Protein 5URB (pdb70)

Foldseek 3Di:
DFAEEEEEAAAELQDFAWPFSVLLLLLRLLLQVLCVLVPHHYAYEYEHLQWWDSLVVSQVVVPHHSVVSSVVSQVRHVVLCVLLVSDHLFYYYLQDPLLLVVLQLLVVLLVVLPFKDKDKDKFWADPVVRFTDDFQQKWAADLPPRDGGATQAAGPPPTDGDGNVSGDQMAGNVPRHGTDIDIDMFMWGNLLVCLVVLVCQLPPPAAEPPVCVVVVVVVVVVPDGTHGFWGAPPIGAHAHPPHPRIHGDSLSSSVSVSLSRVQVSCVPPPVVDHSCCQKAQPHPHAYEYEYEPVCVCSQSGVQCVSSVSSRIHHHPYYQYAYTEAELPHRADLVQLRRFGSVLCSVQDRSLLVLLVSLLPKASDHDYHYHYPVCSQVVCCVQPVVFLLVLLVVLLVCCVPPPVQWAAQDQPCVVLLVVLLVCVVVLSVCSNNSGSSVNSVSLSVLSVVLVVQCVVLVLVVLVVDPPSSNVSRNSSLNSLLSSLSSLLSCCSSPVQLNVVVCQFQVPPDRRSVVNVDRGHRGGGDRDDRSDDRDDVVSVVSSSVVSD/DFAEEEEEAAAALQDFAWPFSVLLLLLRLLLQVLCVLVPHHYAYEYEHLQWWDNLVVSQVVVVHDSVVSSVVSQVRHVVLCVLLVSDHLFYYYLQDPLLLVVLQLLVVLLVVLPFKDKDKDKFWADPVVRFTDDFQQKWAADLPPRDGGATQAARPPPTDGDGNVSGDQMAGNVPRHGTDIDIDIFMWGALLVCLVVLVPQLPPPAAEPPVCVVVVVVVVVVPDGTHGFWGAPPIGAHAHPPHPRIHGDSLSSRVSCSLSRVQVSCVPPPVVDHSCCQKAQPHPHAYEYEYEPVCVCSQSRVQCVSSVSSRIHHHPYYQYAYTEAELPHRADLVQLRRFGSVLCSVQDRSLLVLLVSLLPWASDHDYYYHYPVCSQVVCCVQPVVFLLVLLVVLLVCCVPPPQQWAAQDQPCVVLLVVLLVLVVVLSVCSNNSGSSVNSVSLSVLSVVLVVQCVVLVLVVLVVDPPSSNVNRNSSLNSLLSSLSSLLSCCSSPVQLNVVVCQFQVNPDRRSVVNVPRGHRGGGDRDDRSDDRDDSVSVVSSSVVSD

Sequence (1092 aa):
MRKILVTNALPYANGPIHMGHLLGYIQADIWVRAMRAMMGHDVTYVCADDAHGTAIMLRAEANGISPEEQIANVQKEHIRDFDGFGVHHFDHYDSTHSDANKARSTDIYIIKNREAGNIAVRRPVTQLFDPEKGMFLSSDRFIKGTCPKCKSEDQYGDSCEVCGTTYNATELLNPRSTLSGATTPVEKSSDHYFFKLPNFAEYLQKWTRDEGRLLPLSIANKLDEWFEAGLADWDISRDAPYFGFEEIPDAPNKYFYVWVDAPIGYMSSSFENYIKTKRPDLNFDDFWKKDSQNEVYHFIGKDIVYFHALFWPAMLEGANYRTPTGLFVNNGFLTVNGQKMSKSRGTFIKAETYLQHLNPEYLRYYFASKLSDKVEDSDLNLDDFVQKVNSSDLVGKVVNIASRCAKFIINSSFNNTLSSTCAESDLVQSSFIDAGDSIAAAYEAREFSTAIRREIMALADRANQQYIDEEKKPWALAKQEGQEQQVLDVCSVGINLFRQLAVYLAPVLPTLLAQQQVQDFLKLESFDFESRKQILVSHEIAQFQPLMQRVDPKAVAAMVDASKMRKILVTNALPYANGPIHMGHLLGYIQADIWVRAMRAMGHDVTYVCADDAHGTAIMLRAEANGISPEEQIANVQKEHIRDFDDGFGVHHFDHYDSTHSDANKARRSTDIYIIKNREAGNIAVRRPVTQLFDPEKGMFLSDRFIKGTCPKCKSEDQYGDSCEVCGTTYNATELLNPRSTLSGATTPVEKSSDHYFFKLPNFAEYLQQKWTRDEGRLPLSIANKLDEWFEAGLADWDISRDAPYFGFEIPDAPNKYFYVWVDAPIGYMSSSFENYIKTKRPDLNFDDFWKKDSQNEVYHFIGKDIVYFHALFWPAMLEGANYRTPTGLFVNNGFLTVNGQKMSKSRGTFIKAETYLQHLNPEYLRYYFASKLSDKVEDSDLNLDDFVQKVNSDLVGKVVNIASRCAKFIINSSFNNNTLSSSTCAESDLVQSSFIDAGDSIAAAYEAREFSTAIREIMALADRANQQYIDEEKKPWALAKQEGQEQQVLDVCSVGINLFRQLAVYLAPVLPTLLAQQVQDFLKLESFDFESRKQILVSHEIAQFQPLMQRVDPKAVAAMVDASK

CATH classification: 3.40.50.620 (+2 more: 2.20.28.20, 1.10.730.10)

Nearest PDB structures (foldseek):
  5urb-assembly2_B  TM=1.002E+00  e=0.000E+00  Acinetobacter baumannii
  6spr-assembly1_A  TM=9.586E-01  e=1.371E-75  Escherichia coli
  8brx-assembly1_A  TM=9.569E-01  e=9.004E-76  Escherichia coli
  8brv-assembly1_A  TM=9.572E-01  e=1.371E-75  Escherichia coli
  6wqt-assembly1_A  TM=9.627E-01  e=5.096E-70  Xanthomonas citri pv. citri str. 306

Structure (mmCIF, N/CA/C/O backbone):
data_5URB
#
_entry.id   5URB
#
_cell.length_a   69.910
_cell.length_b   108.410
_cell.length_c   78.570
_cell.angle_alpha   90.000
_cell.angle_beta   90.690
_cell.angle_gamma   90.000
#
_symmetry.space_group_name_H-M   'P 1 21 1'
#
loop_
_entity.id
_entity.type
_entity.pdbx_description
1 polymer 'Methionine--tRNA ligase'
2 non-polymer 'SODIUM ION'
3 non-polymer 'ZINC ION'
4 non-polymer METHIONINE
5 non-polymer 1,2-ETHANEDIOL
6 non-polymer 'NITRATE ION'
7 water water
#
loop_
_atom_site.group_PDB
_atom_site.id
_atom_site.type_symbol
_atom_site.label_atom_id
_atom_site.label_alt_id
_atom_site.label_comp_id
_atom_site.label_asym_id
_atom_site.label_entity_id
_atom_site.label_seq_id
_atom_site.pdbx_PDB_ins_code
_atom_site.Cartn_x
_atom_site.Cartn_y
_atom_site.Cartn_z
_atom_site.occupancy
_atom_site.B_iso_or_equiv
_atom_site.auth_seq_id
_atom_site.auth_comp_id
_atom_site.auth_asym_id
_atom_site.auth_atom_id
_atom_site.pdbx_PDB_model_num
ATOM 1 N N . MET A 1 22 ? -21.586 31.679 -20.530 1.00 58.45 1 MET A N 1
ATOM 2 C CA . MET A 1 22 ? -22.561 30.591 -20.484 1.00 56.93 1 MET A CA 1
ATOM 3 C C . MET A 1 22 ? -22.001 29.288 -21.073 1.00 49.59 1 MET A C 1
ATOM 4 O O . MET A 1 22 ? -22.294 28.203 -20.569 1.00 47.35 1 MET A O 1
ATOM 6 N N . ARG A 1 23 ? -21.201 29.390 -22.136 1.00 35.97 2 ARG A N 1
ATOM 7 C CA . ARG A 1 23 ? -20.600 28.198 -22.719 1.00 31.08 2 ARG A CA 1
ATOM 8 C C . ARG A 1 23 ? -19.458 27.701 -21.842 1.00 30.45 2 ARG A C 1
ATOM 9 O O . ARG A 1 23 ? -18.561 28.466 -21.477 1.00 38.04 2 ARG A O 1
ATOM 17 N N . LYS A 1 24 ? -19.502 26.421 -21.500 1.00 20.98 3 LYS A N 1
ATOM 18 C CA . LYS A 1 24 ? -18.392 25.765 -20.828 1.00 16.32 3 LYS A CA 1
ATOM 19 C C . LYS A 1 24 ? -17.361 25.315 -21.865 1.00 19.86 3 LYS A C 1
ATOM 20 O O . LYS A 1 24 ? -17.673 25.144 -23.047 1.00 20.17 3 LYS A O 1
ATOM 26 N N . ILE A 1 25 ? -16.121 25.130 -21.416 1.00 15.23 4 ILE A N 1
ATOM 27 C CA . ILE A 1 25 ? -15.003 24.836 -22.310 1.00 12.90 4 ILE A CA 1
ATOM 28 C C 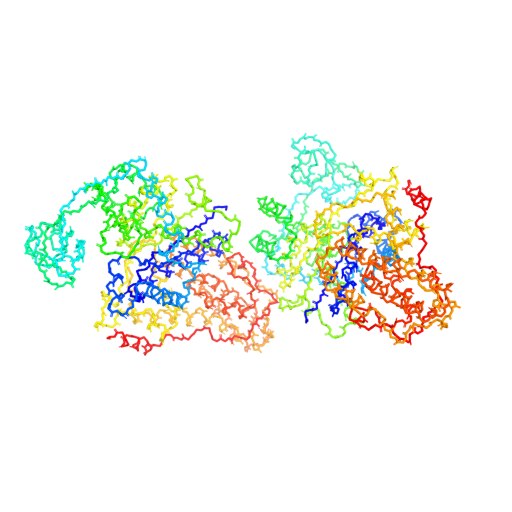. ILE A 1 25 ? -14.308 23.567 -21.848 1.00 16.13 4 ILE A C 1
ATOM 29 O O . ILE A 1 25 ? -14.072 23.378 -20.648 1.00 17.81 4 ILE A O 1
ATOM 34 N N . LEU A 1 26 ? -13.959 22.706 -22.807 1.00 11.22 5 LEU A N 1
ATOM 35 C CA . LEU A 1 26 ? -13.115 21.548 -22.573 1.00 15.09 5 LEU A CA 1
ATOM 36 C C . LEU A 1 26 ? -11.823 21.743 -23.347 1.00 18.30 5 LEU A C 1
ATOM 37 O O . LEU A 1 26 ? -11.862 22.014 -24.552 1.00 18.32 5 LEU A O 1
ATOM 42 N N . VAL A 1 27 ? -10.679 21.619 -22.664 1.00 14.04 6 VAL A N 1
ATOM 43 C CA . VAL A 1 27 ? -9.369 21.861 -23.274 1.00 11.77 6 VAL A CA 1
ATOM 44 C C . VAL A 1 27 ? -8.506 20.631 -23.059 1.00 15.20 6 VAL A C 1
ATOM 45 O O . VAL A 1 27 ? -8.522 20.042 -21.974 1.00 16.34 6 VAL A O 1
ATOM 49 N N . THR A 1 28 ? -7.733 20.264 -24.078 1.00 14.23 7 THR A N 1
ATOM 50 C CA . THR A 1 28 ? -6.779 19.169 -23.990 1.00 14.35 7 THR A CA 1
ATOM 51 C C . THR A 1 28 ? -5.410 19.638 -24.466 1.00 13.25 7 THR A C 1
ATOM 52 O O . THR A 1 28 ? -5.291 20.605 -25.220 1.00 16.03 7 THR A O 1
ATOM 56 N N . ASN A 1 29 ? -4.375 18.917 -24.027 1.00 13.16 8 ASN A N 1
ATOM 57 C CA . ASN A 1 29 ? -3.073 18.876 -24.675 1.00 17.92 8 ASN A CA 1
ATOM 58 C C . ASN A 1 29 ? -2.911 17.542 -25.388 1.00 16.18 8 ASN A C 1
ATOM 59 O O . ASN A 1 29 ? -3.566 16.554 -25.052 1.00 14.87 8 ASN A O 1
ATOM 64 N N . ALA A 1 30 ? -2.022 17.526 -26.378 1.00 13.75 9 ALA A N 1
ATOM 65 C CA . ALA A 1 30 ? -1.650 16.282 -27.029 1.00 16.69 9 ALA A CA 1
ATOM 66 C C . ALA A 1 30 ? -1.203 15.252 -25.995 1.00 17.33 9 ALA A C 1
ATOM 67 O O . ALA A 1 30 ? -0.585 15.581 -24.976 1.00 17.21 9 ALA A O 1
ATOM 69 N N . LEU A 1 31 ? -1.488 13.991 -26.283 1.00 15.89 10 LEU A N 1
ATOM 70 C CA . LEU A 1 31 ? -1.187 12.912 -25.350 1.00 16.06 10 LEU A CA 1
ATOM 71 C C . LEU A 1 31 ? 0.229 12.409 -25.600 1.00 16.52 10 LEU A C 1
ATOM 72 O O . LEU A 1 31 ? 0.515 11.939 -26.708 1.00 20.04 10 LEU A O 1
ATOM 77 N N . PRO A 1 32 ? 1.145 12.496 -24.640 1.00 16.26 11 PRO A N 1
ATOM 78 C CA . PRO A 1 32 ? 2.507 12.015 -24.908 1.00 22.16 11 PRO A CA 1
ATOM 79 C C . PRO A 1 32 ? 2.558 10.494 -24.935 1.00 18.47 11 PRO A C 1
ATOM 80 O O . PRO A 1 32 ? 1.853 9.823 -24.179 1.00 24.01 11 PRO A O 1
ATOM 84 N N . TYR A 1 33 ? 3.400 9.956 -25.817 1.00 20.20 12 TYR A N 1
ATOM 85 C CA . TYR A 1 33 ? 3.636 8.515 -25.844 1.00 19.85 12 TYR A CA 1
ATOM 86 C C . TYR A 1 33 ? 4.278 8.052 -24.545 1.00 19.81 12 TYR A C 1
ATOM 87 O O . TYR A 1 33 ? 5.125 8.742 -23.967 1.00 22.29 12 TYR A O 1
ATOM 96 N N . ALA A 1 34 ? 3.906 6.851 -24.106 1.00 24.00 13 ALA A N 1
ATOM 97 C CA . ALA A 1 34 ? 4.480 6.270 -22.890 1.00 24.43 13 ALA A CA 1
ATOM 98 C C . ALA A 1 34 ? 5.783 5.539 -23.154 1.00 26.97 13 ALA A C 1
ATOM 99 O O . ALA A 1 34 ? 6.025 4.479 -22.570 1.00 27.97 13 ALA A O 1
ATOM 101 N N . ASN A 1 35 ? 6.652 6.082 -24.007 1.00 28.33 14 ASN A N 1
ATOM 102 C CA . ASN A 1 35 ? 7.877 5.404 -24.402 1.00 30.25 14 ASN A CA 1
ATOM 103 C C . ASN A 1 35 ? 9.138 6.165 -24.026 1.00 31.38 14 ASN A C 1
ATOM 104 O O . ASN A 1 35 ? 10.238 5.725 -24.379 1.00 33.06 14 ASN A O 1
ATOM 109 N N . GLY A 1 36 ? 9.015 7.291 -23.341 1.00 26.99 15 GLY A N 1
ATOM 110 C CA . GLY A 1 36 ? 10.167 8.061 -22.943 1.00 28.06 15 GLY A CA 1
ATOM 111 C C . GLY A 1 36 ? 9.744 9.280 -22.155 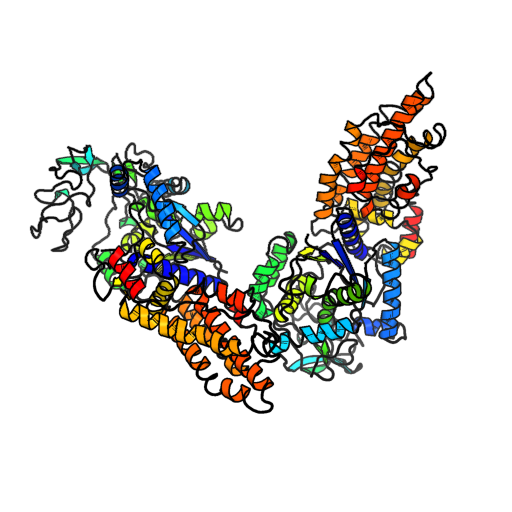1.00 26.75 15 GLY A C 1
ATOM 112 O O . GLY A 1 36 ? 8.554 9.567 -22.007 1.00 24.94 15 GLY A O 1
ATOM 113 N N . PRO A 1 37 ? 10.713 10.037 -21.658 1.00 30.16 16 PRO A N 1
ATOM 114 C CA . PRO A 1 37 ? 10.398 11.169 -20.782 1.00 27.29 16 PRO A CA 1
ATOM 115 C C . PRO A 1 37 ? 9.945 12.403 -21.552 1.00 33.08 16 PRO A C 1
ATOM 116 O O . PRO A 1 37 ? 10.174 12.548 -22.753 1.00 28.94 16 PRO A O 1
ATOM 120 N N . ILE A 1 38 ? 9.291 13.305 -20.817 1.00 27.85 17 ILE A N 1
ATOM 121 C CA . ILE A 1 38 ? 8.964 14.621 -21.349 1.00 27.51 17 ILE A CA 1
ATOM 122 C C . ILE A 1 38 ? 10.245 15.429 -21.501 1.00 29.16 17 ILE A C 1
ATOM 123 O O . ILE A 1 38 ? 11.067 15.490 -20.580 1.00 30.70 17 ILE A O 1
ATOM 128 N N . HIS A 1 39 ? 10.410 16.073 -22.652 1.00 24.82 18 HIS A N 1
ATOM 129 C CA . HIS A 1 39 ? 11.553 16.934 -22.899 1.00 29.53 18 HIS A CA 1
ATOM 130 C C . HIS A 1 39 ? 11.129 18.397 -22.931 1.00 31.20 18 HIS A C 1
ATOM 131 O O . HIS A 1 39 ? 9.949 18.729 -23.081 1.00 28.09 18 HIS A O 1
ATOM 138 N N . MET A 1 40 ? 12.123 19.272 -22.770 1.00 39.94 19 MET A N 1
ATOM 139 C CA . MET A 1 40 ? 11.845 20.698 -22.662 1.00 42.19 19 MET A CA 1
ATOM 140 C C . MET A 1 40 ? 11.158 21.238 -23.911 1.00 48.43 19 MET A C 1
ATOM 141 O O . MET A 1 40 ? 10.331 22.150 -23.816 1.00 47.91 19 MET A O 1
ATOM 146 N N . GLY A 1 41 ? 11.452 20.670 -25.081 1.00 51.36 20 GLY A N 1
ATOM 147 C CA . GLY A 1 41 ? 10.831 21.159 -26.302 1.00 47.91 20 GLY A CA 1
ATOM 148 C C . GLY A 1 41 ? 9.336 20.912 -26.349 1.00 51.61 20 GLY A C 1
ATOM 149 O O . GLY A 1 41 ? 8.573 21.746 -26.843 1.00 54.99 20 GLY A O 1
ATOM 150 N N . HIS A 1 42 ? 8.893 19.772 -25.825 1.00 40.95 21 HIS A N 1
ATOM 151 C CA . HIS A 1 42 ? 7.469 19.492 -25.779 1.00 34.89 21 HIS A CA 1
ATOM 152 C C . HIS A 1 42 ? 6.744 20.326 -24.724 1.00 30.13 21 HIS A C 1
ATOM 153 O O . HIS A 1 42 ? 5.524 20.515 -24.825 1.00 28.18 21 HIS A O 1
ATOM 155 N N . LEU A 1 43 ? 7.461 20.851 -23.725 1.00 31.49 22 LEU A N 1
ATOM 156 C CA . LEU A 1 43 ? 6.800 21.653 -22.700 1.00 25.41 22 LEU A CA 1
ATOM 157 C C . LEU A 1 43 ? 6.153 22.901 -23.262 1.00 26.40 22 LEU A C 1
ATOM 158 O O . LEU A 1 43 ? 5.266 23.462 -22.615 1.00 28.56 22 LEU A O 1
ATOM 163 N N . LEU A 1 44 ? 6.597 23.368 -24.430 1.00 33.08 23 LEU A N 1
ATOM 164 C CA . LEU A 1 44 ? 6.095 24.628 -24.964 1.00 28.39 23 LEU A CA 1
ATOM 165 C C . LEU A 1 44 ? 4.578 24.609 -25.066 1.00 28.40 23 LEU A C 1
ATOM 166 O O . LEU A 1 44 ? 3.895 25.504 -24.557 1.00 21.56 23 LEU A O 1
ATOM 171 N N . GLY A 1 45 ? 4.029 23.565 -25.686 1.00 20.19 24 GLY A N 1
ATOM 172 C CA . GLY A 1 45 ? 2.589 23.484 -25.839 1.00 19.89 24 GLY A CA 1
ATOM 173 C C . GLY A 1 45 ? 1.848 23.216 -24.542 1.00 17.43 24 GLY A C 1
ATOM 174 O O . GLY A 1 45 ? 0.722 23.693 -24.364 1.00 20.10 24 GLY A O 1
ATOM 175 N N . TYR A 1 46 ? 2.453 22.448 -23.627 1.00 17.97 25 TYR A N 1
ATOM 176 C CA . TYR A 1 46 ? 1.790 22.179 -22.350 1.00 21.59 25 TYR A CA 1
ATOM 177 C C . TYR A 1 46 ? 1.701 23.439 -21.506 1.00 17.94 25 TYR A C 1
ATOM 178 O O . TYR A 1 46 ? 0.659 23.713 -20.898 1.00 17.13 25 TYR A O 1
ATOM 187 N N . ILE A 1 47 ? 2.785 24.212 -21.457 1.00 17.74 26 ILE A N 1
ATOM 188 C CA . ILE A 1 47 ? 2.765 25.469 -20.718 1.00 14.78 26 ILE A CA 1
ATOM 189 C C . ILE A 1 47 ? 1.825 26.461 -21.390 1.00 17.48 26 ILE A C 1
ATOM 190 O O . ILE A 1 47 ? 1.053 27.152 -20.719 1.00 17.45 26 ILE A O 1
ATOM 195 N N . GLN A 1 48 ? 1.834 26.514 -22.725 1.00 18.36 27 GLN A N 1
ATOM 196 C CA . GLN A 1 48 ? 0.904 27.387 -23.437 1.00 17.29 27 GLN A CA 1
ATOM 197 C C . GLN A 1 48 ? -0.533 27.087 -23.038 1.00 16.35 27 GLN A C 1
ATOM 198 O O . GLN A 1 48 ? -1.315 27.995 -22.713 1.00 14.80 27 GLN A O 1
ATOM 204 N N . ALA A 1 49 ? -0.901 25.808 -23.061 1.00 16.95 28 ALA A N 1
ATOM 205 C CA . ALA A 1 49 ? -2.272 25.430 -22.743 1.00 15.02 28 ALA A CA 1
ATOM 206 C C . ALA A 1 49 ? -2.605 25.744 -21.294 1.00 16.91 28 ALA A C 1
ATOM 207 O O . ALA A 1 49 ? -3.682 26.278 -21.007 1.00 13.31 28 ALA A O 1
ATOM 209 N N . ASP A 1 50 ? -1.693 25.424 -20.374 1.00 16.11 29 ASP A N 1
ATOM 210 C CA . ASP A 1 50 ? -1.962 25.652 -18.956 1.00 19.84 29 ASP A CA 1
ATOM 211 C C . ASP A 1 50 ? -2.152 27.131 -18.655 1.00 18.91 29 ASP A C 1
ATOM 212 O O . ASP A 1 50 ? -3.045 27.500 -17.881 1.00 16.68 29 ASP A O 1
ATOM 217 N N . ILE A 1 51 ? -1.308 27.993 -19.236 1.00 14.65 30 ILE A N 1
ATOM 218 C CA . ILE A 1 51 ? -1.502 29.434 -19.081 1.00 13.39 30 ILE A CA 1
ATOM 219 C C . ILE A 1 51 ? -2.897 29.829 -19.549 1.00 19.12 30 ILE A C 1
ATOM 220 O O . ILE A 1 51 ? -3.609 30.594 -18.885 1.00 13.37 30 ILE A O 1
ATOM 225 N N . TRP A 1 52 ? -3.299 29.332 -20.722 1.00 14.12 31 TRP A N 1
ATOM 226 C CA . TRP A 1 52 ? -4.601 29.704 -21.266 1.00 10.22 31 TRP A CA 1
ATOM 227 C C . TRP A 1 52 ? -5.722 29.270 -20.330 1.00 18.60 31 TRP A C 1
ATOM 228 O O . TRP A 1 52 ? -6.611 30.062 -19.988 1.00 15.88 31 TRP A O 1
ATOM 239 N N . VAL A 1 53 ? -5.658 28.027 -19.859 1.00 14.27 32 VAL A N 1
ATOM 240 C CA . VAL A 1 53 ? -6.681 27.516 -18.959 1.00 14.12 32 VAL A CA 1
ATOM 241 C C . VAL A 1 53 ? -6.764 28.374 -17.703 1.00 14.67 32 VAL A C 1
ATOM 242 O O . VAL A 1 53 ? -7.852 28.782 -17.277 1.00 16.19 32 VAL A O 1
ATOM 246 N N . ARG A 1 54 ? -5.615 28.675 -17.100 1.00 13.39 33 ARG A N 1
ATOM 247 C CA . ARG A 1 54 ? -5.626 29.466 -15.871 1.00 14.80 33 ARG A CA 1
ATOM 248 C C . ARG A 1 54 ? -6.158 30.868 -16.119 1.00 13.14 33 ARG A C 1
ATOM 249 O O . ARG A 1 54 ? -6.893 31.420 -15.289 1.00 14.38 33 ARG A O 1
ATOM 257 N N . ALA A 1 55 ? -5.768 31.480 -17.234 1.00 13.22 34 ALA A N 1
ATOM 258 C CA . ALA A 1 55 ? -6.252 32.823 -17.522 1.00 15.64 34 ALA A CA 1
ATOM 259 C C . ALA A 1 55 ? -7.753 32.808 -17.783 1.00 14.30 34 ALA A C 1
ATOM 260 O O . ALA A 1 55 ? -8.483 33.650 -17.248 1.00 15.73 34 ALA A O 1
ATOM 262 N N . MET A 1 56 ? -8.240 31.843 -18.578 1.00 14.34 35 MET A N 1
ATOM 263 C CA . MET A 1 56 ? -9.679 31.769 -18.831 1.00 16.65 35 MET A CA 1
ATOM 264 C C . MET A 1 56 ? -10.454 31.572 -17.530 1.00 15.87 35 MET A C 1
ATOM 265 O O . MET A 1 56 ? -11.494 32.201 -17.311 1.00 14.69 35 MET A O 1
ATOM 270 N N . ARG A 1 57 ? -9.951 30.719 -16.646 1.00 12.26 36 ARG A N 1
ATOM 271 C CA . ARG A 1 57 ? -10.605 30.544 -15.353 1.00 13.92 36 ARG A CA 1
ATOM 272 C C . ARG A 1 57 ? -10.545 31.819 -14.528 1.00 17.71 36 ARG A C 1
ATOM 273 O O . ARG A 1 57 ? -11.524 32.175 -13.859 1.00 14.86 36 ARG A O 1
ATOM 281 N N . ALA A 1 58 ? -9.416 32.532 -14.570 1.00 15.65 37 ALA A N 1
ATOM 282 C CA . ALA A 1 58 ? -9.323 33.778 -13.813 1.00 15.43 37 ALA A CA 1
ATOM 283 C C . ALA A 1 58 ? -10.292 34.831 -14.333 1.00 18.16 37 ALA A C 1
ATOM 284 O O . ALA A 1 58 ? -10.630 35.770 -13.595 1.00 16.49 37 ALA A O 1
ATOM 286 N N . MET A 1 59 ? -10.740 34.688 -15.580 1.00 17.47 38 MET A N 1
ATOM 287 C CA A MET A 1 59 ? -11.738 35.536 -16.225 0.48 22.13 38 MET A CA 1
ATOM 288 C CA B MET A 1 59 ? -11.732 35.587 -16.151 0.52 21.52 38 MET A CA 1
ATOM 289 C C . MET A 1 59 ? -13.165 35.095 -15.946 1.00 22.22 38 MET A C 1
ATOM 290 O O . MET A 1 59 ? -14.098 35.717 -16.460 1.00 27.24 38 MET A O 1
ATOM 299 N N . GLY A 1 60 ? -13.356 34.018 -15.194 1.00 20.75 39 GLY A N 1
ATOM 300 C CA . GLY A 1 60 ? -14.676 33.547 -14.844 1.00 19.28 39 GLY A CA 1
ATOM 301 C C . GLY A 1 60 ? -15.246 32.447 -15.713 1.00 19.51 39 GLY A C 1
ATOM 302 O O . GLY A 1 60 ? -16.401 32.063 -15.505 1.00 23.06 39 GLY A O 1
ATOM 303 N N . HIS A 1 61 ? -14.479 31.911 -16.657 1.00 13.87 40 HIS A N 1
ATOM 304 C CA . HIS A 1 61 ? -14.986 30.831 -17.496 1.00 17.93 40 HIS A CA 1
ATOM 305 C C . HIS A 1 61 ? -14.918 29.484 -16.788 1.00 22.84 40 HIS A C 1
ATOM 306 O O . HIS A 1 61 ? -14.041 29.229 -15.956 1.00 17.78 40 HIS A O 1
ATOM 313 N N . ASP A 1 62 ? -15.842 28.606 -17.171 1.00 15.76 41 ASP A N 1
ATOM 314 C CA . ASP A 1 62 ? -15.922 27.233 -16.687 1.00 17.11 41 ASP A CA 1
ATOM 315 C C . ASP A 1 62 ? -15.067 26.386 -17.627 1.00 17.81 41 ASP A C 1
ATOM 316 O O . ASP A 1 62 ? -15.484 26.081 -18.745 1.00 16.19 41 ASP A O 1
ATOM 321 N N . VAL A 1 63 ? -13.859 26.018 -17.196 1.00 14.64 42 VAL A N 1
ATOM 322 C CA . VAL A 1 63 ? -12.898 25.346 -18.074 1.00 10.52 42 VAL A CA 1
ATOM 323 C C . VAL A 1 63 ? -12.489 24.021 -17.449 1.00 15.30 42 VAL A C 1
ATOM 324 O O . VAL A 1 63 ? -12.038 23.980 -16.296 1.00 19.86 42 VAL A O 1
ATOM 328 N N . THR A 1 64 ? -12.620 22.952 -18.226 1.00 13.30 43 THR A N 1
ATOM 329 C CA . THR A 1 64 ? -12.153 21.621 -17.873 1.00 14.62 43 THR A CA 1
ATOM 330 C C . THR A 1 64 ? -10.926 21.299 -18.718 1.00 15.30 43 THR A C 1
ATOM 331 O O . THR A 1 64 ? -10.898 21.592 -19.914 1.00 16.26 43 THR A O 1
ATOM 335 N N . TYR A 1 65 ? -9.910 20.694 -18.105 1.00 15.64 44 TYR A N 1
ATOM 336 C CA . TYR A 1 65 ? -8.580 20.621 -18.708 1.00 14.16 44 TYR A CA 1
ATOM 337 C C . TYR A 1 65 ? -8.036 19.226 -18.445 1.00 15.26 44 TYR A C 1
ATOM 338 O O . TYR A 1 65 ? -7.733 18.903 -17.298 1.00 18.34 44 TYR A O 1
ATOM 347 N N . VAL A 1 66 ? -7.929 18.390 -19.488 1.00 15.88 45 VAL A N 1
ATOM 348 C CA . VAL A 1 66 ? -7.551 16.997 -19.292 1.00 13.51 45 VAL A CA 1
ATOM 349 C C . VAL A 1 66 ? -6.488 16.578 -20.296 1.00 16.45 45 VAL A C 1
ATOM 350 O O . VAL A 1 66 ? -6.313 17.183 -21.358 1.00 13.02 45 VAL A O 1
ATOM 354 N N . CYS A 1 67 ? -5.774 15.515 -19.935 1.00 15.48 46 CYS A N 1
ATOM 355 C CA . CYS A 1 67 ? -4.767 14.913 -20.793 1.00 14.74 46 CYS A CA 1
ATOM 356 C C . CYS A 1 67 ? -4.667 13.438 -20.410 1.00 18.55 46 CYS A C 1
ATOM 357 O O . CYS A 1 67 ? -5.470 12.930 -19.621 1.00 15.09 46 CYS A O 1
ATOM 360 N N . ALA A 1 68 ? -3.695 12.741 -20.983 1.00 16.31 47 ALA A N 1
ATOM 361 C CA . ALA A 1 68 ? -3.545 11.311 -20.755 1.00 15.08 47 ALA A CA 1
ATOM 362 C C . ALA A 1 68 ? -2.271 10.872 -21.449 1.00 18.60 47 ALA A C 1
ATOM 363 O O . ALA A 1 68 ? -1.794 11.547 -22.361 1.00 15.97 47 ALA A O 1
ATOM 365 N N . ASP A 1 69 ? -1.732 9.731 -21.017 1.00 16.80 48 ASP A N 1
ATOM 366 C CA . ASP A 1 69 ? -0.656 9.086 -21.753 1.00 18.96 48 ASP A CA 1
ATOM 367 C C . ASP A 1 69 ? -1.187 8.303 -22.952 1.00 18.81 48 ASP A C 1
ATOM 368 O O . ASP A 1 69 ? -2.195 7.596 -22.857 1.00 20.35 48 ASP A O 1
ATOM 373 N N . ASP A 1 70 ? -0.469 8.404 -24.073 1.00 17.42 49 ASP A N 1
ATOM 374 C CA . ASP A 1 70 ? -0.740 7.634 -25.288 1.00 21.04 49 ASP A CA 1
ATOM 375 C C . ASP A 1 70 ? -0.004 6.302 -25.121 1.00 22.28 49 ASP A C 1
ATOM 376 O O . ASP A 1 70 ? 1.216 6.242 -25.265 1.00 23.86 49 ASP A O 1
ATOM 381 N N . ALA A 1 71 ? -0.744 5.222 -24.820 1.00 18.23 50 ALA A N 1
ATOM 382 C CA . ALA A 1 71 ? -0.168 4.014 -24.225 1.00 19.41 50 ALA A CA 1
ATOM 383 C C . ALA A 1 71 ? 0.061 2.856 -25.187 1.00 21.03 50 ALA A C 1
ATOM 384 O O . ALA A 1 71 ? 0.718 1.885 -24.802 1.00 24.79 50 ALA A O 1
ATOM 386 N N . HIS A 1 72 ? -0.436 2.917 -26.416 1.00 18.25 51 HIS A N 1
ATOM 387 C CA . HIS A 1 72 ? -0.472 1.731 -27.262 1.00 19.73 51 HIS A CA 1
ATOM 388 C C . HIS A 1 72 ? 0.618 1.772 -28.334 1.00 19.61 51 HIS A C 1
ATOM 389 O O . HIS A 1 72 ? 1.217 2.810 -28.609 1.00 20.13 51 HIS A O 1
ATOM 396 N N . GLY A 1 73 ? 0.879 0.621 -28.936 1.00 23.33 52 GLY A N 1
ATOM 397 C CA . GLY A 1 73 ? 1.624 0.568 -30.177 1.00 18.99 52 GLY A CA 1
ATOM 398 C C . GLY A 1 73 ? 2.944 -0.168 -30.045 1.00 26.26 52 GLY A C 1
ATOM 399 O O . GLY A 1 73 ? 3.428 -0.472 -28.954 1.00 25.44 52 GLY A O 1
ATOM 400 N N . THR A 1 74 ? 3.530 -0.430 -31.215 1.00 23.35 53 THR A N 1
ATOM 401 C CA . THR A 1 74 ? 4.748 -1.228 -31.278 1.00 28.38 53 THR A CA 1
ATOM 402 C C . THR A 1 74 ? 5.913 -0.530 -30.587 1.00 31.11 53 THR A C 1
ATOM 403 O O . THR A 1 74 ? 6.726 -1.181 -29.922 1.00 35.81 53 THR A O 1
ATOM 407 N N . ALA A 1 75 ? 6.017 0.794 -30.740 1.00 26.19 54 ALA A N 1
ATOM 408 C CA . ALA A 1 75 ? 7.104 1.528 -30.100 1.00 27.46 54 ALA A CA 1
ATOM 409 C C . ALA A 1 75 ? 7.069 1.369 -28.585 1.00 32.77 54 ALA A C 1
ATOM 410 O O . ALA A 1 75 ? 8.120 1.324 -27.935 1.00 31.22 54 ALA A O 1
ATOM 412 N N . ILE A 1 76 ? 5.877 1.269 -28.007 1.00 32.48 55 ILE A N 1
ATOM 413 C CA . ILE A 1 76 ? 5.795 1.102 -26.565 1.00 28.78 55 ILE A CA 1
ATOM 414 C C . ILE A 1 76 ? 6.107 -0.336 -26.164 1.00 30.57 55 ILE A C 1
ATOM 415 O O . ILE A 1 76 ? 6.728 -0.564 -25.121 1.00 30.98 55 ILE A O 1
ATOM 420 N N . MET A 1 77 ? 5.747 -1.320 -26.994 1.00 26.95 56 MET A N 1
ATOM 421 C CA . MET A 1 77 ? 6.215 -2.690 -26.764 1.00 36.78 56 MET A CA 1
ATOM 422 C C . MET A 1 77 ? 7.739 -2.779 -26.794 1.00 41.51 56 MET A C 1
ATOM 423 O O . MET A 1 77 ? 8.341 -3.503 -25.991 1.00 42.08 56 MET A O 1
ATOM 428 N N . LEU A 1 78 ? 8.379 -2.065 -27.725 1.00 43.17 57 LEU A N 1
ATOM 429 C CA . LEU A 1 78 ? 9.837 -2.097 -27.820 1.00 42.42 57 LEU A CA 1
ATOM 430 C C . LEU A 1 78 ? 10.494 -1.534 -26.566 1.00 42.89 57 LEU A C 1
ATOM 431 O O . LEU A 1 78 ? 11.487 -2.082 -26.076 1.00 37.47 57 LEU A O 1
ATOM 436 N N . ARG A 1 79 ? 9.964 -0.431 -26.037 1.00 34.73 58 ARG A N 1
ATOM 437 C CA . ARG A 1 79 ? 10.503 0.113 -24.799 1.00 39.75 58 ARG A CA 1
ATOM 438 C C . ARG A 1 79 ? 10.311 -0.856 -23.646 1.00 38.12 58 ARG A C 1
ATOM 439 O O . ARG A 1 79 ? 11.236 -1.075 -22.853 1.00 36.92 58 ARG A O 1
ATOM 447 N N . ALA A 1 80 ? 9.121 -1.452 -23.542 1.00 34.30 59 ALA A N 1
ATOM 448 C CA . ALA A 1 80 ? 8.836 -2.357 -22.432 1.00 41.70 59 ALA A CA 1
ATOM 449 C C . ALA A 1 80 ? 9.832 -3.507 -22.396 1.00 42.42 59 ALA A C 1
ATOM 450 O O . ALA A 1 80 ? 10.402 -3.820 -21.343 1.00 40.81 59 ALA A O 1
ATOM 452 N N . GLU A 1 81 ? 10.056 -4.143 -23.549 1.00 34.05 60 GLU A N 1
ATOM 453 C CA . GLU A 1 81 ? 11.024 -5.231 -23.635 1.00 41.04 60 GLU A CA 1
ATOM 454 C C . GLU A 1 81 ? 12.441 -4.735 -23.375 1.00 43.97 60 GLU A C 1
ATOM 455 O O . GLU A 1 81 ? 13.228 -5.410 -22.696 1.00 46.49 60 GLU A O 1
ATOM 461 N N . ALA A 1 82 ? 12.785 -3.552 -23.897 1.00 42.72 61 ALA A N 1
ATOM 462 C CA . ALA A 1 82 ? 14.087 -2.968 -23.591 1.00 52.07 61 ALA A CA 1
ATOM 463 C C . ALA A 1 82 ? 14.273 -2.809 -22.089 1.00 50.79 61 ALA A C 1
ATOM 464 O O . ALA A 1 82 ? 15.377 -3.012 -21.568 1.00 50.29 61 ALA A O 1
ATOM 466 N N . ASN A 1 83 ? 13.200 -2.468 -21.375 1.00 42.58 62 ASN A N 1
ATOM 467 C CA . ASN A 1 83 ? 13.248 -2.277 -19.932 1.00 44.79 62 ASN A CA 1
ATOM 468 C C . ASN A 1 83 ? 12.917 -3.546 -19.143 1.00 51.34 62 ASN A C 1
ATOM 469 O O . ASN A 1 83 ? 12.847 -3.490 -17.911 1.00 38.47 62 ASN A O 1
ATOM 474 N N . GLY A 1 84 ? 12.709 -4.677 -19.818 1.00 46.57 63 GLY A N 1
ATOM 475 C CA . GLY A 1 84 ? 12.527 -5.948 -19.141 1.00 44.05 63 GLY A CA 1
ATOM 476 C C . GLY A 1 84 ? 11.199 -6.136 -18.446 1.00 47.64 63 GLY A C 1
ATOM 477 O O . GLY A 1 84 ? 11.088 -6.991 -17.566 1.00 41.55 63 GLY A O 1
ATOM 478 N N . ILE A 1 85 ? 10.172 -5.377 -18.825 1.00 43.85 64 ILE A N 1
ATOM 479 C CA . ILE A 1 85 ? 8.900 -5.380 -18.120 1.00 38.00 64 ILE A CA 1
ATOM 480 C C . ILE A 1 85 ? 7.773 -5.551 -19.129 1.00 37.94 64 ILE A C 1
ATOM 481 O O . ILE A 1 85 ? 7.980 -5.528 -20.344 1.00 35.79 64 ILE A O 1
ATOM 486 N N . SER A 1 86 ? 6.566 -5.734 -18.603 1.00 36.74 65 SER A N 1
ATOM 487 C CA . SER A 1 86 ? 5.394 -5.864 -19.451 1.00 38.44 65 SER A CA 1
ATOM 488 C C . SER A 1 86 ? 4.984 -4.494 -19.980 1.00 32.41 65 SER A C 1
ATOM 489 O O . SER A 1 86 ? 5.368 -3.462 -19.422 1.00 33.15 65 SER A O 1
ATOM 492 N N . PRO A 1 87 ? 4.218 -4.454 -21.071 1.00 34.84 66 PRO A N 1
ATOM 493 C CA . PRO A 1 87 ? 3.654 -3.161 -21.508 1.00 26.61 66 PRO A CA 1
ATOM 494 C C . PRO A 1 87 ? 2.872 -2.469 -20.409 1.00 28.53 66 PRO A C 1
ATOM 495 O O . PRO A 1 87 ? 2.997 -1.250 -20.227 1.00 28.63 66 PRO A O 1
ATOM 499 N N . GLU A 1 88 ? 2.087 -3.234 -19.646 1.00 28.42 67 GLU A N 1
ATOM 500 C CA . GLU A 1 88 ? 1.256 -2.641 -18.603 1.00 32.95 67 GLU A CA 1
ATOM 501 C C . GLU A 1 88 ? 2.101 -1.992 -17.517 1.00 26.41 67 GLU A C 1
ATOM 502 O O . GLU A 1 88 ? 1.731 -0.939 -16.985 1.00 24.44 67 GLU A O 1
ATOM 508 N N . GLU A 1 89 ? 3.229 -2.613 -17.153 1.00 28.32 68 GLU A N 1
ATOM 509 C CA . GLU A 1 89 ? 4.109 -1.972 -16.182 1.00 32.97 68 GLU A CA 1
ATOM 510 C C . GLU A 1 89 ? 4.874 -0.806 -16.797 1.00 32.51 68 GLU A C 1
ATOM 511 O O . GLU A 1 89 ? 5.161 0.177 -16.104 1.00 27.68 68 GLU A O 1
ATOM 517 N N . GLN A 1 90 ? 5.203 -0.901 -18.087 1.00 28.54 69 GLN A N 1
ATOM 518 C CA . GLN A 1 90 ? 5.891 0.188 -18.766 1.00 30.54 69 GLN A CA 1
ATOM 519 C C . GLN A 1 90 ? 5.035 1.446 -18.763 1.00 30.09 69 GLN A C 1
ATOM 520 O O . GLN A 1 90 ? 5.486 2.522 -18.354 1.00 27.51 69 GLN A O 1
ATOM 526 N N . ILE A 1 91 ? 3.778 1.328 -19.190 1.00 22.86 70 ILE A N 1
ATOM 527 C CA . ILE A 1 91 ? 2.950 2.527 -19.256 1.00 21.19 70 ILE A CA 1
ATOM 528 C C . ILE A 1 91 ? 2.605 3.028 -17.855 1.00 28.87 70 ILE A C 1
ATOM 529 O O . ILE A 1 91 ? 2.498 4.241 -17.636 1.00 24.57 70 ILE A O 1
ATOM 534 N N . ALA A 1 92 ? 2.460 2.132 -16.876 1.00 24.45 71 ALA A N 1
ATOM 535 C CA . ALA A 1 92 ? 2.226 2.604 -15.509 1.00 28.96 71 ALA A CA 1
ATOM 536 C C . ALA A 1 92 ? 3.409 3.420 -15.001 1.00 27.78 71 ALA A C 1
ATOM 537 O O . ALA A 1 92 ? 3.226 4.462 -14.352 1.00 29.94 71 ALA A O 1
ATOM 539 N N . ASN A 1 93 ? 4.629 2.980 -15.316 1.00 29.03 72 ASN A N 1
ATOM 540 C CA . ASN A 1 93 ? 5.829 3.705 -14.905 1.00 27.41 72 ASN A CA 1
ATOM 541 C C . ASN A 1 93 ? 5.888 5.080 -15.546 1.00 34.00 72 ASN A C 1
ATOM 542 O O . ASN A 1 93 ? 6.103 6.091 -14.866 1.00 30.12 72 ASN A O 1
ATOM 547 N N . VAL A 1 94 ? 5.718 5.134 -16.867 1.00 30.96 73 VAL A N 1
ATOM 548 C CA . VAL A 1 94 ? 5.908 6.399 -17.561 1.00 28.60 73 VAL A CA 1
ATOM 549 C C . VAL A 1 94 ? 4.788 7.376 -17.227 1.00 29.81 73 VAL A C 1
ATOM 550 O O . VAL A 1 94 ? 5.011 8.595 -17.201 1.00 24.78 73 VAL A O 1
ATOM 554 N N . GLN A 1 95 ? 3.573 6.880 -16.958 1.00 22.89 74 GLN A N 1
ATOM 555 C CA . GLN A 1 95 ? 2.497 7.802 -16.595 1.00 27.43 74 GLN A CA 1
ATOM 556 C C . GLN A 1 95 ? 2.848 8.566 -15.330 1.00 25.82 74 GLN A C 1
ATOM 557 O O . GLN A 1 95 ? 2.620 9.779 -15.240 1.00 25.05 74 GLN A O 1
ATOM 563 N N . LYS A 1 96 ? 3.401 7.868 -14.341 1.00 28.27 75 LYS A N 1
ATOM 564 C CA . LYS A 1 96 ? 3.801 8.521 -13.101 1.00 26.02 75 LYS A CA 1
ATOM 565 C C . LYS A 1 96 ? 4.894 9.550 -13.359 1.00 27.73 75 LYS A C 1
ATOM 566 O O . LYS A 1 96 ? 4.861 10.652 -12.800 1.00 25.51 75 LYS A O 1
ATOM 568 N N . GLU A 1 97 ? 5.859 9.211 -14.220 1.00 21.99 76 GLU A N 1
ATOM 569 C CA . GLU A 1 97 ? 6.928 10.142 -14.565 1.00 29.61 76 GLU A CA 1
ATOM 570 C C . GLU A 1 97 ? 6.380 11.383 -15.256 1.00 21.60 76 GLU A C 1
ATOM 571 O O . GLU A 1 97 ? 6.769 12.509 -14.933 1.00 23.22 76 GLU A O 1
ATOM 577 N N . HIS A 1 98 ? 5.480 11.195 -16.220 1.00 19.85 77 HIS A N 1
ATOM 578 C CA . HIS A 1 98 ? 4.928 12.339 -16.939 1.00 22.43 77 HIS A CA 1
ATOM 579 C C . HIS A 1 98 ? 4.155 13.248 -15.994 1.00 26.79 77 HIS A C 1
ATOM 580 O O . HIS A 1 98 ? 4.326 14.473 -16.016 1.00 23.49 77 HIS A O 1
ATOM 587 N N . ILE A 1 99 ? 3.299 12.661 -15.155 1.00 21.20 78 ILE A N 1
ATOM 588 C CA . ILE A 1 99 ? 2.528 13.456 -14.202 1.00 22.73 78 ILE A CA 1
ATOM 589 C C . ILE A 1 99 ? 3.469 14.237 -13.286 1.00 22.12 78 ILE A C 1
ATOM 590 O O . ILE A 1 99 ? 3.288 15.441 -13.067 1.00 26.20 78 ILE A O 1
ATOM 595 N N . ARG A 1 100 ? 4.496 13.566 -12.756 1.00 19.75 79 ARG A N 1
ATOM 596 C CA . ARG A 1 100 ? 5.522 14.235 -11.954 1.00 20.29 79 ARG A CA 1
ATOM 597 C C . ARG A 1 100 ? 6.086 15.462 -12.670 1.00 28.59 79 ARG A C 1
ATOM 598 O O . ARG A 1 100 ? 6.204 16.545 -12.083 1.00 24.68 79 ARG A O 1
ATOM 606 N N . ASP A 1 101 ? 6.449 15.314 -13.942 1.00 22.04 80 ASP A N 1
ATOM 607 C CA . ASP A 1 101 ? 7.076 16.435 -14.634 1.00 23.32 80 ASP A CA 1
ATOM 608 C C . ASP A 1 101 ? 6.067 17.530 -14.958 1.00 21.85 80 ASP A C 1
ATOM 609 O O . ASP A 1 101 ? 6.366 18.722 -14.791 1.00 22.56 80 ASP A O 1
ATOM 614 N N . PHE A 1 102 ? 4.867 17.160 -15.408 1.00 20.54 81 PHE A N 1
ATOM 615 C CA . PHE A 1 102 ? 3.855 18.182 -15.663 1.00 17.93 81 PHE A CA 1
ATOM 616 C C . PHE A 1 102 ? 3.559 18.970 -14.393 1.00 27.62 81 PHE A C 1
ATOM 617 O O . PHE A 1 102 ? 3.532 20.207 -14.412 1.00 24.10 81 PHE A O 1
ATOM 625 N N . ASP A 1 103 ? 3.401 18.270 -13.266 1.00 23.13 82 ASP A N 1
ATOM 626 C CA . ASP A 1 103 ? 3.125 18.943 -12.001 1.00 24.50 82 ASP A CA 1
ATOM 627 C C . ASP A 1 103 ? 4.265 19.861 -11.598 1.00 24.67 82 ASP A C 1
ATOM 628 O O . ASP A 1 103 ? 4.030 20.955 -11.073 1.00 22.93 82 ASP A O 1
ATOM 633 N N . GLY A 1 104 ? 5.504 19.421 -11.817 1.00 22.03 83 GLY A N 1
ATOM 634 C CA . GLY A 1 104 ? 6.654 20.243 -11.489 1.00 25.68 83 GLY A CA 1
ATOM 635 C C . GLY A 1 104 ? 6.690 21.549 -12.257 1.00 22.17 83 GLY A C 1
ATOM 636 O O . GLY A 1 104 ? 7.212 22.544 -11.763 1.00 19.68 83 GLY A O 1
ATOM 637 N N . PHE A 1 105 ? 6.134 21.570 -13.462 1.00 19.30 84 PHE A N 1
ATOM 638 C CA . PHE A 1 105 ? 6.085 22.798 -14.243 1.00 23.42 84 PHE A CA 1
ATOM 639 C C . PHE A 1 105 ? 4.776 23.557 -14.074 1.00 21.88 84 PHE A C 1
ATOM 640 O O . PHE A 1 105 ? 4.519 24.498 -14.831 1.00 22.58 84 PHE A O 1
ATOM 648 N N . GLY A 1 106 ? 3.950 23.179 -13.099 1.00 18.63 85 GLY A N 1
ATOM 649 C CA . GLY A 1 106 ? 2.690 23.870 -12.928 1.00 14.96 85 GLY A CA 1
ATOM 650 C C . GLY A 1 106 ? 1.661 23.556 -13.985 1.00 22.07 85 GLY A C 1
ATOM 651 O O . GLY A 1 106 ? 0.629 24.231 -14.045 1.00 26.06 85 GLY A O 1
ATOM 652 N N . VAL A 1 107 ? 1.917 22.570 -14.843 1.00 21.20 86 VAL A N 1
ATOM 653 C CA . VAL A 1 107 ? 0.921 22.116 -15.815 1.00 20.28 86 VAL A CA 1
ATOM 654 C C . VAL A 1 107 ? -0.035 21.216 -15.037 1.00 22.14 86 VAL A C 1
ATOM 655 O O . VAL A 1 107 ? 0.259 20.048 -14.810 1.00 24.86 86 VAL A O 1
ATOM 659 N N . HIS A 1 108 ? -1.150 21.773 -14.557 1.00 20.34 87 HIS A N 1
ATOM 660 C CA A HIS A 1 108 ? -2.038 21.062 -13.637 0.50 21.38 87 HIS A CA 1
ATOM 661 C CA B HIS A 1 108 ? -2.032 21.064 -13.632 0.50 21.37 87 HIS A CA 1
ATOM 662 C C . HIS A 1 108 ? -3.331 20.718 -14.359 1.00 18.00 87 HIS A C 1
ATOM 663 O O . HIS A 1 108 ? -4.211 21.569 -14.525 1.00 18.54 87 HIS A O 1
ATOM 676 N N . PHE A 1 109 ? -3.446 19.470 -14.782 1.00 17.19 88 PHE A N 1
ATOM 677 C CA . PHE A 1 109 ? -4.671 19.018 -15.416 1.00 18.57 88 PHE A CA 1
ATOM 678 C C . PHE A 1 109 ? -5.720 18.733 -14.354 1.00 20.20 88 PHE A C 1
ATOM 679 O O . PHE A 1 109 ? -5.397 18.397 -13.218 1.00 19.11 88 PHE A O 1
ATOM 687 N N . ASP A 1 110 ? -6.991 18.860 -14.736 1.00 17.27 89 ASP A N 1
ATOM 688 C CA . ASP A 1 110 ? -8.046 18.376 -13.856 1.00 16.61 89 ASP A CA 1
ATOM 689 C C . ASP A 1 110 ? -7.981 16.869 -13.704 1.00 18.41 89 ASP A C 1
ATOM 690 O O . ASP A 1 110 ? -8.368 16.335 -12.658 1.00 18.02 89 ASP A O 1
ATOM 695 N N . HIS A 1 111 ? -7.474 16.171 -14.720 1.00 18.04 90 HIS A N 1
ATOM 696 C CA . HIS A 1 111 ? -7.455 14.719 -14.709 1.00 18.04 90 HIS A CA 1
ATOM 697 C C . HIS A 1 111 ? -6.419 14.257 -15.718 1.00 17.24 90 HIS A C 1
ATOM 698 O O . HIS A 1 111 ? -6.279 14.867 -16.778 1.00 18.62 90 HIS A O 1
ATOM 705 N N . TYR A 1 112 ? -5.694 13.187 -15.385 1.00 14.94 91 TYR A N 1
ATOM 706 C CA . TYR A 1 112 ? -4.700 12.627 -16.298 1.00 18.66 91 TYR A CA 1
ATOM 707 C C . TYR A 1 112 ? -4.935 11.127 -16.405 1.00 19.33 91 TYR A C 1
ATOM 708 O O . TYR A 1 112 ? -4.806 10.402 -15.418 1.00 22.16 91 TYR A O 1
ATOM 717 N N . ASP A 1 113 ? -5.309 10.658 -17.594 1.00 17.70 92 ASP A N 1
ATOM 718 C CA . ASP A 1 113 ? -5.744 9.276 -17.733 1.00 21.02 92 ASP A CA 1
ATOM 719 C C . ASP A 1 113 ? -4.762 8.500 -18.618 1.00 19.29 92 ASP A C 1
ATOM 720 O O . ASP A 1 113 ? -3.564 8.830 -18.669 1.00 18.42 92 ASP A O 1
ATOM 725 N N . SER A 1 114 ? -5.273 7.519 -19.346 1.00 17.03 93 SER A N 1
ATOM 726 C CA . SER A 1 114 ? -4.473 6.628 -20.166 1.00 19.36 93 SER A CA 1
ATOM 727 C C . SER A 1 114 ? -5.336 6.222 -21.347 1.00 20.80 93 SER A C 1
ATOM 728 O O . SER A 1 114 ? -6.524 5.957 -21.164 1.00 22.92 93 SER A O 1
ATOM 731 N N . THR A 1 115 ? -4.739 6.124 -22.545 1.00 18.72 94 THR A N 1
ATOM 732 C CA . THR A 1 115 ? -5.517 5.584 -23.657 1.00 19.46 94 THR A CA 1
ATOM 733 C C . THR A 1 115 ? -5.801 4.099 -23.485 1.00 18.91 94 THR A C 1
ATOM 734 O O . THR A 1 115 ? -6.616 3.551 -24.229 1.00 18.43 94 THR A O 1
ATOM 738 N N . HIS A 1 116 ? -5.151 3.441 -22.524 1.00 20.30 95 HIS A N 1
ATOM 739 C CA . HIS A 1 116 ? -5.397 2.036 -22.248 1.00 19.74 95 HIS A CA 1
ATOM 740 C C . HIS A 1 116 ? -6.599 1.818 -21.334 1.00 24.16 95 HIS A C 1
ATOM 741 O O . HIS A 1 116 ? -6.947 0.665 -21.068 1.00 25.13 95 HIS A O 1
ATOM 748 N N . SER A 1 117 ? -7.238 2.881 -20.847 1.00 21.99 96 SER A N 1
ATOM 749 C CA . SER A 1 117 ? -8.301 2.725 -19.860 1.00 22.70 96 SER A CA 1
ATOM 750 C C . SER A 1 117 ? -9.484 1.954 -20.440 1.00 23.31 96 SER A C 1
ATOM 751 O O . SER A 1 117 ? -9.694 1.909 -21.654 1.00 20.96 96 SER A O 1
ATOM 754 N N . ASP A 1 118 ? -10.266 1.337 -19.545 1.00 20.76 97 ASP A N 1
ATOM 755 C CA . ASP A 1 118 ? -11.508 0.679 -19.954 1.00 17.79 97 ASP A CA 1
ATOM 756 C C . ASP A 1 118 ? -12.474 1.662 -20.613 1.00 20.23 97 ASP A C 1
ATOM 757 O O . ASP A 1 118 ? -13.214 1.293 -21.534 1.00 20.71 97 ASP A O 1
ATOM 762 N N . ALA A 1 119 ? -12.524 2.900 -20.110 1.00 21.33 98 ALA A N 1
ATOM 763 C CA . ALA A 1 119 ? -13.340 3.929 -20.743 1.00 19.84 98 ALA A CA 1
ATOM 764 C C . ALA A 1 119 ? -12.929 4.135 -22.193 1.00 24.98 98 ALA A C 1
ATOM 765 O O . ALA A 1 119 ? -13.784 4.317 -23.073 1.00 21.12 98 ALA A O 1
ATOM 767 N N . ASN A 1 120 ? -11.619 4.124 -22.464 1.00 18.29 99 ASN A N 1
ATOM 768 C CA . ASN A 1 120 ? -11.188 4.345 -23.839 1.00 19.23 99 ASN A CA 1
ATOM 769 C C . ASN A 1 120 ? -11.407 3.117 -24.701 1.00 15.87 99 ASN A C 1
ATOM 770 O O . ASN A 1 120 ? -11.670 3.253 -25.901 1.00 20.76 99 ASN A O 1
ATOM 775 N N . LYS A 1 121 ? -11.287 1.919 -24.120 1.00 18.01 100 LYS A N 1
ATOM 776 C CA . LYS A 1 121 ? -11.623 0.709 -24.859 1.00 18.50 100 LYS A CA 1
ATOM 777 C C . LYS A 1 121 ? -13.077 0.745 -25.305 1.00 24.04 100 LYS A C 1
ATOM 778 O O . LYS A 1 121 ? -13.393 0.462 -26.467 1.00 22.86 100 LYS A O 1
ATOM 784 N N . ALA A 1 122 ? -13.975 1.119 -24.392 1.00 20.79 101 ALA A N 1
ATOM 785 C CA . ALA A 1 122 ? -15.396 1.137 -24.712 1.00 22.50 101 ALA A CA 1
ATOM 786 C C . ALA A 1 122 ? -15.714 2.194 -25.760 1.00 17.25 101 ALA A C 1
ATOM 787 O O . ALA A 1 122 ? -16.484 1.940 -26.689 1.00 18.92 101 ALA A O 1
ATOM 789 N N . ARG A 1 123 ? -15.147 3.387 -25.622 1.00 18.25 102 ARG A N 1
ATOM 790 C CA . ARG A 1 123 ? -15.454 4.436 -26.580 1.00 18.20 102 ARG A CA 1
ATOM 791 C C . ARG A 1 123 ? -14.836 4.147 -27.943 1.00 20.35 102 ARG A C 1
ATOM 792 O O . ARG A 1 123 ? -15.419 4.514 -28.970 1.00 16.92 102 ARG A O 1
ATOM 800 N N . SER A 1 124 ? -13.662 3.509 -27.973 1.00 17.31 103 SER A N 1
ATOM 801 C CA . SER A 1 124 ? -13.065 3.105 -29.245 1.00 19.26 103 SER A CA 1
ATOM 802 C C . SER A 1 124 ? -13.952 2.106 -29.970 1.00 25.19 103 SER A C 1
ATOM 803 O O . SER A 1 124 ? -14.153 2.208 -31.187 1.00 16.82 103 SER A O 1
ATOM 806 N N . THR A 1 125 ? -14.475 1.120 -29.240 1.00 19.28 104 THR A N 1
ATOM 807 C CA . THR A 1 125 ? -15.397 0.175 -29.854 1.00 18.80 104 THR A CA 1
ATOM 808 C C . THR A 1 125 ? -16.658 0.879 -30.343 1.00 17.26 104 THR A C 1
ATOM 809 O O . THR A 1 125 ? -17.149 0.587 -31.436 1.00 21.24 104 THR A O 1
ATOM 813 N N . ASP A 1 126 ? -17.186 1.813 -29.547 1.00 15.92 105 ASP A N 1
ATOM 814 C CA . ASP A 1 126 ? -18.410 2.516 -29.925 1.00 15.81 105 ASP A CA 1
ATOM 815 C C . ASP A 1 126 ? -18.218 3.305 -31.214 1.00 16.79 105 ASP A C 1
ATOM 816 O O . ASP A 1 126 ? -19.062 3.261 -32.112 1.00 19.22 105 ASP A O 1
ATOM 821 N N . ILE A 1 127 ? -17.119 4.060 -31.308 1.00 15.65 106 ILE A N 1
ATOM 822 C CA . ILE A 1 127 ? -16.889 4.888 -32.488 1.00 12.91 106 ILE A CA 1
ATOM 823 C C . ILE A 1 127 ? -16.636 4.012 -33.709 1.00 16.34 106 ILE A C 1
ATOM 824 O O . ILE A 1 127 ? -17.142 4.288 -34.806 1.00 19.20 106 ILE A O 1
ATOM 829 N N . TYR A 1 128 ? -15.868 2.935 -33.537 1.00 13.99 107 TYR A N 1
ATOM 830 C CA . TYR A 1 128 ? -15.628 2.015 -34.643 1.00 14.64 107 TYR A CA 1
ATOM 831 C C . TYR A 1 128 ? -16.920 1.370 -35.124 1.00 17.64 107 TYR A C 1
ATOM 832 O O . TYR A 1 128 ? -17.204 1.357 -36.328 1.00 18.01 107 TYR A O 1
ATOM 841 N N A ILE A 1 129 ? -17.702 0.800 -34.201 0.38 13.11 108 ILE A N 1
ATOM 842 N N B ILE A 1 129 ? -17.707 0.798 -34.206 0.62 11.65 108 ILE A N 1
ATOM 843 C CA A ILE A 1 129 ? -18.905 0.071 -34.606 0.38 16.09 108 ILE A CA 1
ATOM 844 C CA B ILE A 1 129 ? -18.897 0.064 -34.643 0.62 15.57 108 ILE A CA 1
ATOM 845 C C A ILE A 1 129 ? -19.893 1.005 -35.295 0.38 17.67 108 ILE A C 1
ATOM 846 C C B ILE A 1 129 ? -19.900 1.007 -35.305 0.62 17.89 108 ILE A C 1
ATOM 847 O O A ILE A 1 129 ? -20.504 0.649 -36.313 0.38 18.86 108 ILE A O 1
ATOM 848 O O B ILE A 1 129 ? -20.526 0.661 -36.318 0.62 18.73 108 ILE A O 1
ATOM 857 N N . LYS A 1 130 ? -20.062 2.214 -34.757 1.00 16.50 109 LYS A N 1
ATOM 858 C CA . LYS A 1 130 ? -20.969 3.178 -35.378 1.00 19.42 109 LYS A CA 1
ATOM 859 C C . LYS A 1 130 ? -20.496 3.554 -36.775 1.00 17.22 109 LYS A C 1
ATOM 860 O O . LYS A 1 130 ? -21.314 3.696 -37.696 1.00 16.69 109 LYS A O 1
ATOM 866 N N . ASN A 1 131 ? -19.182 3.709 -36.959 1.00 13.38 110 ASN A N 1
ATOM 867 C CA . ASN A 1 131 ? -18.653 3.984 -38.296 1.00 14.23 110 ASN A CA 1
ATOM 868 C C . ASN A 1 131 ? -18.805 2.779 -39.205 1.00 19.33 110 ASN A C 1
ATOM 869 O O . ASN A 1 131 ? -19.085 2.928 -40.401 1.00 16.54 110 ASN A O 1
ATOM 874 N N . ARG A 1 132 ? -18.611 1.574 -38.661 1.00 19.82 111 ARG A N 1
ATOM 875 C CA . ARG A 1 132 ? -18.744 0.375 -39.478 1.00 15.94 111 ARG A CA 1
ATOM 876 C C . ARG A 1 132 ? -20.168 0.226 -39.990 1.00 20.72 111 ARG A C 1
ATOM 877 O O . ARG A 1 132 ? -20.392 -0.047 -41.176 1.00 21.68 111 ARG A O 1
ATOM 885 N N . GLU A 1 133 ? -21.148 0.420 -39.109 1.00 18.71 112 GLU A N 1
ATOM 886 C CA . GLU A 1 133 ? -22.534 0.234 -39.509 1.00 23.09 112 GLU A CA 1
ATOM 887 C C . GLU A 1 133 ? -23.025 1.376 -40.392 1.00 18.25 112 GLU A C 1
ATOM 888 O O . GLU A 1 133 ? -23.956 1.175 -41.173 1.00 18.75 112 GLU A O 1
ATOM 894 N N . ALA A 1 134 ? -22.409 2.557 -40.299 1.00 17.30 113 ALA A N 1
ATOM 895 C CA . ALA A 1 134 ? -22.743 3.676 -41.172 1.00 19.47 113 ALA A CA 1
ATOM 896 C C . ALA A 1 134 ? -22.144 3.547 -42.564 1.00 22.29 113 ALA A C 1
ATOM 897 O O . ALA A 1 134 ? -22.548 4.293 -43.463 1.00 17.54 113 ALA A O 1
ATOM 899 N N . GLY A 1 135 ? -21.198 2.634 -42.765 1.00 20.00 114 GLY A N 1
ATOM 900 C CA . GLY A 1 135 ? -20.627 2.388 -44.072 1.00 19.99 114 GLY A CA 1
ATOM 901 C C . GLY A 1 135 ? -19.222 2.929 -44.280 1.00 21.87 114 GLY A C 1
ATOM 902 O O . GLY A 1 135 ? -18.750 2.940 -45.424 1.00 25.54 114 GLY A O 1
ATOM 903 N N . ASN A 1 136 ? -18.532 3.356 -43.220 1.00 16.97 115 ASN A N 1
ATOM 904 C CA . ASN A 1 136 ? -17.229 3.999 -43.341 1.00 13.88 115 ASN A CA 1
ATOM 905 C C . ASN A 1 136 ? -16.058 3.048 -43.138 1.00 15.31 115 ASN A C 1
ATOM 906 O O . ASN A 1 136 ? -14.922 3.516 -43.034 1.00 16.18 115 ASN A O 1
ATOM 911 N N . ILE A 1 137 ? -16.294 1.734 -43.068 1.00 14.80 116 ILE A N 1
ATOM 912 C CA . ILE A 1 137 ? -15.215 0.769 -42.847 1.00 13.83 116 ILE A CA 1
ATOM 913 C C . ILE A 1 137 ? -15.199 -0.223 -44.004 1.00 17.96 116 ILE A C 1
ATOM 914 O O . ILE A 1 137 ? -16.244 -0.749 -44.392 1.00 22.35 116 ILE A O 1
ATOM 919 N N . ALA A 1 138 ? -14.019 -0.474 -44.559 1.00 19.21 117 ALA A N 1
ATOM 920 C CA . ALA A 1 138 ? -13.830 -1.541 -45.527 1.00 19.41 117 ALA A CA 1
ATOM 921 C C . ALA A 1 138 ? -12.759 -2.489 -45.017 1.00 22.45 117 ALA A C 1
ATOM 922 O O . ALA A 1 138 ? -11.861 -2.082 -44.282 1.00 22.77 117 ALA A O 1
ATOM 924 N N . VAL A 1 139 ? -12.860 -3.759 -45.404 1.00 21.91 118 VAL A N 1
ATOM 925 C CA . VAL A 1 139 ? -11.840 -4.749 -45.088 1.00 21.22 118 VAL A CA 1
ATOM 926 C C . VAL A 1 139 ? -11.386 -5.368 -46.395 1.00 25.31 118 VAL A C 1
ATOM 927 O O . VAL A 1 139 ? -12.208 -5.684 -47.267 1.00 23.55 118 VAL A O 1
ATOM 931 N N . ARG A 1 140 ? -10.078 -5.532 -46.552 1.00 19.55 119 ARG A N 1
ATOM 932 C CA A ARG A 1 140 ? -9.581 -6.147 -47.775 0.23 22.87 119 ARG A CA 1
ATOM 933 C CA B ARG A 1 140 ? -9.589 -6.164 -47.768 0.77 22.35 119 ARG A CA 1
ATOM 934 C C . ARG A 1 140 ? -8.211 -6.742 -47.511 1.00 23.61 119 ARG A C 1
ATOM 935 O O . ARG A 1 140 ? -7.474 -6.237 -46.650 1.00 21.92 119 ARG A O 1
ATOM 950 N N . PRO A 1 141 ? -7.842 -7.807 -48.219 1.00 20.65 120 PRO A N 1
ATOM 951 C CA . PRO A 1 141 ? -6.478 -8.333 -48.097 1.00 26.31 120 PRO A CA 1
ATOM 952 C C . PRO A 1 141 ? -5.496 -7.361 -48.727 1.00 24.56 120 PRO A C 1
ATOM 953 O O . PRO A 1 141 ? -5.735 -6.843 -49.818 1.00 23.77 120 PRO A O 1
ATOM 957 N N . VAL A 1 142 ? -4.395 -7.099 -48.031 1.00 19.61 121 VAL A N 1
ATOM 958 C CA . VAL A 1 142 ? -3.329 -6.292 -48.608 1.00 26.50 121 VAL A CA 1
ATOM 959 C C . VAL A 1 142 ? -2.018 -7.049 -48.482 1.00 24.95 121 VAL A C 1
ATOM 960 O O . VAL A 1 142 ? -1.831 -7.878 -47.584 1.00 21.85 121 VAL A O 1
ATOM 964 N N . THR A 1 143 ? -1.107 -6.755 -49.397 1.00 18.64 122 THR A N 1
ATOM 965 C CA . THR A 1 143 ? 0.234 -7.307 -49.341 1.00 22.22 122 THR A CA 1
ATOM 966 C C . THR A 1 143 ? 1.044 -6.510 -48.339 1.00 25.13 122 THR A C 1
ATOM 967 O O . THR A 1 143 ? 1.085 -5.281 -48.409 1.00 33.61 122 THR A O 1
ATOM 971 N N . GLN A 1 144 ? 1.688 -7.199 -47.400 1.00 19.56 123 GLN A N 1
ATOM 972 C CA . GLN A 1 144 ? 2.437 -6.500 -46.371 1.00 20.78 123 GLN A CA 1
ATOM 973 C C . GLN A 1 144 ? 3.763 -7.191 -46.104 1.00 24.69 123 GLN A C 1
ATOM 974 O O . GLN A 1 144 ? 3.860 -8.421 -46.161 1.00 26.63 123 GLN A O 1
ATOM 980 N N . LEU A 1 145 ? 4.772 -6.384 -45.794 1.00 19.80 124 LEU A N 1
ATOM 981 C CA . LEU A 1 145 ? 6.067 -6.912 -45.401 1.00 20.75 124 LEU A CA 1
ATOM 982 C C . LEU A 1 145 ? 5.996 -7.543 -44.015 1.00 19.06 124 LEU A C 1
ATOM 983 O O . LEU A 1 145 ? 5.337 -7.031 -43.104 1.00 22.37 124 LEU A O 1
ATOM 988 N N . PHE A 1 146 ? 6.707 -8.655 -43.860 1.00 18.85 125 PHE A N 1
ATOM 989 C CA . PHE A 1 146 ? 6.627 -9.511 -42.684 1.00 17.80 125 PHE A CA 1
ATOM 990 C C . PHE A 1 146 ? 8.045 -9.847 -42.256 1.00 21.99 125 PHE A C 1
ATOM 991 O O . PHE A 1 146 ? 8.858 -10.255 -43.089 1.00 22.38 125 PHE A O 1
ATOM 999 N N . ASP A 1 147 ? 8.353 -9.654 -40.971 1.00 21.78 126 ASP A N 1
ATOM 1000 C CA . ASP A 1 147 ? 9.671 -10.001 -40.451 1.00 22.94 126 ASP A CA 1
ATOM 1001 C C . ASP A 1 147 ? 9.687 -11.477 -40.078 1.00 25.69 126 ASP A C 1
ATOM 1002 O O . ASP A 1 147 ? 9.091 -11.853 -39.055 1.00 25.33 126 ASP A O 1
ATOM 1007 N N . PRO A 1 148 ? 10.386 -12.332 -40.830 1.00 28.74 127 PRO A N 1
ATOM 1008 C CA . PRO A 1 148 ? 10.309 -13.772 -40.553 1.00 34.71 127 PRO A CA 1
ATOM 1009 C C . PRO A 1 148 ? 10.985 -14.160 -39.253 1.00 41.99 127 PRO A C 1
ATOM 1010 O O . PRO A 1 148 ? 10.555 -15.129 -38.615 1.00 48.83 127 PRO A O 1
ATOM 1014 N N . GLU A 1 149 ? 12.023 -13.431 -38.836 1.00 38.10 128 GLU A N 1
ATOM 1015 C CA . GLU A 1 149 ? 12.662 -13.713 -37.554 1.00 38.02 128 GLU A CA 1
ATOM 1016 C C . GLU A 1 149 ? 11.719 -13.427 -36.396 1.00 39.88 128 GLU A C 1
ATOM 1017 O O . GLU A 1 149 ? 11.518 -14.274 -35.517 1.00 43.49 128 GLU A O 1
ATOM 1023 N N . LYS A 1 150 ? 11.128 -12.233 -36.380 1.00 28.09 129 LYS A N 1
ATOM 1024 C CA . LYS A 1 150 ? 10.274 -11.825 -35.275 1.00 30.65 129 LYS A CA 1
ATOM 1025 C C . LYS A 1 150 ? 8.840 -12.322 -35.410 1.00 33.09 129 LYS A C 1
ATOM 1026 O O . LYS A 1 150 ? 8.058 -12.163 -34.461 1.00 35.88 129 LYS A O 1
ATOM 1032 N N . GLY A 1 151 ? 8.477 -12.910 -36.551 1.00 31.59 130 GLY A N 1
ATOM 1033 C CA . GLY A 1 151 ? 7.111 -13.342 -36.777 1.00 35.05 130 GLY A CA 1
ATOM 1034 C C . GLY A 1 151 ? 6.106 -12.216 -36.634 1.00 39.63 130 GLY A C 1
ATOM 1035 O O . GLY A 1 151 ? 5.078 -12.375 -35.967 1.00 38.99 130 GLY A O 1
ATOM 1036 N N . MET A 1 152 ? 6.395 -11.067 -37.250 1.00 27.71 131 MET A N 1
ATOM 1037 C CA . MET A 1 152 ? 5.562 -9.884 -37.105 1.00 25.74 131 MET A CA 1
ATOM 1038 C C . MET A 1 152 ? 5.361 -9.223 -38.456 1.00 21.65 131 MET A C 1
ATOM 1039 O O . MET A 1 152 ? 6.308 -9.075 -39.229 1.00 23.43 131 MET A O 1
ATOM 1044 N N . PHE A 1 153 ? 4.126 -8.830 -38.737 1.00 21.19 132 PHE A N 1
ATOM 1045 C CA . PHE A 1 153 ? 3.894 -7.924 -39.848 1.00 25.74 132 PHE A CA 1
ATOM 1046 C C . PHE A 1 153 ? 4.458 -6.554 -39.512 1.00 27.95 132 PHE A C 1
ATOM 1047 O O . PHE A 1 153 ? 4.370 -6.087 -38.374 1.00 23.97 132 PHE A O 1
ATOM 1055 N N . LEU A 1 154 ? 5.030 -5.910 -40.519 1.00 24.31 133 LEU A N 1
ATOM 1056 C CA . LEU A 1 154 ? 5.773 -4.677 -40.349 1.00 20.99 133 LEU A CA 1
ATOM 1057 C C . LEU A 1 154 ? 4.941 -3.501 -40.842 1.00 18.51 133 LEU A C 1
ATOM 1058 O O . LEU A 1 154 ? 4.468 -3.505 -41.982 1.00 23.08 133 LEU A O 1
ATOM 1063 N N . SER A 1 155 ? 4.762 -2.504 -39.989 1.00 23.75 134 SER A N 1
ATOM 1064 C CA A SER A 1 155 ? 4.171 -1.246 -40.416 0.53 25.70 134 SER A CA 1
ATOM 1065 C CA B SER A 1 155 ? 4.171 -1.254 -40.430 0.47 25.63 134 SER A CA 1
ATOM 1066 C C . SER A 1 155 ? 5.269 -0.313 -40.925 1.00 26.73 134 SER A C 1
ATOM 1067 O O . SER A 1 155 ? 6.461 -0.546 -40.720 1.00 23.46 134 SER A O 1
ATOM 1072 N N . ASP A 1 156 ? 4.846 0.763 -41.595 1.00 24.08 135 ASP A N 1
ATOM 1073 C CA . ASP A 1 156 ? 5.765 1.561 -42.407 1.00 22.93 135 ASP A CA 1
ATOM 1074 C C . ASP A 1 156 ? 6.953 2.089 -41.611 1.00 22.71 135 ASP A C 1
ATOM 1075 O O . ASP A 1 156 ? 8.059 2.210 -42.153 1.00 23.46 135 ASP A O 1
ATOM 1080 N N . ARG A 1 157 ? 6.753 2.439 -40.338 1.00 22.03 136 ARG A N 1
ATOM 1081 C CA . ARG A 1 157 ? 7.845 3.055 -39.591 1.00 25.40 136 ARG A CA 1
ATOM 1082 C C . ARG A 1 157 ? 8.841 2.041 -39.036 1.00 27.88 136 ARG A C 1
ATOM 1083 O O . ARG A 1 157 ? 9.780 2.434 -38.329 1.00 27.41 136 ARG A O 1
ATOM 1091 N N . PHE A 1 158 ? 8.663 0.756 -39.329 1.00 21.56 137 PHE A N 1
ATOM 1092 C CA . PHE A 1 158 ? 9.605 -0.278 -38.922 1.00 21.37 137 PHE A CA 1
ATOM 1093 C C . PHE A 1 158 ? 10.207 -0.985 -40.133 1.00 23.42 137 PHE A C 1
ATOM 1094 O O . PHE A 1 158 ? 10.725 -2.104 -40.012 1.00 21.59 137 PHE A O 1
ATOM 1102 N N . ILE A 1 159 ? 10.151 -0.332 -41.291 1.00 23.86 138 ILE A N 1
ATOM 1103 C CA . ILE A 1 159 ? 10.744 -0.802 -42.538 1.00 21.73 138 ILE A CA 1
ATOM 1104 C C . ILE A 1 159 ? 11.642 0.312 -43.061 1.00 28.38 138 ILE A C 1
ATOM 1105 O O . ILE A 1 159 ? 11.238 1.479 -43.070 1.00 25.50 138 ILE A O 1
ATOM 1110 N N . LYS A 1 160 ? 12.854 -0.035 -43.489 1.00 20.01 139 LYS A N 1
ATOM 1111 C CA . LYS A 1 160 ? 13.679 0.905 -44.232 1.00 20.78 139 LYS A CA 1
ATOM 1112 C C . LYS A 1 160 ? 14.143 0.258 -45.528 1.00 21.07 139 LYS A C 1
ATOM 1113 O O . LYS A 1 160 ? 14.292 -0.967 -45.612 1.00 20.85 139 LYS A O 1
ATOM 1119 N N . GLY A 1 161 ? 14.371 1.098 -46.531 1.00 21.74 140 GLY A N 1
ATOM 1120 C CA . GLY A 1 161 ? 14.808 0.615 -47.823 1.00 22.06 140 GLY A CA 1
ATOM 1121 C C . GLY A 1 161 ? 15.155 1.759 -48.753 1.00 33.14 140 GLY A C 1
ATOM 1122 O O . GLY A 1 161 ? 15.253 2.917 -48.342 1.00 23.24 140 GLY A O 1
ATOM 1123 N N . THR A 1 162 ? 15.333 1.404 -50.027 1.00 23.26 141 THR A N 1
ATOM 1124 C CA . THR A 1 162 ? 15.764 2.340 -51.061 1.00 24.19 141 THR A CA 1
ATOM 1125 C C . THR A 1 162 ? 14.535 2.934 -51.746 1.00 28.61 141 THR A C 1
ATOM 1126 O O . THR A 1 162 ? 13.683 2.192 -52.250 1.00 25.27 141 THR A O 1
ATOM 1130 N N . CYS A 1 163 ? 14.445 4.264 -51.755 1.00 31.10 142 CYS A N 1
ATOM 1131 C CA . CYS A 1 163 ? 13.337 4.949 -52.415 1.00 27.06 142 CYS A CA 1
ATOM 1132 C C . CYS A 1 163 ? 13.271 4.537 -53.882 1.00 24.93 142 CYS A C 1
ATOM 1133 O O . CYS A 1 163 ? 14.292 4.581 -54.575 1.00 25.82 142 CYS A O 1
ATOM 1136 N N . PRO A 1 164 ? 12.103 4.128 -54.391 1.00 25.47 143 PRO A N 1
ATOM 1137 C CA . PRO A 1 164 ? 12.045 3.714 -55.803 1.00 25.26 143 PRO A CA 1
ATOM 1138 C C . PRO A 1 164 ? 12.272 4.866 -56.762 1.00 29.12 143 PRO A C 1
ATOM 1139 O O . PRO A 1 164 ? 12.752 4.639 -57.880 1.00 33.37 143 PRO A O 1
ATOM 1143 N N . LYS A 1 165 ? 11.968 6.095 -56.344 1.00 29.25 144 LYS A N 1
ATOM 1144 C CA . LYS A 1 165 ? 12.061 7.254 -57.230 1.00 27.25 144 LYS A CA 1
ATOM 1145 C C . LYS A 1 165 ? 13.491 7.773 -57.328 1.00 38.18 144 LYS A C 1
ATOM 1146 O O . LYS A 1 165 ? 14.068 7.833 -58.420 1.00 33.92 144 LYS A O 1
ATOM 1152 N N . CYS A 1 166 ? 14.083 8.160 -56.196 1.00 28.28 145 CYS A N 1
ATOM 1153 C CA . CYS A 1 166 ? 15.393 8.794 -56.225 1.00 34.10 145 CYS A CA 1
ATOM 1154 C C . CYS A 1 166 ? 16.524 7.846 -55.849 1.00 29.42 145 CYS A C 1
ATOM 1155 O O . CYS A 1 166 ? 17.691 8.229 -55.976 1.00 30.47 145 CYS A O 1
ATOM 1158 N N . LYS A 1 167 ? 16.204 6.627 -55.403 1.00 30.89 146 LYS A N 1
ATOM 1159 C CA . LYS A 1 167 ? 17.168 5.572 -55.077 1.00 28.83 146 LYS A CA 1
ATOM 1160 C C . LYS A 1 167 ? 17.990 5.885 -53.831 1.00 32.32 146 LYS A C 1
ATOM 1161 O O . LYS A 1 167 ? 19.051 5.285 -53.624 1.00 28.51 146 LYS A O 1
ATOM 1167 N N . SER A 1 168 ? 17.524 6.808 -52.991 1.00 28.12 147 SER A N 1
ATOM 1168 C CA . SER A 1 168 ? 18.218 7.088 -51.741 1.00 28.24 147 SER A CA 1
ATOM 1169 C C . SER A 1 168 ? 18.001 5.943 -50.763 1.00 27.08 147 SER A C 1
ATOM 1170 O O . SER A 1 168 ? 16.904 5.395 -50.661 1.00 26.29 147 SER A O 1
ATOM 1173 N N . GLU A 1 169 ? 19.063 5.581 -50.049 1.00 27.33 148 GLU A N 1
ATOM 1174 C CA . GLU A 1 169 ? 19.011 4.536 -49.040 1.00 26.41 148 GLU A CA 1
ATOM 1175 C C . GLU A 1 169 ? 18.289 5.015 -47.779 1.00 25.86 148 GLU A C 1
ATOM 1176 O O . GLU A 1 169 ? 18.086 6.211 -47.564 1.00 26.32 148 GLU A O 1
ATOM 1182 N N . ASP A 1 170 ? 17.892 4.045 -46.943 1.00 24.91 149 ASP A N 1
ATOM 1183 C CA . ASP A 1 170 ? 17.544 4.279 -45.535 1.00 24.51 149 ASP A CA 1
ATOM 1184 C C . ASP A 1 170 ? 16.233 5.051 -45.338 1.00 27.46 149 ASP A C 1
ATOM 1185 O O . ASP A 1 170 ? 16.052 5.723 -44.319 1.00 25.16 149 ASP A O 1
ATOM 1190 N N . GLN A 1 171 ? 15.287 4.935 -46.266 1.00 24.11 150 GLN A N 1
ATOM 1191 C CA . GLN A 1 171 ? 14.004 5.624 -46.184 1.00 23.14 150 GLN A CA 1
ATOM 1192 C C . GLN A 1 171 ? 12.940 4.715 -45.573 1.00 26.21 150 GLN A C 1
ATOM 1193 O O . GLN A 1 171 ? 12.933 3.504 -45.812 1.00 25.98 150 GLN A O 1
ATOM 1199 N N . TYR A 1 172 ? 12.034 5.304 -44.789 1.00 23.83 151 TYR A N 1
ATOM 1200 C CA . TYR A 1 172 ? 10.968 4.517 -44.179 1.00 23.20 151 TYR A CA 1
ATOM 1201 C C . TYR A 1 172 ? 9.944 4.100 -45.229 1.00 22.77 151 TYR A C 1
ATOM 1202 O O . TYR A 1 172 ? 9.990 4.519 -46.393 1.00 24.79 151 TYR A O 1
ATOM 1211 N N . GLY A 1 173 ? 8.996 3.264 -44.793 1.00 20.14 152 GLY A N 1
ATOM 1212 C CA . GLY A 1 173 ? 8.057 2.604 -45.690 1.00 25.82 152 GLY A CA 1
ATOM 1213 C C . GLY A 1 173 ? 6.926 3.473 -46.217 1.00 26.65 152 GLY A C 1
ATOM 1214 O O . GLY A 1 173 ? 6.181 3.008 -47.083 1.00 27.14 152 GLY A O 1
ATOM 1215 N N . ASP A 1 174 ? 6.778 4.708 -45.731 1.00 22.03 153 ASP A N 1
ATOM 1216 C CA . ASP A 1 174 ? 5.665 5.570 -46.140 1.00 26.86 153 ASP A CA 1
ATOM 1217 C C . ASP A 1 174 ? 6.072 6.676 -47.109 1.00 27.62 153 ASP A C 1
ATOM 1218 O O . ASP A 1 174 ? 5.308 6.995 -48.026 1.00 28.94 153 ASP A O 1
ATOM 1223 N N . SER A 1 175 ? 7.252 7.272 -46.940 1.00 30.29 154 SER A N 1
ATOM 1224 C CA . SER A 1 175 ? 7.676 8.349 -47.827 1.00 32.43 154 SER A CA 1
ATOM 1225 C C . SER A 1 175 ? 9.180 8.556 -47.709 1.00 29.34 154 SER A C 1
ATOM 1226 O O . SER A 1 175 ? 9.809 8.164 -46.721 1.00 25.48 154 SER A O 1
ATOM 1229 N N . CYS A 1 176 ? 9.742 9.220 -48.724 1.00 24.95 155 CYS A N 1
ATOM 1230 C CA . CYS A 1 176 ? 11.171 9.482 -48.800 1.00 28.11 155 CYS A CA 1
ATOM 1231 C C . CYS A 1 176 ? 11.465 10.922 -48.391 1.00 30.43 155 CYS A C 1
ATOM 1232 O O . CYS A 1 176 ? 10.806 11.856 -48.865 1.00 29.61 155 CYS A O 1
ATOM 1235 N N . GLU A 1 177 ? 12.457 11.095 -47.512 1.00 28.83 156 GLU A N 1
ATOM 1236 C CA . GLU A 1 177 ? 12.843 12.419 -47.028 1.00 35.92 156 GLU A CA 1
ATOM 1237 C C . GLU A 1 177 ? 13.689 13.201 -48.024 1.00 36.14 156 GLU A C 1
ATOM 1238 O O . GLU A 1 177 ? 13.839 14.418 -47.869 1.00 33.82 156 GLU A O 1
ATOM 1244 N N . VAL A 1 178 ? 14.262 12.536 -49.019 1.00 28.20 157 VAL A N 1
ATOM 1245 C CA . VAL A 1 178 ? 15.166 13.197 -49.956 1.00 32.30 157 VAL A CA 1
ATOM 1246 C C . VAL A 1 178 ? 14.395 13.828 -51.111 1.00 33.76 157 VAL A C 1
ATOM 1247 O O . VAL A 1 178 ? 14.645 14.981 -51.476 1.00 32.79 157 VAL A O 1
ATOM 1251 N N . CYS A 1 179 ? 13.444 13.088 -51.700 1.00 31.41 158 CYS A N 1
ATOM 1252 C CA . CYS A 1 179 ? 12.693 13.567 -52.857 1.00 31.80 158 CYS A CA 1
ATOM 1253 C C . CYS A 1 179 ? 11.220 13.823 -52.562 1.00 35.13 158 CYS A C 1
ATOM 1254 O O . CYS A 1 179 ? 10.549 14.464 -53.374 1.00 35.15 158 CYS A O 1
ATOM 1257 N N . GLY A 1 180 ? 10.696 13.341 -51.437 1.00 34.33 159 GLY A N 1
ATOM 1258 C CA . GLY A 1 180 ? 9.322 13.611 -51.066 1.00 27.98 159 GLY A CA 1
ATOM 1259 C C . GLY A 1 180 ? 8.292 12.651 -51.623 1.00 30.62 159 GLY A C 1
ATOM 1260 O O . GLY A 1 180 ? 7.108 12.791 -51.299 1.00 30.12 159 GLY A O 1
ATOM 1261 N N . THR A 1 181 ? 8.694 11.691 -52.454 1.00 25.68 160 THR A N 1
ATOM 1262 C CA . THR A 1 181 ? 7.741 10.715 -52.970 1.00 29.68 160 THR A CA 1
ATOM 1263 C C . THR A 1 181 ? 7.115 9.921 -51.828 1.00 32.52 160 THR A C 1
ATOM 1264 O O . THR A 1 181 ? 7.776 9.596 -50.839 1.00 31.43 160 THR A O 1
ATOM 1268 N N . THR A 1 182 ? 5.828 9.625 -51.967 1.00 33.29 161 THR A N 1
ATOM 1269 C CA . THR A 1 182 ? 5.114 8.693 -51.110 1.00 28.98 161 THR A CA 1
ATOM 1270 C C . THR A 1 182 ? 4.934 7.364 -51.840 1.00 28.43 161 THR A C 1
ATOM 1271 O O . THR A 1 182 ? 4.975 7.299 -53.068 1.00 27.16 161 THR A O 1
ATOM 1275 N N . TYR A 1 183 ? 4.734 6.295 -51.071 1.00 28.80 162 TYR A N 1
ATOM 1276 C CA . TYR A 1 183 ? 4.658 4.968 -51.669 1.00 24.57 162 TYR A CA 1
ATOM 1277 C C . TYR A 1 183 ? 4.165 3.979 -50.625 1.00 23.07 162 TYR A C 1
ATOM 1278 O O . TYR A 1 183 ? 4.175 4.263 -49.425 1.00 27.25 162 TYR A O 1
ATOM 1287 N N . ASN A 1 184 ? 3.737 2.812 -51.101 1.00 28.77 163 ASN A N 1
ATOM 1288 C CA . ASN A 1 184 ? 3.568 1.673 -50.212 1.00 25.20 163 ASN A CA 1
ATOM 1289 C C . ASN A 1 184 ? 4.934 1.070 -49.909 1.00 21.88 163 ASN A C 1
ATOM 1290 O O . ASN A 1 184 ? 5.850 1.128 -50.728 1.00 21.77 163 ASN A O 1
ATOM 1295 N N . ALA A 1 185 ? 5.071 0.503 -48.708 1.00 25.79 164 ALA A N 1
ATOM 1296 C CA . ALA A 1 185 ? 6.376 -0.005 -48.283 1.00 21.13 164 ALA A CA 1
ATOM 1297 C C . ALA A 1 185 ? 6.878 -1.094 -49.217 1.00 23.42 164 ALA A C 1
ATOM 1298 O O . ALA A 1 185 ? 8.092 -1.300 -49.345 1.00 27.56 164 ALA A O 1
ATOM 1300 N N . THR A 1 186 ? 5.962 -1.804 -49.877 1.00 23.06 165 THR A N 1
ATOM 1301 C CA . THR A 1 186 ? 6.351 -2.829 -50.836 1.00 20.81 165 THR A CA 1
ATOM 1302 C C . THR A 1 186 ? 7.031 -2.248 -52.069 1.00 23.04 165 THR A C 1
ATOM 1303 O O . THR A 1 186 ? 7.565 -3.012 -52.878 1.00 25.84 165 THR A O 1
ATOM 1307 N N . GLU A 1 187 ? 7.029 -0.926 -52.239 1.00 24.22 166 GLU A N 1
ATOM 1308 C CA . GLU A 1 187 ? 7.736 -0.329 -53.365 1.00 22.28 166 GLU A CA 1
ATOM 1309 C C . GLU A 1 187 ? 9.183 0.009 -53.045 1.00 25.58 166 GLU A C 1
ATOM 1310 O O . GLU A 1 187 ? 9.958 0.242 -53.978 1.00 25.07 166 GLU A O 1
ATOM 1316 N N . LEU A 1 188 ? 9.568 0.018 -51.764 1.00 23.02 167 LEU A N 1
ATOM 1317 C CA . LEU A 1 188 ? 10.977 0.156 -51.407 1.00 22.57 167 LEU A CA 1
ATOM 1318 C C . LEU A 1 188 ? 11.799 -0.967 -52.023 1.00 27.23 167 LEU A C 1
ATOM 1319 O O . LEU A 1 188 ? 11.374 -2.124 -52.062 1.00 28.05 167 LEU A O 1
ATOM 1324 N N . LEU A 1 189 ? 12.989 -0.624 -52.501 1.00 22.58 168 LEU A N 1
ATOM 1325 C CA . LEU A 1 189 ? 13.909 -1.623 -53.014 1.00 22.99 168 LEU A CA 1
ATOM 1326 C C . LEU A 1 189 ? 14.788 -2.106 -51.871 1.00 30.26 168 LEU A C 1
ATOM 1327 O O . LEU A 1 189 ? 15.170 -1.319 -51.000 1.00 27.78 168 LEU A O 1
ATOM 1332 N N . ASN A 1 190 ? 15.086 -3.407 -51.870 1.00 23.71 169 ASN A N 1
ATOM 1333 C CA . ASN A 1 190 ? 15.917 -4.070 -50.866 1.00 22.58 169 ASN A CA 1
ATOM 1334 C C . ASN A 1 190 ? 15.547 -3.611 -49.446 1.00 24.65 169 ASN A C 1
ATOM 1335 O O . ASN A 1 190 ? 16.382 -3.035 -48.743 1.00 26.21 169 ASN A O 1
ATOM 1340 N N . PRO A 1 191 ? 14.311 -3.853 -49.006 1.00 22.32 170 PRO A N 1
ATOM 1341 C CA . PRO A 1 191 ? 13.892 -3.376 -47.682 1.00 20.75 170 PRO A CA 1
ATOM 1342 C C . PRO A 1 191 ? 14.522 -4.195 -46.569 1.00 21.05 170 PRO A C 1
ATOM 1343 O O . PRO A 1 191 ? 15.019 -5.306 -46.776 1.00 20.99 170 PRO A O 1
ATOM 1347 N N . ARG A 1 192 ? 14.485 -3.627 -45.367 1.00 21.53 171 ARG A N 1
ATOM 1348 C CA . ARG A 1 192 ? 14.897 -4.333 -44.166 1.00 20.58 171 ARG A CA 1
ATOM 1349 C C . ARG A 1 192 ? 13.923 -4.016 -43.049 1.00 23.74 171 ARG A C 1
ATOM 1350 O O . ARG A 1 192 ? 13.253 -2.984 -43.052 1.00 23.20 171 ARG A O 1
ATOM 1358 N N . SER A 1 193 ? 13.860 -4.927 -42.092 1.00 20.63 172 SER A N 1
ATOM 1359 C CA . SER A 1 193 ? 13.117 -4.708 -40.865 1.00 21.46 172 SER A CA 1
ATOM 1360 C C . SER A 1 193 ? 13.975 -3.936 -39.877 1.00 21.92 172 SER A C 1
ATOM 1361 O O . SER A 1 193 ? 15.143 -4.276 -39.661 1.00 24.00 172 SER A O 1
ATOM 1364 N N . THR A 1 194 ? 13.413 -2.891 -39.274 1.00 20.98 173 THR A N 1
ATOM 1365 C CA . THR A 1 194 ? 14.168 -2.240 -38.213 1.00 21.27 173 THR A CA 1
ATOM 1366 C C . THR A 1 194 ? 14.095 -2.998 -36.899 1.00 25.50 173 THR A C 1
ATOM 1367 O O . THR A 1 194 ? 14.793 -2.619 -35.953 1.00 27.38 173 THR A O 1
ATOM 1371 N N . LEU A 1 195 ? 13.276 -4.053 -36.814 1.00 22.44 174 LEU A N 1
ATOM 1372 C CA . LEU A 1 195 ? 13.193 -4.822 -35.572 1.00 26.18 174 LEU A CA 1
ATOM 1373 C C . LEU A 1 195 ? 14.331 -5.821 -35.432 1.00 31.50 174 LEU A C 1
ATOM 1374 O O . LEU A 1 195 ? 14.731 -6.155 -34.309 1.00 36.38 174 LEU A O 1
ATOM 1379 N N . SER A 1 196 ? 14.838 -6.325 -36.549 1.00 26.53 175 SER A N 1
ATOM 1380 C CA . SER A 1 196 ? 15.828 -7.387 -36.533 1.00 28.27 175 SER A CA 1
ATOM 1381 C C . SER A 1 196 ? 16.924 -7.188 -37.562 1.00 29.87 175 SER A C 1
ATOM 1382 O O . SER A 1 196 ? 17.915 -7.925 -37.526 1.00 32.92 175 SER A O 1
ATOM 1385 N N . GLY A 1 197 ? 16.779 -6.233 -38.482 1.00 29.09 176 GLY A N 1
ATOM 1386 C CA . GLY A 1 197 ? 17.692 -6.080 -39.590 1.00 31.87 176 GLY A CA 1
ATOM 1387 C C . GLY A 1 197 ? 17.524 -7.116 -40.668 1.00 39.96 176 GLY A C 1
ATOM 1388 O O . GLY A 1 197 ? 18.114 -6.967 -41.748 1.00 37.00 176 GLY A O 1
ATOM 1389 N N . ALA A 1 198 ? 16.739 -8.159 -40.414 1.00 44.22 177 ALA A N 1
ATOM 1390 C CA . ALA A 1 198 ? 16.538 -9.213 -41.386 1.00 41.72 177 ALA A CA 1
ATOM 1391 C C . ALA A 1 198 ? 15.798 -8.675 -42.599 1.00 39.10 177 ALA A C 1
ATOM 1392 O O . ALA A 1 198 ? 15.197 -7.593 -42.577 1.00 34.88 177 ALA A O 1
ATOM 1394 N N . THR A 1 199 ? 15.876 -9.433 -43.679 1.00 34.77 178 THR A N 1
ATOM 1395 C CA A THR A 1 199 ? 15.179 -9.066 -44.895 0.75 31.51 178 THR A CA 1
ATOM 1396 C CA B THR A 1 199 ? 15.180 -9.073 -44.902 0.25 31.56 178 THR A CA 1
ATOM 1397 C C . THR A 1 199 ? 13.724 -9.509 -44.799 1.00 28.91 178 THR A C 1
ATOM 1398 O O . THR A 1 199 ? 13.459 -10.700 -44.583 1.00 27.64 178 THR A O 1
ATOM 1405 N N . PRO A 1 200 ? 12.767 -8.598 -44.924 1.00 28.96 179 PRO A N 1
ATOM 1406 C CA . PRO A 1 200 ? 11.356 -8.982 -44.826 1.00 29.22 179 PRO A CA 1
ATOM 1407 C C . PRO A 1 200 ? 10.911 -9.797 -46.028 1.00 25.37 179 PRO A C 1
ATOM 1408 O O . PRO A 1 200 ? 11.535 -9.792 -47.088 1.00 29.82 179 PRO A O 1
ATOM 1412 N N . VAL A 1 201 ? 9.798 -10.503 -45.838 1.00 19.53 180 VAL A N 1
ATOM 1413 C CA . VAL A 1 201 ? 9.109 -11.239 -46.891 1.00 20.80 180 VAL A CA 1
ATOM 1414 C C . VAL A 1 201 ? 7.714 -10.650 -47.018 1.00 21.83 180 VAL A C 1
ATOM 1415 O O . VAL A 1 201 ? 7.215 -9.981 -46.110 1.00 27.68 180 VAL A O 1
ATOM 1419 N N . GLU A 1 202 ? 7.089 -10.883 -48.167 1.00 20.15 181 GLU A N 1
ATOM 1420 C CA . GLU A 1 202 ? 5.775 -10.320 -48.453 1.00 21.14 181 GLU A CA 1
ATOM 1421 C C . GLU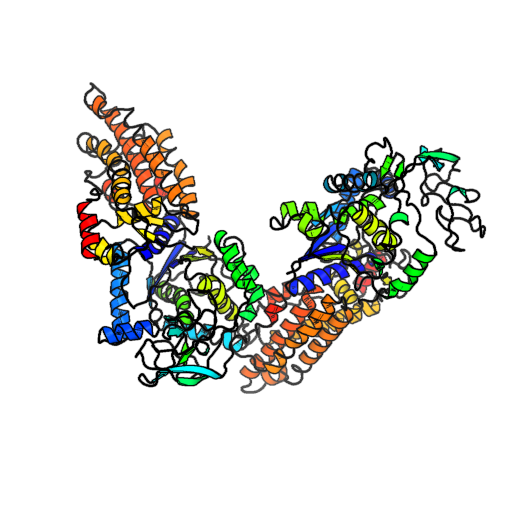 A 1 202 ? 4.709 -11.374 -48.189 1.00 24.67 181 GLU A C 1
ATOM 1422 O O . GLU A 1 202 ? 4.815 -12.504 -48.673 1.00 25.35 181 GLU A O 1
ATOM 1428 N N . LYS A 1 203 ? 3.693 -11.011 -47.410 1.00 25.63 182 LYS A N 1
ATOM 1429 C CA . LYS A 1 203 ? 2.572 -11.907 -47.159 1.00 25.29 182 LYS A CA 1
ATOM 1430 C C . LYS A 1 203 ? 1.284 -11.109 -47.279 1.00 22.04 182 LYS A C 1
ATOM 1431 O O . LYS A 1 203 ? 1.298 -9.893 -47.480 1.00 25.63 182 LYS A O 1
ATOM 1437 N N . SER A 1 204 ? 0.162 -11.809 -47.181 1.00 21.34 183 SER A N 1
ATOM 1438 C CA . SER A 1 204 ? -1.149 -11.187 -47.248 1.00 18.90 183 SER A CA 1
ATOM 1439 C C . SER A 1 204 ? -1.700 -11.014 -45.844 1.00 23.97 183 SER A C 1
ATOM 1440 O O . SER A 1 204 ? -1.541 -11.888 -44.990 1.00 24.56 183 SER A O 1
ATOM 1443 N N . SER A 1 205 ? -2.365 -9.895 -45.609 1.00 20.20 184 SER A N 1
ATOM 1444 C CA . SER A 1 205 ? -3.039 -9.712 -44.335 1.00 28.21 184 SER A CA 1
ATOM 1445 C C . SER A 1 205 ? -4.279 -8.873 -44.581 1.00 27.50 184 SER A C 1
ATOM 1446 O O . SER A 1 205 ? -4.207 -7.877 -45.303 1.00 22.94 184 SER A O 1
ATOM 1449 N N . ASP A 1 206 ? -5.405 -9.286 -44.005 1.00 20.85 185 ASP A N 1
ATOM 1450 C CA . ASP A 1 206 ? -6.604 -8.462 -44.065 1.00 16.71 185 ASP A CA 1
ATOM 1451 C C . ASP A 1 206 ? -6.404 -7.211 -43.227 1.00 20.29 185 ASP A C 1
ATOM 1452 O O . ASP A 1 206 ? -6.007 -7.290 -42.054 1.00 20.56 185 ASP A O 1
ATOM 1457 N N . HIS A 1 207 ? -6.687 -6.056 -43.824 1.00 17.47 186 HIS A N 1
ATOM 1458 C CA . HIS A 1 207 ? -6.627 -4.782 -43.128 1.00 16.28 186 HIS A CA 1
ATOM 1459 C C . HIS A 1 207 ? -7.976 -4.083 -43.188 1.00 18.16 186 HIS A C 1
ATOM 1460 O O . HIS A 1 207 ? -8.731 -4.220 -44.153 1.00 18.02 186 HIS A O 1
ATOM 1467 N N . TYR A 1 208 ? -8.262 -3.342 -42.131 1.00 17.27 187 TYR A N 1
ATOM 1468 C CA . TYR A 1 208 ? -9.475 -2.558 -41.986 1.00 16.93 187 TYR A CA 1
ATOM 1469 C C . TYR A 1 208 ? -9.142 -1.109 -42.311 1.00 18.13 187 TYR A C 1
ATOM 1470 O O . TYR A 1 208 ? -8.116 -0.583 -41.869 1.00 15.91 187 TYR A O 1
ATOM 1479 N N . PHE A 1 209 ? -10.005 -0.473 -43.087 1.00 13.76 188 PHE A N 1
ATOM 1480 C CA . PHE A 1 209 ? -9.750 0.872 -43.575 1.00 19.28 188 PHE A CA 1
ATOM 1481 C C . PHE A 1 209 ? -10.896 1.786 -43.189 1.00 17.75 188 PHE A C 1
ATOM 1482 O O . PHE A 1 209 ? -12.069 1.421 -43.326 1.00 19.93 188 PHE A O 1
ATOM 1490 N N . PHE A 1 210 ? -10.556 2.980 -42.731 1.00 15.03 189 PHE A N 1
ATOM 1491 C CA . PHE A 1 210 ? -11.553 4.017 -42.520 1.00 20.09 189 PHE A CA 1
ATOM 1492 C C . PHE A 1 210 ? -11.663 4.846 -43.795 1.00 19.07 189 PHE A C 1
ATOM 1493 O O . PHE A 1 210 ? -10.652 5.311 -44.332 1.00 18.74 189 PHE A O 1
ATOM 1501 N N . LYS A 1 211 ? -12.890 5.009 -44.294 1.00 19.28 190 LYS A N 1
ATOM 1502 C CA . LYS A 1 211 ? -13.112 5.593 -45.616 1.00 17.79 190 LYS A CA 1
ATOM 1503 C C . LYS A 1 211 ? -13.131 7.118 -45.511 1.00 19.03 190 LYS A C 1
ATOM 1504 O O . LYS A 1 211 ? -14.132 7.783 -45.784 1.00 18.76 190 LYS A O 1
ATOM 1510 N N . LEU A 1 212 ? -11.969 7.668 -45.164 1.00 16.41 191 LEU A N 1
ATOM 1511 C CA . LEU A 1 212 ? -11.799 9.120 -45.126 1.00 17.28 191 LEU A CA 1
ATOM 1512 C C . LEU A 1 212 ? -12.314 9.852 -46.363 1.00 19.50 191 LEU A C 1
ATOM 1513 O O . LEU A 1 212 ? -12.874 10.950 -46.197 1.00 15.86 191 LEU A O 1
ATOM 1518 N N . PRO A 1 213 ? -12.163 9.341 -47.594 1.00 18.74 192 PRO A N 1
ATOM 1519 C CA . PRO A 1 213 ? -12.706 10.063 -48.757 1.00 21.53 192 PRO A CA 1
ATOM 1520 C C . PRO A 1 213 ? -14.205 10.310 -48.704 1.00 21.37 192 PRO A C 1
ATOM 1521 O O . PRO A 1 213 ? -14.678 11.227 -49.388 1.00 22.05 192 PRO A O 1
ATOM 1525 N N . ASN A 1 214 ? -14.963 9.531 -47.924 1.00 17.96 193 ASN A N 1
ATOM 1526 C CA . ASN A 1 214 ? -16.382 9.804 -47.710 1.00 22.66 193 ASN A CA 1
ATOM 1527 C C . ASN A 1 214 ? -16.624 11.160 -47.066 1.00 21.67 193 ASN A C 1
ATOM 1528 O O . ASN A 1 214 ? -17.776 11.612 -47.025 1.00 22.11 193 ASN A O 1
ATOM 1533 N N . PHE A 1 215 ? -15.576 11.806 -46.546 1.00 17.24 194 PHE A N 1
ATOM 1534 C CA . PHE A 1 215 ? -15.709 13.056 -45.806 1.00 15.37 194 PHE A CA 1
ATOM 1535 C C . PHE A 1 215 ? -14.980 14.211 -46.483 1.00 19.66 194 PHE A C 1
ATOM 1536 O O . PHE A 1 215 ? -14.769 15.252 -45.850 1.00 20.23 194 PHE A O 1
ATOM 1544 N N . ALA A 1 216 ? -14.622 14.070 -47.766 1.00 21.40 195 ALA A N 1
ATOM 1545 C CA . ALA A 1 216 ? -13.800 15.090 -48.413 1.00 18.84 195 ALA A CA 1
ATOM 1546 C C . ALA A 1 216 ? -14.493 16.447 -48.415 1.00 20.30 195 ALA A C 1
ATOM 1547 O O . ALA A 1 216 ? -13.885 17.467 -48.063 1.00 23.23 195 ALA A O 1
ATOM 1549 N N . GLU A 1 217 ? -15.764 16.490 -48.819 1.00 18.69 196 GLU A N 1
ATOM 1550 C CA . GLU A 1 217 ? -16.468 17.772 -48.868 1.00 21.60 196 GLU A CA 1
ATOM 1551 C C . GLU A 1 217 ? -16.739 18.287 -47.467 1.00 21.76 196 GLU A C 1
ATOM 1552 O O . GLU A 1 217 ? -16.661 19.496 -47.209 1.00 18.95 196 GLU A O 1
ATOM 1558 N N . TYR A 1 218 ? -17.095 17.378 -46.562 1.00 20.06 197 TYR A N 1
ATOM 1559 C CA . TYR A 1 218 ? -17.339 17.758 -45.183 1.00 21.23 197 TYR A CA 1
ATOM 1560 C C . TYR A 1 218 ? -16.104 18.421 -44.580 1.00 21.99 197 TYR A C 1
ATOM 1561 O O . TYR A 1 218 ? -16.197 19.478 -43.948 1.00 22.39 197 TYR A O 1
ATOM 1570 N N . LEU A 1 219 ? -14.932 17.816 -44.776 1.00 22.56 198 LEU A N 1
ATOM 1571 C CA . LEU A 1 219 ? -13.719 18.352 -44.161 1.00 18.52 198 LEU A CA 1
ATOM 1572 C C . LEU A 1 219 ? -13.240 19.620 -44.858 1.00 18.85 198 LEU A C 1
ATOM 1573 O O . LEU A 1 219 ? -12.668 20.503 -44.202 1.00 24.96 198 LEU A O 1
ATOM 1578 N N . GLN A 1 220 ? -13.476 19.757 -46.169 1.00 21.60 199 GLN A N 1
ATOM 1579 C CA . GLN A 1 220 ? -13.100 21.005 -46.828 1.00 26.75 199 GLN A CA 1
ATOM 1580 C C . GLN A 1 220 ? -13.841 22.192 -46.226 1.00 24.85 199 GLN A C 1
ATOM 1581 O O . GLN A 1 220 ? -13.279 23.289 -46.113 1.00 24.97 199 GLN A O 1
ATOM 1587 N N . LYS A 1 221 ? -15.103 21.996 -45.834 1.00 29.50 200 LYS A N 1
ATOM 1588 C CA . LYS A 1 221 ? -15.834 23.044 -45.119 1.00 26.92 200 LYS A CA 1
ATOM 1589 C C . LYS A 1 221 ? -15.375 23.140 -43.666 1.00 24.23 200 LYS A C 1
ATOM 1590 O O . LYS A 1 221 ? -15.109 24.237 -43.159 1.00 22.94 200 LYS A O 1
ATOM 1592 N N . TRP A 1 222 ? -15.276 21.997 -42.987 1.00 17.27 201 TRP A N 1
ATOM 1593 C CA . TRP A 1 222 ? -14.923 21.984 -41.569 1.00 21.99 201 TRP A CA 1
ATOM 1594 C C . TRP A 1 222 ? -13.603 22.704 -41.311 1.00 18.87 201 TRP A C 1
ATOM 1595 O O . TRP A 1 222 ? -13.516 23.555 -40.421 1.00 21.24 201 TRP A O 1
ATOM 1606 N N . THR A 1 223 ? -12.557 22.359 -42.070 1.00 21.85 202 THR A N 1
ATOM 1607 C CA . THR A 1 223 ? -11.237 22.934 -41.834 1.00 20.85 202 THR A CA 1
ATOM 1608 C C . THR A 1 223 ? -11.182 24.427 -42.112 1.00 26.27 202 THR A C 1
ATOM 1609 O O . THR A 1 223 ? -10.250 25.095 -41.652 1.00 24.29 202 THR A O 1
ATOM 1613 N N . ARG A 1 224 ? -12.139 24.971 -42.857 1.00 31.01 203 ARG A N 1
ATOM 1614 C CA . ARG A 1 224 ? -12.125 26.385 -43.180 1.00 28.03 203 ARG A CA 1
ATOM 1615 C C . ARG A 1 224 ? -13.135 27.185 -42.374 1.00 28.03 203 ARG A C 1
ATOM 1616 O O . ARG A 1 224 ? -13.193 28.404 -42.529 1.00 27.56 203 ARG A O 1
ATOM 1624 N N . ASP A 1 225 ? -13.905 26.546 -41.496 1.00 24.55 204 ASP A N 1
ATOM 1625 C CA . ASP A 1 225 ? -14.834 27.302 -40.662 1.00 22.42 204 ASP A CA 1
ATOM 1626 C C . ASP A 1 225 ? -14.076 28.302 -39.794 1.00 27.24 204 ASP A C 1
ATOM 1627 O O . ASP A 1 225 ? -12.942 28.056 -39.373 1.00 29.76 204 ASP A O 1
ATOM 1632 N N . GLU A 1 226 ? -14.703 29.454 -39.563 1.00 32.80 205 GLU A N 1
ATOM 1633 C CA . GLU A 1 226 ? -14.058 30.537 -38.825 1.00 29.59 205 GLU A CA 1
ATOM 1634 C C . GLU A 1 226 ? -13.605 30.060 -37.450 1.00 33.00 205 GLU A C 1
ATOM 1635 O O . GLU A 1 226 ? -14.385 29.479 -36.690 1.00 33.88 205 GLU A O 1
ATOM 1637 N N . GLY A 1 227 ? -12.328 30.279 -37.146 1.00 32.36 206 GLY A N 1
ATOM 1638 C CA . GLY A 1 227 ? -11.775 29.889 -35.868 1.00 27.19 206 GLY A CA 1
ATOM 1639 C C . GLY A 1 227 ? -11.377 28.436 -35.733 1.00 28.24 206 GLY A C 1
ATOM 1640 O O . GLY A 1 227 ? -10.879 28.050 -34.669 1.00 27.57 206 GLY A O 1
ATOM 1641 N N . ARG A 1 228 ? -11.569 27.606 -36.759 1.00 23.47 207 ARG A N 1
ATOM 1642 C CA . ARG A 1 228 ? -11.293 26.184 -36.571 1.00 21.53 207 ARG A CA 1
ATOM 1643 C C . ARG A 1 228 ? -9.794 25.909 -36.554 1.00 23.03 207 ARG A C 1
ATOM 1644 O O . ARG A 1 228 ? -9.309 25.095 -35.756 1.00 21.16 207 ARG A O 1
ATOM 1652 N N . LEU A 1 229 ? -9.056 26.573 -37.434 1.00 26.77 208 LEU A N 1
ATOM 1653 C CA A LEU A 1 229 ? -7.624 26.375 -37.571 0.41 24.86 208 LEU A CA 1
ATOM 1654 C CA B LEU A 1 229 ? -7.627 26.374 -37.610 0.59 24.93 208 LEU A CA 1
ATOM 1655 C C . LEU A 1 229 ? -6.937 27.725 -37.717 1.00 23.93 208 LEU A C 1
ATOM 1656 O O . LEU A 1 229 ? -7.558 28.701 -38.137 1.00 24.41 208 LEU A O 1
ATOM 1665 N N . PRO A 1 230 ? -5.662 27.810 -37.345 1.00 24.89 209 PRO A N 1
ATOM 1666 C CA . PRO A 1 230 ? -4.921 29.055 -37.587 1.00 28.44 209 PRO A CA 1
ATOM 1667 C C . PRO A 1 230 ? -4.831 29.328 -39.082 1.00 27.02 209 PRO A C 1
ATOM 1668 O O . PRO A 1 230 ? -4.748 28.408 -39.893 1.00 26.23 209 PRO A O 1
ATOM 1672 N N . LEU A 1 231 ? -4.821 30.612 -39.445 1.00 34.57 210 LEU A N 1
ATOM 1673 C CA . LEU A 1 231 ? -4.821 30.966 -40.865 1.00 40.63 210 LEU A CA 1
ATOM 1674 C C . LEU A 1 231 ? -3.618 30.382 -41.606 1.00 40.89 210 LEU A C 1
ATOM 1675 O O . LEU A 1 231 ? -3.730 30.053 -42.788 1.00 50.14 210 LEU A O 1
ATOM 1677 N N . SER A 1 232 ? -2.475 30.212 -40.930 1.00 34.90 211 SER A N 1
ATOM 1678 C CA . SER A 1 232 ? -1.271 29.743 -41.618 1.00 49.43 211 SER A CA 1
ATOM 1679 C C . SER A 1 232 ? -1.422 28.331 -42.183 1.00 53.18 211 SER A C 1
ATOM 1680 O O . SER A 1 232 ? -0.756 27.985 -43.166 1.00 61.87 211 SER A O 1
ATOM 1683 N N . ILE A 1 233 ? -2.283 27.505 -41.589 1.00 46.41 212 ILE A N 1
ATOM 1684 C CA . ILE A 1 233 ? -2.476 26.127 -42.038 1.00 48.38 212 ILE A CA 1
ATOM 1685 C C . ILE A 1 233 ? -3.257 26.096 -43.352 1.00 64.42 212 ILE A C 1
ATOM 1686 O O . ILE A 1 233 ? -3.510 25.022 -43.907 1.00 68.79 212 ILE A O 1
ATOM 1691 N N . ALA A 1 234 ? -3.636 27.270 -43.867 1.00 65.59 213 ALA A N 1
ATOM 1692 C CA . ALA A 1 234 ? -4.425 27.332 -45.095 1.00 58.29 213 ALA A CA 1
ATOM 1693 C C . ALA A 1 234 ? -3.717 26.618 -46.240 1.00 60.23 213 ALA A C 1
ATOM 1694 O O . ALA A 1 234 ? -4.253 25.670 -46.827 1.00 62.20 213 ALA A O 1
ATOM 1696 N N . ASN A 1 235 ? -2.503 27.064 -46.572 1.00 61.48 214 ASN A N 1
ATOM 1697 C CA . ASN A 1 235 ? -1.753 26.436 -47.655 1.00 64.12 214 ASN A CA 1
ATOM 1698 C C . ASN A 1 235 ? -1.520 24.951 -47.382 1.00 57.10 214 ASN A C 1
ATOM 1699 O O . ASN A 1 235 ? -1.612 24.126 -48.298 1.00 53.19 214 ASN A O 1
ATOM 1701 N N . LYS A 1 236 ? -1.234 24.592 -46.124 1.00 47.01 215 LYS A N 1
ATOM 1702 C CA . LYS A 1 236 ? -0.952 23.197 -45.800 1.00 50.59 215 LYS A CA 1
ATOM 1703 C C . LYS A 1 236 ? -2.170 22.317 -46.050 1.00 54.66 215 LYS A C 1
ATOM 1704 O O . LYS A 1 236 ? -2.040 21.171 -46.499 1.00 53.89 215 LYS A O 1
ATOM 1706 N N . LEU A 1 237 ? -3.364 22.833 -45.767 1.00 57.21 216 LEU A N 1
ATOM 1707 C CA . LEU A 1 237 ? -4.573 22.081 -46.077 1.00 60.30 216 LEU A CA 1
ATOM 1708 C C . LEU A 1 237 ? -4.823 22.039 -47.575 1.00 59.41 216 LEU A C 1
ATOM 1709 O O . LEU A 1 237 ? -5.224 20.999 -48.112 1.00 62.68 216 LEU A O 1
ATOM 1714 N N . ASP A 1 238 ? -4.608 23.164 -48.260 1.00 49.08 217 ASP A N 1
ATOM 1715 C CA . ASP A 1 238 ? -4.800 23.205 -49.706 1.00 56.14 217 ASP A CA 1
ATOM 1716 C C . ASP A 1 238 ? -3.983 22.119 -50.391 1.00 53.16 217 ASP A C 1
ATOM 1717 O O . ASP A 1 238 ? -4.493 21.385 -51.245 1.00 55.58 217 ASP A O 1
ATOM 1722 N N . GLU A 1 239 ? -2.704 22.004 -50.024 1.00 49.64 218 GLU A N 1
ATOM 1723 C CA . GLU A 1 239 ? -1.890 20.894 -50.499 1.00 48.73 218 GLU A CA 1
ATOM 1724 C C . GLU A 1 239 ? -2.566 19.567 -50.199 1.00 43.82 218 GLU A C 1
ATOM 1725 O O . GLU A 1 239 ? -2.651 18.688 -51.064 1.00 41.10 218 GLU A O 1
ATOM 1731 N N . TRP A 1 240 ? -3.064 19.413 -48.966 1.00 41.24 219 TRP A N 1
ATOM 1732 C CA . TRP A 1 240 ? -3.588 18.126 -48.527 1.00 35.99 219 TRP A CA 1
ATOM 1733 C C . TRP A 1 240 ? -4.842 17.738 -49.307 1.00 33.40 219 TRP A C 1
ATOM 1734 O O . TRP A 1 240 ? -4.998 16.573 -49.689 1.00 37.52 219 TRP A O 1
ATOM 1745 N N . PHE A 1 241 ? -5.742 18.692 -49.561 1.00 26.65 220 PHE A N 1
ATOM 1746 C CA . PHE A 1 241 ? -6.958 18.362 -50.300 1.00 32.63 220 PHE A CA 1
ATOM 1747 C C . PHE A 1 241 ? -6.678 18.200 -51.787 1.00 40.03 220 PHE A C 1
ATOM 1748 O O . PHE A 1 241 ? -7.328 17.383 -52.450 1.00 40.05 220 PHE A O 1
ATOM 1756 N N . GLU A 1 242 ? -5.713 18.955 -52.315 1.00 36.56 221 GLU A N 1
ATOM 1757 C CA . GLU A 1 242 ? -5.291 18.768 -53.700 1.00 39.69 221 GLU A CA 1
ATOM 1758 C C . GLU A 1 242 ? -4.692 17.383 -53.901 1.00 37.62 221 GLU A C 1
ATOM 1759 O O . GLU A 1 242 ? -5.028 16.681 -54.862 1.00 48.22 221 GLU A O 1
ATOM 1761 N N . ALA A 1 243 ? -3.802 16.970 -52.996 1.00 37.26 222 ALA A N 1
ATOM 1762 C CA . ALA A 1 243 ? -3.243 15.626 -53.055 1.00 40.55 222 ALA A CA 1
ATOM 1763 C C . ALA A 1 243 ? -4.316 14.550 -52.988 1.00 48.68 222 ALA A C 1
ATOM 1764 O O . ALA A 1 243 ? -4.065 13.415 -53.411 1.00 52.20 222 ALA A O 1
ATOM 1766 N N . GLY A 1 244 ? -5.499 14.876 -52.470 1.00 44.68 223 GLY A N 1
ATOM 1767 C CA . GLY A 1 244 ? -6.573 13.908 -52.369 1.00 30.21 223 GLY A CA 1
ATOM 1768 C C . GLY A 1 244 ? -6.518 13.076 -51.105 1.00 30.07 223 GLY A C 1
ATOM 1769 O O . GLY A 1 244 ? -5.440 12.673 -50.653 1.00 34.69 223 GLY A O 1
ATOM 1770 N N . LEU A 1 245 ? -7.683 12.812 -50.522 1.00 26.91 224 LEU A N 1
ATOM 1771 C CA . LEU A 1 245 ? -7.773 11.981 -49.331 1.00 24.99 224 LEU A CA 1
ATOM 1772 C C . LEU A 1 245 ? -7.802 10.507 -49.727 1.00 24.23 224 LEU A C 1
ATOM 1773 O O . LEU A 1 245 ? -8.301 10.147 -50.794 1.00 25.44 224 LEU A O 1
ATOM 1778 N N . ALA A 1 246 ? -7.271 9.650 -48.855 1.00 22.49 225 ALA A N 1
ATOM 1779 C CA . ALA A 1 246 ? -7.211 8.214 -49.112 1.00 23.30 225 ALA A CA 1
ATOM 1780 C C . ALA A 1 246 ? -7.797 7.439 -47.940 1.00 21.24 225 ALA A C 1
ATOM 1781 O O . ALA A 1 246 ? -7.815 7.927 -46.805 1.00 20.09 225 ALA A O 1
ATOM 1783 N N . ASP A 1 247 ? -8.266 6.217 -48.218 1.00 16.33 226 ASP A N 1
ATOM 1784 C CA . ASP A 1 247 ? -8.626 5.303 -47.137 1.00 18.58 226 ASP A CA 1
ATOM 1785 C C . ASP A 1 247 ? -7.477 5.195 -46.148 1.00 24.58 226 ASP A C 1
ATOM 1786 O O . ASP A 1 247 ? -6.306 5.135 -46.539 1.00 20.34 226 ASP A O 1
ATOM 1791 N N . TRP A 1 248 ? -7.820 5.155 -44.857 1.00 14.01 227 TRP A N 1
ATOM 1792 C CA . TRP A 1 248 ? -6.844 5.099 -43.776 1.00 15.78 227 TRP A CA 1
ATOM 1793 C C . TRP A 1 248 ? -6.797 3.690 -43.196 1.00 22.24 227 TRP A C 1
ATOM 1794 O O . TRP A 1 248 ? -7.818 3.169 -42.732 1.00 20.01 227 TRP A O 1
ATOM 1805 N N . ASP A 1 249 ? -5.610 3.089 -43.192 1.00 20.30 228 ASP A N 1
ATOM 1806 C CA . ASP A 1 249 ? -5.419 1.747 -42.647 1.00 17.31 228 ASP A CA 1
ATOM 1807 C C . ASP A 1 249 ? -5.423 1.834 -41.123 1.00 16.13 228 ASP A C 1
ATOM 1808 O O . ASP A 1 249 ? -4.480 2.364 -40.523 1.00 19.82 228 ASP A O 1
ATOM 1813 N N . ILE A 1 250 ? -6.458 1.292 -40.479 1.00 14.81 229 ILE A N 1
ATOM 1814 C CA . ILE A 1 250 ? -6.636 1.478 -39.041 1.00 16.13 229 ILE A CA 1
ATOM 1815 C C . ILE A 1 250 ? -6.378 0.201 -38.251 1.00 15.20 229 ILE A C 1
ATOM 1816 O O . ILE A 1 250 ? -6.577 0.188 -37.039 1.00 17.35 229 ILE A O 1
ATOM 1821 N N . SER A 1 251 ? -5.928 -0.875 -38.887 1.00 19.33 230 SER A N 1
ATOM 1822 C CA . SER A 1 251 ? -5.731 -2.112 -38.141 1.00 15.47 230 SER A CA 1
ATOM 1823 C C . SER A 1 251 ? -4.261 -2.525 -38.137 1.00 19.55 230 SER A C 1
ATOM 1824 O O . SER A 1 251 ? -3.481 -2.161 -39.027 1.00 16.44 230 SER A O 1
ATOM 1827 N N . ARG A 1 252 ? -3.889 -3.268 -37.100 1.00 17.03 231 ARG A N 1
ATOM 1828 C CA . ARG A 1 252 ? -2.549 -3.811 -36.938 1.00 14.51 231 ARG A CA 1
ATOM 1829 C C . ARG A 1 252 ? -2.680 -5.254 -36.466 1.00 21.06 231 ARG A C 1
ATOM 1830 O O . ARG A 1 252 ? -3.525 -5.573 -35.622 1.00 22.12 231 ARG A O 1
ATOM 1838 N N . ASP A 1 253 ? -1.823 -6.116 -36.993 1.00 21.33 232 ASP A N 1
ATOM 1839 C CA . ASP A 1 253 ? -1.872 -7.532 -36.668 1.00 17.96 232 ASP A CA 1
ATOM 1840 C C . ASP A 1 253 ? -1.210 -7.819 -35.325 1.00 22.50 232 ASP A C 1
ATOM 1841 O O . ASP A 1 253 ? -0.336 -7.080 -34.870 1.00 20.35 232 ASP A O 1
ATOM 1846 N N . ALA A 1 254 ? -1.647 -8.909 -34.686 1.00 20.82 233 ALA A N 1
ATOM 1847 C CA . ALA A 1 254 ? -0.955 -9.403 -33.508 1.00 26.23 233 ALA A CA 1
ATOM 1848 C C . ALA A 1 254 ? 0.479 -9.759 -33.890 1.00 27.65 233 ALA A C 1
ATOM 1849 O O . ALA A 1 254 ? 0.726 -10.195 -35.015 1.00 24.54 233 ALA A O 1
ATOM 1851 N N . PRO A 1 255 ? 1.458 -9.575 -32.977 1.00 24.50 234 PRO A N 1
ATOM 1852 C CA . PRO A 1 255 ? 1.340 -9.046 -31.617 1.00 22.00 234 PRO A CA 1
ATOM 1853 C C . PRO A 1 255 ? 1.308 -7.527 -31.625 1.00 22.34 234 PRO A C 1
ATOM 1854 O O . PRO A 1 255 ? 2.082 -6.877 -32.328 1.00 24.49 234 PRO A O 1
ATOM 1858 N N . TYR A 1 256 ? 0.404 -6.959 -30.841 1.00 22.02 235 TYR A N 1
ATOM 1859 C CA . TYR A 1 256 ? 0.250 -5.512 -30.810 1.00 20.76 235 TYR A CA 1
ATOM 1860 C C . TYR A 1 256 ? -0.331 -5.138 -29.462 1.00 29.21 235 TYR A C 1
ATOM 1861 O O . TYR A 1 256 ? -1.311 -5.745 -29.019 1.00 35.56 235 TYR A O 1
ATOM 1870 N N . PHE A 1 257 ? 0.276 -4.165 -28.799 1.00 25.47 236 PHE A N 1
ATOM 1871 C CA . PHE A 1 257 ? -0.265 -3.687 -27.535 1.00 21.83 236 PHE A CA 1
ATOM 1872 C C . PHE A 1 257 ? -1.329 -2.644 -27.864 1.00 22.34 236 PHE A C 1
ATOM 1873 O O . PHE A 1 257 ? -1.010 -1.515 -28.256 1.00 20.14 236 PHE A O 1
ATOM 1881 N N . GLY A 1 258 ? -2.591 -3.030 -27.735 1.00 17.89 237 GLY A N 1
ATOM 1882 C CA . GLY A 1 258 ? -3.674 -2.128 -28.096 1.00 16.21 237 GLY A CA 1
ATOM 1883 C C . GLY A 1 258 ? -5.016 -2.802 -27.924 1.00 16.62 237 GLY A C 1
ATOM 1884 O O . GLY A 1 258 ? -5.129 -3.830 -27.250 1.00 21.30 237 GLY A O 1
ATOM 1885 N N . PHE A 1 259 ? -6.036 -2.221 -28.547 1.00 17.52 238 PHE A N 1
ATOM 1886 C CA . PHE A 1 259 ? -7.403 -2.693 -28.388 1.00 19.49 238 PHE A CA 1
ATOM 1887 C C . PHE A 1 259 ? -7.779 -3.581 -29.560 1.00 21.50 238 PHE A C 1
ATOM 1888 O O . PHE A 1 259 ? -7.553 -3.210 -30.713 1.00 17.21 238 PHE A O 1
ATOM 1896 N N . GLU A 1 260 ? -8.388 -4.728 -29.263 1.00 18.30 239 GLU A N 1
ATOM 1897 C CA A GLU A 1 260 ? -8.837 -5.636 -30.310 0.50 17.63 239 GLU A CA 1
ATOM 1898 C CA B GLU A 1 260 ? -8.813 -5.619 -30.330 0.50 17.50 239 GLU A CA 1
ATOM 1899 C C . GLU A 1 260 ? -10.018 -5.033 -31.057 1.00 15.49 239 GLU A C 1
ATOM 1900 O O . GLU A 1 260 ? -10.908 -4.434 -30.452 1.00 19.96 239 GLU A O 1
ATOM 1911 N N . ILE A 1 261 ? -10.033 -5.201 -32.368 1.00 14.51 240 ILE A N 1
ATOM 1912 C CA . ILE A 1 261 ? -11.152 -4.700 -33.174 1.00 18.11 240 ILE A CA 1
ATOM 1913 C C . ILE A 1 261 ? -12.329 -5.663 -33.038 1.00 18.22 240 ILE A C 1
ATOM 1914 O O . ILE A 1 261 ? -12.148 -6.874 -33.230 1.00 19.63 240 ILE A O 1
ATOM 1919 N N . PRO A 1 262 ? -13.533 -5.174 -32.728 1.00 21.12 241 PRO A N 1
ATOM 1920 C CA . PRO A 1 262 ? -14.699 -6.060 -32.651 1.00 22.27 241 PRO A CA 1
ATOM 1921 C C . PRO A 1 262 ? -14.841 -6.909 -33.905 1.00 20.82 241 PRO A C 1
ATOM 1922 O O . PRO A 1 262 ? -14.686 -6.422 -35.025 1.00 22.67 241 PRO A O 1
ATOM 1926 N N . ASP A 1 263 ? -15.134 -8.190 -33.698 1.00 20.37 242 ASP A N 1
ATOM 1927 C CA . ASP A 1 263 ? -15.420 -9.151 -34.762 1.00 27.97 242 ASP A CA 1
ATOM 1928 C C . ASP A 1 263 ? -14.237 -9.345 -35.709 1.00 34.30 242 ASP A C 1
ATOM 1929 O O . ASP A 1 263 ? -14.397 -9.873 -36.812 1.00 29.14 242 ASP A O 1
ATOM 1934 N N . ALA A 1 264 ? -13.034 -8.951 -35.300 1.00 26.11 243 ALA A N 1
ATOM 1935 C CA . ALA A 1 264 ? -11.832 -9.131 -36.110 1.00 23.06 243 ALA A CA 1
ATOM 1936 C C . ALA A 1 264 ? -10.762 -9.796 -35.257 1.00 27.13 243 ALA A C 1
ATOM 1937 O O . ALA A 1 264 ? -9.855 -9.127 -34.750 1.00 23.43 243 ALA A O 1
ATOM 1939 N N . PRO A 1 265 ? -10.829 -11.115 -35.088 1.00 28.50 244 PRO A N 1
ATOM 1940 C CA . PRO A 1 265 ? -9.859 -11.793 -34.218 1.00 31.83 244 PRO A CA 1
ATOM 1941 C C . PRO A 1 265 ? -8.425 -11.508 -34.639 1.00 29.63 244 PRO A C 1
ATOM 1942 O O . PRO A 1 265 ? -8.094 -11.502 -35.825 1.00 26.48 244 PRO A O 1
ATOM 1946 N N . ASN A 1 266 ? -7.578 -11.245 -33.647 1.00 32.05 245 ASN A N 1
ATOM 1947 C CA . ASN A 1 266 ? -6.152 -11.015 -33.848 1.00 26.44 245 ASN A CA 1
ATOM 1948 C C . ASN A 1 266 ? -5.862 -9.722 -34.596 1.00 21.41 245 ASN A C 1
ATOM 1949 O O . ASN A 1 266 ? -4.746 -9.534 -35.078 1.00 20.60 245 ASN A O 1
ATOM 1954 N N . LYS A 1 267 ? -6.833 -8.815 -34.696 1.00 18.59 246 LYS A N 1
ATOM 1955 C CA . LYS A 1 267 ? -6.635 -7.508 -35.300 1.00 18.43 246 LYS A CA 1
ATOM 1956 C C . LYS A 1 267 ? -6.817 -6.435 -34.241 1.00 21.12 246 LYS A C 1
ATOM 1957 O O . LYS A 1 267 ? -7.717 -6.534 -33.404 1.00 17.65 246 LYS A O 1
ATOM 1963 N N . TYR A 1 268 ? -5.993 -5.391 -34.314 1.00 18.49 247 TYR A N 1
ATOM 1964 C CA . TYR A 1 268 ? -5.980 -4.326 -33.321 1.00 17.75 247 TYR A CA 1
ATOM 1965 C C . TYR A 1 268 ? -6.142 -2.970 -33.984 1.00 16.71 247 TYR A C 1
ATOM 1966 O O . TYR A 1 268 ? -5.738 -2.774 -35.132 1.00 20.38 247 TYR A O 1
ATOM 1975 N N . PHE A 1 269 ? -6.704 -2.017 -33.239 1.00 17.33 248 PHE A N 1
ATOM 1976 C CA . PHE A 1 269 ? -6.696 -0.637 -33.704 1.00 16.03 248 PHE A CA 1
ATOM 1977 C C . PHE A 1 269 ? -5.280 -0.085 -33.677 1.00 18.63 248 PHE A C 1
ATOM 1978 O O . PHE A 1 269 ? -4.599 -0.151 -32.648 1.00 16.29 248 PHE A O 1
ATOM 1986 N N . TYR A 1 270 ? -4.843 0.456 -34.814 1.00 16.39 249 TYR A N 1
ATOM 1987 C CA . TYR A 1 270 ? -3.655 1.298 -34.846 1.00 16.08 249 TYR A CA 1
ATOM 1988 C C . TYR A 1 270 ? -3.748 2.357 -33.757 1.00 20.51 249 TYR A C 1
ATOM 1989 O O . TYR A 1 270 ? -4.818 2.927 -33.516 1.00 15.20 249 TYR A O 1
ATOM 1998 N N . VAL A 1 271 ? -2.612 2.626 -33.109 1.00 19.64 250 VAL A N 1
ATOM 1999 C CA . VAL A 1 271 ? -2.600 3.492 -31.932 1.00 20.09 250 VAL A CA 1
ATOM 2000 C C . VAL A 1 271 ? -3.264 4.834 -32.224 1.00 23.99 250 VAL A C 1
ATOM 2001 O O . VAL A 1 271 ? -3.979 5.384 -31.378 1.00 14.12 250 VAL A O 1
ATOM 2005 N N . TRP A 1 272 ? -3.064 5.373 -33.432 1.00 16.89 251 TRP A N 1
ATOM 2006 C CA . TRP A 1 272 ? -3.628 6.683 -33.737 1.00 18.70 251 TRP A CA 1
ATOM 2007 C C . TRP A 1 272 ? -5.144 6.671 -33.844 1.00 17.35 251 TRP A C 1
ATOM 2008 O O . TRP A 1 272 ? -5.755 7.741 -33.819 1.00 18.88 251 TRP A O 1
ATOM 2019 N N . VAL A 1 273 ? -5.780 5.509 -33.972 1.00 15.83 252 VAL A N 1
ATOM 2020 C CA . VAL A 1 273 ? -7.242 5.482 -33.907 1.00 14.26 252 VAL A CA 1
ATOM 2021 C C . VAL A 1 273 ? -7.717 5.777 -32.490 1.00 17.28 252 VAL A C 1
ATOM 2022 O O . VAL A 1 273 ? -8.588 6.627 -32.269 1.00 13.86 252 VAL A O 1
ATOM 2026 N N . ASP A 1 274 ? -7.175 5.056 -31.508 1.00 15.47 253 ASP A N 1
ATOM 2027 C CA . ASP A 1 274 ? -7.675 5.211 -30.146 1.00 17.73 253 ASP A CA 1
ATOM 2028 C C . ASP A 1 274 ? -7.058 6.402 -29.415 1.00 18.16 253 ASP A C 1
ATOM 2029 O O . ASP A 1 274 ? -7.595 6.818 -28.379 1.00 16.02 253 ASP A O 1
ATOM 2034 N N . ALA A 1 275 ? -5.961 6.976 -29.927 1.00 16.80 254 ALA A N 1
ATOM 2035 C CA . ALA A 1 275 ? -5.298 8.061 -29.202 1.00 14.42 254 ALA A CA 1
ATOM 2036 C C . ALA A 1 275 ? -6.189 9.286 -29.009 1.00 17.40 254 ALA A C 1
ATOM 2037 O O . ALA A 1 275 ? -6.377 9.709 -27.857 1.00 12.49 254 ALA A O 1
ATOM 2039 N N . PRO A 1 276 ? -6.764 9.906 -30.053 1.00 14.50 255 PRO A N 1
ATOM 2040 C CA . PRO A 1 276 ? -7.622 11.071 -29.787 1.00 16.88 255 PRO A CA 1
ATOM 2041 C C . PRO A 1 276 ? -8.894 10.706 -29.058 1.00 17.77 255 PRO A C 1
ATOM 2042 O O . PRO A 1 276 ? -9.485 11.574 -28.413 1.00 13.07 255 PRO A O 1
ATOM 2046 N N . ILE A 1 277 ? -9.347 9.450 -29.151 1.00 15.33 256 ILE A N 1
ATOM 2047 C CA . ILE A 1 277 ? -10.490 9.038 -28.345 1.00 15.99 256 ILE A CA 1
ATOM 2048 C C . ILE A 1 277 ? -10.160 9.183 -26.860 1.00 18.60 256 ILE A C 1
ATOM 2049 O O . ILE A 1 277 ? -11.049 9.437 -26.041 1.00 16.01 256 ILE A O 1
ATOM 2054 N N . GLY A 1 278 ? -8.878 9.091 -26.502 1.00 17.05 257 GLY A N 1
ATOM 2055 C CA . GLY A 1 278 ? -8.453 9.358 -25.140 1.00 13.05 257 GLY A CA 1
ATOM 2056 C C . GLY A 1 278 ? -8.835 10.726 -24.625 1.00 17.66 257 GLY A C 1
ATOM 2057 O O . GLY A 1 278 ? -8.951 10.905 -23.407 1.00 18.36 257 GLY A O 1
ATOM 2058 N N . TYR A 1 279 ? -9.028 11.704 -25.521 1.00 16.83 258 TYR A N 1
ATOM 2059 C CA . TYR A 1 279 ? -9.534 13.003 -25.095 1.00 17.97 258 TYR A CA 1
ATOM 2060 C C . TYR A 1 279 ? -10.917 12.856 -24.482 1.00 19.83 258 TYR A C 1
ATOM 2061 O O . TYR A 1 279 ? -11.206 13.418 -23.418 1.00 21.48 258 TYR A O 1
ATOM 2070 N N . MET A 1 280 ? -11.800 12.139 -25.181 1.00 15.27 259 MET A N 1
ATOM 2071 C CA . MET A 1 280 ? -13.142 11.859 -24.679 1.00 15.90 259 MET A CA 1
ATOM 2072 C C . MET A 1 280 ? -13.091 11.048 -23.394 1.00 16.62 259 MET A C 1
ATOM 2073 O O . MET A 1 280 ? -13.812 11.336 -22.434 1.00 15.14 259 MET A O 1
ATOM 2078 N N . SER A 1 281 ? -12.272 9.995 -23.373 1.00 15.36 260 SER A N 1
ATOM 2079 C CA A SER A 1 281 ? -12.281 9.080 -22.235 0.59 15.40 260 SER A CA 1
ATOM 2080 C CA B SER A 1 281 ? -12.292 9.083 -22.232 0.41 15.53 260 SER A CA 1
ATOM 2081 C C . SER A 1 281 ? -11.665 9.710 -20.995 1.00 16.94 260 SER A C 1
ATOM 2082 O O . SER A 1 281 ? -12.117 9.454 -19.875 1.00 17.62 260 SER A O 1
ATOM 2087 N N . SER A 1 282 ? -10.620 10.520 -21.163 1.00 14.87 261 SER A N 1
ATOM 2088 C CA . SER A 1 282 ? -10.073 11.203 -19.994 1.00 17.76 261 SER A CA 1
ATOM 2089 C C . SER A 1 282 ? -11.116 12.153 -19.403 1.00 17.40 261 SER A C 1
ATOM 2090 O O . SER A 1 282 ? -11.356 12.167 -18.186 1.00 16.83 261 SER A O 1
ATOM 2093 N N . PHE A 1 283 ? -11.784 12.921 -20.262 1.00 15.22 262 PHE A N 1
ATOM 2094 C CA . PHE A 1 283 ? -12.898 13.747 -19.810 1.00 13.99 262 PHE A CA 1
ATOM 2095 C C . PHE A 1 283 ? -13.988 12.907 -19.150 1.00 16.73 262 PHE A C 1
ATOM 2096 O O . PHE A 1 283 ? -14.485 13.250 -18.074 1.00 17.98 262 PHE A O 1
ATOM 2104 N N . GLU A 1 284 ? -14.374 11.799 -19.782 1.00 14.75 263 GLU A N 1
ATOM 2105 C CA . GLU A 1 284 ? -15.423 10.954 -19.211 1.00 15.51 263 GLU A CA 1
ATOM 2106 C C . GLU A 1 284 ? -15.072 10.444 -17.812 1.00 18.52 263 GLU A C 1
ATOM 2107 O O . GLU A 1 284 ? -15.918 10.461 -16.910 1.00 22.21 263 GLU A O 1
ATOM 2113 N N . ASN A 1 285 ? -13.843 9.979 -17.606 1.00 20.40 264 ASN A N 1
ATOM 2114 C CA . ASN A 1 285 ? -13.484 9.510 -16.272 1.00 18.66 264 ASN A CA 1
ATOM 2115 C C . ASN A 1 285 ? -13.400 10.659 -15.280 1.00 19.49 264 ASN A C 1
ATOM 2116 O O . ASN A 1 285 ? -13.713 10.472 -14.096 1.00 18.03 264 ASN A O 1
ATOM 2121 N N . TYR A 1 286 ? -13.011 11.848 -15.744 1.00 17.95 265 TYR A N 1
ATOM 2122 C CA . TYR A 1 286 ? -12.954 13.023 -14.871 1.00 17.63 265 TYR A CA 1
ATOM 2123 C C . TYR A 1 286 ? -14.330 13.401 -14.321 1.00 23.73 265 TYR A C 1
ATOM 2124 O O . TYR A 1 286 ? -14.492 13.611 -13.111 1.00 19.37 265 TYR A O 1
ATOM 2133 N N . ILE A 1 287 ? -15.336 13.529 -15.195 1.00 20.21 266 ILE A N 1
ATOM 2134 C CA . ILE A 1 287 ? -16.615 14.046 -14.706 1.00 26.21 266 ILE A CA 1
ATOM 2135 C C . ILE A 1 287 ? -17.333 13.032 -13.834 1.00 33.55 266 ILE A C 1
ATOM 2136 O O . ILE A 1 287 ? -18.209 13.412 -13.045 1.00 38.57 266 ILE A O 1
ATOM 2141 N N . LYS A 1 288 ? -16.966 11.753 -13.936 1.00 30.80 267 LYS A N 1
ATOM 2142 C CA . LYS A 1 288 ? -17.562 10.722 -13.095 1.00 29.68 267 LYS A CA 1
ATOM 2143 C C . LYS A 1 288 ? -17.241 10.914 -11.617 1.00 38.69 267 LYS A C 1
ATOM 2144 O O . LYS A 1 288 ? -17.932 10.346 -10.767 1.00 45.46 267 LYS A O 1
ATOM 2146 N N . THR A 1 289 ? -16.207 11.684 -11.279 1.00 34.38 268 THR A N 1
ATOM 2147 C CA . THR A 1 289 ? -15.893 11.917 -9.877 1.00 40.54 268 THR A CA 1
ATOM 2148 C C . THR A 1 289 ? -15.972 13.371 -9.450 1.00 37.86 268 THR A C 1
ATOM 2149 O O . THR A 1 289 ? -16.139 13.624 -8.253 1.00 42.22 268 THR A O 1
ATOM 2153 N N . LYS A 1 290 ? -15.868 14.333 -10.372 1.00 27.65 269 LYS A N 1
ATOM 2154 C CA . LYS A 1 290 ? -15.632 15.719 -9.983 1.00 31.33 269 LYS A CA 1
ATOM 2155 C C . LYS A 1 290 ? -16.672 16.728 -10.446 1.00 36.30 269 LYS A C 1
ATOM 2156 O O . LYS A 1 290 ? -16.722 17.827 -9.881 1.00 40.03 269 LYS A O 1
ATOM 2162 N N . ARG A 1 291 ? -17.478 16.422 -11.450 1.00 25.96 270 ARG A N 1
ATOM 2163 C CA . ARG A 1 291 ? -18.462 17.376 -11.966 1.00 24.96 270 ARG A CA 1
ATOM 2164 C C . ARG A 1 291 ? -19.802 16.674 -12.107 1.00 24.31 270 ARG A C 1
ATOM 2165 O O . ARG A 1 291 ? -20.252 16.388 -13.224 1.00 25.96 270 ARG A O 1
ATOM 2173 N N . PRO A 1 292 ? -20.475 16.377 -10.991 1.00 26.63 271 PRO A N 1
ATOM 2174 C CA . PRO A 1 292 ? -21.779 15.701 -11.089 1.00 26.96 271 PRO A CA 1
ATOM 2175 C C . PRO A 1 292 ? -22.823 16.519 -11.826 1.00 27.94 271 PRO A C 1
ATOM 2176 O O . PRO A 1 292 ? -23.850 15.965 -12.238 1.00 29.87 271 PRO A O 1
ATOM 2180 N N . ASP A 1 293 ? -22.590 17.818 -12.009 1.00 27.75 272 ASP A N 1
ATOM 2181 C CA . ASP A 1 293 ? -23.478 18.670 -12.788 1.00 32.10 272 ASP A CA 1
ATOM 2182 C C . ASP A 1 293 ? -23.321 18.484 -14.294 1.00 31.70 272 ASP A C 1
ATOM 2183 O O . ASP A 1 293 ? -24.180 18.945 -15.052 1.00 32.85 272 ASP A O 1
ATOM 2188 N N . LEU A 1 294 ? -22.252 17.841 -14.749 1.00 24.90 273 LEU A N 1
ATOM 2189 C CA . LEU A 1 294 ? -22.009 17.629 -16.168 1.00 26.04 273 LEU A CA 1
ATOM 2190 C C . LEU A 1 294 ? -22.328 16.193 -16.550 1.00 27.49 273 LEU A C 1
ATOM 2191 O O . LEU A 1 294 ? -22.215 15.277 -15.735 1.00 28.06 273 LEU A O 1
ATOM 2196 N N . ASN A 1 295 ? -22.729 15.994 -17.796 1.00 23.53 274 ASN A N 1
ATOM 2197 C CA . ASN A 1 295 ? -22.681 14.649 -18.342 1.00 23.16 274 ASN A CA 1
ATOM 2198 C C . ASN A 1 295 ? -21.861 14.665 -19.621 1.00 20.65 274 ASN A C 1
ATOM 2199 O O . ASN A 1 295 ? -21.523 15.721 -20.157 1.00 21.55 274 ASN A O 1
ATOM 2204 N N . PHE A 1 296 ? -21.521 13.465 -20.080 1.00 22.15 275 PHE A N 1
ATOM 2205 C CA . PHE A 1 296 ? -20.695 13.325 -21.273 1.00 18.72 275 PHE A CA 1
ATOM 2206 C C . PHE A 1 296 ? -21.346 13.990 -22.482 1.00 17.14 275 PHE A C 1
ATOM 2207 O O . PHE A 1 296 ? -20.670 14.678 -23.259 1.00 19.11 275 PHE A O 1
ATOM 2215 N N . ASP A 1 297 ? -22.660 13.810 -22.650 1.00 18.78 276 ASP A N 1
ATOM 2216 C CA . ASP A 1 297 ? -23.353 14.390 -23.801 1.00 21.57 276 ASP A CA 1
ATOM 2217 C C . ASP A 1 297 ? -23.277 15.913 -23.821 1.00 25.47 276 ASP A C 1
ATOM 2218 O O . ASP A 1 297 ? -23.322 16.512 -24.902 1.00 21.46 276 ASP A O 1
ATOM 2223 N N . ASP A 1 298 ? -23.181 16.553 -22.646 1.00 21.85 277 ASP A N 1
ATOM 2224 C CA . ASP A 1 298 ? -23.040 18.011 -22.583 1.00 27.61 277 ASP A CA 1
ATOM 2225 C C . ASP A 1 298 ? -21.881 18.515 -23.430 1.00 24.75 277 ASP A C 1
ATOM 2226 O O . ASP A 1 298 ? -21.888 19.671 -23.870 1.00 20.98 277 ASP A O 1
ATOM 2231 N N . PHE A 1 299 ? -20.851 17.693 -23.624 1.00 16.90 278 PHE A N 1
ATOM 2232 C CA . PHE A 1 299 ? -19.713 18.107 -24.421 1.00 19.31 278 PHE A CA 1
ATOM 2233 C C . PHE A 1 299 ? -19.571 17.358 -25.733 1.00 16.67 278 PHE A C 1
ATOM 2234 O O . PHE A 1 299 ? -18.956 17.893 -26.654 1.00 19.52 278 PHE A O 1
ATOM 2242 N N . TRP A 1 300 ? -20.118 16.147 -25.854 1.00 14.29 279 TRP A N 1
ATOM 2243 C CA . TRP A 1 300 ? -19.803 15.330 -27.016 1.00 12.14 279 TRP A CA 1
ATOM 2244 C C . TRP A 1 300 ? -20.996 14.976 -27.887 1.00 16.84 279 TRP A C 1
ATOM 2245 O O . TRP A 1 300 ? -20.793 14.475 -29.002 1.00 17.56 279 TRP A O 1
ATOM 2256 N N . LYS A 1 301 ? -22.217 15.242 -27.441 1.00 18.19 280 LYS A N 1
ATOM 2257 C CA . LYS A 1 301 ? -23.367 15.077 -28.313 1.00 24.76 280 LYS A CA 1
ATOM 2258 C C . LYS A 1 301 ? -23.331 16.149 -29.398 1.00 21.48 280 LYS A C 1
ATOM 2259 O O . LYS A 1 301 ? -22.807 17.246 -29.198 1.00 20.35 280 LYS A O 1
ATOM 2265 N N . LYS A 1 302 ? -23.894 15.827 -30.564 1.00 20.52 281 LYS A N 1
ATOM 2266 C CA . LYS A 1 302 ? -23.780 16.748 -31.689 1.00 28.65 281 LYS A CA 1
ATOM 2267 C C . LYS A 1 302 ? -24.462 18.080 -31.414 1.00 26.48 281 LYS A C 1
ATOM 2268 O O . LYS A 1 302 ? -24.059 19.104 -31.974 1.00 35.21 281 LYS A O 1
ATOM 2274 N N . ASP A 1 303 ? -25.480 18.106 -30.558 1.00 26.05 282 ASP A N 1
ATOM 2275 C CA . ASP A 1 303 ? -26.170 19.356 -30.267 1.00 35.55 282 ASP A CA 1
ATOM 2276 C C . ASP A 1 303 ? -25.506 20.160 -29.145 1.00 34.38 282 ASP A C 1
ATOM 2277 O O . ASP A 1 303 ? -26.120 21.095 -28.621 1.00 31.61 282 ASP A O 1
ATOM 2282 N N . SER A 1 304 ? -24.273 19.828 -28.772 1.00 26.86 283 SER A N 1
ATOM 2283 C CA . SER A 1 304 ? -23.637 20.513 -27.655 1.00 21.00 283 SER A CA 1
ATOM 2284 C C . SER A 1 304 ? -23.381 21.978 -27.973 1.00 19.36 283 SER A C 1
ATOM 2285 O O . SER A 1 304 ? -22.884 22.320 -29.049 1.00 27.96 283 SER A O 1
ATOM 2288 N N . GLN A 1 305 ? -23.699 22.840 -27.014 1.00 22.12 284 GLN A N 1
ATOM 2289 C CA . GLN A 1 305 ? -23.386 24.260 -27.078 1.00 27.82 284 GLN A CA 1
ATOM 2290 C C . GLN A 1 305 ? -22.072 24.596 -26.390 1.00 30.56 284 GLN A C 1
ATOM 2291 O O . GLN A 1 305 ? -21.663 25.762 -26.391 1.00 35.62 284 GLN A O 1
ATOM 2297 N N . ASN A 1 306 ? -21.413 23.614 -25.792 1.00 21.87 285 ASN A N 1
ATOM 2298 C CA . ASN A 1 306 ? -20.137 23.850 -25.144 1.00 20.58 285 ASN A CA 1
ATOM 2299 C C . ASN A 1 306 ? -19.007 23.711 -26.158 1.00 23.52 285 ASN A C 1
ATOM 2300 O O . ASN A 1 306 ? -19.190 23.220 -27.274 1.00 20.12 285 ASN A O 1
ATOM 2305 N N . GLU A 1 307 ? -17.824 24.156 -25.761 1.00 17.01 286 GLU A N 1
ATOM 2306 C CA . GLU A 1 307 ? -16.698 24.266 -26.674 1.00 19.31 286 GLU A CA 1
ATOM 2307 C C . GLU A 1 307 ? -15.616 23.260 -26.317 1.00 18.53 286 GLU A C 1
ATOM 2308 O O . GLU A 1 307 ? -15.387 22.976 -25.136 1.00 15.55 286 GLU A O 1
ATOM 2314 N N . VAL A 1 308 ? -14.952 22.732 -27.349 1.00 14.62 287 VAL A N 1
ATOM 2315 C CA . VAL A 1 308 ? -13.853 21.779 -27.197 1.00 14.15 287 VAL A CA 1
ATOM 2316 C C . VAL A 1 308 ? -12.653 22.294 -27.981 1.00 15.59 287 VAL A C 1
ATOM 2317 O O . VAL A 1 308 ? -12.757 22.530 -29.187 1.00 14.96 287 VAL A O 1
ATOM 2321 N N . TYR A 1 309 ? -11.506 22.439 -27.313 1.00 18.85 288 TYR A N 1
ATOM 2322 C CA . TYR A 1 309 ? -10.291 22.923 -27.965 1.00 17.64 288 TYR A CA 1
ATOM 2323 C C . TYR A 1 309 ? -9.140 21.967 -27.712 1.00 20.44 288 TYR A C 1
ATOM 2324 O O . TYR A 1 309 ? -8.961 21.493 -26.588 1.00 18.53 288 TYR A O 1
ATOM 2333 N N . HIS A 1 310 ? -8.361 21.693 -28.758 1.00 12.82 289 HIS A N 1
ATOM 2334 C CA . HIS A 1 310 ? -7.157 20.866 -28.664 1.00 13.04 289 HIS A CA 1
ATOM 2335 C C . HIS A 1 310 ? -5.942 21.740 -28.945 1.00 14.32 289 HIS A C 1
ATOM 2336 O O . HIS A 1 310 ? -5.832 22.300 -30.040 1.00 15.57 289 HIS A O 1
ATOM 2343 N N . PHE A 1 311 ? -5.028 21.827 -27.976 1.00 14.11 290 PHE A N 1
ATOM 2344 C CA . PHE A 1 311 ? -3.682 22.347 -28.207 1.00 15.34 290 PHE A CA 1
ATOM 2345 C C . PHE A 1 311 ? -2.794 21.218 -28.719 1.00 19.44 290 PHE A C 1
ATOM 2346 O O . PHE A 1 311 ? -2.692 20.166 -28.078 1.00 20.38 290 PHE A O 1
ATOM 2354 N N . ILE A 1 312 ? -2.138 21.437 -29.858 1.00 16.17 291 ILE A N 1
ATOM 2355 C CA . ILE A 1 312 ? -1.385 20.380 -30.527 1.00 11.29 291 ILE A CA 1
ATOM 2356 C C . ILE A 1 312 ? -0.204 20.994 -31.259 1.00 17.87 291 ILE A C 1
ATOM 2357 O O . ILE A 1 312 ? -0.235 22.162 -31.654 1.00 22.63 291 ILE A O 1
ATOM 2362 N N . GLY A 1 313 ? 0.836 20.176 -31.481 1.00 21.62 292 GLY A N 1
ATOM 2363 C CA . GLY A 1 313 ? 1.941 20.602 -32.305 1.00 20.08 292 GLY A CA 1
ATOM 2364 C C . GLY A 1 313 ? 1.618 20.520 -33.783 1.00 22.19 292 GLY A C 1
ATOM 2365 O O . GLY A 1 313 ? 0.712 19.809 -34.222 1.00 18.78 292 GLY A O 1
ATOM 2366 N N . LYS A 1 314 ? 2.390 21.255 -34.582 1.00 21.23 293 LYS A N 1
ATOM 2367 C CA . LYS A 1 314 ? 2.101 21.286 -36.010 1.00 23.21 293 LYS A CA 1
ATOM 2368 C C . LYS A 1 314 ? 2.380 19.950 -36.690 1.00 23.08 293 LYS A C 1
ATOM 2369 O O . LYS A 1 314 ? 1.833 19.696 -37.763 1.00 27.48 293 LYS A O 1
ATOM 2375 N N . ASP A 1 315 ? 3.172 19.072 -36.072 1.00 22.33 294 ASP A N 1
ATOM 2376 C CA . ASP A 1 315 ? 3.447 17.759 -36.640 1.00 22.23 294 ASP A CA 1
ATOM 2377 C C . ASP A 1 315 ? 2.255 16.799 -36.580 1.00 23.35 294 ASP A C 1
ATOM 2378 O O . ASP A 1 315 ? 2.281 15.778 -37.275 1.00 22.62 294 ASP A O 1
ATOM 2383 N N . ILE A 1 316 ? 1.218 17.078 -35.789 1.00 20.33 295 ILE A N 1
ATOM 2384 C CA . ILE A 1 316 ? 0.102 16.142 -35.685 1.00 19.68 295 ILE A CA 1
ATOM 2385 C C . ILE A 1 316 ? -1.220 16.785 -36.105 1.00 22.23 295 ILE A C 1
ATOM 2386 O O . ILE A 1 316 ? -2.287 16.315 -35.724 1.00 20.33 295 ILE A O 1
ATOM 2391 N N . VAL A 1 317 ? -1.159 17.836 -36.925 1.00 19.77 296 VAL A N 1
ATOM 2392 C CA . VAL A 1 317 ? -2.379 18.512 -37.354 1.00 25.09 296 VAL A CA 1
ATOM 2393 C C . VAL A 1 317 ? -3.218 17.619 -38.273 1.00 27.29 296 VAL A C 1
ATOM 2394 O O . VAL A 1 317 ? -4.451 17.660 -38.228 1.00 20.21 296 VAL A O 1
ATOM 2398 N N . TYR A 1 318 ? -2.573 16.794 -39.106 1.00 28.03 297 TYR A N 1
ATOM 2399 C CA . TYR A 1 318 ? -3.319 15.925 -40.024 1.00 24.80 297 TYR A CA 1
ATOM 2400 C C . TYR A 1 318 ? -4.256 14.993 -39.268 1.00 26.83 297 TYR A C 1
ATOM 2401 O O . TYR A 1 318 ? -5.438 14.874 -39.618 1.00 31.96 297 TYR A O 1
ATOM 2410 N N . PHE A 1 319 ? -3.743 14.308 -38.233 1.00 19.15 298 PHE A N 1
ATOM 2411 C CA . PHE A 1 319 ? -4.595 13.444 -37.424 1.00 26.58 298 PHE A CA 1
ATOM 2412 C C . PHE A 1 319 ? -5.764 14.224 -36.835 1.00 25.64 298 PHE A C 1
ATOM 2413 O O . PHE A 1 319 ? -6.889 13.716 -36.778 1.00 24.71 298 PHE A O 1
ATOM 2421 N N . HIS A 1 320 ? -5.520 15.467 -36.404 1.00 20.47 299 HIS A N 1
ATOM 2422 C CA . HIS A 1 320 ? -6.527 16.216 -35.660 1.00 18.47 299 HIS A CA 1
ATOM 2423 C C . HIS A 1 320 ? -7.489 17.006 -36.536 1.00 13.67 299 HIS A C 1
ATOM 2424 O O . HIS A 1 320 ? -8.596 17.306 -36.087 1.00 17.22 299 HIS A O 1
ATOM 2431 N N . ALA A 1 321 ? -7.087 17.391 -37.743 1.00 14.63 300 ALA A N 1
ATOM 2432 C CA . ALA A 1 321 ? -7.920 18.205 -38.616 1.00 18.03 300 ALA A CA 1
ATOM 2433 C C . ALA A 1 321 ? -8.645 17.382 -39.670 1.00 19.77 300 ALA A C 1
ATOM 2434 O O . ALA A 1 321 ? -9.572 17.896 -40.309 1.00 18.99 300 ALA A O 1
ATOM 2436 N N . LEU A 1 322 ? -8.253 16.124 -39.863 1.00 17.10 301 LEU A N 1
ATOM 2437 C CA . LEU A 1 322 ? -8.874 15.300 -40.894 1.00 25.91 301 LEU A CA 1
ATOM 2438 C C . LEU A 1 322 ? -9.391 13.978 -40.334 1.00 25.13 301 LEU A C 1
ATOM 2439 O O . LEU A 1 322 ? -10.601 13.739 -40.386 1.00 18.13 301 LEU A O 1
ATOM 2444 N N . PHE A 1 323 ? -8.496 13.110 -39.830 1.00 17.69 302 PHE A N 1
ATOM 2445 C CA . PHE A 1 323 ? -8.921 11.805 -39.318 1.00 23.15 302 PHE A CA 1
ATOM 2446 C C . PHE A 1 323 ? -9.910 11.972 -38.179 1.00 17.22 302 PHE A C 1
ATOM 2447 O O . PHE A 1 323 ? -10.959 11.325 -38.144 1.00 14.92 302 PHE A O 1
ATOM 2455 N N . TRP A 1 324 ? -9.555 12.821 -37.218 1.00 13.42 303 TRP A N 1
ATOM 2456 C CA . TRP A 1 324 ? -10.303 12.916 -35.964 1.00 18.87 303 TRP A CA 1
ATOM 2457 C C . TRP A 1 324 ? -11.716 13.427 -36.179 1.00 17.78 303 TRP A C 1
ATOM 2458 O O . TRP A 1 324 ? -12.668 12.769 -35.715 1.00 13.27 303 TRP A O 1
ATOM 2469 N N . PRO A 1 325 ? -11.943 14.547 -36.871 1.00 13.81 304 PRO A N 1
ATOM 2470 C CA . PRO A 1 325 ? -13.330 14.994 -37.037 1.00 14.40 304 PRO A CA 1
ATOM 2471 C C . PRO A 1 325 ? -14.126 14.107 -37.969 1.00 14.05 304 PRO A C 1
ATOM 2472 O O . PRO A 1 325 ? -15.344 14.017 -37.808 1.00 17.29 304 PRO A O 1
ATOM 2476 N N . ALA A 1 326 ? -13.484 13.437 -38.928 1.00 12.22 305 ALA A N 1
ATOM 2477 C CA . ALA A 1 326 ? -14.228 12.507 -39.765 1.00 17.10 305 ALA A CA 1
ATOM 2478 C C . ALA A 1 326 ? -14.716 11.323 -38.947 1.00 16.48 305 ALA A C 1
ATOM 2479 O O . ALA A 1 326 ? -15.875 10.909 -39.076 1.00 16.47 305 ALA A O 1
ATOM 2481 N N . MET A 1 327 ? -13.850 10.768 -38.085 1.00 14.00 306 MET A N 1
ATOM 2482 C CA . MET A 1 327 ? -14.268 9.638 -37.262 1.00 16.22 306 MET A CA 1
ATOM 2483 C C . MET A 1 327 ? -15.405 10.021 -36.335 1.00 18.15 306 MET A C 1
ATOM 2484 O O . MET A 1 327 ? -16.351 9.242 -36.149 1.00 17.70 306 MET A O 1
ATOM 2489 N N . LEU A 1 328 ? -15.315 11.207 -35.723 1.00 13.48 307 LEU A N 1
ATOM 2490 C CA . LEU A 1 328 ? -16.391 11.694 -34.862 1.00 16.81 307 LEU A CA 1
ATOM 2491 C C . LEU A 1 328 ? -17.687 11.886 -35.640 1.00 15.93 307 LEU A C 1
ATOM 2492 O O . LEU A 1 328 ? -18.753 11.423 -35.218 1.00 11.19 307 LEU A O 1
ATOM 2497 N N . GLU A 1 329 ? -17.617 12.599 -36.770 1.00 13.63 308 GLU A N 1
ATOM 2498 C CA . GLU A 1 329 ? -18.811 12.834 -37.577 1.00 17.12 308 GLU A CA 1
ATOM 2499 C C . GLU A 1 329 ? -19.442 11.519 -38.015 1.00 17.76 308 GLU A C 1
ATOM 2500 O O . GLU A 1 329 ? -20.670 11.372 -37.991 1.00 13.94 308 GLU A O 1
ATOM 2506 N N . GLY A 1 330 ? -18.615 10.548 -38.415 1.00 16.46 309 GLY A N 1
ATOM 2507 C CA . GLY A 1 330 ? -19.129 9.255 -38.835 1.00 15.49 309 GLY A CA 1
ATOM 2508 C C . GLY A 1 330 ? -19.819 8.486 -37.731 1.00 12.66 309 GLY A C 1
ATOM 2509 O O . GLY A 1 330 ? -20.693 7.653 -38.014 1.00 15.80 309 GLY A O 1
ATOM 2510 N N . ALA A 1 331 ? -19.457 8.756 -36.482 1.00 13.29 310 ALA A N 1
ATOM 2511 C CA . ALA A 1 331 ? -20.074 8.139 -35.318 1.00 13.86 310 ALA A CA 1
ATOM 2512 C C . ALA A 1 331 ? -21.106 9.056 -34.656 1.00 18.04 310 ALA A C 1
ATOM 2513 O O . ALA A 1 331 ? -21.541 8.777 -33.536 1.00 16.87 310 ALA A O 1
ATOM 2515 N N . ASN A 1 332 ? -21.495 10.145 -35.321 1.00 13.71 311 ASN A N 1
ATOM 2516 C CA . ASN A 1 332 ? -22.563 11.028 -34.858 1.00 13.17 311 ASN A CA 1
ATOM 2517 C C . ASN A 1 332 ? -22.202 11.746 -33.552 1.00 15.50 311 ASN A C 1
ATOM 2518 O O . ASN A 1 332 ? -23.072 12.024 -32.731 1.00 20.59 311 ASN A O 1
ATOM 2523 N N . TYR A 1 333 ? -20.924 12.056 -33.347 1.00 15.01 312 TYR A N 1
ATOM 2524 C CA . TYR A 1 333 ? -20.452 12.880 -32.238 1.00 15.10 312 TYR A CA 1
ATOM 2525 C C . TYR A 1 333 ? -20.102 14.277 -32.743 1.00 17.44 312 TYR A C 1
ATOM 2526 O O . TYR A 1 333 ? -19.850 14.464 -33.927 1.00 17.10 312 TYR A O 1
ATOM 2535 N N . ARG A 1 334 ? -20.062 15.257 -31.828 1.00 16.78 313 ARG A N 1
ATOM 2536 C CA . ARG A 1 334 ? -19.596 16.586 -32.212 1.00 19.29 313 ARG A CA 1
ATOM 2537 C C . ARG A 1 334 ? -18.091 16.568 -32.426 1.00 19.43 313 ARG A C 1
ATOM 2538 O O . ARG A 1 334 ? -17.388 15.674 -31.957 1.00 15.07 313 ARG A O 1
ATOM 2546 N N . THR A 1 335 ? -17.603 17.595 -33.116 1.00 16.37 314 THR A N 1
ATOM 2547 C CA . THR A 1 335 ? -16.201 17.780 -33.468 1.00 17.02 314 THR A CA 1
ATOM 2548 C C . THR A 1 335 ? -15.580 18.958 -32.709 1.00 13.93 314 THR A C 1
ATOM 2549 O O . THR A 1 335 ? -16.290 19.842 -32.218 1.00 17.29 314 THR A O 1
ATOM 2553 N N . PRO A 1 336 ? -14.249 19.010 -32.615 1.00 15.12 315 PRO A N 1
ATOM 2554 C CA . PRO A 1 336 ? -13.596 20.103 -31.878 1.00 14.44 315 PRO A CA 1
ATOM 2555 C C . PRO A 1 336 ? -13.992 21.467 -32.419 1.00 16.37 315 PRO A C 1
ATOM 2556 O O . PRO A 1 336 ? -14.133 21.656 -33.626 1.00 16.83 315 PRO A O 1
ATOM 2560 N N . THR A 1 337 ? -14.143 22.424 -31.504 1.00 16.56 316 THR A N 1
ATOM 2561 C CA . THR A 1 337 ? -14.407 23.803 -31.897 1.00 17.13 316 THR A CA 1
ATOM 2562 C C . THR A 1 337 ? -13.204 24.417 -32.594 1.00 17.76 316 THR A C 1
ATOM 2563 O O . THR A 1 337 ? -13.349 25.146 -33.581 1.00 17.47 316 THR A O 1
ATOM 2567 N N . GLY A 1 338 ? -12.007 24.153 -32.084 1.00 14.20 317 GLY A N 1
ATOM 2568 C CA . GLY A 1 338 ? -10.811 24.719 -32.670 1.00 16.29 317 GLY A CA 1
ATOM 2569 C C . GLY A 1 338 ? -9.594 23.910 -32.293 1.00 16.95 317 GLY A C 1
ATOM 2570 O O . GLY A 1 338 ? -9.555 23.260 -31.240 1.00 14.84 317 GLY A O 1
ATOM 2571 N N . LEU A 1 339 ? -8.601 23.932 -33.180 1.00 12.74 318 LEU A N 1
ATOM 2572 C CA . LEU A 1 339 ? -7.273 23.403 -32.911 1.00 12.44 318 LEU A CA 1
ATOM 2573 C C . LEU A 1 339 ? -6.324 24.579 -32.731 1.00 16.19 318 LEU A C 1
ATOM 2574 O O . LEU A 1 339 ? -6.260 25.463 -33.588 1.00 16.36 318 LEU A O 1
ATOM 2579 N N . PHE A 1 340 ? -5.625 24.608 -31.607 1.00 15.86 319 PHE A N 1
ATOM 2580 C CA . PHE A 1 340 ? -4.633 25.644 -31.328 1.00 14.02 319 PHE A CA 1
ATOM 2581 C C . PHE A 1 340 ? -3.274 25.008 -31.556 1.00 19.21 319 PHE A C 1
ATOM 2582 O O . PHE A 1 340 ? -2.862 24.132 -30.794 1.00 18.79 319 PHE A O 1
ATOM 2590 N N . VAL A 1 341 ? -2.585 25.440 -32.608 1.00 21.49 320 VAL A N 1
ATOM 2591 C CA . VAL A 1 341 ? -1.420 24.745 -33.135 1.00 18.01 320 VAL A CA 1
ATOM 2592 C C . VAL A 1 341 ? -0.182 25.564 -32.817 1.00 24.39 320 VAL A C 1
ATOM 2593 O O . VAL A 1 341 ? -0.172 26.783 -33.019 1.00 25.07 320 VAL A O 1
ATOM 2597 N N . ASN A 1 342 ? 0.864 24.910 -32.334 1.00 22.89 321 ASN A N 1
ATOM 2598 C CA A ASN A 1 342 ? 2.119 25.567 -31.993 0.56 26.42 321 ASN A CA 1
ATOM 2599 C CA B ASN A 1 342 ? 2.096 25.642 -32.112 0.44 27.10 321 ASN A CA 1
ATOM 2600 C C . ASN A 1 342 ? 3.263 24.932 -32.777 1.00 30.45 321 ASN A C 1
ATOM 2601 O O . ASN A 1 342 ? 3.178 23.774 -33.200 1.00 27.32 321 ASN A O 1
ATOM 2610 N N . GLY A 1 343 ? 4.345 25.691 -32.945 1.00 24.86 322 GLY A N 1
ATOM 2611 C CA . GLY A 1 343 ? 5.546 25.200 -33.584 1.00 25.53 322 GLY A CA 1
ATOM 2612 C C . GLY A 1 343 ? 6.455 24.502 -32.599 1.00 28.83 322 GLY A C 1
ATOM 2613 O O . GLY A 1 343 ? 6.045 24.088 -31.512 1.00 28.20 322 GLY A O 1
ATOM 2614 N N . PHE A 1 344 ? 7.716 24.395 -32.982 1.00 25.46 323 PHE A N 1
ATOM 2615 C CA . PHE A 1 344 ? 8.708 23.682 -32.199 1.00 29.86 323 PHE A CA 1
ATOM 2616 C C . PHE A 1 344 ? 9.614 24.661 -31.464 1.00 39.44 323 PHE A C 1
ATOM 2617 O O . PHE A 1 344 ? 9.607 25.869 -31.706 1.00 42.00 323 PHE A O 1
ATOM 2625 N N . LEU A 1 345 ? 10.382 24.124 -30.532 1.00 39.94 324 LEU A N 1
ATOM 2626 C CA . LEU A 1 345 ? 11.344 24.904 -29.775 1.00 35.21 324 LEU A CA 1
ATOM 2627 C C . LEU A 1 345 ? 12.741 24.603 -30.294 1.00 33.98 324 LEU A C 1
ATOM 2628 O O . LEU A 1 345 ? 13.104 23.434 -30.453 1.00 36.11 324 LEU A O 1
ATOM 2633 N N . THR A 1 346 ? 13.499 25.655 -30.599 1.00 32.82 325 THR A N 1
ATOM 2634 C CA . THR A 1 346 ? 14.931 25.559 -30.832 1.00 31.02 325 THR A CA 1
ATOM 2635 C C . THR A 1 346 ? 15.659 26.086 -29.603 1.00 29.51 325 THR A C 1
ATOM 2636 O O . THR A 1 346 ? 15.096 26.835 -28.803 1.00 31.33 325 THR A O 1
ATOM 2640 N N . VAL A 1 347 ? 16.918 25.684 -29.452 1.00 33.89 326 VAL A N 1
ATOM 2641 C CA . VAL A 1 347 ? 17.735 26.133 -28.328 1.00 36.32 326 VAL A CA 1
ATOM 2642 C C . VAL A 1 347 ? 19.029 26.719 -28.875 1.00 38.11 326 VAL A C 1
ATOM 2643 O O . VAL A 1 347 ? 19.770 26.039 -29.596 1.00 38.64 326 VAL A O 1
ATOM 2647 N N . ASN A 1 348 ? 19.296 27.976 -28.526 1.00 32.42 327 ASN A N 1
ATOM 2648 C CA . ASN A 1 348 ? 20.432 28.729 -29.054 1.00 36.40 327 ASN A CA 1
ATOM 2649 C C . ASN A 1 348 ? 20.444 28.703 -30.581 1.00 44.78 327 ASN A C 1
ATOM 2650 O O . ASN A 1 348 ? 21.495 28.594 -31.218 1.00 42.81 327 ASN A O 1
ATOM 2655 N N . GLY A 1 349 ? 19.254 28.806 -31.166 1.00 41.40 328 GLY A N 1
ATOM 2656 C CA . GLY A 1 349 ? 19.117 28.904 -32.605 1.00 45.91 328 GLY A CA 1
ATOM 2657 C C . GLY A 1 349 ? 19.501 27.656 -33.364 1.00 52.51 328 GLY A C 1
ATOM 2658 O O . GLY A 1 349 ? 20.018 27.755 -34.481 1.00 62.45 328 GLY A O 1
ATOM 2659 N N . GLN A 1 350 ? 19.270 26.481 -32.784 1.00 44.25 329 GLN A N 1
ATOM 2660 C CA . GLN A 1 350 ? 19.578 25.223 -33.447 1.00 46.36 329 GLN A CA 1
ATOM 2661 C C . GLN A 1 350 ? 18.590 24.175 -32.966 1.00 49.71 329 GLN A C 1
ATOM 2662 O O . GLN A 1 350 ? 17.960 24.326 -31.917 1.00 46.38 329 GLN A O 1
ATOM 2664 N N . LYS A 1 351 ? 18.439 23.117 -33.758 1.00 53.45 330 LYS A N 1
ATOM 2665 C CA . LYS A 1 351 ? 17.621 21.995 -33.326 1.00 49.29 330 LYS A CA 1
ATOM 2666 C C . LYS A 1 351 ? 18.203 21.400 -32.050 1.00 46.04 330 LYS A C 1
ATOM 2667 O O . LYS A 1 351 ? 19.414 21.452 -31.807 1.00 48.52 330 LYS A O 1
ATOM 2669 N N . MET A 1 352 ? 17.326 20.845 -31.219 1.00 46.35 331 MET A N 1
ATOM 2670 C CA . MET A 1 352 ? 17.759 20.305 -29.938 1.00 53.25 331 MET A CA 1
ATOM 2671 C C . MET A 1 352 ? 18.503 18.989 -30.140 1.00 57.64 331 MET A C 1
ATOM 2672 O O . MET A 1 352 ? 17.983 18.060 -30.764 1.00 56.07 331 MET A O 1
ATOM 2677 N N . SER A 1 353 ? 19.725 18.912 -29.610 1.00 59.99 332 SER A N 1
ATOM 2678 C CA . SER A 1 353 ? 20.565 17.733 -29.765 1.00 65.12 332 SER A CA 1
ATOM 2679 C C . SER A 1 353 ? 21.161 17.328 -28.425 1.00 65.94 332 SER A C 1
ATOM 2680 O O . SER A 1 353 ? 21.492 18.174 -27.588 1.00 63.45 332 SER A O 1
ATOM 2683 N N . LYS A 1 354 ? 21.299 16.013 -28.233 1.00 62.35 333 LYS A N 1
ATOM 2684 C CA . LYS A 1 354 ? 22.008 15.520 -27.058 1.00 57.75 333 LYS A CA 1
ATOM 2685 C C . LYS A 1 354 ? 23.477 15.918 -27.094 1.00 57.49 333 LYS A C 1
ATOM 2686 O O . LYS A 1 354 ? 24.082 16.136 -26.038 1.00 56.14 333 LYS A O 1
ATOM 2692 N N . SER A 1 355 ? 24.062 16.043 -28.292 1.00 61.28 334 SER A N 1
ATOM 2693 C CA . SER A 1 355 ? 25.484 16.374 -28.386 1.00 66.90 334 SER A CA 1
ATOM 2694 C C . SER A 1 355 ? 25.771 17.798 -27.919 1.00 64.36 334 SER A C 1
ATOM 2695 O O . SER A 1 355 ? 26.837 18.058 -27.347 1.00 60.41 334 SER A O 1
ATOM 2698 N N . ARG A 1 356 ? 24.846 18.728 -28.146 1.00 62.91 335 ARG A N 1
ATOM 2699 C CA . ARG A 1 356 ? 24.984 20.085 -27.635 1.00 60.47 335 ARG A CA 1
ATOM 2700 C C . ARG A 1 356 ? 24.383 20.247 -26.247 1.00 56.90 335 ARG A C 1
ATOM 2701 O O . ARG A 1 356 ? 24.408 21.356 -25.696 1.00 48.88 335 ARG A O 1
ATOM 2709 N N . GLY A 1 357 ? 23.861 19.170 -25.664 1.00 57.29 336 GLY A N 1
ATOM 2710 C CA . GLY A 1 357 ? 23.249 19.264 -24.351 1.00 58.63 336 GLY A CA 1
ATOM 2711 C C . GLY A 1 357 ? 22.011 20.130 -24.324 1.00 51.76 336 GLY A C 1
ATOM 2712 O O . GLY A 1 357 ? 21.702 20.729 -23.288 1.00 47.66 336 GLY A O 1
ATOM 2713 N N . THR A 1 358 ? 21.298 20.222 -25.448 1.00 42.29 337 THR A N 1
ATOM 2714 C CA . THR A 1 358 ? 20.077 21.010 -25.542 1.00 41.23 337 THR A CA 1
ATOM 2715 C C . THR A 1 358 ? 18.834 20.150 -25.715 1.00 46.08 337 THR A C 1
ATOM 2716 O O . THR A 1 358 ? 17.737 20.695 -25.866 1.00 46.35 337 THR A O 1
ATOM 2720 N N . PHE A 1 359 ? 18.984 18.824 -25.726 1.00 47.63 338 PHE A N 1
ATOM 2721 C CA . PHE A 1 359 ? 17.868 17.879 -25.664 1.00 40.26 338 PHE A CA 1
ATOM 2722 C C . PHE A 1 359 ? 17.668 17.573 -24.189 1.00 38.10 338 PHE A C 1
ATOM 2723 O O . PHE A 1 359 ? 18.229 16.622 -23.644 1.00 42.28 338 PHE A O 1
ATOM 2731 N N . ILE A 1 360 ? 16.888 18.414 -23.519 1.00 31.71 339 ILE A N 1
ATOM 2732 C CA . ILE A 1 360 ? 16.877 18.462 -22.064 1.00 40.04 339 ILE A CA 1
ATOM 2733 C C . ILE A 1 360 ? 15.580 17.844 -21.569 1.00 35.83 339 ILE A C 1
ATOM 2734 O O . ILE A 1 360 ? 14.488 18.283 -21.948 1.00 37.56 339 ILE A O 1
ATOM 2739 N N . LYS A 1 361 ? 15.704 16.821 -20.727 1.00 31.88 340 LYS A N 1
ATOM 2740 C CA . LYS A 1 361 ? 14.532 16.257 -20.078 1.00 29.21 340 LYS A CA 1
ATOM 2741 C C . LYS A 1 361 ? 13.917 17.294 -19.153 1.00 31.71 340 LYS A C 1
ATOM 2742 O O . LYS A 1 361 ? 14.624 18.087 -18.522 1.00 31.40 340 LYS A O 1
ATOM 2748 N N . ALA A 1 362 ? 12.588 17.291 -19.086 1.00 29.60 341 ALA A N 1
ATOM 2749 C CA . ALA A 1 362 ? 11.899 18.148 -18.133 1.00 31.18 341 ALA A CA 1
ATOM 2750 C C . ALA A 1 362 ? 12.389 17.882 -16.716 1.00 33.16 341 ALA A C 1
ATOM 2751 O O . ALA A 1 362 ? 12.544 18.813 -15.915 1.00 29.51 341 ALA A O 1
ATOM 2753 N N . GLU A 1 363 ? 12.661 16.616 -16.396 1.00 29.39 342 GLU A N 1
ATOM 2754 C CA . GLU A 1 363 ? 13.157 16.290 -15.065 1.00 27.94 342 GLU A CA 1
ATOM 2755 C C . GLU A 1 363 ? 14.518 16.933 -14.809 1.00 35.74 342 GLU A C 1
ATOM 2756 O O . GLU A 1 363 ? 14.796 17.380 -13.693 1.00 30.80 342 GLU A O 1
ATOM 2762 N N . THR A 1 364 ? 15.375 17.003 -15.833 1.00 32.75 343 THR A N 1
ATOM 2763 C CA . THR A 1 364 ? 16.693 17.598 -15.632 1.00 29.86 343 THR A CA 1
ATOM 2764 C C . THR A 1 364 ? 16.592 19.098 -15.393 1.00 31.29 343 THR A C 1
ATOM 2765 O O . THR A 1 364 ? 17.303 19.638 -14.538 1.00 34.22 343 THR A O 1
ATOM 2769 N N . TYR A 1 365 ? 15.723 19.791 -16.136 1.00 25.97 344 TYR A N 1
ATOM 2770 C CA . TYR A 1 365 ? 15.509 21.210 -15.870 1.00 25.83 344 TYR A CA 1
ATOM 2771 C C . TYR A 1 365 ? 15.123 21.423 -14.413 1.00 26.97 344 TYR A C 1
ATOM 2772 O O . TYR A 1 365 ? 15.703 22.263 -13.719 1.00 28.63 344 TYR A O 1
ATOM 2781 N N . LEU A 1 366 ? 14.139 20.662 -13.935 1.00 30.83 345 LEU A N 1
ATOM 2782 C CA . LEU A 1 366 ? 13.640 20.823 -12.571 1.00 33.76 345 LEU A CA 1
ATOM 2783 C C . LEU A 1 366 ? 14.689 20.529 -11.512 1.00 34.28 345 LEU A C 1
ATOM 2784 O O . LEU A 1 366 ? 14.553 21.003 -10.379 1.00 30.03 345 LEU A O 1
ATOM 2789 N N . GLN A 1 367 ? 15.707 19.731 -11.834 1.00 27.08 346 GLN A N 1
ATOM 2790 C CA . GLN A 1 367 ? 16.769 19.487 -10.872 1.00 29.77 346 GLN A CA 1
ATOM 2791 C C . GLN A 1 367 ? 17.691 20.687 -10.699 1.00 35.81 346 GLN A C 1
ATOM 2792 O O . GLN A 1 367 ? 18.504 20.689 -9.771 1.00 32.29 346 GLN A O 1
ATOM 2798 N N . HIS A 1 368 ? 17.562 21.718 -11.534 1.00 33.99 347 HIS A N 1
ATOM 2799 C CA . HIS A 1 368 ? 18.508 22.829 -11.532 1.00 33.46 347 HIS A CA 1
ATOM 2800 C C . HIS A 1 368 ? 17.883 24.218 -11.547 1.00 34.37 347 HIS A C 1
ATOM 2801 O O . HIS A 1 368 ? 18.564 25.171 -11.148 1.00 31.91 347 HIS A O 1
ATOM 2808 N N . LEU A 1 369 ? 16.634 24.378 -11.979 1.00 33.38 348 LEU A N 1
ATOM 2809 C CA . LEU A 1 369 ? 16.089 25.705 -12.232 1.00 31.51 348 LEU A CA 1
ATOM 2810 C C . LEU A 1 369 ? 14.634 25.790 -11.788 1.00 31.38 348 LEU A C 1
ATOM 2811 O O . LEU A 1 369 ? 13.907 24.794 -11.787 1.00 25.68 348 LEU A O 1
ATOM 2816 N N . ASN A 1 370 ? 14.218 26.997 -11.426 1.00 29.42 349 ASN A N 1
ATOM 2817 C CA . ASN A 1 370 ? 12.817 27.265 -11.111 1.00 23.18 349 ASN A CA 1
ATOM 2818 C C . ASN A 1 370 ? 11.971 27.129 -12.370 1.00 21.70 349 ASN A C 1
ATOM 2819 O O . ASN A 1 370 ? 12.237 27.821 -13.362 1.00 25.13 349 ASN A O 1
ATOM 2824 N N . PRO A 1 371 ? 10.948 26.271 -12.379 1.00 20.97 350 PRO A N 1
ATOM 2825 C CA . PRO A 1 371 ? 10.112 26.133 -13.577 1.00 23.28 350 PRO A CA 1
ATOM 2826 C C . PRO A 1 371 ? 9.448 27.425 -14.031 1.00 22.39 350 PRO A C 1
ATOM 2827 O O . PRO A 1 371 ? 9.149 27.563 -15.222 1.00 20.16 350 PRO A O 1
ATOM 2831 N N . GLU A 1 372 ? 9.217 28.383 -13.141 1.00 24.23 351 GLU A N 1
ATOM 2832 C CA . GLU A 1 372 ? 8.501 29.574 -13.571 1.00 23.55 351 GLU A CA 1
ATOM 2833 C C . GLU A 1 372 ? 9.378 30.492 -14.412 1.00 20.60 351 GLU A C 1
ATOM 2834 O O . GLU A 1 372 ? 8.844 31.291 -15.188 1.00 21.06 351 GLU A O 1
ATOM 2840 N N . TYR A 1 373 ? 10.703 30.393 -14.289 1.00 23.06 352 TYR A N 1
ATOM 2841 C CA . TYR A 1 373 ? 11.579 30.987 -15.294 1.00 25.87 352 TYR A CA 1
ATOM 2842 C C . TYR A 1 373 ? 11.107 30.632 -16.699 1.00 24.17 352 TYR A C 1
ATOM 2843 O O . TYR A 1 373 ? 10.951 31.505 -17.562 1.00 22.00 352 TYR A O 1
ATOM 2852 N N . LEU A 1 374 ? 10.906 29.332 -16.951 1.00 26.42 353 LEU A N 1
ATOM 2853 C CA . LEU A 1 374 ? 10.583 28.866 -18.296 1.00 23.42 353 LEU A CA 1
ATOM 2854 C C . LEU A 1 374 ? 9.158 29.231 -18.674 1.00 19.11 353 LEU A C 1
ATOM 2855 O O . LEU A 1 374 ? 8.884 29.593 -19.825 1.00 21.52 353 LEU A O 1
ATOM 2860 N N . ARG A 1 375 ? 8.231 29.148 -17.721 1.00 19.01 354 ARG A N 1
ATOM 2861 C CA . ARG A 1 375 ? 6.878 29.614 -18.006 1.00 21.82 354 ARG A CA 1
ATOM 2862 C C . ARG A 1 375 ? 6.891 31.068 -18.462 1.00 19.40 354 ARG A C 1
ATOM 2863 O O . ARG A 1 375 ? 6.234 31.429 -19.446 1.00 22.18 354 ARG A O 1
ATOM 2871 N N . TYR A 1 376 ? 7.640 31.920 -17.761 1.00 17.86 355 TYR A N 1
ATOM 2872 C CA . TYR A 1 376 ? 7.652 33.330 -18.123 1.00 21.15 355 TYR A CA 1
ATOM 2873 C C . TYR A 1 376 ? 8.308 33.547 -19.477 1.00 19.96 355 TYR A C 1
ATOM 2874 O O . TYR A 1 376 ? 7.796 34.302 -20.312 1.00 21.25 355 TYR A O 1
ATOM 2883 N N . TYR A 1 377 ? 9.470 32.931 -19.693 1.00 20.35 356 TYR A N 1
ATOM 2884 C CA . TYR A 1 377 ? 10.174 33.109 -20.959 1.00 23.23 356 TYR A CA 1
ATOM 2885 C C . TYR A 1 377 ? 9.309 32.666 -22.129 1.00 21.67 356 TYR A C 1
ATOM 2886 O O . TYR A 1 377 ? 9.189 33.381 -23.128 1.00 24.78 356 TYR A O 1
ATOM 2895 N N . PHE A 1 378 ? 8.677 31.497 -22.007 1.00 22.00 357 PHE A N 1
ATOM 2896 C CA . PHE A 1 378 ? 7.761 31.028 -23.045 1.00 23.36 357 PHE A CA 1
ATOM 2897 C C . PHE A 1 378 ? 6.628 32.024 -23.265 1.00 23.28 357 PHE A C 1
ATOM 2898 O O . PHE A 1 378 ? 6.323 32.394 -24.405 1.00 22.19 357 PHE A O 1
ATOM 2906 N N . ALA A 1 379 ? 5.991 32.473 -22.177 1.00 19.21 358 ALA A N 1
ATOM 2907 C CA . ALA A 1 379 ? 4.869 33.399 -22.308 1.00 15.40 358 ALA A CA 1
ATOM 2908 C C . ALA A 1 379 ? 5.285 34.677 -23.028 1.00 18.90 358 ALA A C 1
ATOM 2909 O O . ALA A 1 379 ? 4.505 35.233 -23.810 1.00 22.22 358 ALA A O 1
ATOM 2911 N N . SER A 1 380 ? 6.504 35.167 -22.766 1.00 17.55 359 SER A N 1
ATOM 2912 C CA . SER A 1 380 ? 6.966 36.412 -23.372 1.00 18.21 359 SER A CA 1
ATOM 2913 C C . SER A 1 380 ? 7.196 36.282 -24.871 1.00 22.43 359 SER A C 1
ATOM 2914 O O . SER A 1 380 ? 7.317 37.305 -25.554 1.00 21.06 359 SER A O 1
ATOM 2917 N N . LYS A 1 381 ? 7.250 35.060 -25.394 1.00 20.17 360 LYS A N 1
ATOM 2918 C CA . LYS A 1 381 ? 7.438 34.831 -26.811 1.00 29.29 360 LYS A CA 1
ATOM 2919 C C . LYS A 1 381 ? 6.244 34.192 -27.498 1.00 28.93 360 LYS A C 1
ATOM 2920 O O . LYS A 1 381 ? 6.158 34.267 -28.726 1.00 29.73 360 LYS A O 1
ATOM 2926 N N . LEU A 1 382 ? 5.317 33.590 -26.757 1.00 25.94 361 LEU A N 1
ATOM 2927 C CA . LEU A 1 382 ? 4.224 32.853 -27.383 1.00 22.41 361 LEU A CA 1
ATOM 2928 C C . LEU A 1 382 ? 3.191 33.799 -27.988 1.00 26.48 361 LEU A C 1
ATOM 2929 O O . LEU A 1 382 ? 2.817 34.809 -27.392 1.00 22.98 361 LEU A O 1
ATOM 2934 N N . SER A 1 383 ? 2.717 33.462 -29.181 1.00 28.91 362 SER A N 1
ATOM 2935 C CA . SER A 1 383 ? 1.645 34.220 -29.795 1.00 30.24 362 SER A CA 1
ATOM 2936 C C . SER A 1 383 ? 0.665 33.249 -30.434 1.00 36.57 362 SER A C 1
ATOM 2937 O O . SER A 1 383 ? 0.796 32.027 -30.317 1.00 32.02 362 SER A O 1
ATOM 2940 N N . ASP A 1 384 ? -0.329 33.814 -31.115 1.00 30.92 363 ASP A N 1
ATOM 2941 C CA . ASP A 1 384 ? -1.341 33.035 -31.809 1.00 28.29 363 ASP A CA 1
ATOM 2942 C C . ASP A 1 384 ? -0.827 32.427 -33.107 1.00 26.11 363 ASP A C 1
ATOM 2943 O O . ASP A 1 384 ? -1.510 31.586 -33.698 1.00 32.84 363 ASP A O 1
ATOM 2948 N N . LYS A 1 385 ? 0.348 32.834 -33.562 1.00 27.98 364 LYS A N 1
ATOM 2949 C CA . LYS A 1 385 ? 0.897 32.335 -34.813 1.00 35.59 364 LYS A CA 1
ATOM 2950 C C . LYS A 1 385 ? 1.540 30.968 -34.605 1.00 34.33 364 LYS A C 1
ATOM 2951 O O . LYS A 1 385 ? 2.121 30.686 -33.555 1.00 34.73 364 LYS A O 1
ATOM 2953 N N . VAL A 1 386 ? 1.430 30.116 -35.621 1.00 31.16 365 VAL A N 1
ATOM 2954 C CA . VAL A 1 386 ? 2.134 28.834 -35.637 1.00 30.58 365 VAL A CA 1
ATOM 2955 C C . VAL A 1 386 ? 3.574 29.124 -36.049 1.00 31.71 365 VAL A C 1
ATOM 2956 O O . VAL A 1 386 ? 3.877 29.297 -37.228 1.00 39.18 365 VAL A O 1
ATOM 2960 N N . GLU A 1 387 ? 4.467 29.177 -35.071 1.00 34.32 366 GLU A N 1
ATOM 2961 C CA . GLU A 1 387 ? 5.846 29.571 -35.308 1.00 39.21 366 GLU A CA 1
ATOM 2962 C C . GLU A 1 387 ? 6.733 28.773 -34.365 1.00 36.83 366 GLU A C 1
ATOM 2963 O O . GLU A 1 387 ? 6.286 28.290 -33.320 1.00 31.68 366 GLU A O 1
ATOM 2969 N N . ASP A 1 388 ? 7.997 28.636 -34.742 1.00 41.34 367 ASP A N 1
ATOM 2970 C CA . ASP A 1 388 ? 8.979 28.098 -33.817 1.00 41.91 367 ASP A CA 1
ATOM 2971 C C . ASP A 1 388 ? 9.416 29.183 -32.839 1.00 40.61 367 ASP A C 1
ATOM 2972 O O . ASP A 1 388 ? 9.559 30.350 -33.210 1.00 47.80 367 ASP A O 1
ATOM 2977 N N . SER A 1 389 ? 9.595 28.799 -31.577 1.00 33.63 368 SER A N 1
ATOM 2978 C CA . SER A 1 389 ? 10.153 29.680 -30.559 1.00 34.93 368 SER A CA 1
ATOM 2979 C C . SER A 1 389 ? 11.578 29.244 -30.248 1.00 40.48 368 SER A C 1
ATOM 2980 O O . SER A 1 389 ? 11.857 28.048 -30.131 1.00 41.26 368 SER A O 1
ATOM 2983 N N . ASP A 1 390 ? 12.482 30.209 -30.127 1.00 39.87 369 ASP A N 1
ATOM 2984 C CA . ASP A 1 390 ? 13.871 29.916 -29.810 1.00 37.32 369 ASP A CA 1
ATOM 2985 C C . ASP A 1 390 ? 14.133 30.212 -28.344 1.00 40.10 369 ASP A C 1
ATOM 2986 O O . ASP A 1 390 ? 13.749 31.272 -27.838 1.00 42.22 369 ASP A O 1
ATOM 2991 N N . LEU A 1 391 ? 14.783 29.276 -27.669 1.00 37.41 370 LEU A N 1
ATOM 2992 C CA . LEU A 1 391 ? 15.258 29.477 -26.308 1.00 34.87 370 LEU A CA 1
ATOM 2993 C C . LEU A 1 391 ? 16.749 29.776 -26.395 1.00 32.93 370 LEU A C 1
ATOM 2994 O O . LEU A 1 391 ? 17.576 28.866 -26.515 1.00 32.37 370 LEU A O 1
ATOM 2999 N N . ASN A 1 392 ? 17.090 31.058 -26.378 1.00 30.47 371 ASN A N 1
ATOM 3000 C CA . ASN A 1 392 ? 18.479 31.474 -26.256 1.00 32.53 371 ASN A CA 1
ATOM 3001 C C . ASN A 1 392 ? 18.798 31.527 -24.771 1.00 37.04 371 ASN A C 1
ATOM 3002 O O . ASN A 1 392 ? 18.187 32.305 -24.031 1.00 34.71 371 ASN A O 1
ATOM 3007 N N . LEU A 1 393 ? 19.741 30.692 -24.333 1.00 38.19 372 LEU A N 1
ATOM 3008 C CA . LEU A 1 393 ? 19.932 30.504 -22.898 1.00 36.44 372 LEU A CA 1
ATOM 3009 C C . LEU A 1 393 ? 20.507 31.742 -22.225 1.00 36.48 372 LEU A C 1
ATOM 3010 O O . LEU A 1 393 ? 20.171 32.021 -21.067 1.00 35.94 372 LEU A O 1
ATOM 3015 N N . ASP A 1 394 ? 21.357 32.501 -22.914 1.00 32.83 373 ASP A N 1
ATOM 3016 C CA . ASP A 1 394 ? 21.830 33.753 -22.325 1.00 38.17 373 ASP A CA 1
ATOM 3017 C C . ASP A 1 394 ? 20.701 34.770 -22.219 1.00 36.75 373 ASP A C 1
ATOM 3018 O O . ASP A 1 394 ? 20.590 35.492 -21.216 1.00 35.77 373 ASP A O 1
ATOM 3023 N N . ASP A 1 395 ? 19.859 34.845 -23.251 1.00 31.79 374 ASP A N 1
ATOM 3024 C CA . ASP A 1 395 ? 18.707 35.739 -23.219 1.00 31.87 374 ASP A CA 1
ATOM 3025 C C . ASP A 1 395 ? 17.720 35.320 -22.134 1.00 33.39 374 ASP A C 1
ATOM 3026 O O . ASP A 1 395 ? 17.134 36.167 -21.449 1.00 30.20 374 ASP A O 1
ATOM 3031 N N . PHE A 1 396 ? 17.538 34.011 -21.963 1.00 32.73 375 PHE A N 1
ATOM 3032 C CA . PHE A 1 396 ? 16.681 33.465 -20.915 1.00 30.01 375 PHE A CA 1
ATOM 3033 C C . PHE A 1 396 ? 17.085 33.997 -19.543 1.00 29.68 375 PHE A C 1
ATOM 3034 O O . PHE A 1 396 ? 16.247 34.501 -18.783 1.00 26.49 375 PHE A O 1
ATOM 3042 N N . VAL A 1 397 ? 18.385 33.948 -19.237 1.00 32.25 376 VAL A N 1
ATOM 3043 C CA . VAL A 1 397 ? 18.884 34.482 -17.970 1.00 28.54 376 VAL A CA 1
ATOM 3044 C C . VAL A 1 397 ? 18.577 35.971 -17.855 1.00 29.97 376 VAL A C 1
ATOM 3045 O O . VAL A 1 397 ? 18.017 36.432 -16.851 1.00 27.25 376 VAL A O 1
ATOM 3049 N N . GLN A 1 398 ? 18.942 36.747 -18.880 1.00 29.49 377 GLN A N 1
ATOM 3050 C CA . GLN A 1 398 ? 18.820 38.202 -18.789 1.00 30.78 377 GLN A CA 1
ATOM 3051 C C . GLN A 1 398 ? 17.362 38.639 -18.723 1.00 32.95 377 GLN A C 1
ATOM 3052 O O . GLN A 1 398 ? 17.002 39.520 -17.931 1.00 31.95 377 GLN A O 1
ATOM 3054 N N . LYS A 1 399 ? 16.512 38.037 -19.550 1.00 30.93 378 LYS A N 1
ATOM 3055 C CA . LYS A 1 399 ? 15.117 38.443 -19.622 1.00 26.77 378 LYS A CA 1
ATOM 3056 C C . LYS A 1 399 ? 14.394 38.158 -18.313 1.00 29.37 378 LYS A C 1
ATOM 3057 O O . LYS A 1 399 ? 13.687 39.020 -17.780 1.00 25.26 378 LYS A O 1
ATOM 3063 N N . VAL A 1 400 ? 14.551 36.946 -17.783 1.00 23.32 379 VAL A N 1
ATOM 3064 C CA . VAL A 1 400 ? 13.842 36.590 -16.563 1.00 21.63 379 VAL A CA 1
ATOM 3065 C C . VAL A 1 400 ? 14.361 37.415 -15.390 1.00 26.64 379 VAL A C 1
ATOM 3066 O O . VAL A 1 400 ? 13.579 37.909 -14.574 1.00 24.51 379 VAL A O 1
ATOM 3070 N N . ASN A 1 401 ? 15.681 37.615 -15.305 1.00 24.65 380 ASN A N 1
ATOM 3071 C CA . ASN A 1 401 ? 16.225 38.397 -14.193 1.00 23.72 380 ASN A CA 1
ATOM 3072 C C . ASN A 1 401 ? 15.772 39.852 -14.260 1.00 23.92 380 ASN A C 1
ATOM 3073 O O . ASN A 1 401 ? 15.310 40.417 -13.260 1.00 24.28 380 ASN A O 1
ATOM 3078 N N . SER A 1 402 ? 15.865 40.477 -15.431 1.00 24.28 381 SER A N 1
ATOM 3079 C CA A SER A 1 402 ? 15.499 41.887 -15.536 0.57 24.96 381 SER A CA 1
ATOM 3080 C CA B SER A 1 402 ? 15.502 41.887 -15.525 0.43 25.13 381 SER A CA 1
ATOM 3081 C C . SER A 1 402 ? 14.007 42.090 -15.308 1.00 25.26 381 SER A C 1
ATOM 3082 O O . SER A 1 402 ? 13.599 42.973 -14.547 1.00 24.18 381 SER A O 1
ATOM 3087 N N . ASP A 1 403 ? 13.169 41.269 -15.951 1.00 22.81 382 ASP A N 1
ATOM 3088 C CA . ASP A 1 403 ? 11.726 41.495 -15.876 1.00 24.16 382 ASP A CA 1
ATOM 3089 C C . ASP A 1 403 ? 11.157 41.125 -14.509 1.00 25.23 382 ASP A C 1
ATOM 3090 O O . ASP A 1 403 ? 10.418 41.911 -13.901 1.00 23.86 382 ASP A O 1
ATOM 3095 N N . LEU A 1 404 ? 11.460 39.927 -14.016 1.00 23.15 383 LEU A N 1
ATOM 3096 C CA . LEU A 1 404 ? 10.774 39.446 -12.819 1.00 23.39 383 LEU A CA 1
ATOM 3097 C C . LEU A 1 404 ? 11.519 39.830 -11.545 1.00 27.59 383 LEU A C 1
ATOM 3098 O O . LEU A 1 404 ? 10.942 40.451 -10.649 1.00 28.36 383 LEU A O 1
ATOM 3103 N N . VAL A 1 405 ? 12.793 39.448 -11.440 1.00 26.91 384 VAL A N 1
ATOM 3104 C CA . VAL A 1 405 ? 13.527 39.702 -10.206 1.00 25.06 384 VAL A CA 1
ATOM 3105 C C . VAL A 1 405 ? 13.795 41.189 -10.046 1.00 27.37 384 VAL A C 1
ATOM 3106 O O . VAL A 1 405 ? 13.541 41.770 -8.985 1.00 26.41 384 VAL A O 1
ATOM 3110 N N . GLY A 1 406 ? 14.301 41.834 -11.096 1.00 22.75 385 GLY A N 1
ATOM 3111 C CA . GLY A 1 406 ? 14.759 43.201 -10.938 1.00 24.61 385 GLY A CA 1
ATOM 3112 C C . GLY A 1 406 ? 13.685 44.250 -11.076 1.00 27.97 385 GLY A C 1
ATOM 3113 O O . GLY A 1 406 ? 13.855 45.366 -10.572 1.00 29.71 385 GLY A O 1
ATOM 3114 N N . LYS A 1 407 ? 12.583 43.923 -11.746 1.00 24.31 386 LYS A N 1
ATOM 3115 C CA . LYS A 1 407 ? 11.532 44.892 -12.001 1.00 23.68 386 LYS A CA 1
ATOM 3116 C C . LYS A 1 407 ? 10.263 44.574 -11.220 1.00 29.34 386 LYS A C 1
ATOM 3117 O O . LYS A 1 407 ? 9.902 45.332 -10.320 1.00 34.89 386 LYS A O 1
ATOM 3123 N N . VAL A 1 408 ? 9.588 43.458 -11.509 1.00 17.54 387 VAL A N 1
ATOM 3124 C CA . VAL A 1 408 ? 8.249 43.253 -10.957 1.00 13.82 387 VAL A CA 1
ATOM 3125 C C . VAL A 1 408 ? 8.312 42.973 -9.462 1.00 16.92 387 VAL A C 1
ATOM 3126 O O . VAL A 1 408 ? 7.623 43.626 -8.670 1.00 18.51 387 VAL A O 1
ATOM 3130 N N . VAL A 1 409 ? 9.117 41.986 -9.052 1.00 18.60 388 VAL A N 1
ATOM 3131 C CA . VAL A 1 409 ? 9.205 41.665 -7.630 1.00 23.79 388 VAL A CA 1
ATOM 3132 C C . VAL A 1 409 ? 9.846 42.807 -6.855 1.00 21.85 388 VAL A C 1
ATOM 3133 O O . VAL A 1 409 ? 9.518 43.038 -5.679 1.00 22.16 388 VAL A O 1
ATOM 3137 N N . ASN A 1 410 ? 10.752 43.555 -7.482 1.00 20.15 389 ASN A N 1
ATOM 3138 C CA . ASN A 1 410 ? 11.393 44.622 -6.729 1.00 19.90 389 ASN A CA 1
ATOM 3139 C C . ASN A 1 410 ? 10.432 45.762 -6.400 1.00 18.49 389 ASN A C 1
ATOM 3140 O O . ASN A 1 410 ? 10.674 46.496 -5.433 1.00 17.45 389 ASN A O 1
ATOM 3145 N N . ILE A 1 411 ? 9.333 45.912 -7.149 1.00 18.00 390 ILE A N 1
ATOM 3146 C CA . ILE A 1 411 ? 8.329 46.918 -6.796 1.00 12.94 390 ILE A CA 1
ATOM 3147 C C . ILE A 1 411 ? 7.739 46.614 -5.425 1.00 20.91 390 ILE A C 1
ATOM 3148 O O . ILE A 1 411 ? 7.563 47.507 -4.589 1.00 17.35 390 ILE A O 1
ATOM 3153 N N . ALA A 1 412 ? 7.402 45.347 -5.181 1.00 18.49 391 ALA A N 1
ATOM 3154 C CA . ALA A 1 412 ? 6.945 44.964 -3.849 1.00 18.56 391 ALA A CA 1
ATOM 3155 C C . ALA A 1 412 ? 8.040 45.205 -2.817 1.00 15.43 391 ALA A C 1
ATOM 3156 O O . ALA A 1 412 ? 7.800 45.811 -1.767 1.00 21.43 391 ALA A O 1
ATOM 3158 N N . SER A 1 413 ? 9.262 44.761 -3.112 1.00 18.42 392 SER A N 1
ATOM 3159 C CA . SER A 1 413 ? 10.351 44.897 -2.146 1.00 17.24 392 SER A CA 1
ATOM 3160 C C . SER A 1 413 ? 10.579 46.351 -1.770 1.00 19.11 392 SER A C 1
ATOM 3161 O O . SER A 1 413 ? 10.702 46.686 -0.588 1.00 18.66 392 SER A O 1
ATOM 3164 N N . ARG A 1 414 ? 10.640 47.234 -2.770 1.00 20.62 393 ARG A N 1
ATOM 3165 C CA . ARG A 1 414 ? 11.049 48.605 -2.499 1.00 23.27 393 ARG A CA 1
ATOM 3166 C C . ARG A 1 414 ? 9.958 49.379 -1.763 1.00 22.15 393 ARG A C 1
ATOM 3167 O O . ARG A 1 414 ? 10.265 50.322 -1.029 1.00 21.93 393 ARG A O 1
ATOM 3175 N N . CYS A 1 415 ? 8.688 48.993 -1.929 1.00 18.90 394 CYS A N 1
ATOM 3176 C CA . CYS A 1 415 ? 7.590 49.606 -1.178 1.00 15.26 394 CYS A CA 1
ATOM 3177 C C . CYS A 1 415 ? 7.353 48.934 0.168 1.00 22.22 394 CYS A C 1
ATOM 3178 O O . CYS A 1 415 ? 7.122 49.618 1.172 1.00 17.62 394 CYS A O 1
ATOM 3181 N N . ALA A 1 416 ? 7.384 47.602 0.214 1.00 19.34 395 ALA A N 1
ATOM 3182 C CA . ALA A 1 416 ? 7.170 46.912 1.482 1.00 21.93 395 ALA A CA 1
ATOM 3183 C C . ALA A 1 416 ? 8.244 47.265 2.505 1.00 21.51 395 ALA A C 1
ATOM 3184 O O . ALA A 1 416 ? 7.988 47.203 3.711 1.00 24.83 395 ALA A O 1
ATOM 3186 N N . LYS A 1 417 ? 9.436 47.657 2.048 1.00 25.42 396 LYS A N 1
ATOM 3187 C CA . LYS A 1 417 ? 10.503 48.061 2.967 1.00 23.70 396 LYS A CA 1
ATOM 3188 C C . LYS A 1 417 ? 9.985 49.026 4.024 1.00 25.09 396 LYS A C 1
ATOM 3189 O O . LYS A 1 417 ? 10.234 48.850 5.224 1.00 26.75 396 LYS A O 1
ATOM 3195 N N . PHE A 1 418 ? 9.221 50.032 3.592 1.00 21.27 397 PHE A N 1
ATOM 3196 C CA . PHE A 1 418 ? 8.725 51.051 4.513 1.00 31.04 397 PHE A CA 1
ATOM 3197 C C . PHE A 1 418 ? 7.492 50.580 5.273 1.00 25.30 397 PHE A C 1
ATOM 3198 O O . PHE A 1 418 ? 7.382 50.817 6.476 1.00 29.91 397 PHE A O 1
ATOM 3206 N N . ILE A 1 419 ? 6.553 49.920 4.592 1.00 24.33 398 ILE A N 1
ATOM 3207 C CA A ILE A 1 419 ? 5.335 49.452 5.254 0.37 24.85 398 ILE A CA 1
ATOM 3208 C CA B ILE A 1 419 ? 5.339 49.476 5.270 0.63 24.92 398 ILE A CA 1
ATOM 3209 C C . ILE A 1 419 ? 5.680 48.516 6.403 1.00 25.68 398 ILE A C 1
ATOM 3210 O O . ILE A 1 419 ? 5.150 48.636 7.514 1.00 23.20 398 ILE A O 1
ATOM 3219 N N . ASN A 1 420 ? 6.564 47.546 6.139 1.00 24.93 399 ASN A N 1
ATOM 3220 C CA . ASN A 1 420 ? 6.919 46.570 7.166 1.00 27.38 399 ASN A CA 1
ATOM 3221 C C . ASN A 1 420 ? 7.680 47.221 8.308 1.00 33.59 399 ASN A C 1
ATOM 3222 O O . ASN A 1 420 ? 7.450 46.901 9.482 1.00 33.73 399 ASN A O 1
ATOM 3227 N N . SER A 1 421 ? 8.610 48.118 7.992 1.00 31.61 400 SER A N 1
ATOM 3228 C CA . SER A 1 421 ? 9.521 48.573 9.035 1.00 35.36 400 SER A CA 1
ATOM 3229 C C . SER A 1 421 ? 8.927 49.686 9.891 1.00 35.42 400 SER A C 1
ATOM 3230 O O . SER A 1 421 ? 9.283 49.806 11.068 1.00 36.76 400 SER A O 1
ATOM 3233 N N . SER A 1 422 ? 8.023 50.495 9.336 1.00 31.04 401 SER A N 1
ATOM 3234 C CA . SER A 1 422 ? 7.636 51.744 9.973 1.00 29.46 401 SER A CA 1
ATOM 3235 C C . SER A 1 422 ? 6.143 51.907 10.198 1.00 33.99 401 SER A C 1
ATOM 3236 O O . SER A 1 422 ? 5.754 52.779 10.983 1.00 34.94 401 SER A O 1
ATOM 3239 N N . PHE A 1 423 ? 5.296 51.128 9.529 1.00 35.27 402 PHE A N 1
ATOM 3240 C CA . PHE A 1 423 ? 3.865 51.393 9.552 1.00 28.02 402 PHE A CA 1
ATOM 3241 C C . PHE A 1 423 ? 3.079 50.148 9.925 1.00 31.71 402 PHE A C 1
ATOM 3242 O O . PHE A 1 423 ? 1.974 49.918 9.425 1.00 27.67 402 PHE A O 1
ATOM 3250 N N . ASN A 1 424 ? 3.632 49.336 10.831 1.00 32.28 403 ASN A N 1
ATOM 3251 C CA . ASN A 1 424 ? 2.911 48.196 11.411 1.00 30.79 403 ASN A CA 1
ATOM 3252 C C . ASN A 1 424 ? 2.309 47.289 10.336 1.00 30.34 403 ASN A C 1
ATOM 3253 O O . ASN A 1 424 ? 1.200 46.764 10.485 1.00 29.63 403 ASN A O 1
ATOM 3258 N N . ASN A 1 425 ? 3.023 47.137 9.219 1.00 27.46 404 ASN A N 1
ATOM 3259 C CA . ASN A 1 425 ? 2.639 46.193 8.170 1.00 29.52 404 ASN A CA 1
ATOM 3260 C C . ASN A 1 425 ? 1.253 46.470 7.581 1.00 28.64 404 ASN A C 1
ATOM 3261 O O . ASN A 1 425 ? 0.621 45.564 7.041 1.00 28.75 404 ASN A O 1
ATOM 3266 N N . THR A 1 426 ? 0.739 47.693 7.669 1.00 25.51 405 THR A N 1
ATOM 3267 C CA . THR A 1 426 ? -0.642 47.959 7.283 1.00 24.24 405 THR A CA 1
ATOM 3268 C C . THR A 1 426 ? -0.700 49.083 6.259 1.00 22.29 405 THR A C 1
ATOM 3269 O O . THR A 1 426 ? -0.193 50.180 6.509 1.00 20.93 405 THR A O 1
ATOM 3273 N N . LEU A 1 427 ? -1.344 48.817 5.120 1.00 18.86 406 LEU A N 1
ATOM 3274 C CA . LEU A 1 427 ? -1.450 49.818 4.067 1.00 21.25 406 LEU A CA 1
ATOM 3275 C C . LEU A 1 427 ? -2.333 50.981 4.514 1.00 22.44 406 LEU A C 1
ATOM 3276 O O . LEU A 1 427 ? -3.166 50.851 5.413 1.00 22.32 406 LEU A O 1
ATOM 3281 N N . SER A 1 428 ? -2.151 52.123 3.851 1.00 17.39 407 SER A N 1
ATOM 3282 C CA . SER A 1 428 ? -2.856 53.349 4.204 1.00 15.15 407 SER A CA 1
ATOM 3283 C C . SER A 1 428 ? -4.367 53.171 4.098 1.00 18.49 407 SER A C 1
ATOM 3284 O O . SER A 1 428 ? -4.879 52.321 3.360 1.00 21.20 407 SER A O 1
ATOM 3287 N N . SER A 1 429 ? -5.090 54.016 4.841 1.00 15.86 408 SER A N 1
ATOM 3288 C CA . SER A 1 429 ? -6.536 53.893 4.929 1.00 16.55 408 SER A CA 1
ATOM 3289 C C . SER A 1 429 ? -7.232 54.435 3.693 1.00 20.88 408 SER A C 1
ATOM 3290 O O . SER A 1 429 ? -8.384 54.075 3.441 1.00 19.92 408 SER A O 1
ATOM 3293 N N . THR A 1 430 ? -6.566 55.286 2.917 1.00 19.39 409 THR A N 1
ATOM 3294 C CA . THR A 1 430 ? -7.090 55.719 1.635 1.00 19.79 409 THR A CA 1
ATOM 3295 C C . THR A 1 430 ? -6.066 55.421 0.544 1.00 19.40 409 THR A C 1
ATOM 3296 O O . THR A 1 430 ? -4.867 55.294 0.802 1.00 24.70 409 THR A O 1
ATOM 3300 N N . CYS A 1 431 ? -6.550 55.309 -0.685 1.00 16.19 410 CYS A N 1
ATOM 3301 C CA . CYS A 1 431 ? -5.681 55.238 -1.857 1.00 16.91 410 CYS A CA 1
ATOM 3302 C C . CYS A 1 431 ? -5.390 56.663 -2.303 1.00 18.54 410 CYS A C 1
ATOM 3303 O O . CYS A 1 431 ? -6.300 57.381 -2.738 1.00 17.62 410 CYS A O 1
ATOM 3306 N N . ALA A 1 432 ? -4.127 57.078 -2.188 1.00 20.22 411 ALA A N 1
ATOM 3307 C CA . ALA A 1 432 ? -3.737 58.446 -2.516 1.00 21.73 411 ALA A CA 1
ATOM 3308 C C . ALA A 1 432 ? -3.651 58.712 -4.013 1.00 23.79 411 ALA A C 1
ATOM 3309 O O . ALA A 1 432 ? -3.556 59.877 -4.411 1.00 20.36 411 ALA A O 1
ATOM 3311 N N . GLU A 1 433 ? -3.655 57.673 -4.847 1.00 18.15 412 GLU A N 1
ATOM 3312 C CA . GLU A 1 433 ? -3.584 57.824 -6.295 1.00 16.93 412 GLU A CA 1
ATOM 3313 C C . GLU A 1 433 ? -4.654 56.947 -6.950 1.00 20.95 412 GLU A C 1
ATOM 3314 O O . GLU A 1 433 ? -4.362 56.018 -7.702 1.00 18.55 412 GLU A O 1
ATOM 3320 N N . SER A 1 434 ? -5.920 57.285 -6.685 1.00 19.47 413 SER A N 1
ATOM 3321 C CA . SER A 1 434 ? -7.034 56.450 -7.134 1.00 22.44 413 SER A CA 1
ATOM 3322 C C . SER A 1 434 ? -7.067 56.305 -8.650 1.00 23.72 413 SER A C 1
ATOM 3323 O O . SER A 1 434 ? -7.346 55.216 -9.165 1.00 19.26 413 SER A O 1
ATOM 3326 N N . ASP A 1 435 ? -6.820 57.394 -9.385 1.00 23.85 414 ASP A N 1
ATOM 3327 C CA . ASP A 1 435 ? -6.859 57.321 -10.842 1.00 25.10 414 ASP A CA 1
ATOM 3328 C C . ASP A 1 435 ? -5.739 56.446 -11.395 1.00 22.27 414 ASP A C 1
ATOM 3329 O O . ASP A 1 435 ? -5.952 55.694 -12.349 1.00 22.86 414 ASP A O 1
ATOM 3334 N N . LEU A 1 436 ? -4.537 56.549 -10.829 1.00 19.85 415 LEU A N 1
ATOM 3335 C CA . LEU A 1 436 ? -3.433 55.710 -11.278 1.00 18.75 415 LEU A CA 1
ATOM 3336 C C . LEU A 1 436 ? -3.747 54.243 -11.053 1.00 19.29 415 LEU A C 1
ATOM 3337 O O . LEU A 1 436 ? -3.585 53.415 -11.955 1.00 19.42 415 LEU A O 1
ATOM 3342 N N . VAL A 1 437 ? -4.196 53.898 -9.843 1.00 19.30 416 VAL A N 1
ATOM 3343 C CA . VAL A 1 437 ? -4.545 52.510 -9.570 1.00 16.26 416 VAL A CA 1
ATOM 3344 C C . VAL A 1 437 ? -5.691 52.073 -10.469 1.00 17.54 416 VAL A C 1
ATOM 3345 O O . VAL A 1 437 ? -5.689 50.961 -11.006 1.00 17.35 416 VAL A O 1
ATOM 3349 N N . GLN A 1 438 ? -6.681 52.945 -10.662 1.00 16.05 417 GLN A N 1
ATOM 3350 C CA . GLN A 1 438 ? -7.795 52.577 -11.531 1.00 20.13 417 GLN A CA 1
ATOM 3351 C C . GLN A 1 438 ? -7.308 52.328 -12.949 1.00 19.32 417 GLN A C 1
ATOM 3352 O O . GLN A 1 438 ? -7.823 51.450 -13.653 1.00 20.48 417 GLN A O 1
ATOM 3358 N N . SER A 1 439 ? -6.315 53.095 -13.393 1.00 20.58 418 SER A N 1
ATOM 3359 C CA A SER A 1 439 ? -5.780 52.883 -14.730 0.50 19.68 418 SER A CA 1
ATOM 3360 C CA B SER A 1 439 ? -5.783 52.881 -14.733 0.50 19.67 418 SER A CA 1
ATOM 3361 C C . SER A 1 439 ? -5.124 51.511 -14.847 1.00 19.82 418 SER A C 1
ATOM 3362 O O . SER A 1 439 ? -5.212 50.859 -15.893 1.00 19.15 418 SER A O 1
ATOM 3367 N N . PHE A 1 440 ? -4.464 51.048 -13.778 1.00 15.77 419 PHE A N 1
ATOM 3368 C CA . PHE A 1 440 ? -3.926 49.688 -13.787 1.00 14.84 419 PHE A CA 1
ATOM 3369 C C . PHE A 1 440 ? -5.043 48.655 -13.793 1.00 18.95 419 PHE A C 1
ATOM 3370 O O . PHE A 1 440 ? -4.918 47.598 -14.428 1.00 18.59 419 PHE A O 1
ATOM 3378 N N . ILE A 1 441 ? -6.119 48.918 -13.048 1.00 16.89 420 ILE A N 1
ATOM 3379 C CA . ILE A 1 441 ? -7.279 48.027 -13.094 1.00 16.16 420 ILE A CA 1
ATOM 3380 C C . ILE A 1 441 ? -7.843 47.978 -14.505 1.00 19.82 420 ILE A C 1
ATOM 3381 O O . ILE A 1 441 ? -8.094 46.898 -15.063 1.00 21.28 420 ILE A O 1
ATOM 3386 N N . ASP A 1 442 ? -8.046 49.152 -15.110 1.00 19.78 421 ASP A N 1
ATOM 3387 C CA . ASP A 1 442 ? -8.697 49.207 -16.416 1.00 23.25 421 ASP A CA 1
ATOM 3388 C C . ASP A 1 442 ? -7.851 48.545 -17.497 1.00 27.26 421 ASP A C 1
ATOM 3389 O O . ASP A 1 442 ? -8.404 47.993 -18.452 1.00 26.45 421 ASP A O 1
ATOM 3394 N N . ALA A 1 443 ? -6.522 48.560 -17.360 1.00 21.74 422 ALA A N 1
ATOM 3395 C CA . ALA A 1 443 ? -5.690 47.814 -18.299 1.00 23.73 422 ALA A CA 1
ATOM 3396 C C . ALA A 1 443 ? -5.966 46.309 -18.274 1.00 25.04 422 ALA A C 1
ATOM 3397 O O . ALA A 1 443 ? -5.567 45.613 -19.209 1.00 26.23 422 ALA A O 1
ATOM 3399 N N . GLY A 1 444 ? -6.652 45.793 -17.250 1.00 22.10 423 GLY A N 1
ATOM 3400 C CA . GLY A 1 444 ? -6.942 44.369 -17.206 1.00 18.88 423 GLY A CA 1
ATOM 3401 C C . GLY A 1 444 ? -7.799 43.868 -18.356 1.00 25.54 423 GLY A C 1
ATOM 3402 O O . GLY A 1 444 ? -7.746 42.685 -18.705 1.00 23.14 423 GLY A O 1
ATOM 3403 N N . ASP A 1 445 ? -8.626 44.737 -18.936 1.00 24.94 424 ASP A N 1
ATOM 3404 C CA . ASP A 1 445 ? -9.487 44.293 -20.026 1.00 28.02 424 ASP A CA 1
ATOM 3405 C C . ASP A 1 445 ? -8.662 43.878 -21.240 1.00 24.88 424 ASP A C 1
ATOM 3406 O O . ASP A 1 445 ? -8.930 42.842 -21.856 1.00 27.95 424 ASP A O 1
ATOM 3411 N N . SER A 1 446 ? -7.642 44.671 -21.586 1.00 25.50 425 SER A N 1
ATOM 3412 C CA . SER A 1 446 ? -6.771 44.338 -22.712 1.00 30.83 425 SER A CA 1
ATOM 3413 C C . SER A 1 446 ? -5.907 43.120 -22.412 1.00 22.28 425 SER A C 1
ATOM 3414 O O . SER A 1 446 ? -5.669 42.285 -23.290 1.00 20.04 425 SER A O 1
ATOM 3417 N N . ILE A 1 447 ? -5.405 43.020 -21.184 1.00 21.51 426 ILE A N 1
ATOM 3418 C CA . ILE A 1 447 ? -4.588 41.874 -20.812 1.00 18.27 426 ILE A CA 1
ATOM 3419 C C . ILE A 1 447 ? -5.419 40.600 -20.875 1.00 22.10 426 ILE A C 1
ATOM 3420 O O . ILE A 1 447 ? -4.976 39.571 -21.403 1.00 14.61 426 ILE A O 1
ATOM 3425 N N . ALA A 1 448 ? -6.653 40.660 -20.374 1.00 18.75 427 ALA A N 1
ATOM 3426 C CA . ALA A 1 448 ? -7.525 39.492 -20.446 1.00 21.07 427 ALA A CA 1
ATOM 3427 C C . ALA A 1 448 ? -7.786 39.099 -21.888 1.00 17.59 427 ALA A C 1
ATOM 3428 O O . ALA A 1 448 ? -7.785 37.910 -22.223 1.00 18.35 427 ALA A O 1
ATOM 3430 N N . ALA A 1 449 ? -8.018 40.087 -22.757 1.00 18.02 428 ALA A N 1
ATOM 3431 C CA . ALA A 1 449 ? -8.294 39.781 -24.163 1.00 18.95 428 ALA A CA 1
ATOM 3432 C C . ALA A 1 449 ? -7.083 39.145 -24.837 1.00 19.78 428 ALA A C 1
ATOM 3433 O O . ALA A 1 449 ? -7.230 38.242 -25.669 1.00 20.77 428 ALA A O 1
ATOM 3435 N N . ALA A 1 450 ? -5.873 39.580 -24.472 1.00 23.42 429 ALA A N 1
ATOM 3436 C CA . ALA A 1 450 ? -4.672 38.993 -25.059 1.00 20.20 429 ALA A CA 1
ATOM 3437 C C . ALA A 1 450 ? -4.498 37.538 -24.629 1.00 18.21 429 ALA A C 1
ATOM 3438 O O . ALA A 1 450 ? -4.198 36.668 -25.454 1.00 19.57 429 ALA A O 1
ATOM 3440 N N . TYR A 1 451 ? -4.657 37.261 -23.334 1.00 17.86 430 TYR A N 1
ATOM 3441 C CA . TYR A 1 451 ? -4.606 35.879 -22.866 1.00 20.85 430 TYR A CA 1
ATOM 3442 C C . TYR A 1 451 ? -5.603 35.007 -23.619 1.00 14.25 430 TYR A C 1
ATOM 3443 O O . TYR A 1 451 ? -5.260 33.923 -24.100 1.00 20.71 430 TYR A O 1
ATOM 3452 N N . GLU A 1 452 ? -6.847 35.475 -23.734 1.00 14.56 431 GLU A N 1
ATOM 3453 C CA . GLU A 1 452 ? -7.874 34.676 -24.398 1.00 15.25 431 GLU A CA 1
ATOM 3454 C C . GLU A 1 452 ? -7.525 34.423 -25.860 1.00 16.18 431 GLU A C 1
ATOM 3455 O O . GLU A 1 452 ? -7.769 33.330 -26.380 1.00 18.54 431 GLU A O 1
ATOM 3461 N N . ALA A 1 453 ? -6.935 35.414 -26.534 1.00 16.62 432 ALA A N 1
ATOM 3462 C CA . ALA A 1 453 ? -6.524 35.267 -27.926 1.00 20.12 432 ALA A CA 1
ATOM 3463 C C . ALA A 1 453 ? -5.211 34.512 -28.084 1.00 19.26 432 ALA A C 1
ATOM 3464 O O . ALA A 1 453 ? -4.732 34.362 -29.216 1.00 21.10 432 ALA A O 1
ATOM 3466 N N . ARG A 1 454 ? -4.636 34.015 -26.991 1.00 20.28 433 ARG A N 1
ATOM 3467 C CA . ARG A 1 454 ? -3.355 33.315 -26.994 1.00 22.95 433 ARG A CA 1
ATOM 3468 C C . ARG A 1 454 ? -2.215 34.232 -27.401 1.00 23.07 433 ARG A C 1
ATOM 3469 O O . ARG A 1 454 ? -1.136 33.766 -27.792 1.00 22.33 433 ARG A O 1
ATOM 3477 N N . GLU A 1 455 ? -2.428 35.540 -27.266 1.00 16.85 434 GLU A N 1
ATOM 3478 C CA . GLU A 1 455 ? -1.391 36.524 -27.566 1.00 20.02 434 GLU A CA 1
ATOM 3479 C C . GLU A 1 455 ? -0.612 36.808 -26.285 1.00 19.97 434 GLU A C 1
ATOM 3480 O O . GLU A 1 455 ? -0.681 37.888 -25.695 1.00 20.33 434 GLU A O 1
ATOM 3486 N N . PHE A 1 456 ? 0.118 35.781 -25.833 1.00 18.50 435 PHE A N 1
ATOM 3487 C CA . PHE A 1 456 ? 0.773 35.886 -24.528 1.00 19.00 435 PHE A CA 1
ATOM 3488 C C . PHE A 1 456 ? 1.893 36.918 -24.558 1.00 17.51 435 PHE A C 1
ATOM 3489 O O . PHE A 1 456 ? 2.038 37.703 -23.619 1.00 17.18 435 PHE A O 1
ATOM 3497 N N . SER A 1 457 ? 2.680 36.947 -25.635 1.00 16.54 436 SER A N 1
ATOM 3498 C CA . SER A 1 457 ? 3.738 37.949 -25.745 1.00 22.30 436 SER A CA 1
ATOM 3499 C C . SER A 1 457 ? 3.194 39.373 -25.612 1.00 22.62 436 SER A C 1
ATOM 3500 O O . SER A 1 457 ? 3.860 40.239 -25.032 1.00 20.90 436 SER A O 1
ATOM 3503 N N . THR A 1 458 ? 1.989 39.629 -26.128 1.00 20.20 437 THR A N 1
ATOM 3504 C CA . THR A 1 458 ? 1.359 40.934 -25.949 1.00 21.36 437 THR A CA 1
ATOM 3505 C C . THR A 1 458 ? 0.940 41.163 -24.493 1.00 19.52 437 THR A C 1
ATOM 3506 O O . THR A 1 458 ? 1.164 42.249 -23.943 1.00 19.40 437 THR A O 1
ATOM 3510 N N . ALA A 1 459 ? 0.337 40.160 -23.847 1.00 18.11 438 ALA A N 1
ATOM 3511 C CA . ALA A 1 459 ? -0.036 40.324 -22.443 1.00 15.62 438 ALA A CA 1
ATOM 3512 C C . ALA A 1 459 ? 1.184 40.647 -21.592 1.00 16.55 438 ALA A C 1
ATOM 3513 O O . ALA A 1 459 ? 1.142 41.563 -20.762 1.00 22.64 438 ALA A O 1
ATOM 3515 N N . ILE A 1 460 ? 2.295 39.932 -21.811 1.00 14.41 439 ILE A N 1
ATOM 3516 C CA . ILE A 1 460 ? 3.497 40.166 -21.010 1.00 19.20 439 ILE A CA 1
ATOM 3517 C C . ILE A 1 460 ? 4.017 41.579 -21.242 1.00 25.82 439 ILE A C 1
ATOM 3518 O O . ILE A 1 460 ? 4.338 42.305 -20.293 1.00 20.21 439 ILE A O 1
ATOM 3523 N N . ARG A 1 461 ? 4.081 42.000 -22.510 1.00 22.07 440 ARG A N 1
ATOM 3524 C CA A ARG A 1 461 ? 4.565 43.343 -22.795 0.48 20.70 440 ARG A CA 1
ATOM 3525 C CA B ARG A 1 461 ? 4.546 43.346 -22.824 0.52 20.59 440 ARG A CA 1
ATOM 3526 C C . ARG A 1 461 ? 3.670 44.398 -22.152 1.00 20.45 440 ARG A C 1
ATOM 3527 O O . ARG A 1 461 ? 4.171 45.389 -21.618 1.00 20.14 440 ARG A O 1
ATOM 3542 N N . GLU A 1 462 ? 2.352 44.191 -22.164 1.00 22.78 441 GLU A N 1
ATOM 3543 C CA . GLU A 1 462 ? 1.454 45.155 -21.532 1.00 20.07 441 GLU A CA 1
ATOM 3544 C C . GLU A 1 462 ? 1.655 45.196 -20.020 1.00 23.20 441 GLU A C 1
ATOM 3545 O O . GLU A 1 462 ? 1.626 46.274 -19.416 1.00 22.31 441 GLU A O 1
ATOM 3551 N N . ILE A 1 463 ? 1.859 44.032 -19.397 1.00 15.38 442 ILE A N 1
ATOM 3552 C CA . ILE A 1 463 ? 2.142 43.983 -17.965 1.00 17.33 442 ILE A CA 1
ATOM 3553 C C . ILE A 1 463 ? 3.455 44.686 -17.654 1.00 21.86 442 ILE A C 1
ATOM 3554 O O . ILE A 1 463 ? 3.552 45.450 -16.683 1.00 19.83 442 ILE A O 1
ATOM 3559 N N . MET A 1 464 ? 4.496 44.421 -18.451 1.00 17.29 443 MET A N 1
ATOM 3560 C CA . MET A 1 464 ? 5.788 45.057 -18.197 1.00 20.33 443 MET A CA 1
ATOM 3561 C C . MET A 1 464 ? 5.718 46.562 -18.400 1.00 20.15 443 MET A C 1
ATOM 3562 O O . MET A 1 464 ? 6.428 47.307 -17.718 1.00 19.15 443 MET A O 1
ATOM 3567 N N . ALA A 1 465 ? 4.874 47.031 -19.323 1.00 21.64 444 ALA A N 1
ATOM 3568 C CA . ALA A 1 465 ? 4.673 48.472 -19.450 1.00 23.22 444 ALA A CA 1
ATOM 3569 C C . ALA A 1 465 ? 4.032 49.048 -18.189 1.00 20.90 444 ALA A C 1
ATOM 3570 O O . ALA A 1 465 ? 4.367 50.160 -17.764 1.00 19.48 444 ALA A O 1
ATOM 3572 N N . LEU A 1 466 ? 3.100 48.310 -17.586 1.00 15.78 445 LEU A N 1
ATOM 3573 C CA . LEU A 1 466 ? 2.534 48.719 -16.305 1.00 16.57 445 LEU A CA 1
ATOM 3574 C C . LEU A 1 466 ? 3.592 48.726 -15.210 1.00 20.00 445 LEU A C 1
ATOM 3575 O O . LEU A 1 466 ? 3.629 49.642 -14.381 1.00 20.79 445 LEU A O 1
ATOM 3580 N N . ALA A 1 467 ? 4.463 47.713 -15.183 1.00 15.16 446 ALA A N 1
ATOM 3581 C CA . ALA A 1 467 ? 5.534 47.709 -14.182 1.00 13.42 446 ALA A CA 1
ATOM 3582 C C . ALA A 1 467 ? 6.415 48.943 -14.325 1.00 20.06 446 ALA A C 1
ATOM 3583 O O . ALA A 1 467 ? 6.812 49.556 -13.322 1.00 16.61 446 ALA A O 1
ATOM 3585 N N . ASP A 1 468 ? 6.726 49.331 -15.566 1.00 17.06 447 ASP A N 1
ATOM 3586 C CA . ASP A 1 468 ? 7.518 50.541 -15.777 1.00 21.61 447 ASP A CA 1
ATOM 3587 C C . ASP A 1 468 ? 6.795 51.768 -15.228 1.00 18.74 447 ASP A C 1
ATOM 3588 O O . ASP A 1 468 ? 7.417 52.637 -14.612 1.00 19.53 447 ASP A O 1
ATOM 3593 N N . ARG A 1 469 ? 5.480 51.860 -15.442 1.00 15.73 448 ARG A N 1
ATOM 3594 C CA . ARG A 1 469 ? 4.746 53.006 -14.915 1.00 18.61 448 ARG A CA 1
ATOM 3595 C C . ARG A 1 469 ? 4.784 53.024 -13.392 1.00 15.10 448 ARG A C 1
ATOM 3596 O O . ARG A 1 469 ? 4.893 54.096 -12.783 1.00 18.14 448 ARG A O 1
ATOM 3604 N N . ALA A 1 470 ? 4.695 51.847 -12.765 1.00 16.49 449 ALA A N 1
ATOM 3605 C CA . ALA A 1 470 ? 4.757 51.766 -11.306 1.00 15.76 449 ALA A CA 1
ATOM 3606 C C . ALA A 1 470 ? 6.115 52.229 -10.787 1.00 19.77 449 ALA A C 1
ATOM 3607 O O . ALA A 1 470 ? 6.188 52.995 -9.821 1.00 16.25 449 ALA A O 1
ATOM 3609 N N . ASN A 1 471 ? 7.206 51.764 -11.410 1.00 18.75 450 ASN A N 1
ATOM 3610 C CA . ASN A 1 471 ? 8.525 52.243 -11.009 1.00 21.67 450 ASN A CA 1
ATOM 3611 C C . ASN A 1 471 ? 8.668 53.733 -11.265 1.00 21.00 450 ASN A C 1
ATOM 3612 O O . ASN A 1 471 ? 9.302 54.439 -10.479 1.00 19.11 450 ASN A O 1
ATOM 3617 N N . GLN A 1 472 ? 8.093 54.228 -12.365 1.00 17.32 451 GLN A N 1
ATOM 3618 C CA A GLN A 1 472 ? 8.127 55.662 -12.636 0.49 21.46 451 GLN A CA 1
ATOM 3619 C CA B GLN A 1 472 ? 8.124 55.664 -12.636 0.51 21.46 451 GLN A CA 1
ATOM 3620 C C . GLN A 1 472 ? 7.454 56.445 -11.515 1.00 20.93 451 GLN A C 1
ATOM 3621 O O . GLN A 1 472 ? 7.967 57.478 -11.074 1.00 18.80 451 GLN A O 1
ATOM 3632 N N . TYR A 1 473 ? 6.300 55.962 -11.044 1.00 15.98 452 TYR A N 1
ATOM 3633 C CA . TYR A 1 473 ? 5.586 56.642 -9.968 1.00 18.66 452 TYR A CA 1
ATOM 3634 C C . TYR A 1 473 ? 6.416 56.652 -8.693 1.00 19.87 452 TYR A C 1
ATOM 3635 O O . TYR A 1 473 ? 6.590 57.696 -8.056 1.00 18.72 452 TYR A O 1
ATOM 3644 N N . ILE A 1 474 ? 6.940 55.491 -8.302 1.00 19.33 453 ILE A N 1
ATOM 3645 C CA . ILE A 1 474 ? 7.743 55.422 -7.084 1.00 15.54 453 ILE A CA 1
ATOM 3646 C C . ILE A 1 474 ? 8.966 56.325 -7.200 1.00 20.65 453 ILE A C 1
ATOM 3647 O O . ILE A 1 474 ? 9.342 57.014 -6.244 1.00 18.73 453 ILE A O 1
ATOM 3652 N N . ASP A 1 475 ? 9.599 56.342 -8.377 1.00 15.95 454 ASP A N 1
ATOM 3653 C CA . ASP A 1 475 ? 10.796 57.161 -8.571 1.00 19.47 454 ASP A CA 1
ATOM 3654 C C . ASP A 1 475 ? 10.478 58.647 -8.503 1.00 21.50 454 ASP A C 1
ATOM 3655 O O . ASP A 1 475 ? 11.311 59.446 -8.060 1.00 23.43 454 ASP A O 1
ATOM 3660 N N . GLU A 1 476 ? 9.303 59.041 -8.986 1.00 19.13 455 GLU A N 1
ATOM 3661 C CA A GLU A 1 476 ? 8.903 60.440 -8.902 0.51 20.38 455 GLU A CA 1
ATOM 3662 C CA B GLU A 1 476 ? 8.910 60.443 -8.900 0.49 20.33 455 GLU A CA 1
ATOM 3663 C C . GLU A 1 476 ? 8.641 60.849 -7.457 1.00 19.46 455 GLU A C 1
ATOM 3664 O O . GLU A 1 476 ? 9.050 61.934 -7.029 1.00 19.74 455 GLU A O 1
ATOM 3675 N N . LYS A 1 477 ? 7.981 59.982 -6.684 1.00 17.57 456 LYS A N 1
ATOM 3676 C CA . LYS A 1 477 ? 7.634 60.327 -5.304 1.00 18.58 456 LYS A CA 1
ATOM 3677 C C . LYS A 1 477 ? 8.806 60.189 -4.328 1.00 21.31 456 LYS A C 1
ATOM 3678 O O . LYS A 1 477 ? 8.812 60.858 -3.291 1.00 17.08 456 LYS A O 1
ATOM 3684 N N . LYS A 1 478 ? 9.773 59.324 -4.609 1.00 15.97 457 LYS A N 1
ATOM 3685 C CA . LYS A 1 478 ? 10.980 59.185 -3.796 1.00 18.50 457 LYS A CA 1
ATOM 3686 C C . LYS A 1 478 ? 10.645 58.915 -2.333 1.00 16.67 457 LYS A C 1
ATOM 3687 O O . LYS A 1 478 ? 10.980 59.729 -1.467 1.00 22.29 457 LYS A O 1
ATOM 3693 N N . PRO A 1 479 ? 10.029 57.782 -2.012 1.00 21.45 458 PRO A N 1
ATOM 3694 C CA . PRO A 1 479 ? 9.725 57.507 -0.601 1.00 20.36 458 PRO A CA 1
ATOM 3695 C C . PRO A 1 479 ? 10.959 57.505 0.286 1.00 22.89 458 PRO A C 1
ATOM 3696 O O . PRO A 1 479 ? 10.861 57.891 1.458 1.00 21.62 458 PRO A O 1
ATOM 3700 N N . TRP A 1 480 ? 12.119 57.103 -0.251 1.00 22.72 459 TRP A N 1
ATOM 3701 C CA . TRP A 1 480 ? 13.367 57.127 0.512 1.00 23.22 459 TRP A CA 1
ATOM 3702 C C . TRP A 1 480 ? 13.714 58.540 0.971 1.00 26.59 459 TRP A C 1
ATOM 3703 O O . TRP A 1 480 ? 14.249 58.731 2.070 1.00 29.39 459 TRP A O 1
ATOM 3714 N N . ALA A 1 481 ? 13.439 59.544 0.133 1.00 27.18 460 ALA A N 1
ATOM 3715 C CA . ALA A 1 481 ? 13.665 60.930 0.519 1.00 22.82 460 ALA A CA 1
ATOM 3716 C C . ALA A 1 481 ? 12.589 61.425 1.475 1.00 22.75 460 ALA A C 1
ATOM 3717 O O . ALA A 1 481 ? 12.887 62.149 2.430 1.00 25.16 460 ALA A O 1
ATOM 3719 N N . LEU A 1 482 ? 11.337 61.045 1.229 1.00 21.78 461 LEU A N 1
ATOM 3720 C CA . LEU A 1 482 ? 10.247 61.439 2.114 1.00 21.29 461 LEU A CA 1
ATOM 3721 C C . LEU A 1 482 ? 10.470 60.914 3.524 1.00 20.03 461 LEU A C 1
ATOM 3722 O O . LEU A 1 482 ? 10.214 61.621 4.502 1.00 25.41 461 LEU A O 1
ATOM 3727 N N . ALA A 1 483 ? 10.966 59.679 3.647 1.00 21.26 462 ALA A N 1
ATOM 3728 C CA . ALA A 1 483 ? 11.211 59.102 4.964 1.00 22.28 462 ALA A CA 1
ATOM 3729 C C . ALA A 1 483 ? 12.245 59.892 5.748 1.00 28.06 462 ALA A C 1
ATOM 3730 O O . ALA A 1 483 ? 12.330 59.743 6.971 1.00 25.94 462 ALA A O 1
ATOM 3732 N N . LYS A 1 484 ? 13.027 60.736 5.080 1.00 24.66 463 LYS A N 1
ATOM 3733 C CA . LYS A 1 484 ? 14.053 61.521 5.746 1.00 28.69 463 LYS A CA 1
ATOM 3734 C C . LYS A 1 484 ? 13.681 62.995 5.831 1.00 30.07 463 LYS A C 1
ATOM 3735 O O . LYS A 1 484 ? 14.528 63.823 6.158 1.00 30.77 463 LYS A O 1
ATOM 3741 N N . GLN A 1 485 ? 12.429 63.340 5.563 1.00 27.18 464 GLN A N 1
ATOM 3742 C CA . GLN A 1 485 ? 11.979 64.716 5.663 1.00 29.58 464 GLN A CA 1
ATOM 3743 C C . GLN A 1 485 ? 11.003 64.865 6.821 1.00 25.69 464 GLN A C 1
ATOM 3744 O O . GLN A 1 485 ? 10.224 63.956 7.120 1.00 28.99 464 GLN A O 1
ATOM 3750 N N . GLU A 1 486 ? 11.063 66.024 7.471 1.00 21.06 465 GLU A N 1
ATOM 3751 C CA . GLU A 1 486 ? 10.164 66.320 8.579 1.00 23.72 465 GLU A CA 1
ATOM 3752 C C . GLU A 1 486 ? 8.705 66.212 8.158 1.00 26.47 465 GLU A C 1
ATOM 3753 O O . GLU A 1 486 ? 8.287 66.810 7.163 1.00 25.12 465 GLU A O 1
ATOM 3759 N N . GLY A 1 487 ? 7.929 65.439 8.922 1.00 20.79 466 GLY A N 1
ATOM 3760 C CA . GLY A 1 487 ? 6.486 65.446 8.804 1.00 23.75 466 GLY A CA 1
ATOM 3761 C C . GLY A 1 487 ? 5.900 64.712 7.618 1.00 23.22 466 GLY A C 1
ATOM 3762 O O . GLY A 1 487 ? 4.715 64.891 7.334 1.00 23.51 466 GLY A O 1
ATOM 3763 N N . GLN A 1 488 ? 6.670 63.871 6.931 1.00 22.10 467 GLN A N 1
ATOM 3764 C CA . GLN A 1 488 ? 6.187 63.222 5.721 1.00 17.70 467 GLN A CA 1
ATOM 3765 C C . GLN A 1 488 ? 5.818 61.760 5.946 1.00 21.88 467 GLN A C 1
ATOM 3766 O O . GLN A 1 488 ? 5.719 60.999 4.980 1.00 20.76 467 GLN A O 1
ATOM 3772 N N . GLU A 1 489 ? 5.601 61.350 7.197 1.00 20.21 468 GLU A N 1
ATOM 3773 C CA . GLU A 1 489 ? 5.315 59.942 7.470 1.00 21.73 468 GLU A CA 1
ATOM 3774 C C . GLU A 1 489 ? 4.076 59.467 6.724 1.00 22.27 468 GLU A C 1
ATOM 3775 O O . GLU A 1 489 ? 4.075 58.382 6.137 1.00 19.81 468 GLU A O 1
ATOM 3781 N N . GLN A 1 490 ? 2.989 60.242 6.765 1.00 19.75 469 GLN A N 1
ATOM 3782 C CA . GLN A 1 490 ? 1.794 59.794 6.051 1.00 21.78 469 GLN A CA 1
ATOM 3783 C C . GLN A 1 490 ? 2.058 59.688 4.560 1.00 19.30 469 GLN A C 1
ATOM 3784 O O . GLN A 1 490 ? 1.535 58.785 3.903 1.00 18.63 469 GLN A O 1
ATOM 3790 N N . GLN A 1 491 ? 2.891 60.570 4.007 1.00 18.74 470 GLN A N 1
ATOM 3791 C CA . GLN A 1 491 ? 3.124 60.505 2.567 1.00 23.39 470 GLN A CA 1
ATOM 3792 C C . GLN A 1 491 ? 3.943 59.273 2.186 1.00 22.39 470 GLN A C 1
ATOM 3793 O O . GLN A 1 491 ? 3.719 58.679 1.122 1.00 17.46 470 GLN A O 1
ATOM 3799 N N . VAL A 1 492 ? 4.919 58.892 3.016 1.00 18.40 471 VAL A N 1
ATOM 3800 C CA . VAL A 1 492 ? 5.643 57.646 2.753 1.00 17.14 471 VAL A CA 1
ATOM 3801 C C . VAL A 1 492 ? 4.664 56.484 2.708 1.00 16.30 471 VAL A C 1
ATOM 3802 O O . VAL A 1 492 ? 4.680 55.658 1.786 1.00 16.82 471 VAL A O 1
ATOM 3806 N N . LEU A 1 493 ? 3.787 56.407 3.712 1.00 14.30 472 LEU A N 1
ATOM 3807 C CA . LEU A 1 493 ? 2.807 55.323 3.747 1.00 17.29 472 LEU A CA 1
ATOM 3808 C C . LEU A 1 493 ? 1.874 55.373 2.541 1.00 18.19 472 LEU A C 1
ATOM 3809 O O . LEU A 1 493 ? 1.586 54.337 1.930 1.00 17.08 472 LEU A O 1
ATOM 3814 N N . ASP A 1 494 ? 1.406 56.564 2.167 1.00 19.48 473 ASP A N 1
ATOM 3815 C CA . ASP A 1 494 ? 0.483 56.659 1.038 1.00 18.34 473 ASP A CA 1
ATOM 3816 C C . ASP A 1 494 ? 1.145 56.178 -0.243 1.00 19.82 473 ASP A C 1
ATOM 3817 O O . ASP A 1 494 ? 0.558 55.401 -1.007 1.00 19.71 473 ASP A O 1
ATOM 3822 N N . VAL A 1 495 ? 2.378 56.635 -0.481 1.00 16.79 474 VAL A N 1
ATOM 3823 C CA . VAL A 1 495 ? 3.107 56.310 -1.701 1.00 14.55 474 VAL A CA 1
ATOM 3824 C C . VAL A 1 495 ? 3.423 54.823 -1.752 1.00 14.94 474 VAL A C 1
ATOM 3825 O O . VAL A 1 495 ? 3.241 54.165 -2.784 1.00 17.88 474 VAL A O 1
ATOM 3829 N N . CYS A 1 496 ? 3.911 54.270 -0.648 1.00 14.74 475 CYS A N 1
ATOM 3830 C CA . CYS A 1 496 ? 4.242 52.853 -0.658 1.00 16.57 475 CYS A CA 1
ATOM 3831 C C . CYS A 1 496 ? 2.982 52.009 -0.755 1.00 13.70 475 CYS A C 1
ATOM 3832 O O . CYS A 1 496 ? 3.014 50.920 -1.344 1.00 14.51 475 CYS A O 1
ATOM 3835 N N . SER A 1 497 ? 1.866 52.503 -0.200 1.00 13.19 476 SER A N 1
ATOM 3836 C CA . SER A 1 497 ? 0.600 51.778 -0.319 1.00 13.33 476 SER A CA 1
ATOM 3837 C C . SER A 1 497 ? 0.106 51.782 -1.758 1.00 15.57 476 SER A C 1
ATOM 3838 O O . SER A 1 497 ? -0.425 50.772 -2.243 1.00 14.25 476 SER A O 1
ATOM 3841 N N . VAL A 1 498 ? 0.272 52.899 -2.465 1.00 15.42 477 VAL A N 1
ATOM 3842 C CA . VAL A 1 498 ? -0.043 52.876 -3.892 1.00 13.89 477 VAL A CA 1
ATOM 3843 C C . VAL A 1 498 ? 0.854 51.876 -4.603 1.00 18.04 477 VAL A C 1
ATOM 3844 O O . VAL A 1 498 ? 0.393 51.081 -5.433 1.00 19.41 477 VAL A O 1
ATOM 3848 N N . GLY A 1 499 ? 2.151 51.893 -4.286 1.00 13.25 478 GLY A N 1
ATOM 3849 C CA . GLY A 1 499 ? 3.070 50.970 -4.943 1.00 17.35 478 GLY A CA 1
ATOM 3850 C C . GLY A 1 499 ? 2.665 49.521 -4.760 1.00 16.96 478 GLY A C 1
ATOM 3851 O O . GLY A 1 499 ? 2.693 48.730 -5.707 1.00 17.80 478 GLY A O 1
ATOM 3852 N N . ILE A 1 500 ? 2.273 49.154 -3.537 1.00 16.47 479 ILE A N 1
ATOM 3853 C CA . ILE A 1 500 ? 1.799 47.793 -3.285 1.00 14.11 479 ILE A CA 1
ATOM 3854 C C . ILE A 1 500 ? 0.532 47.503 -4.078 1.00 11.62 479 ILE A C 1
ATOM 3855 O O . ILE A 1 500 ? 0.361 46.402 -4.618 1.00 12.28 479 ILE A O 1
ATOM 3860 N N . ASN A 1 501 ? -0.374 48.483 -4.185 1.00 12.01 480 ASN A N 1
ATOM 3861 C CA . ASN A 1 501 ? -1.572 48.248 -4.983 1.00 12.60 480 ASN A CA 1
ATOM 3862 C C . ASN A 1 501 ? -1.227 48.067 -6.455 1.00 13.63 480 ASN A C 1
ATOM 3863 O O . ASN A 1 501 ? -1.863 47.263 -7.152 1.00 13.68 480 ASN A O 1
ATOM 3868 N N . LEU A 1 502 ? -0.259 48.831 -6.961 1.00 12.69 481 LEU A N 1
ATOM 3869 C CA . LEU A 1 502 ? 0.138 48.637 -8.357 1.00 11.10 481 LEU A CA 1
ATOM 3870 C C . LEU A 1 502 ? 0.753 47.257 -8.547 1.00 12.17 481 LEU A C 1
ATOM 3871 O O . LEU A 1 502 ? 0.410 46.542 -9.495 1.00 17.03 481 LEU A O 1
ATOM 3876 N N . PHE A 1 503 ? 1.639 46.863 -7.627 1.00 12.74 482 PHE A N 1
ATOM 3877 C CA . PHE A 1 503 ? 2.222 45.528 -7.658 1.00 16.09 482 PHE A CA 1
ATOM 3878 C C . PHE A 1 503 ? 1.145 44.446 -7.637 1.00 16.26 482 PHE A C 1
ATOM 3879 O O . PHE A 1 503 ? 1.245 43.441 -8.358 1.00 14.76 482 PHE A O 1
ATOM 3887 N N . ARG A 1 504 ? 0.126 44.624 -6.792 1.00 12.55 483 ARG A N 1
ATOM 3888 C CA . ARG A 1 504 ? -0.945 43.643 -6.682 1.00 14.62 483 ARG A CA 1
ATOM 3889 C C . ARG A 1 504 ? -1.601 43.399 -8.036 1.00 13.98 483 ARG A C 1
ATOM 3890 O O . ARG A 1 504 ? -1.896 42.250 -8.392 1.00 13.34 483 ARG A O 1
ATOM 3898 N N . GLN A 1 505 ? -1.887 44.479 -8.778 1.00 13.23 484 GLN A N 1
ATOM 3899 C CA . GLN A 1 505 ? -2.454 44.352 -10.118 1.00 13.01 484 GLN A CA 1
ATOM 3900 C C . GLN A 1 505 ? -1.530 43.557 -11.031 1.00 16.44 484 GLN A C 1
ATOM 3901 O O . GLN A 1 505 ? -1.979 42.660 -11.755 1.00 16.05 484 GLN A O 1
ATOM 3907 N N . LEU A 1 506 ? -0.234 43.893 -11.023 1.00 17.33 485 LEU A N 1
ATOM 3908 C CA . LEU A 1 506 ? 0.736 43.149 -11.824 1.00 16.50 485 LEU A CA 1
ATOM 3909 C C . LEU A 1 506 ? 0.711 41.664 -11.485 1.00 15.88 485 LEU A C 1
ATOM 3910 O O . LEU A 1 506 ? 0.809 40.813 -12.377 1.00 15.59 485 LEU A O 1
ATOM 3915 N N . ALA A 1 507 ? 0.621 41.327 -10.200 1.00 11.91 486 ALA A N 1
ATOM 3916 C CA . ALA A 1 507 ? 0.701 39.915 -9.829 1.00 14.62 486 ALA A CA 1
ATOM 3917 C C . ALA A 1 507 ? -0.567 39.174 -10.225 1.00 17.42 486 ALA A C 1
ATOM 3918 O O . ALA A 1 507 ? -0.502 38.012 -10.635 1.00 18.34 486 ALA A O 1
ATOM 3920 N N . VAL A 1 508 ? -1.728 39.835 -10.117 1.00 15.10 487 VAL A N 1
ATOM 3921 C CA . VAL A 1 508 ? -2.974 39.252 -10.619 1.00 12.65 487 VAL A CA 1
ATOM 3922 C C . VAL A 1 508 ? -2.867 38.964 -12.117 1.00 16.00 487 VAL A C 1
ATOM 3923 O O . VAL A 1 508 ? -3.296 37.903 -12.605 1.00 14.20 487 VAL A O 1
ATOM 3927 N N . TYR A 1 509 ? -2.314 39.910 -12.872 1.00 13.31 488 TYR A N 1
ATOM 3928 C CA . TYR A 1 509 ? -2.199 39.735 -14.321 1.00 14.02 488 TYR A CA 1
ATOM 3929 C C . TYR A 1 509 ? -1.171 38.675 -14.705 1.00 16.31 488 TYR A C 1
ATOM 3930 O O . TYR A 1 509 ? -1.304 38.042 -15.764 1.00 14.65 488 TYR A O 1
ATOM 3939 N N . LEU A 1 510 ? -0.131 38.490 -13.896 1.00 14.34 489 LEU A N 1
ATOM 3940 C CA . LEU A 1 510 ? 0.865 37.459 -14.153 1.00 14.78 489 LEU A CA 1
ATOM 3941 C C . LEU A 1 510 ? 0.486 36.090 -13.606 1.00 12.68 489 LEU A C 1
ATOM 3942 O O . LEU A 1 510 ? 1.184 35.111 -13.905 1.00 18.59 489 LEU A O 1
ATOM 3947 N N . ALA A 1 511 ? -0.574 35.998 -12.809 1.00 13.41 490 ALA A N 1
ATOM 3948 C CA . ALA A 1 511 ? -0.875 34.744 -12.127 1.00 14.98 490 ALA A CA 1
ATOM 3949 C C . ALA A 1 511 ? -1.046 33.549 -13.069 1.00 13.89 490 ALA A C 1
ATOM 3950 O O . ALA A 1 511 ? -0.585 32.455 -12.704 1.00 17.61 490 ALA A O 1
ATOM 3952 N N . PRO A 1 512 ? -1.638 33.671 -14.269 1.00 16.45 491 PRO A N 1
ATOM 3953 C CA . PRO A 1 512 ? -1.712 32.492 -15.159 1.00 15.79 491 PRO A CA 1
ATOM 3954 C C . PRO A 1 512 ? -0.357 31.995 -15.609 1.00 15.04 491 PRO A C 1
ATOM 3955 O O . PRO A 1 512 ? -0.194 30.796 -15.860 1.00 18.10 491 PRO A O 1
ATOM 3959 N N . VAL A 1 513 ? 0.619 32.890 -15.722 1.00 18.44 492 VAL A N 1
ATOM 3960 C CA . VAL A 1 513 ? 1.962 32.527 -16.149 1.00 15.79 492 VAL A CA 1
ATOM 3961 C C . VAL A 1 513 ? 2.805 32.058 -14.975 1.00 15.95 492 VAL A C 1
ATOM 3962 O O . VAL A 1 513 ? 3.622 31.145 -15.118 1.00 18.59 492 VAL A O 1
ATOM 3966 N N . LEU A 1 514 ? 2.617 32.661 -13.801 1.00 17.14 493 LEU A N 1
ATOM 3967 C CA . LEU A 1 514 ? 3.445 32.393 -12.625 1.00 17.14 493 LEU A CA 1
ATOM 3968 C C . LEU A 1 514 ? 2.555 32.010 -11.447 1.00 16.48 493 LEU A C 1
ATOM 3969 O O . LEU A 1 514 ? 2.421 32.768 -10.476 1.00 21.33 493 LEU A O 1
ATOM 3974 N N . PRO A 1 515 ? 1.923 30.835 -11.498 1.00 19.22 494 PRO A N 1
ATOM 3975 C CA . PRO A 1 515 ? 0.966 30.481 -10.433 1.00 19.08 494 PRO A CA 1
ATOM 3976 C C . PRO A 1 515 ? 1.596 30.304 -9.060 1.00 18.95 494 PRO A C 1
ATOM 3977 O O . PRO A 1 515 ? 0.932 30.542 -8.040 1.00 18.72 494 PRO A O 1
ATOM 3981 N N . THR A 1 516 ? 2.840 29.851 -8.988 1.00 18.00 495 THR A N 1
ATOM 3982 C CA . THR A 1 516 ? 3.474 29.718 -7.685 1.00 22.41 495 THR A CA 1
ATOM 3983 C C . THR A 1 516 ? 3.795 31.084 -7.102 1.00 21.05 495 THR A C 1
ATOM 3984 O O . THR A 1 516 ? 3.534 31.341 -5.922 1.00 20.97 495 THR A O 1
ATOM 3988 N N . LEU A 1 517 ? 4.353 31.976 -7.923 1.00 21.28 496 LEU A N 1
ATOM 3989 C CA A LEU A 1 517 ? 4.579 33.342 -7.469 0.46 21.66 496 LEU A CA 1
ATOM 3990 C CA B LEU A 1 517 ? 4.575 33.350 -7.486 0.54 21.48 496 LEU A CA 1
ATOM 3991 C C . LEU A 1 517 ? 3.273 33.993 -7.039 1.00 23.19 496 LEU A C 1
ATOM 3992 O O . LEU A 1 517 ? 3.235 34.715 -6.036 1.00 17.80 496 LEU A O 1
ATOM 4001 N N . ALA A 1 518 ? 2.189 33.741 -7.774 1.00 20.47 497 ALA A N 1
ATOM 4002 C CA . ALA A 1 518 ? 0.897 34.312 -7.403 1.00 17.75 497 ALA A CA 1
ATOM 4003 C C . ALA A 1 518 ? 0.444 33.827 -6.031 1.00 19.73 497 ALA A C 1
ATOM 4004 O O . ALA A 1 518 ? -0.045 34.622 -5.216 1.00 20.79 497 ALA A O 1
ATOM 4006 N N . GLN A 1 519 ? 0.586 32.526 -5.761 1.00 18.83 498 GLN A N 1
ATOM 4007 C CA A GLN A 1 519 ? 0.267 31.996 -4.437 0.50 21.14 498 GLN A CA 1
ATOM 4008 C CA B GLN A 1 519 ? 0.241 32.022 -4.436 0.50 21.07 498 GLN A CA 1
ATOM 4009 C C . GLN A 1 519 ? 1.087 32.692 -3.359 1.00 24.51 498 GLN A C 1
ATOM 4010 O O . GLN A 1 519 ? 0.566 33.059 -2.300 1.00 24.36 498 GLN A O 1
ATOM 4021 N N . GLN A 1 520 ? 2.386 32.877 -3.617 1.00 23.89 499 GLN A N 1
ATOM 4022 C CA . GLN A 1 520 ? 3.246 33.574 -2.661 1.00 21.62 499 GLN A CA 1
ATOM 4023 C C . GLN A 1 520 ? 2.799 35.020 -2.452 1.00 23.04 499 GLN A C 1
ATOM 4024 O O . GLN A 1 520 ? 2.861 35.540 -1.329 1.00 22.82 499 GLN A O 1
ATOM 4030 N N . VAL A 1 521 ? 2.340 35.686 -3.514 1.00 16.85 500 VAL A N 1
ATOM 4031 C CA . VAL A 1 521 ? 1.843 37.052 -3.362 1.00 15.83 500 VAL A CA 1
ATOM 4032 C C . VAL A 1 521 ? 0.525 37.063 -2.595 1.00 18.20 500 VAL A C 1
ATOM 4033 O O . VAL A 1 521 ? 0.286 37.950 -1.768 1.00 19.19 500 VAL A O 1
ATOM 4037 N N . GLN A 1 522 ? -0.343 36.069 -2.828 1.00 17.85 501 GLN A N 1
ATOM 4038 C CA . GLN A 1 522 ? -1.541 35.939 -1.991 1.00 25.00 501 GLN A CA 1
ATOM 4039 C C . GLN A 1 522 ? -1.185 35.817 -0.514 1.00 26.83 501 GLN A C 1
ATOM 4040 O O . GLN A 1 522 ? -1.857 36.399 0.349 1.00 25.26 501 GLN A O 1
ATOM 4046 N N . ASP A 1 523 ? -0.152 35.041 -0.196 1.00 24.22 502 ASP A N 1
ATOM 4047 C CA . ASP A 1 523 ? 0.287 34.949 1.192 1.00 23.75 502 ASP A CA 1
ATOM 4048 C C . ASP A 1 523 ? 0.820 36.288 1.676 1.00 21.90 502 ASP A C 1
ATOM 4049 O O . ASP A 1 523 ? 0.477 36.746 2.770 1.00 25.12 502 ASP A O 1
ATOM 4054 N N . PHE A 1 524 ? 1.650 36.938 0.863 1.00 18.48 503 PHE A N 1
ATOM 4055 C CA . PHE A 1 524 ? 2.266 38.196 1.277 1.00 17.14 503 PHE A CA 1
ATOM 4056 C C . PHE A 1 524 ? 1.219 39.296 1.478 1.00 23.40 503 PHE A C 1
ATOM 4057 O O . PHE A 1 524 ? 1.236 39.999 2.497 1.00 26.26 503 PHE A O 1
ATOM 4065 N N . LEU A 1 525 ? 0.270 39.425 0.557 1.00 20.55 504 LEU A N 1
ATOM 4066 C CA . LEU A 1 525 ? -0.758 40.460 0.655 1.00 17.63 504 LEU A CA 1
ATOM 4067 C C . LEU A 1 525 ? -1.979 40.020 1.442 1.00 22.00 504 LEU A C 1
ATOM 4068 O O . LEU A 1 525 ? -2.921 40.809 1.579 1.00 20.78 504 LEU A O 1
ATOM 4073 N N . LYS A 1 526 ? -1.993 38.796 1.960 1.00 22.08 505 LYS A N 1
ATOM 4074 C CA . LYS A 1 526 ? -3.132 38.264 2.706 1.00 22.02 505 LYS A CA 1
ATOM 4075 C C . LYS A 1 526 ? -4.430 38.425 1.906 1.00 25.07 505 LYS A C 1
ATOM 4076 O O . LYS A 1 526 ? -5.386 39.077 2.323 1.00 25.79 505 LYS A O 1
ATOM 4082 N N . LEU A 1 527 ? -4.443 37.817 0.726 1.00 23.05 506 LEU A N 1
ATOM 4083 C CA . LEU A 1 527 ? -5.575 37.905 -0.187 1.00 20.16 506 LEU A CA 1
ATOM 4084 C C . LEU A 1 527 ? -6.104 36.501 -0.425 1.00 30.35 506 LEU A C 1
ATOM 4085 O O . LEU A 1 527 ? -5.370 35.636 -0.915 1.00 28.30 506 LEU A O 1
ATOM 4090 N N . GLU A 1 528 ? -7.374 36.274 -0.088 1.00 21.95 507 GLU A N 1
ATOM 4091 C CA . GLU A 1 528 ? -7.964 34.967 -0.363 1.00 26.97 507 GLU A CA 1
ATOM 4092 C C . GLU A 1 528 ? -8.360 34.809 -1.829 1.00 23.78 507 GLU A C 1
ATOM 4093 O O . GLU A 1 528 ? -8.380 33.685 -2.333 1.00 28.32 507 GLU A O 1
ATOM 4099 N N . SER A 1 529 ? -8.649 35.900 -2.529 1.00 24.66 508 SER A N 1
ATOM 4100 C CA . SER A 1 529 ? -9.057 35.857 -3.929 1.00 26.84 508 SER A CA 1
ATOM 4101 C C . SER A 1 529 ? -8.006 36.528 -4.803 1.00 21.11 508 SER A C 1
ATOM 4102 O O . SER A 1 529 ? -7.407 37.532 -4.412 1.00 20.69 508 SER A O 1
ATOM 4105 N N . PHE A 1 530 ? -7.786 35.971 -5.995 1.00 18.04 509 PHE A N 1
ATOM 4106 C CA . PHE A 1 530 ? -6.756 36.501 -6.877 1.00 20.22 509 PHE A CA 1
ATOM 4107 C C . PHE A 1 530 ? -7.186 36.442 -8.335 1.00 21.14 509 PHE A C 1
ATOM 4108 O O . PHE A 1 530 ? -6.339 36.564 -9.223 1.00 23.13 509 PHE A O 1
ATOM 4116 N N . ASP A 1 531 ? -8.478 36.276 -8.609 1.00 20.10 510 ASP A N 1
ATOM 4117 C CA . ASP A 1 531 ? -8.934 36.247 -9.989 1.00 18.52 510 ASP A CA 1
ATOM 4118 C C . ASP A 1 531 ? -9.050 37.678 -10.511 1.00 18.70 510 ASP A C 1
ATOM 4119 O O . ASP A 1 531 ? -8.718 38.649 -9.821 1.00 19.72 510 ASP A O 1
ATOM 4124 N N . PHE A 1 532 ? -9.513 37.829 -11.753 1.00 15.21 511 PHE A N 1
ATOM 4125 C CA . PHE A 1 532 ? -9.515 39.172 -12.328 1.00 19.71 511 PHE A CA 1
ATOM 4126 C C . PHE A 1 532 ? -10.527 40.076 -11.630 1.00 17.80 511 PHE A C 1
ATOM 4127 O O . PHE A 1 532 ? -10.232 41.242 -11.366 1.00 17.77 511 PHE A O 1
ATOM 4135 N N . GLU A 1 533 ? -11.710 39.558 -11.305 1.00 13.93 512 GLU A N 1
ATOM 4136 C CA . GLU A 1 533 ? -12.692 40.388 -10.599 1.00 18.25 512 GLU A CA 1
ATOM 4137 C C . GLU A 1 533 ? -12.134 40.921 -9.281 1.00 25.53 512 GLU A C 1
ATOM 4138 O O . GLU A 1 533 ? -12.389 42.073 -8.911 1.00 17.89 512 GLU A O 1
ATOM 4144 N N . SER A 1 534 ? -11.376 40.098 -8.557 1.00 17.26 513 SER A N 1
ATOM 4145 C CA . SER A 1 534 ? -10.919 40.494 -7.228 1.00 18.17 513 SER A CA 1
ATOM 4146 C C . SER A 1 534 ? -10.008 41.712 -7.266 1.00 16.47 513 SER A C 1
ATOM 4147 O O . SER A 1 534 ? -9.866 42.409 -6.253 1.00 19.77 513 SER A O 1
ATOM 4150 N N . ARG A 1 535 ? -9.399 42.001 -8.413 1.00 15.80 514 ARG A N 1
ATOM 4151 C CA . ARG A 1 535 ? -8.461 43.116 -8.502 1.00 15.97 514 ARG A CA 1
ATOM 4152 C C . ARG A 1 535 ? -9.152 44.467 -8.347 1.00 15.80 514 ARG A C 1
ATOM 4153 O O . ARG A 1 535 ? -8.479 45.461 -8.079 1.00 16.68 514 ARG A O 1
ATOM 4161 N N . LYS A 1 536 ? -10.473 44.532 -8.536 1.00 14.17 515 LYS A N 1
ATOM 4162 C CA . LYS A 1 536 ? -11.187 45.788 -8.377 1.00 17.31 515 LYS A CA 1
ATOM 4163 C C . LYS A 1 536 ? -11.255 46.236 -6.924 1.00 19.71 515 LYS A C 1
ATOM 4164 O O . LYS A 1 536 ? -11.655 47.375 -6.667 1.00 16.78 515 LYS A O 1
ATOM 4170 N N . GLN A 1 537 ? -10.892 45.364 -5.979 1.00 15.91 516 GLN A N 1
ATOM 4171 C CA . GLN A 1 537 ? -10.857 45.687 -4.552 1.00 13.49 516 GLN A CA 1
ATOM 4172 C C . GLN A 1 537 ? -9.509 46.330 -4.241 1.00 15.96 516 GLN A C 1
ATOM 4173 O O . GLN A 1 537 ? -8.501 45.639 -4.081 1.00 18.27 516 GLN A O 1
ATOM 4179 N N . ILE A 1 538 ? -9.479 47.658 -4.157 1.00 15.58 517 ILE A N 1
ATOM 4180 C CA . ILE A 1 538 ? -8.234 48.345 -3.819 1.00 17.08 517 ILE A CA 1
ATOM 4181 C C . ILE A 1 538 ? -7.911 48.096 -2.352 1.00 16.30 517 ILE A C 1
ATOM 4182 O O . ILE A 1 538 ? -8.804 48.106 -1.494 1.00 16.49 517 ILE A O 1
ATOM 4187 N N . LEU A 1 539 ? -6.641 47.821 -2.051 1.00 15.58 518 LEU A N 1
ATOM 4188 C CA . LEU A 1 539 ? -6.282 47.439 -0.689 1.00 18.44 518 LEU A CA 1
ATOM 4189 C C . LEU A 1 539 ? -6.105 48.697 0.148 1.00 17.88 518 LEU A C 1
ATOM 4190 O O . LEU A 1 539 ? -5.274 49.561 -0.171 1.00 18.19 518 LEU A O 1
ATOM 4195 N N . VAL A 1 540 ? -6.900 48.811 1.201 1.00 15.47 519 VAL A N 1
ATOM 4196 C CA . VAL A 1 540 ? -6.834 49.943 2.115 1.00 17.63 519 VAL A CA 1
ATOM 4197 C C . VAL A 1 540 ? -6.990 49.399 3.522 1.00 17.75 519 VAL A C 1
ATOM 4198 O O . VAL A 1 540 ? -7.713 48.420 3.747 1.00 21.28 519 VAL A O 1
ATOM 4202 N N . SER A 1 541 ? -6.305 50.041 4.475 1.00 19.40 520 SER A N 1
ATOM 4203 C CA . SER A 1 541 ? -6.320 49.607 5.869 1.00 25.75 520 SER A CA 1
ATOM 4204 C C . SER A 1 541 ? -6.065 48.110 5.961 1.00 26.06 520 SER A C 1
ATOM 4205 O O . SER A 1 541 ? -6.714 47.396 6.728 1.00 26.23 520 SER A O 1
ATOM 4208 N N . HIS A 1 542 ? -5.112 47.633 5.156 1.00 21.62 521 HIS A N 1
ATOM 4209 C CA . HIS A 1 542 ? -4.972 46.217 4.838 1.00 24.20 521 HIS A CA 1
ATOM 4210 C C . HIS A 1 542 ? -3.632 45.698 5.343 1.00 25.93 521 HIS A C 1
ATOM 4211 O O . HIS A 1 542 ? -2.576 46.127 4.868 1.00 20.92 521 HIS A O 1
ATOM 4218 N N . GLU A 1 543 ? -3.668 44.759 6.284 1.00 24.74 522 GLU A N 1
ATOM 4219 C CA . GLU A 1 543 ? -2.422 44.227 6.815 1.00 22.23 522 GLU A CA 1
ATOM 4220 C C . GLU A 1 543 ? -1.745 43.321 5.795 1.00 28.58 522 GLU A C 1
ATOM 4221 O O . GLU A 1 543 ? -2.399 42.517 5.127 1.00 26.17 522 GLU A O 1
ATOM 4227 N N . ILE A 1 544 ? -0.426 43.461 5.661 1.00 21.81 523 ILE A N 1
ATOM 4228 C CA . ILE A 1 544 ? 0.349 42.565 4.819 1.00 21.52 523 ILE A CA 1
ATOM 4229 C C . ILE A 1 544 ? 1.396 41.865 5.678 1.00 28.04 523 ILE A C 1
ATOM 4230 O O . ILE A 1 544 ? 1.680 42.260 6.817 1.00 25.00 523 ILE A O 1
ATOM 4235 N N . ALA A 1 545 ? 1.959 40.798 5.122 1.00 21.40 524 ALA A N 1
ATOM 4236 C CA . ALA A 1 545 ? 2.981 40.047 5.830 1.00 29.48 524 ALA A CA 1
ATOM 4237 C C . ALA A 1 545 ? 4.345 40.693 5.625 1.00 28.83 524 ALA A C 1
ATOM 4238 O O . ALA A 1 545 ? 4.521 41.597 4.807 1.00 33.02 524 ALA A O 1
ATOM 4240 N N . GLN A 1 546 ? 5.323 40.223 6.388 1.00 25.19 525 GLN A N 1
ATOM 4241 C CA . GLN A 1 546 ? 6.693 40.649 6.160 1.00 29.89 525 GLN A CA 1
ATOM 4242 C C . GLN A 1 546 ? 7.128 40.200 4.775 1.00 34.21 525 GLN A C 1
ATOM 4243 O O . GLN A 1 546 ? 6.979 39.030 4.424 1.00 33.82 525 GLN A O 1
ATOM 4249 N N . PHE A 1 547 ? 7.654 41.127 3.978 1.00 29.02 526 PHE A N 1
ATOM 4250 C CA . PHE A 1 547 ? 8.083 40.748 2.637 1.00 34.16 526 PHE A CA 1
ATOM 4251 C C . PHE A 1 547 ? 9.328 39.874 2.713 1.00 36.85 526 PHE A C 1
ATOM 4252 O O . PHE A 1 547 ? 10.267 40.168 3.459 1.00 36.52 526 PHE A O 1
ATOM 4260 N N . GLN A 1 548 ? 9.331 38.801 1.936 1.00 43.16 527 GLN A N 1
ATOM 4261 C CA . GLN A 1 548 ? 10.514 37.995 1.702 1.00 53.22 527 GLN A CA 1
ATOM 4262 C C . GLN A 1 548 ? 10.665 37.790 0.205 1.00 47.65 527 GLN A C 1
ATOM 4263 O O . GLN A 1 548 ? 9.666 37.772 -0.522 1.00 39.12 527 GLN A O 1
ATOM 4269 N N . PRO A 1 549 ? 11.899 37.665 -0.284 1.00 52.98 528 PRO A N 1
ATOM 4270 C CA . PRO A 1 549 ? 12.113 37.469 -1.722 1.00 50.96 528 PRO A CA 1
ATOM 4271 C C . PRO A 1 549 ? 11.207 36.387 -2.287 1.00 35.53 528 PRO A C 1
ATOM 4272 O O . PRO A 1 549 ? 11.019 35.326 -1.691 1.00 37.54 528 PRO A O 1
ATOM 4276 N N . LEU A 1 550 ? 10.613 36.691 -3.433 1.00 28.56 529 LEU A N 1
ATOM 4277 C CA . LEU A 1 550 ? 9.634 35.834 -4.076 1.00 30.78 529 LEU A CA 1
ATOM 4278 C C . LEU A 1 550 ? 10.234 34.994 -5.187 1.00 44.79 529 LEU A C 1
ATOM 4279 O O . LEU A 1 550 ? 9.580 34.059 -5.659 1.00 59.22 529 LEU A O 1
ATOM 4284 N N . MET A 1 551 ? 11.451 35.310 -5.616 1.00 37.43 530 MET A N 1
ATOM 4285 C CA . MET A 1 551 ? 12.081 34.605 -6.722 1.00 35.91 530 MET A CA 1
ATOM 4286 C C . MET A 1 551 ? 13.577 34.872 -6.671 1.00 35.35 530 MET A C 1
ATOM 4287 O O . MET A 1 551 ? 13.997 36.021 -6.514 1.00 33.87 530 MET A O 1
ATOM 4292 N N . GLN A 1 552 ? 14.371 33.813 -6.776 1.00 33.64 531 GLN A N 1
ATOM 4293 C CA . GLN A 1 552 ? 15.810 33.957 -6.920 1.00 34.79 531 GLN A CA 1
ATOM 4294 C C . GLN A 1 552 ? 16.160 34.195 -8.383 1.00 34.66 531 GLN A C 1
ATOM 4295 O O . GLN A 1 552 ? 15.474 33.711 -9.286 1.00 31.75 531 GLN A O 1
ATOM 4301 N N . ARG A 1 553 ? 17.233 34.951 -8.612 1.00 28.93 532 ARG A N 1
ATOM 4302 C CA . ARG A 1 553 ? 17.699 35.189 -9.973 1.00 27.65 532 ARG A CA 1
ATOM 4303 C C . ARG A 1 553 ? 18.097 33.879 -10.637 1.00 29.54 532 ARG A C 1
ATOM 4304 O O . ARG A 1 553 ? 18.511 32.920 -9.978 1.00 26.97 532 ARG A O 1
ATOM 4312 N N . VAL A 1 554 ? 17.966 33.840 -11.962 1.00 28.87 533 VAL A N 1
ATOM 4313 C CA . VAL A 1 554 ? 18.468 32.701 -12.720 1.00 32.11 533 VAL A CA 1
ATOM 4314 C C . VAL A 1 554 ? 19.988 32.719 -12.655 1.00 32.40 533 VAL A C 1
ATOM 4315 O O . VAL A 1 554 ? 20.627 33.713 -13.017 1.00 30.99 533 VAL A O 1
ATOM 4319 N N . ASP A 1 555 ? 20.571 31.622 -12.193 1.00 32.50 534 ASP A N 1
ATOM 4320 C CA . ASP A 1 555 ? 22.015 31.515 -12.084 1.00 35.40 534 ASP A CA 1
ATOM 4321 C C . ASP A 1 555 ? 22.565 30.887 -13.359 1.00 40.52 534 ASP A C 1
ATOM 4322 O O . ASP A 1 555 ? 22.213 29.743 -13.672 1.00 38.77 534 ASP A O 1
ATOM 4327 N N . PRO A 1 556 ? 23.417 31.588 -14.117 1.00 39.00 535 PRO A N 1
ATOM 4328 C CA . PRO A 1 556 ? 23.970 30.994 -15.349 1.00 40.78 535 PRO A CA 1
ATOM 4329 C C . PRO A 1 556 ? 24.672 29.666 -15.128 1.00 46.05 535 PRO A C 1
ATOM 4330 O O . PRO A 1 556 ? 24.651 28.806 -16.023 1.00 41.55 535 PRO A O 1
ATOM 4334 N N . LYS A 1 557 ? 25.302 29.474 -13.965 1.00 38.07 536 LYS A N 1
ATOM 4335 C CA . LYS A 1 557 ? 25.931 28.191 -13.668 1.00 40.32 536 LYS A CA 1
ATOM 4336 C C . LYS A 1 557 ? 24.896 27.089 -13.521 1.00 39.24 536 LYS A C 1
ATOM 4337 O O . LYS A 1 557 ? 25.167 25.934 -13.865 1.00 40.70 536 LYS A O 1
ATOM 4343 N N . ALA A 1 558 ? 23.714 27.420 -12.997 1.00 37.36 537 ALA A N 1
ATOM 4344 C CA . ALA A 1 558 ? 22.664 26.419 -12.892 1.00 38.28 537 ALA A CA 1
ATOM 4345 C C . ALA A 1 558 ? 22.157 26.034 -14.272 1.00 38.70 537 ALA A C 1
ATOM 4346 O O . ALA A 1 558 ? 21.868 24.861 -14.528 1.00 38.55 537 ALA A O 1
ATOM 4348 N N . VAL A 1 559 ? 22.052 27.012 -15.178 1.00 34.52 538 VAL A N 1
ATOM 4349 C CA . VAL A 1 559 ? 21.713 26.707 -16.566 1.00 36.36 538 VAL A CA 1
ATOM 4350 C C . VAL A 1 559 ? 22.759 25.777 -17.172 1.00 38.20 538 VAL A C 1
ATOM 4351 O O . VAL A 1 559 ? 22.427 24.755 -17.786 1.00 39.10 538 VAL A O 1
ATOM 4355 N N . ALA A 1 560 ? 24.040 26.100 -16.980 1.00 38.71 539 ALA A N 1
ATOM 4356 C CA . ALA A 1 560 ? 25.107 25.277 -17.553 1.00 42.35 539 ALA A CA 1
ATOM 4357 C C . ALA A 1 560 ? 25.124 23.878 -16.947 1.00 42.51 539 ALA A C 1
ATOM 4358 O O . ALA A 1 560 ? 25.374 22.895 -17.654 1.00 43.94 539 ALA A O 1
ATOM 4360 N N . ALA A 1 561 ? 24.873 23.769 -15.640 1.00 42.09 540 ALA A N 1
ATOM 4361 C CA . ALA A 1 561 ? 24.780 22.456 -15.005 1.00 45.33 540 ALA A CA 1
ATOM 4362 C C . ALA A 1 561 ? 23.671 21.620 -15.631 1.00 46.23 540 ALA A C 1
ATOM 4363 O O . ALA A 1 561 ? 23.798 20.396 -15.760 1.00 48.07 540 ALA A O 1
ATOM 4365 N N . MET A 1 562 ? 22.566 22.262 -16.011 1.00 39.49 541 MET A N 1
ATOM 4366 C CA . MET A 1 562 ? 21.492 21.542 -16.680 1.00 38.41 541 MET A CA 1
ATOM 4367 C C . MET A 1 562 ? 21.936 21.072 -18.056 1.00 39.66 541 MET A C 1
ATOM 4368 O O . MET A 1 562 ? 21.694 19.923 -18.442 1.00 40.40 541 MET A O 1
ATOM 4373 N N . VAL A 1 563 ? 22.582 21.958 -18.813 1.00 41.97 542 VAL A N 1
ATOM 4374 C CA . VAL A 1 563 ? 23.100 21.587 -20.127 1.00 45.75 542 VAL A CA 1
ATOM 4375 C C . VAL A 1 563 ? 24.108 20.453 -19.995 1.00 48.02 542 VAL A C 1
ATOM 4376 O O . VAL A 1 563 ? 24.049 19.459 -20.727 1.00 45.30 542 VAL A O 1
ATOM 4380 N N . ASP A 1 564 ? 25.029 20.573 -19.031 1.00 45.69 543 ASP A N 1
ATOM 4381 C CA . ASP A 1 564 ? 26.059 19.552 -18.859 1.00 58.26 543 ASP A CA 1
ATOM 4382 C C . ASP A 1 564 ? 25.457 18.209 -18.465 1.00 48.88 543 ASP A C 1
ATOM 4383 O O . ASP A 1 564 ? 25.927 17.158 -18.911 1.00 50.98 543 ASP A O 1
ATOM 4388 N N . ALA A 1 565 ? 24.415 18.223 -17.634 1.00 46.89 544 ALA A N 1
ATOM 4389 C CA . ALA A 1 565 ? 23.739 16.988 -17.258 1.00 47.05 544 ALA A CA 1
ATOM 4390 C C . ALA A 1 565 ? 22.961 16.367 -18.410 1.00 54.47 544 ALA A C 1
ATOM 4391 O O . ALA A 1 565 ? 22.505 15.225 -18.279 1.00 50.95 544 ALA A O 1
ATOM 4393 N N . SER A 1 566 ? 22.801 17.078 -19.526 1.00 45.34 545 SER A N 1
ATOM 4394 C CA . SER A 1 566 ? 22.025 16.593 -20.659 1.00 46.36 545 SER A CA 1
ATOM 4395 C C . SER A 1 566 ? 22.889 16.066 -21.799 1.00 48.50 545 SER A C 1
ATOM 4396 O O . SER A 1 566 ? 22.348 15.603 -22.807 1.00 50.95 545 SER A O 1
ATOM 4399 N N . LYS A 1 567 ? 24.207 16.113 -21.661 1.00 55.63 546 LYS A N 1
ATOM 4400 C CA . LYS A 1 567 ? 25.109 15.645 -22.705 1.00 56.07 546 LYS A CA 1
ATOM 4401 C C . LYS A 1 567 ? 25.276 14.128 -22.667 1.00 65.13 546 LYS A C 1
ATOM 4402 O O . LYS A 1 567 ? 24.770 13.465 -21.763 1.00 68.22 546 LYS A O 1
ATOM 4409 N N . MET B 1 22 ? -12.479 22.352 -59.269 1.00 53.71 1 MET B N 1
ATOM 4410 C CA . MET B 1 22 ? -11.479 23.396 -59.479 1.00 55.80 1 MET B CA 1
ATOM 4411 C C . MET B 1 22 ? -12.086 24.683 -60.071 1.00 52.03 1 MET B C 1
ATOM 4412 O O . MET B 1 22 ? -11.865 25.773 -59.543 1.00 48.27 1 MET B O 1
ATOM 4414 N N . ARG B 1 23 ? -12.846 24.566 -61.163 1.00 45.99 2 ARG B N 1
ATOM 4415 C CA . ARG B 1 23 ? -13.463 25.738 -61.778 1.00 33.59 2 ARG B CA 1
ATOM 4416 C C . ARG B 1 23 ? -14.662 26.203 -60.954 1.00 30.73 2 ARG B C 1
ATOM 4417 O O . ARG B 1 23 ? -15.532 25.407 -60.588 1.00 34.37 2 ARG B O 1
ATOM 4425 N N . LYS B 1 24 ? -14.691 27.491 -60.659 1.00 22.15 3 LYS B N 1
ATOM 4426 C CA . LYS B 1 24 ? -15.790 28.141 -59.976 1.00 14.73 3 LYS B CA 1
ATOM 4427 C C . LYS B 1 24 ? -16.791 28.647 -61.008 1.00 20.44 3 LYS B C 1
ATOM 4428 O O . LYS B 1 24 ? -16.453 28.862 -62.173 1.00 18.65 3 LYS B O 1
ATOM 4434 N N . ILE B 1 25 ? -18.028 28.851 -60.568 1.00 17.92 4 ILE B N 1
ATOM 4435 C CA . ILE B 1 25 ? -19.137 29.144 -61.472 1.00 16.36 4 ILE B CA 1
ATOM 4436 C C . ILE B 1 25 ? -19.822 30.412 -61.005 1.00 19.14 4 ILE B C 1
ATOM 4437 O O . ILE B 1 25 ? -20.081 30.577 -59.805 1.00 14.90 4 ILE B O 1
ATOM 4442 N N . LEU B 1 26 ? -20.102 31.310 -61.948 1.00 13.57 5 LEU B N 1
ATOM 4443 C CA . LEU B 1 26 ? -20.960 32.464 -61.736 1.00 13.41 5 LEU B CA 1
ATOM 4444 C C . LEU B 1 26 ? -22.242 32.263 -62.540 1.00 15.92 5 LEU B C 1
ATOM 4445 O O . LEU B 1 26 ? -22.180 31.969 -63.739 1.00 14.98 5 LEU B O 1
ATOM 4450 N N . VAL B 1 27 ? -23.395 32.420 -61.888 1.00 11.93 6 VAL B N 1
ATOM 4451 C CA . VAL B 1 27 ? -24.701 32.156 -62.491 1.00 13.26 6 VAL B CA 1
ATOM 4452 C C . VAL B 1 27 ? -25.559 33.391 -62.305 1.00 16.47 6 VAL B C 1
ATOM 4453 O O . VAL B 1 27 ? -25.575 33.965 -61.212 1.00 15.65 6 VAL B O 1
ATOM 4457 N N . THR B 1 28 ? -26.321 33.766 -63.340 1.00 14.03 7 THR B N 1
ATOM 4458 C CA . THR B 1 28 ? -27.271 34.865 -63.218 1.00 12.71 7 THR B CA 1
ATOM 4459 C C . THR B 1 28 ? -28.648 34.441 -63.700 1.00 14.08 7 THR B C 1
ATOM 4460 O O . THR B 1 28 ? -28.799 33.475 -64.448 1.00 14.75 7 THR B O 1
ATOM 4464 N N . ASN B 1 29 ? -29.647 35.212 -63.281 1.00 16.67 8 ASN B N 1
ATOM 4465 C CA . ASN B 1 29 ? -30.952 35.267 -63.925 1.00 18.64 8 ASN B CA 1
ATOM 4466 C C . ASN B 1 29 ? -31.093 36.598 -64.642 1.00 14.33 8 ASN B C 1
ATOM 4467 O O . ASN B 1 29 ? -30.411 37.573 -64.320 1.00 16.44 8 ASN B O 1
ATOM 4472 N N . ALA B 1 30 ? -32.010 36.632 -65.607 1.00 15.15 9 ALA B N 1
ATOM 4473 C CA . ALA B 1 30 ? -32.341 37.880 -66.269 1.00 16.83 9 ALA B CA 1
ATOM 4474 C C . ALA B 1 30 ? -32.776 38.912 -65.237 1.00 19.80 9 ALA B C 1
ATOM 4475 O O . ALA B 1 30 ? -33.396 38.586 -64.219 1.00 19.25 9 ALA B O 1
ATOM 4477 N N . LEU B 1 31 ? -32.442 40.171 -65.507 1.00 16.48 10 LEU B N 1
ATOM 4478 C CA . LEU B 1 31 ? -32.735 41.264 -64.589 1.00 20.53 10 LEU B CA 1
ATOM 4479 C C . LEU B 1 31 ? -34.139 41.792 -64.853 1.00 18.28 10 LEU B C 1
ATOM 4480 O O . LEU B 1 31 ? -34.388 42.306 -65.947 1.00 23.17 10 LEU B O 1
ATOM 4485 N N . PRO B 1 32 ? -35.082 41.691 -63.911 1.00 15.19 11 PRO B N 1
ATOM 4486 C CA . PRO B 1 32 ? -36.429 42.205 -64.185 1.00 18.38 11 PRO B CA 1
ATOM 4487 C C . PRO B 1 32 ? -36.457 43.729 -64.193 1.00 22.85 11 PRO B C 1
ATOM 4488 O O . PRO B 1 32 ? -35.757 44.386 -63.424 1.00 22.69 11 PRO B O 1
ATOM 4492 N N . TYR B 1 33 ? -37.288 44.292 -65.071 1.00 18.69 12 TYR B N 1
ATOM 4493 C CA . TYR B 1 33 ? -37.482 45.736 -65.070 1.00 19.75 12 TYR B CA 1
ATOM 4494 C C . TYR B 1 33 ? -38.125 46.209 -63.772 1.00 28.20 12 TYR B C 1
ATOM 4495 O O . TYR B 1 33 ? -38.982 45.535 -63.186 1.00 23.25 12 TYR B O 1
ATOM 4504 N N . ALA B 1 34 ? -37.722 47.404 -63.337 1.00 25.18 13 ALA B N 1
ATOM 4505 C CA . ALA B 1 34 ? -38.261 48.006 -62.120 1.00 29.32 13 ALA B CA 1
ATOM 4506 C C . ALA B 1 34 ? -39.561 48.743 -62.366 1.00 27.52 13 ALA B C 1
ATOM 4507 O O . ALA B 1 34 ? -39.774 49.816 -61.803 1.00 31.69 13 ALA B O 1
ATOM 4509 N N . ASN B 1 35 ? -40.443 48.192 -63.196 1.00 26.34 14 ASN B N 1
ATOM 4510 C CA . ASN B 1 35 ? -41.662 48.880 -63.593 1.00 29.36 14 ASN B CA 1
ATOM 4511 C C . ASN B 1 35 ? -42.934 48.111 -63.278 1.00 31.80 14 ASN B C 1
ATOM 4512 O O . ASN B 1 35 ? -44.027 48.595 -63.597 1.00 35.16 14 ASN B O 1
ATOM 4517 N N . GLY B 1 36 ? -42.835 46.933 -62.688 1.00 32.52 15 GLY B N 1
ATOM 4518 C CA . GLY B 1 36 ? -44.008 46.185 -62.310 1.00 29.53 15 GLY B CA 1
ATOM 4519 C C . GLY B 1 36 ? -43.657 45.009 -61.421 1.00 28.32 15 GLY B C 1
ATOM 4520 O O . GLY B 1 36 ? -42.485 44.698 -61.196 1.00 27.77 15 GLY B O 1
ATOM 4521 N N . PRO B 1 37 ? -44.676 44.324 -60.918 1.00 34.11 16 PRO B N 1
ATOM 4522 C CA . PRO B 1 37 ? -44.447 43.191 -60.020 1.00 29.77 16 PRO B CA 1
ATOM 4523 C C . PRO B 1 37 ? -43.970 41.956 -60.768 1.00 36.53 16 PRO B C 1
ATOM 4524 O O . PRO B 1 37 ? -44.130 41.821 -61.983 1.00 31.14 16 PRO B O 1
ATOM 4528 N N . ILE B 1 38 ? -43.360 41.047 -60.004 1.00 31.69 17 ILE B N 1
ATOM 4529 C CA . ILE B 1 38 ? -43.022 39.729 -60.528 1.00 31.17 17 ILE B CA 1
ATOM 4530 C C . ILE B 1 38 ? -44.300 38.914 -60.677 1.00 32.85 17 ILE B C 1
ATOM 4531 O O . ILE B 1 38 ? -45.122 38.849 -59.752 1.00 30.13 17 ILE B O 1
ATOM 4536 N N . HIS B 1 39 ? -44.468 38.277 -61.836 1.00 30.71 18 HIS B N 1
ATOM 4537 C CA . HIS B 1 39 ? -45.615 37.419 -62.091 1.00 36.54 18 HIS B CA 1
ATOM 4538 C C . HIS B 1 39 ? -45.207 35.951 -62.100 1.00 33.85 18 HIS B C 1
ATOM 4539 O O . HIS B 1 39 ? -44.027 35.610 -62.211 1.00 31.43 18 HIS B O 1
ATOM 4546 N N . MET B 1 40 ? -46.219 35.086 -61.980 1.00 37.73 19 MET B N 1
ATOM 4547 C CA . MET B 1 40 ? -45.978 33.655 -61.826 1.00 38.48 19 MET B CA 1
ATOM 4548 C C . MET B 1 40 ? -45.247 33.071 -63.033 1.00 43.96 19 MET B C 1
ATOM 4549 O O . MET B 1 40 ? -44.395 32.187 -62.881 1.00 42.18 19 MET B O 1
ATOM 4554 N N . GLY B 1 41 ? -45.546 33.567 -64.236 1.00 47.75 20 GLY B N 1
ATOM 4555 C CA . GLY B 1 41 ? -44.907 33.028 -65.429 1.00 37.72 20 GLY B CA 1
ATOM 4556 C C . GLY B 1 41 ? -43.421 33.313 -65.490 1.00 46.97 20 GLY B C 1
ATOM 4557 O O . GLY B 1 41 ? -42.636 32.481 -65.956 1.00 52.69 20 GLY B O 1
ATOM 4558 N N . HIS B 1 42 ? -43.009 34.488 -65.024 1.00 43.34 21 HIS B N 1
ATOM 4559 C CA . HIS B 1 42 ? -41.592 34.802 -65.008 1.00 36.70 21 HIS B CA 1
ATOM 4560 C C . HIS B 1 42 ? -40.839 34.005 -63.951 1.00 26.04 21 HIS B C 1
ATOM 4561 O O . HIS B 1 42 ? -39.621 33.839 -64.070 1.00 28.27 21 HIS B O 1
ATOM 4568 N N . LEU B 1 43 ? -41.539 33.476 -62.943 1.00 30.21 22 LEU B N 1
ATOM 4569 C CA . LEU B 1 43 ? -40.881 32.654 -61.929 1.00 28.77 22 LEU B CA 1
ATOM 4570 C C . LEU B 1 43 ? -40.299 31.369 -62.493 1.00 26.04 22 LEU B C 1
ATOM 4571 O O . LEU B 1 43 ? -39.446 30.760 -61.844 1.00 26.31 22 LEU B O 1
ATOM 4576 N N . LEU B 1 44 ? -40.752 30.928 -63.666 1.00 31.95 23 LEU B N 1
ATOM 4577 C CA . LEU B 1 44 ? -40.263 29.667 -64.213 1.00 31.16 23 LEU B CA 1
ATOM 4578 C C . LEU B 1 44 ? -38.744 29.671 -64.321 1.00 28.87 23 LEU B C 1
ATOM 4579 O O . LEU B 1 44 ? -38.070 28.764 -63.817 1.00 26.93 23 LEU B O 1
ATOM 4584 N N . GLY B 1 45 ? -38.183 30.713 -64.935 1.00 20.11 24 GLY B N 1
ATOM 4585 C CA . GLY B 1 45 ? -36.746 30.773 -65.109 1.00 16.18 24 GLY B CA 1
ATOM 4586 C C . GLY B 1 45 ? -35.993 31.038 -63.821 1.00 20.17 24 GLY B C 1
ATOM 4587 O O . GLY B 1 45 ? -34.875 30.546 -63.648 1.00 20.37 24 GLY B O 1
ATOM 4588 N N . TYR B 1 46 ? -36.584 31.816 -62.905 1.00 18.34 25 TYR B N 1
ATOM 4589 C CA . TYR B 1 46 ? -35.927 32.072 -61.624 1.00 18.17 25 TYR B CA 1
ATOM 4590 C C . TYR B 1 46 ? -35.840 30.802 -60.792 1.00 16.71 25 TYR B C 1
ATOM 4591 O O . TYR B 1 46 ? -34.783 30.487 -60.231 1.00 18.14 25 TYR B O 1
ATOM 4600 N N . ILE B 1 47 ? -36.937 30.053 -60.716 1.00 17.36 26 ILE B N 1
ATOM 4601 C CA . ILE B 1 47 ? -36.920 28.799 -59.968 1.00 19.90 26 ILE B CA 1
ATOM 4602 C C . ILE B 1 47 ? -36.003 27.783 -60.647 1.00 20.85 26 ILE B C 1
ATOM 4603 O O . ILE B 1 47 ? -35.236 27.086 -59.977 1.00 19.78 26 ILE B O 1
ATOM 4608 N N . GLN B 1 48 ? -36.010 27.731 -61.984 1.00 20.87 27 GLN B N 1
ATOM 4609 C CA . GLN B 1 48 ? -35.090 26.846 -62.698 1.00 16.74 27 GLN B CA 1
ATOM 4610 C C . GLN B 1 48 ? -33.642 27.121 -62.309 1.00 16.56 27 GLN B C 1
ATOM 4611 O O . GLN B 1 48 ? -32.886 26.199 -61.971 1.00 15.44 27 GLN B O 1
ATOM 4617 N N . ALA B 1 49 ? -33.231 28.393 -62.363 1.00 14.43 28 ALA B N 1
ATOM 4618 C CA . ALA B 1 49 ? -31.859 28.744 -62.005 1.00 15.36 28 ALA B CA 1
ATOM 4619 C C . ALA B 1 49 ? -31.554 28.410 -60.556 1.00 16.75 28 ALA B C 1
ATOM 4620 O O . ALA B 1 49 ? -30.485 27.869 -60.257 1.00 13.95 28 ALA B O 1
ATOM 4622 N N . ASP B 1 50 ? -32.472 28.739 -59.639 1.00 17.74 29 ASP B N 1
ATOM 4623 C CA . ASP B 1 50 ? -32.222 28.498 -58.220 1.00 19.46 29 ASP B CA 1
ATOM 4624 C C . ASP B 1 50 ? -32.045 27.012 -57.927 1.00 18.33 29 ASP B C 1
ATOM 4625 O O . ASP B 1 50 ? -31.160 26.627 -57.150 1.00 16.84 29 ASP B O 1
ATOM 4630 N N . ILE B 1 51 ? -32.898 26.164 -58.510 1.00 13.91 30 ILE B N 1
ATOM 4631 C CA . ILE B 1 51 ? -32.720 24.718 -58.370 1.00 15.80 30 ILE B CA 1
ATOM 4632 C C . ILE B 1 51 ? -31.330 24.306 -58.842 1.00 17.85 30 ILE B C 1
ATOM 4633 O O . ILE B 1 51 ? -30.628 23.543 -58.171 1.00 17.59 30 ILE B O 1
ATOM 4638 N N . TRP B 1 52 ? -30.911 24.799 -60.010 1.00 14.41 31 TRP B N 1
ATOM 4639 C CA . TRP B 1 52 ? -29.609 24.417 -60.546 1.00 11.45 31 TRP B CA 1
ATOM 4640 C C . TRP B 1 52 ? -28.486 24.830 -59.603 1.00 16.96 31 TRP B C 1
ATOM 4641 O O . TRP B 1 52 ? -27.587 24.035 -59.292 1.00 14.27 31 TRP B O 1
ATOM 4652 N N . VAL B 1 53 ? -28.533 26.076 -59.128 1.00 13.99 32 VAL B N 1
ATOM 4653 C CA . VAL B 1 53 ? -27.519 26.572 -58.205 1.00 12.13 32 VAL B CA 1
ATOM 4654 C C . VAL B 1 53 ? -27.464 25.705 -56.956 1.00 16.31 32 VAL B C 1
ATOM 4655 O O . VAL B 1 53 ? -26.389 25.253 -56.540 1.00 15.33 32 VAL B O 1
ATOM 4659 N N . ARG B 1 54 ? -28.623 25.446 -56.343 1.00 15.88 33 ARG B N 1
ATOM 4660 C CA . ARG B 1 54 ? -28.630 24.637 -55.128 1.00 15.88 33 ARG B CA 1
ATOM 4661 C C . ARG B 1 54 ? -28.120 23.230 -55.399 1.00 15.15 33 ARG B C 1
ATOM 4662 O O . ARG B 1 54 ? -27.354 22.671 -54.602 1.00 15.25 33 ARG B O 1
ATOM 4670 N N . ALA B 1 55 ? -28.526 22.637 -56.521 1.00 15.69 34 ALA B N 1
ATOM 4671 C CA . ALA B 1 55 ? -28.048 21.299 -56.848 1.00 19.18 34 ALA B CA 1
ATOM 4672 C C . ALA B 1 55 ? -26.541 21.296 -57.080 1.00 16.69 34 ALA B C 1
ATOM 4673 O O . ALA B 1 55 ? -25.829 20.425 -56.566 1.00 15.29 34 ALA B O 1
ATOM 4675 N N . MET B 1 56 ? -26.029 22.268 -57.848 1.00 13.86 35 MET B N 1
ATOM 4676 C CA . MET B 1 56 ? -24.589 22.305 -58.105 1.00 19.06 35 MET B CA 1
ATOM 4677 C C . MET B 1 56 ? -23.797 22.466 -56.812 1.00 13.30 35 MET B C 1
ATOM 4678 O O . MET B 1 56 ? -22.792 21.778 -56.600 1.00 13.98 35 MET B O 1
ATOM 4683 N N . ARG B 1 57 ? -24.247 23.346 -55.919 1.00 13.01 36 ARG B N 1
ATOM 4684 C CA . ARG B 1 57 ? -23.590 23.458 -54.622 1.00 14.81 36 ARG B CA 1
ATOM 4685 C C . ARG B 1 57 ? -23.695 22.168 -53.830 1.00 17.03 36 ARG B C 1
ATOM 4686 O O . ARG B 1 57 ? -22.736 21.767 -53.165 1.00 14.04 36 ARG B O 1
ATOM 4694 N N . ALA B 1 58 ? -24.845 21.495 -53.890 1.00 14.83 37 ALA B N 1
ATOM 4695 C CA . ALA B 1 58 ? -24.976 20.247 -53.150 1.00 14.24 37 ALA B CA 1
ATOM 4696 C C . ALA B 1 58 ? -24.025 19.176 -53.666 1.00 17.54 37 ALA B C 1
ATOM 4697 O O . ALA B 1 58 ? -23.715 18.222 -52.932 1.00 17.88 37 ALA B O 1
ATOM 4699 N N . MET B 1 59 ? -23.565 19.309 -54.908 1.00 18.78 38 MET B N 1
ATOM 4700 C CA . MET B 1 59 ? -22.571 18.419 -55.496 1.00 18.63 38 MET B CA 1
ATOM 4701 C C . MET B 1 59 ? -21.144 18.891 -55.258 1.00 24.16 38 MET B C 1
ATOM 4702 O O . MET B 1 59 ? -20.209 18.295 -55.804 1.00 29.77 38 MET B O 1
ATOM 4707 N N . GLY B 1 60 ? -20.956 19.944 -54.469 1.00 18.30 39 GLY B N 1
ATOM 4708 C CA . GLY B 1 60 ? -19.629 20.404 -54.113 1.00 21.06 39 GLY B CA 1
ATOM 4709 C C . GLY B 1 60 ? -19.062 21.522 -54.963 1.00 22.96 39 GLY B C 1
ATOM 4710 O O . GLY B 1 60 ? -17.885 21.864 -54.796 1.00 21.43 39 GLY B O 1
ATOM 4711 N N . HIS B 1 61 ? -19.839 22.097 -55.881 1.00 16.61 40 HIS B N 1
ATOM 4712 C CA . HIS B 1 61 ? -19.301 23.163 -56.716 1.00 21.34 40 HIS B CA 1
ATOM 4713 C C . HIS B 1 61 ? -19.334 24.509 -56.001 1.00 21.74 40 HIS B C 1
ATOM 4714 O O . HIS B 1 61 ? -20.219 24.784 -55.184 1.00 20.17 40 HIS B O 1
ATOM 4721 N N . ASP B 1 62 ? -18.374 25.367 -56.358 1.00 16.22 41 ASP B N 1
ATOM 4722 C CA . ASP B 1 62 ? -18.287 26.737 -55.858 1.00 15.05 41 ASP B CA 1
ATOM 4723 C C . ASP B 1 62 ? -19.113 27.608 -56.801 1.00 17.66 41 ASP B C 1
ATOM 4724 O O . ASP B 1 62 ? -18.664 27.937 -57.903 1.00 17.13 41 ASP B O 1
ATOM 4729 N N . VAL B 1 63 ? -20.316 27.994 -56.376 1.00 15.87 42 VAL B N 1
ATOM 4730 C CA . VAL B 1 63 ? -21.278 28.672 -57.251 1.00 15.66 42 VAL B CA 1
ATOM 4731 C C . VAL B 1 63 ? -21.697 29.995 -56.637 1.00 18.02 42 VAL B C 1
ATOM 4732 O O . VAL B 1 63 ? -22.193 30.036 -55.504 1.00 15.56 42 VAL B O 1
ATOM 4736 N N . THR B 1 64 ? -21.534 31.062 -57.406 1.00 12.20 43 THR B N 1
ATOM 4737 C CA . THR B 1 64 ? -21.979 32.395 -57.044 1.00 10.13 43 THR B CA 1
ATOM 4738 C C . THR B 1 64 ? -23.190 32.729 -57.912 1.00 12.05 43 THR B C 1
ATOM 4739 O O . THR B 1 64 ? -23.204 32.420 -59.104 1.00 14.44 43 THR B O 1
ATOM 4743 N N . TYR B 1 65 ? -24.210 33.344 -57.317 1.00 15.99 44 TYR B N 1
ATOM 4744 C CA . TYR B 1 65 ? -25.526 33.456 -57.946 1.00 14.26 44 TYR B CA 1
ATOM 4745 C C . TYR B 1 65 ? -26.045 34.853 -57.663 1.00 14.88 44 TYR B C 1
ATOM 4746 O O . TYR B 1 65 ? -26.330 35.177 -56.505 1.00 16.08 44 TYR B O 1
ATOM 4755 N N . VAL B 1 66 ? -26.133 35.702 -58.693 1.00 15.32 45 VAL B N 1
ATOM 4756 C CA . VAL B 1 66 ? -26.502 37.098 -58.477 1.00 11.69 45 VAL B CA 1
ATOM 4757 C C . VAL B 1 66 ? -27.559 37.525 -59.486 1.00 14.82 45 VAL B C 1
ATOM 4758 O O . VAL B 1 66 ? -27.745 36.911 -60.539 1.00 14.50 45 VAL B O 1
ATOM 4762 N N . CYS B 1 67 ? -28.240 38.615 -59.149 1.00 14.39 46 CYS B N 1
ATOM 4763 C CA . CYS B 1 67 ? -29.230 39.225 -60.018 1.00 16.17 46 CYS B CA 1
ATOM 4764 C C . CYS B 1 67 ? -29.304 40.701 -59.640 1.00 19.40 46 CYS B C 1
ATOM 4765 O O . CYS B 1 67 ? -28.512 41.182 -58.826 1.00 17.42 46 CYS B O 1
ATOM 4768 N N . ALA B 1 68 ? -30.258 41.422 -60.222 1.00 14.00 47 ALA B N 1
ATOM 4769 C CA . ALA B 1 68 ? -30.398 42.852 -59.980 1.00 14.83 47 ALA B CA 1
ATOM 4770 C C . ALA B 1 68 ? -31.658 43.312 -60.693 1.00 17.79 47 ALA B C 1
ATOM 4771 O O . ALA B 1 68 ? -32.141 42.636 -61.595 1.00 16.58 47 ALA B O 1
ATOM 4773 N N . ASP B 1 69 ? -32.193 44.451 -60.264 1.00 16.46 48 ASP B N 1
ATOM 4774 C CA . ASP B 1 69 ? -33.266 45.101 -60.998 1.00 16.98 48 ASP B CA 1
ATOM 4775 C C . ASP B 1 69 ? -32.709 45.881 -62.185 1.00 20.91 48 ASP B C 1
ATOM 4776 O O . ASP B 1 69 ? -31.673 46.550 -62.086 1.00 18.81 48 ASP B O 1
ATOM 4781 N N . ASP B 1 70 ? -33.398 45.770 -63.318 1.00 20.44 49 ASP B N 1
ATOM 4782 C CA . ASP B 1 70 ? -33.095 46.524 -64.530 1.00 20.93 49 ASP B CA 1
ATOM 4783 C C . ASP B 1 70 ? -33.816 47.861 -64.381 1.00 23.24 49 ASP B C 1
ATOM 4784 O O . ASP B 1 70 ? -35.030 47.943 -64.568 1.00 29.25 49 ASP B O 1
ATOM 4789 N N . ALA B 1 71 ? -33.076 48.918 -64.040 1.00 21.44 50 ALA B N 1
ATOM 4790 C CA . ALA B 1 71 ? -33.667 50.123 -63.458 1.00 20.21 50 ALA B CA 1
ATOM 4791 C C . ALA B 1 71 ? -33.787 51.316 -64.403 1.00 20.24 50 ALA B C 1
ATOM 4792 O O . ALA B 1 71 ? -34.350 52.338 -64.005 1.00 23.35 50 ALA B O 1
ATOM 4794 N N . HIS B 1 72 ? -33.313 51.226 -65.640 1.00 19.91 51 HIS B N 1
ATOM 4795 C CA . HIS B 1 72 ? -33.228 52.413 -66.480 1.00 21.52 51 HIS B CA 1
ATOM 4796 C C . HIS B 1 72 ? -34.286 52.414 -67.580 1.00 21.68 51 HIS B C 1
ATOM 4797 O O . HIS B 1 72 ? -34.888 51.387 -67.897 1.00 22.02 51 HIS B O 1
ATOM 4804 N N . GLY B 1 73 ? -34.500 53.585 -68.165 1.00 23.04 52 GLY B N 1
ATOM 4805 C CA . GLY B 1 73 ? -35.201 53.697 -69.427 1.00 24.03 52 GLY B CA 1
ATOM 4806 C C . GLY B 1 73 ? -36.503 54.466 -69.307 1.00 28.62 52 GLY B C 1
ATOM 4807 O O . GLY B 1 73 ? -36.952 54.841 -68.226 1.00 28.65 52 GLY B O 1
ATOM 4808 N N . THR B 1 74 ? -37.107 54.687 -70.473 1.00 30.46 53 THR B N 1
ATOM 4809 C CA . THR B 1 74 ? -38.300 55.521 -70.544 1.00 31.17 53 THR B CA 1
ATOM 4810 C C . THR B 1 74 ? -39.481 54.865 -69.837 1.00 30.30 53 THR B C 1
ATOM 4811 O O . THR B 1 74 ? -40.263 55.549 -69.172 1.00 35.90 53 THR B O 1
ATOM 4815 N N . ALA B 1 75 ? -39.624 53.543 -69.974 1.00 29.24 54 ALA B N 1
ATOM 4816 C CA . ALA B 1 75 ? -40.736 52.837 -69.345 1.00 35.75 54 ALA B CA 1
ATOM 4817 C C . ALA B 1 75 ? -40.741 53.049 -67.836 1.00 40.22 54 ALA B C 1
ATOM 4818 O O . ALA B 1 75 ? -41.797 53.259 -67.230 1.00 42.45 54 ALA B O 1
ATOM 4820 N N . ILE B 1 76 ? -39.565 52.998 -67.212 1.00 31.27 55 ILE B N 1
ATOM 4821 C CA . ILE B 1 76 ? -39.493 53.206 -65.774 1.00 28.20 55 ILE B CA 1
ATOM 4822 C C . ILE B 1 76 ? -39.760 54.666 -65.421 1.00 30.05 55 ILE B C 1
ATOM 4823 O O . ILE B 1 76 ? -40.364 54.956 -64.383 1.00 34.02 55 ILE B O 1
ATOM 4828 N N . MET B 1 77 ? -39.358 55.607 -66.277 1.00 30.50 56 MET B N 1
ATOM 4829 C CA . MET B 1 77 ? -39.803 56.988 -66.081 1.00 41.73 56 MET B CA 1
ATOM 4830 C C . MET B 1 77 ? -41.325 57.091 -66.121 1.00 47.65 56 MET B C 1
ATOM 4831 O O . MET B 1 77 ? -41.930 57.799 -65.307 1.00 50.16 56 MET B O 1
ATOM 4836 N N . LEU B 1 78 ? -41.959 56.388 -67.063 1.00 52.82 57 LEU B N 1
ATOM 4837 C CA . LEU B 1 78 ? -43.414 56.417 -67.171 1.00 52.89 57 LEU B CA 1
ATOM 4838 C C . LEU B 1 78 ? -44.069 55.937 -65.884 1.00 55.11 57 LEU B C 1
ATOM 4839 O O . LEU B 1 78 ? -44.992 56.577 -65.370 1.00 60.78 57 LEU B O 1
ATOM 4844 N N . ARG B 1 79 ? -43.604 54.805 -65.346 1.00 46.13 58 ARG B N 1
ATOM 4845 C CA . ARG B 1 79 ? -44.170 54.300 -64.101 1.00 50.09 58 ARG B CA 1
ATOM 4846 C C . ARG B 1 79 ? -43.943 55.278 -62.957 1.00 51.18 58 ARG B C 1
ATOM 4847 O O . ARG B 1 79 ? -44.855 55.525 -62.161 1.00 53.77 58 ARG B O 1
ATOM 4855 N N . ALA B 1 80 ? -42.739 55.854 -62.867 1.00 43.86 59 ALA B N 1
ATOM 4856 C CA . ALA B 1 80 ? -42.428 56.759 -61.763 1.00 45.16 59 ALA B CA 1
ATOM 4857 C C . ALA B 1 80 ? -43.349 57.972 -61.772 1.00 47.75 59 ALA B C 1
ATOM 4858 O O . ALA B 1 80 ? -43.880 58.375 -60.730 1.00 49.49 59 ALA B O 1
ATOM 4860 N N . GLU B 1 81 ? -43.539 58.573 -62.945 1.00 43.37 60 GLU B N 1
ATOM 4861 C CA . GLU B 1 81 ? -44.425 59.725 -63.057 1.00 48.18 60 GLU B CA 1
ATOM 4862 C C . GLU B 1 81 ? -45.874 59.326 -62.807 1.00 45.77 60 GLU B C 1
ATOM 4863 O O . GLU B 1 81 ? -46.614 60.046 -62.128 1.00 58.14 60 GLU B O 1
ATOM 4865 N N . ALA B 1 82 ? -46.282 58.162 -63.322 1.00 46.57 61 ALA B N 1
ATOM 4866 C CA . ALA B 1 82 ? -47.616 57.640 -63.039 1.00 53.68 61 ALA B CA 1
ATOM 4867 C C . ALA B 1 82 ? -47.834 57.441 -61.543 1.00 56.18 61 ALA B C 1
ATOM 4868 O O . ALA B 1 82 ? -48.937 57.670 -61.033 1.00 55.89 61 ALA B O 1
ATOM 4870 N N . ASN B 1 83 ? -46.799 57.003 -60.827 1.00 49.04 62 ASN B N 1
ATOM 4871 C CA . ASN B 1 83 ? -46.880 56.771 -59.391 1.00 52.27 62 ASN B CA 1
ATOM 4872 C C . ASN B 1 83 ? -46.567 58.015 -58.566 1.00 53.75 62 ASN B C 1
ATOM 4873 O O . ASN B 1 83 ? -46.585 57.942 -57.332 1.00 48.71 62 ASN B O 1
ATOM 4878 N N . GLY B 1 84 ? -46.288 59.146 -59.213 1.00 53.09 63 GLY B N 1
ATOM 4879 C CA . GLY B 1 84 ? -46.078 60.392 -58.501 1.00 49.23 63 GLY B CA 1
ATOM 4880 C C . GLY B 1 84 ? -44.811 60.455 -57.683 1.00 52.53 63 GLY B C 1
ATOM 4881 O O . GLY B 1 84 ? -44.771 61.158 -56.669 1.00 51.30 63 GLY B O 1
ATOM 4882 N N . ILE B 1 85 ? -43.764 59.743 -58.098 1.00 47.66 64 ILE B N 1
ATOM 4883 C CA . ILE B 1 85 ? -42.508 59.687 -57.366 1.00 48.27 64 ILE B CA 1
ATOM 4884 C C . ILE B 1 85 ? -41.360 59.851 -58.353 1.00 46.64 64 ILE B C 1
ATOM 4885 O O . ILE B 1 85 ? -41.528 59.737 -59.568 1.00 44.25 64 ILE B O 1
ATOM 4890 N N . SER B 1 86 ? -40.179 60.126 -57.804 1.00 44.97 65 SER B N 1
ATOM 4891 C CA . SER B 1 86 ? -38.978 60.227 -58.610 1.00 42.17 65 SER B CA 1
ATOM 4892 C C . SER B 1 86 ? -38.568 58.844 -59.106 1.00 37.65 65 SER B C 1
ATOM 4893 O O . SER B 1 86 ? -38.928 57.828 -58.506 1.00 35.56 65 SER B O 1
ATOM 4896 N N . PRO B 1 87 ? -37.819 58.776 -60.212 1.00 38.80 66 PRO B N 1
ATOM 4897 C CA . PRO B 1 87 ? -37.303 57.464 -60.647 1.00 35.40 66 PRO B CA 1
ATOM 4898 C C . PRO B 1 87 ? -36.478 56.762 -59.582 1.00 35.30 66 PRO B C 1
ATOM 4899 O O . PRO B 1 87 ? -36.590 55.540 -59.430 1.00 33.29 66 PRO B O 1
ATOM 4903 N N . GLU B 1 88 ? -35.655 57.499 -58.833 1.00 35.14 67 GLU B N 1
ATOM 4904 C CA . GLU B 1 88 ? -34.875 56.878 -57.764 1.00 39.62 67 GLU B CA 1
ATOM 4905 C C . GLU B 1 88 ? -35.774 56.240 -56.711 1.00 32.74 67 GLU B C 1
ATOM 4906 O O . GLU B 1 88 ? -35.467 55.156 -56.195 1.00 28.85 67 GLU B O 1
ATOM 4912 N N . GLU B 1 89 ? -36.880 56.898 -56.363 1.00 32.81 68 GLU B N 1
ATOM 4913 C CA . GLU B 1 89 ? -37.784 56.281 -55.399 1.00 35.50 68 GLU B CA 1
ATOM 4914 C C . GLU B 1 89 ? -38.556 55.128 -56.029 1.00 34.73 68 GLU B C 1
ATOM 4915 O O . GLU B 1 89 ? -38.862 54.145 -55.346 1.00 32.74 68 GLU B O 1
ATOM 4921 N N . GLN B 1 90 ? -38.866 55.223 -57.326 1.00 33.19 69 GLN B N 1
ATOM 4922 C CA . GLN B 1 90 ? -39.580 54.142 -57.998 1.00 32.18 69 GLN B CA 1
ATOM 4923 C C . GLN B 1 90 ? -38.764 52.854 -57.985 1.00 29.91 69 GLN B C 1
ATOM 4924 O O . GLN B 1 90 ? -39.270 51.784 -57.620 1.00 28.60 69 GLN B O 1
ATOM 4930 N N . ILE B 1 91 ? -37.497 52.931 -58.391 1.00 27.30 70 ILE B N 1
ATOM 4931 C CA . ILE B 1 91 ? -36.695 51.710 -58.460 1.00 25.09 70 ILE B CA 1
ATOM 4932 C C . ILE B 1 91 ? -36.378 51.186 -57.066 1.00 24.95 70 ILE B C 1
ATOM 4933 O O . ILE B 1 91 ? -36.259 49.974 -56.867 1.00 24.99 70 ILE B O 1
ATOM 4938 N N . ALA B 1 92 ? -36.256 52.073 -56.076 1.00 27.19 71 ALA B N 1
ATOM 4939 C CA . ALA B 1 92 ? -36.035 51.610 -54.712 1.00 31.86 71 ALA B CA 1
ATOM 4940 C C . ALA B 1 92 ? -37.248 50.851 -54.189 1.00 31.87 71 ALA B C 1
ATOM 4941 O O . ALA B 1 92 ? -37.100 49.831 -53.501 1.00 30.81 71 ALA B O 1
ATOM 4943 N N . ASN B 1 93 ? -38.456 51.320 -54.523 1.00 31.05 72 ASN B N 1
ATOM 4944 C CA . ASN B 1 93 ? -39.674 50.630 -54.098 1.00 33.65 72 ASN B CA 1
ATOM 4945 C C . ASN B 1 93 ? -39.759 49.249 -54.725 1.00 33.30 72 ASN B C 1
ATOM 4946 O O . ASN B 1 93 ? -39.996 48.246 -54.038 1.00 29.66 72 ASN B O 1
ATOM 4951 N N . VAL B 1 94 ? -39.566 49.183 -56.042 1.00 27.39 73 VAL B N 1
ATOM 4952 C CA . VAL B 1 94 ? -39.760 47.931 -56.758 1.00 29.51 73 VAL B CA 1
ATOM 4953 C C . VAL B 1 94 ? -38.669 46.929 -56.415 1.00 27.40 73 VAL B C 1
ATOM 4954 O O . VAL B 1 94 ? -38.921 45.716 -56.383 1.00 27.80 73 VAL B O 1
ATOM 4958 N N . GLN B 1 95 ? -37.441 47.396 -56.172 1.00 26.70 74 GLN B N 1
ATOM 4959 C CA . GLN B 1 95 ? -36.377 46.457 -55.824 1.00 25.42 74 GLN B CA 1
ATOM 4960 C C . GLN B 1 95 ? -36.729 45.689 -54.560 1.00 25.87 74 GLN B C 1
ATOM 4961 O O . GLN B 1 95 ? -36.486 44.479 -54.467 1.00 23.46 74 GLN B O 1
ATOM 4967 N N . LYS B 1 96 ? -37.312 46.379 -53.581 1.00 33.66 75 LYS B N 1
ATOM 4968 C CA . LYS B 1 96 ? -37.702 45.724 -52.337 1.00 31.73 75 LYS B CA 1
ATOM 4969 C C . LYS B 1 96 ? -38.817 44.714 -52.576 1.00 29.06 75 LYS B C 1
ATOM 4970 O O . LYS B 1 96 ? -38.806 43.621 -51.995 1.00 25.50 75 LYS B O 1
ATOM 4972 N N . GLU B 1 97 ? -39.776 45.064 -53.440 1.00 26.03 76 GLU B N 1
ATOM 4973 C CA . GLU B 1 97 ? -40.870 44.161 -53.778 1.00 33.32 76 GLU B CA 1
ATOM 4974 C C . GLU B 1 97 ? -40.359 42.910 -54.472 1.00 24.73 76 GLU B C 1
ATOM 4975 O O . GLU B 1 97 ? -40.776 41.793 -54.144 1.00 27.42 76 GLU B O 1
ATOM 4981 N N . HIS B 1 98 ? -39.475 43.083 -55.460 1.00 23.09 77 HIS B N 1
ATOM 4982 C CA . HIS B 1 98 ? -38.916 41.941 -56.176 1.00 25.92 77 HIS B CA 1
ATOM 4983 C C . HIS B 1 98 ? -38.146 41.023 -55.236 1.00 27.88 77 HIS B C 1
ATOM 4984 O O . HIS B 1 98 ? -38.299 39.796 -55.287 1.00 23.86 77 HIS B O 1
ATOM 4991 N N . ILE B 1 99 ? -37.290 41.600 -54.385 1.00 21.27 78 ILE B N 1
ATOM 4992 C CA . ILE B 1 99 ? -36.516 40.786 -53.449 1.00 24.05 78 ILE B CA 1
ATOM 4993 C C . ILE B 1 99 ? -37.446 40.009 -52.522 1.00 27.18 78 ILE B C 1
ATOM 4994 O O . ILE B 1 99 ? -37.242 38.815 -52.277 1.00 28.09 78 ILE B O 1
ATOM 4999 N N . ARG B 1 100 ? -38.476 40.673 -51.996 1.00 26.65 79 ARG B N 1
ATOM 5000 C CA . ARG B 1 100 ? -39.474 40.002 -51.170 1.00 25.67 79 ARG B CA 1
ATOM 5001 C C . ARG B 1 100 ? -40.066 38.788 -51.883 1.00 29.24 79 ARG B C 1
ATOM 5002 O O . ARG B 1 100 ? -40.192 37.709 -51.293 1.00 25.90 79 ARG B O 1
ATOM 5010 N N . ASP B 1 101 ? -40.440 38.943 -53.157 1.00 23.67 80 ASP B N 1
ATOM 5011 C CA . ASP B 1 101 ? -41.117 37.845 -53.848 1.00 25.32 80 ASP B CA 1
ATOM 5012 C C . ASP B 1 101 ? -40.145 36.726 -54.193 1.00 25.48 80 ASP B C 1
ATOM 5013 O O . ASP B 1 101 ? -40.476 35.542 -54.052 1.00 23.91 80 ASP B O 1
ATOM 5018 N N . PHE B 1 102 ? -38.940 37.074 -54.640 1.00 23.25 81 PHE B N 1
ATOM 5019 C CA . PHE B 1 102 ? -37.942 36.044 -54.908 1.00 22.69 81 PHE B CA 1
ATOM 5020 C C . PHE B 1 102 ? -37.638 35.253 -53.641 1.00 26.80 81 PHE B C 1
ATOM 5021 O O . PHE B 1 102 ? -37.617 34.018 -53.657 1.00 26.21 81 PHE B O 1
ATOM 5029 N N . ASP B 1 103 ? -37.436 35.959 -52.524 1.00 23.53 82 ASP B N 1
ATOM 5030 C CA A ASP B 1 103 ? -37.180 35.294 -51.249 0.49 27.80 82 ASP B CA 1
ATOM 5031 C CA B ASP B 1 103 ? -37.178 35.292 -51.252 0.51 27.77 82 ASP B CA 1
ATOM 5032 C C . ASP B 1 103 ? -38.337 34.385 -50.855 1.00 28.88 82 ASP B C 1
ATOM 5033 O O . ASP B 1 103 ? -38.125 33.300 -50.302 1.00 27.32 82 ASP B O 1
ATOM 5042 N N . GLY B 1 104 ? -39.566 34.813 -51.125 1.00 25.74 83 GLY B N 1
ATOM 5043 C CA . GLY B 1 104 ? -40.715 34.012 -50.743 1.00 25.07 83 GLY B CA 1
ATOM 5044 C C . GLY B 1 104 ? -40.788 32.685 -51.469 1.00 23.61 83 GLY B C 1
ATOM 5045 O O . GLY B 1 104 ? -41.327 31.716 -50.933 1.00 25.60 83 GLY B O 1
ATOM 5046 N N . PHE B 1 105 ? -40.260 32.625 -52.691 1.00 22.10 84 PHE B N 1
ATOM 5047 C CA . PHE B 1 105 ? -40.224 31.401 -53.484 1.00 25.22 84 PHE B CA 1
ATOM 5048 C C . PHE B 1 105 ? -38.917 30.632 -53.337 1.00 28.04 84 PHE B C 1
ATOM 5049 O O . PHE B 1 105 ? -38.668 29.697 -54.108 1.00 26.04 84 PHE B O 1
ATOM 5057 N N . GLY B 1 106 ? -38.084 30.997 -52.365 1.00 26.23 85 GLY B N 1
ATOM 5058 C CA . GLY B 1 106 ? -36.814 30.330 -52.194 1.00 28.98 85 GLY B CA 1
ATOM 5059 C C . GLY B 1 106 ? -35.781 30.641 -53.249 1.00 25.26 85 GLY B C 1
ATOM 5060 O O . GLY B 1 106 ? -34.747 29.972 -53.295 1.00 26.62 85 GLY B O 1
ATOM 5061 N N . VAL B 1 107 ? -36.034 31.616 -54.121 1.00 23.97 86 VAL B N 1
ATOM 5062 C CA . VAL B 1 107 ? -35.022 32.058 -55.069 1.00 22.83 86 VAL B CA 1
ATOM 5063 C C . VAL B 1 107 ? -34.057 32.939 -54.287 1.00 31.53 86 VAL B C 1
ATOM 5064 O O . VAL B 1 107 ? -34.305 34.133 -54.115 1.00 28.75 86 VAL B O 1
ATOM 5068 N N . HIS B 1 108 ? -32.968 32.358 -53.774 1.00 23.69 87 HIS B N 1
ATOM 5069 C CA A HIS B 1 108 ? -32.062 33.064 -52.868 0.46 25.17 87 HIS B CA 1
ATOM 5070 C CA B HIS B 1 108 ? -32.065 33.056 -52.861 0.54 25.44 87 HIS B CA 1
ATOM 5071 C C . HIS B 1 108 ? -30.770 33.392 -53.603 1.00 20.39 87 HIS B C 1
ATOM 5072 O O . HIS B 1 108 ? -29.893 32.535 -53.763 1.00 21.37 87 HIS B O 1
ATOM 5085 N N . PHE B 1 109 ? -30.652 34.633 -54.052 1.00 19.67 88 PHE B N 1
ATOM 5086 C CA . PHE B 1 109 ? -29.402 35.072 -54.646 1.00 18.73 88 PHE B CA 1
ATOM 5087 C C . PHE B 1 109 ? -28.374 35.354 -53.552 1.00 23.13 88 PHE B C 1
ATOM 5088 O O . PHE B 1 109 ? -28.725 35.701 -52.419 1.00 20.16 88 PHE B O 1
ATOM 5096 N N . ASP B 1 110 ? -27.092 35.228 -53.909 1.00 20.70 89 ASP B N 1
ATOM 5097 C CA . ASP B 1 110 ? -26.028 35.711 -53.028 1.00 25.72 89 ASP B CA 1
ATOM 5098 C C . ASP B 1 110 ? -26.078 37.223 -52.870 1.00 26.11 89 ASP B C 1
ATOM 5099 O O . ASP B 1 110 ? -25.673 37.753 -51.829 1.00 20.94 89 ASP B O 1
ATOM 5104 N N . HIS B 1 111 ? -26.586 37.927 -53.876 1.00 20.76 90 HIS B N 1
ATOM 5105 C CA . HIS B 1 111 ? -26.590 39.383 -53.874 1.00 17.14 90 HIS B CA 1
ATOM 5106 C C . HIS B 1 111 ? -27.602 39.839 -54.913 1.00 20.11 90 HIS B C 1
ATOM 5107 O O . HIS B 1 111 ? -27.727 39.219 -55.976 1.00 20.12 90 HIS B O 1
ATOM 5114 N N . TYR B 1 112 ? -28.325 40.911 -54.604 1.00 17.98 91 TYR B N 1
ATOM 5115 C CA . TYR B 1 112 ? -29.304 41.468 -55.532 1.00 22.93 91 TYR B CA 1
ATOM 5116 C C . TYR B 1 112 ? -29.060 42.965 -55.644 1.00 22.19 91 TYR B C 1
ATOM 5117 O O . TYR B 1 112 ? -29.226 43.699 -54.668 1.00 23.45 91 TYR B O 1
ATOM 5126 N N . ASP B 1 113 ? -28.665 43.427 -56.826 1.00 19.31 92 ASP B N 1
ATOM 5127 C CA . ASP B 1 113 ? -28.206 44.801 -56.924 1.00 23.65 92 ASP B CA 1
ATOM 5128 C C . ASP B 1 113 ? -29.153 45.600 -57.826 1.00 18.24 92 ASP B C 1
ATOM 5129 O O . ASP B 1 113 ? -30.343 45.260 -57.944 1.00 21.08 92 ASP B O 1
ATOM 5134 N N . SER B 1 114 ? -28.624 46.614 -58.486 1.00 18.30 93 SER B N 1
ATOM 5135 C CA . SER B 1 114 ? -29.390 47.489 -59.352 1.00 20.47 93 SER B CA 1
ATOM 5136 C C . SER B 1 114 ? -28.507 47.867 -60.525 1.00 20.44 93 SER B C 1
ATOM 5137 O O . SER B 1 114 ? -27.311 48.119 -60.339 1.00 18.14 93 SER B O 1
ATOM 5140 N N . THR B 1 115 ? -29.093 47.948 -61.726 1.00 17.77 94 THR B N 1
ATOM 5141 C CA . THR B 1 115 ? -28.304 48.494 -62.830 1.00 15.97 94 THR B CA 1
ATOM 5142 C C . THR B 1 115 ? -27.998 49.975 -62.645 1.00 20.37 94 THR B C 1
ATOM 5143 O O . THR B 1 115 ? -27.151 50.504 -63.364 1.00 18.05 94 THR B O 1
ATOM 5147 N N . HIS B 1 116 ? -28.658 50.657 -61.708 1.00 19.80 95 HIS B N 1
ATOM 5148 C CA . HIS B 1 116 ? -28.382 52.063 -61.455 1.00 22.08 95 HIS B CA 1
ATOM 5149 C C . HIS B 1 116 ? -27.223 52.254 -60.485 1.00 25.44 95 HIS B C 1
ATOM 5150 O O . HIS B 1 116 ? -26.885 53.395 -60.152 1.00 24.11 95 HIS B O 1
ATOM 5157 N N . SER B 1 117 ? -26.585 51.173 -60.049 1.00 23.11 96 SER B N 1
ATOM 5158 C CA . SER B 1 117 ? -25.546 51.296 -59.036 1.00 22.88 96 SER B CA 1
ATOM 5159 C C . SER B 1 117 ? -24.333 52.031 -59.595 1.00 27.03 96 SER B C 1
ATOM 5160 O O . SER B 1 117 ? -24.098 52.063 -60.805 1.00 24.61 96 SER B O 1
ATOM 5163 N N . ASP B 1 118 ? -23.551 52.631 -58.687 1.00 23.15 97 ASP B N 1
ATOM 5164 C CA . ASP B 1 118 ? -22.302 53.275 -59.089 1.00 20.35 97 ASP B CA 1
ATOM 5165 C C . ASP B 1 118 ? -21.348 52.280 -59.739 1.00 18.27 97 ASP B C 1
ATOM 5166 O O . ASP B 1 118 ? -20.590 52.642 -60.646 1.00 19.22 97 ASP B O 1
ATOM 5171 N N . ALA B 1 119 ? -21.336 51.031 -59.257 1.00 18.27 98 ALA B N 1
ATOM 5172 C CA . ALA B 1 119 ? -20.517 50.003 -59.889 1.00 19.53 98 ALA B CA 1
ATOM 5173 C C . ALA B 1 119 ? -20.926 49.791 -61.339 1.00 21.13 98 ALA B C 1
ATOM 5174 O O . ALA B 1 119 ? -20.069 49.594 -62.210 1.00 18.28 98 ALA B O 1
ATOM 5176 N N . ASN B 1 120 ? -22.234 49.811 -61.617 1.00 19.65 99 ASN B N 1
ATOM 5177 C CA . ASN B 1 120 ? -22.660 49.601 -62.994 1.00 16.80 99 ASN B CA 1
ATOM 5178 C C . ASN B 1 120 ? -22.363 50.816 -63.846 1.00 15.54 99 ASN B C 1
ATOM 5179 O O . ASN B 1 120 ? -22.054 50.672 -65.032 1.00 17.33 99 ASN B O 1
ATOM 5184 N N . LYS B 1 121 ? -22.455 52.016 -63.267 1.00 21.11 100 LYS B N 1
ATOM 5185 C CA . LYS B 1 121 ? -22.050 53.211 -63.992 1.00 17.48 100 LYS B CA 1
ATOM 5186 C C . LYS B 1 121 ? -20.578 53.132 -64.373 1.00 18.61 100 LYS B C 1
ATOM 5187 O O . LYS B 1 121 ? -20.204 53.433 -65.510 1.00 20.85 100 LYS B O 1
ATOM 5193 N N . ALA B 1 122 ? -19.731 52.689 -63.447 1.00 21.61 101 ALA B N 1
ATOM 5194 C CA . ALA B 1 122 ? -18.308 52.626 -63.739 1.00 20.90 101 ALA B CA 1
ATOM 5195 C C . ALA B 1 122 ? -18.014 51.585 -64.808 1.00 14.67 101 ALA B C 1
ATOM 5196 O O . ALA B 1 122 ? -17.256 51.845 -65.744 1.00 17.71 101 ALA B O 1
ATOM 5198 N N . ARG B 1 123 ? -18.585 50.392 -64.680 1.00 14.49 102 ARG B N 1
ATOM 5199 C CA A ARG B 1 123 ? -18.318 49.359 -65.674 0.50 16.57 102 ARG B CA 1
ATOM 5200 C CA B ARG B 1 123 ? -18.317 49.363 -65.676 0.50 16.56 102 ARG B CA 1
ATOM 5201 C C . ARG B 1 123 ? -18.914 49.714 -67.033 1.00 18.30 102 ARG B C 1
ATOM 5202 O O . ARG B 1 123 ? -18.342 49.352 -68.068 1.00 16.77 102 ARG B O 1
ATOM 5217 N N . SER B 1 124 ? -20.067 50.390 -67.055 1.00 16.24 103 SER B N 1
ATOM 5218 C CA . SER B 1 124 ? -20.651 50.793 -68.334 1.00 14.94 103 SER B CA 1
ATOM 5219 C C . SER B 1 124 ? -19.736 51.775 -69.050 1.00 21.14 103 SER B C 1
ATOM 5220 O O . SER B 1 124 ? -19.486 51.649 -70.257 1.00 17.49 103 SER B O 1
ATOM 5223 N N . THR B 1 125 ? -19.205 52.752 -68.312 1.00 17.78 104 THR B N 1
ATOM 5224 C CA . THR B 1 125 ? -18.252 53.685 -68.899 1.00 16.87 104 THR B CA 1
ATOM 5225 C C . THR B 1 125 ? -16.996 52.959 -69.367 1.00 16.12 104 THR B C 1
ATOM 5226 O O . THR B 1 125 ? -16.484 53.225 -70.461 1.00 22.39 104 THR B O 1
ATOM 5230 N N . ASP B 1 126 ? -16.492 52.028 -68.554 1.00 12.85 105 ASP B N 1
ATOM 5231 C CA . ASP B 1 126 ? -15.272 51.330 -68.931 1.00 16.67 105 ASP B CA 1
ATOM 5232 C C . ASP B 1 126 ? -15.472 50.550 -70.225 1.00 19.12 105 ASP B C 1
ATOM 5233 O O . ASP B 1 126 ? -14.627 50.598 -71.125 1.00 17.80 105 ASP B O 1
ATOM 5238 N N . ILE B 1 127 ? -16.595 49.842 -70.343 1.00 16.22 106 ILE B N 1
ATOM 5239 C CA . ILE B 1 127 ? -16.820 49.022 -71.528 1.00 13.66 106 ILE B CA 1
ATOM 5240 C C . ILE B 1 127 ? -17.052 49.900 -72.753 1.00 14.90 106 ILE B C 1
ATOM 5241 O O . ILE B 1 127 ? -16.560 49.599 -73.844 1.00 17.28 106 ILE B O 1
ATOM 5246 N N . TYR B 1 128 ? -17.775 51.013 -72.590 1.00 13.74 107 TYR B N 1
ATOM 5247 C CA . TYR B 1 128 ? -18.001 51.914 -73.721 1.00 14.93 107 TYR B CA 1
ATOM 5248 C C . TYR B 1 128 ? -16.696 52.546 -74.197 1.00 15.09 107 TYR B C 1
ATOM 5249 O O . TYR B 1 128 ? -16.395 52.539 -75.395 1.00 16.70 107 TYR B O 1
ATOM 5258 N N . ILE B 1 129 ? -15.909 53.113 -73.277 1.00 13.66 108 ILE B N 1
ATOM 5259 C CA A ILE B 1 129 ? -14.684 53.807 -73.679 0.41 16.14 108 ILE B CA 1
ATOM 5260 C CA B ILE B 1 129 ? -14.691 53.811 -73.689 0.59 15.84 108 ILE B CA 1
ATOM 5261 C C . ILE B 1 129 ? -13.712 52.845 -74.353 1.00 13.69 108 ILE B C 1
ATOM 5262 O O . ILE B 1 129 ? -13.079 53.178 -75.366 1.00 17.15 108 ILE B O 1
ATOM 5271 N N . LYS B 1 130 ? -13.564 51.642 -73.800 1.00 14.94 109 LYS B N 1
ATOM 5272 C CA . LYS B 1 130 ? -12.665 50.673 -74.426 1.00 14.19 109 LYS B CA 1
ATOM 5273 C C . LYS B 1 130 ? -13.140 50.316 -75.824 1.00 19.72 109 LYS B C 1
ATOM 5274 O O . LYS B 1 130 ? -12.327 50.160 -76.746 1.00 18.72 109 LYS B O 1
ATOM 5280 N N . ASN B 1 131 ? -14.456 50.194 -76.008 1.00 13.23 110 ASN B N 1
ATOM 5281 C CA . ASN B 1 131 ? -14.969 49.906 -77.339 1.00 18.09 110 ASN B CA 1
ATOM 5282 C C . ASN B 1 131 ? -14.788 51.102 -78.249 1.00 17.38 110 ASN B C 1
ATOM 5283 O O . ASN B 1 131 ? -14.462 50.940 -79.428 1.00 16.71 110 ASN B O 1
ATOM 5288 N N . ARG B 1 132 ? -14.971 52.312 -77.714 1.00 18.91 111 ARG B N 1
ATOM 5289 C CA . ARG B 1 132 ? -14.789 53.516 -78.524 1.00 17.66 111 ARG B CA 1
ATOM 5290 C C . ARG B 1 132 ? -13.347 53.645 -78.992 1.00 18.96 111 ARG B C 1
ATOM 5291 O O . ARG B 1 132 ? -13.084 53.930 -80.167 1.00 22.95 111 ARG B O 1
ATOM 5299 N N . GLU B 1 133 ? -12.392 53.418 -78.090 1.00 20.06 112 GLU B N 1
ATOM 5300 C CA . GLU B 1 133 ? -11.001 53.605 -78.473 1.00 21.03 112 GLU B CA 1
ATOM 5301 C C . GLU B 1 133 ? -10.525 52.488 -79.399 1.00 20.37 112 GLU B C 1
ATOM 5302 O O . GLU B 1 133 ? -9.640 52.714 -80.224 1.00 20.64 112 GLU B O 1
ATOM 5308 N N . ALA B 1 134 ? -11.120 51.296 -79.294 1.00 17.12 113 ALA B N 1
ATOM 5309 C CA . ALA B 1 134 ? -10.794 50.158 -80.151 1.00 17.35 113 ALA B CA 1
ATOM 5310 C C . ALA B 1 134 ? -11.387 50.270 -81.549 1.00 22.19 113 ALA B C 1
ATOM 5311 O O . ALA B 1 134 ? -10.990 49.502 -82.437 1.00 18.59 113 ALA B O 1
ATOM 5313 N N . GLY B 1 135 ? -12.314 51.199 -81.772 1.00 18.86 114 GLY B N 1
ATOM 5314 C CA . GLY B 1 135 ? -12.872 51.435 -83.089 1.00 20.66 114 GLY B CA 1
ATOM 5315 C C . GLY B 1 135 ? -14.298 50.947 -83.290 1.00 19.75 114 GLY B C 1
ATOM 5316 O O . GLY B 1 135 ? -14.780 50.959 -84.429 1.00 22.08 114 GLY B O 1
ATOM 5317 N N . ASN B 1 136 ? -14.999 50.545 -82.229 1.00 15.37 115 ASN B N 1
ATOM 5318 C CA . ASN B 1 136 ? -16.314 49.936 -82.387 1.00 17.60 115 ASN B CA 1
ATOM 5319 C C . ASN B 1 136 ? -17.476 50.908 -82.179 1.00 14.27 115 ASN B C 1
ATOM 5320 O O . ASN B 1 136 ? -18.622 50.461 -82.103 1.00 15.83 115 ASN B O 1
ATOM 5325 N N . ILE B 1 137 ? -17.224 52.214 -82.085 1.00 14.49 116 ILE B N 1
ATOM 5326 C CA . ILE B 1 137 ? -18.300 53.185 -81.883 1.00 14.92 116 ILE B CA 1
ATOM 5327 C C . ILE B 1 137 ? -18.289 54.186 -83.033 1.00 18.72 116 ILE B C 1
ATOM 5328 O O . ILE B 1 137 ? -17.230 54.707 -83.399 1.00 21.17 116 ILE B O 1
ATOM 5333 N N . ALA B 1 138 ? -19.464 54.466 -83.591 1.00 13.66 117 ALA B N 1
ATOM 5334 C CA . ALA B 1 138 ? -19.629 55.534 -84.567 1.00 15.59 117 ALA B CA 1
ATOM 5335 C C . ALA B 1 138 ? -20.703 56.492 -84.078 1.00 17.94 117 ALA B C 1
ATOM 5336 O O . ALA B 1 138 ? -21.613 56.104 -83.348 1.00 22.42 117 ALA B O 1
ATOM 5338 N N . VAL B 1 139 ? -20.582 57.756 -84.462 1.00 13.68 118 VAL B N 1
ATOM 5339 C CA . VAL B 1 139 ? -21.580 58.757 -84.123 1.00 13.80 118 VAL B CA 1
ATOM 5340 C C . VAL B 1 139 ? -22.002 59.396 -85.424 1.00 20.82 118 VAL B C 1
ATOM 5341 O O . VAL B 1 139 ? -21.161 59.673 -86.285 1.00 21.89 118 VAL B O 1
ATOM 5345 N N . ARG B 1 140 ? -23.304 59.583 -85.598 1.00 22.88 119 ARG B N 1
ATOM 5346 C CA A ARG B 1 140 ? -23.788 60.204 -86.823 0.17 21.78 119 ARG B CA 1
ATOM 5347 C CA B ARG B 1 140 ? -23.779 60.221 -86.815 0.83 22.79 119 ARG B CA 1
ATOM 5348 C C . ARG B 1 140 ? -25.158 60.801 -86.560 1.00 21.16 119 ARG B C 1
ATOM 5349 O O . ARG B 1 140 ? -25.893 60.293 -85.706 1.00 17.77 119 ARG B O 1
ATOM 5364 N N . PRO B 1 141 ? -25.524 61.880 -87.255 1.00 22.55 120 PRO B N 1
ATOM 5365 C CA . PRO B 1 141 ? -26.884 62.409 -87.119 1.00 19.48 120 PRO B CA 1
ATOM 5366 C C . PRO B 1 141 ? -27.870 61.480 -87.798 1.00 18.55 120 PRO B C 1
ATOM 5367 O O . PRO B 1 141 ? -27.617 60.986 -88.897 1.00 23.42 120 PRO B O 1
ATOM 5371 N N . VAL B 1 142 ? -29.008 61.248 -87.148 1.00 17.31 121 VAL B N 1
ATOM 5372 C CA . VAL B 1 142 ? -30.076 60.469 -87.760 1.00 20.71 121 VAL B CA 1
ATOM 5373 C C . VAL B 1 142 ? -31.395 61.206 -87.575 1.00 22.38 121 VAL B C 1
ATOM 5374 O O . VAL B 1 142 ? -31.574 61.990 -86.632 1.00 24.66 121 VAL B O 1
ATOM 5378 N N . THR B 1 143 ? -32.320 60.946 -88.491 1.00 15.97 122 THR B N 1
ATOM 5379 C CA . THR B 1 143 ? -33.666 61.489 -88.390 1.00 17.39 122 THR B CA 1
ATOM 5380 C C . THR B 1 143 ? -34.443 60.657 -87.393 1.00 26.25 122 THR B C 1
ATOM 5381 O O . THR B 1 143 ? -34.375 59.427 -87.416 1.00 30.87 122 THR B O 1
ATOM 5385 N N . GLN B 1 144 ? -35.160 61.325 -86.496 1.00 16.05 123 GLN B N 1
ATOM 5386 C CA . GLN B 1 144 ? -35.894 60.617 -85.461 1.00 20.24 123 GLN B CA 1
ATOM 5387 C C . GLN B 1 144 ? -37.216 61.318 -85.205 1.00 22.86 123 GLN B C 1
ATOM 5388 O O . GLN B 1 144 ? -37.301 62.549 -85.266 1.00 25.03 123 GLN B O 1
ATOM 5394 N N . LEU B 1 145 ? -38.245 60.526 -84.929 1.00 21.47 124 LEU B N 1
ATOM 5395 C CA . LEU B 1 145 ? -39.527 61.097 -84.556 1.00 21.97 124 LEU B CA 1
ATOM 5396 C C . LEU B 1 145 ? -39.432 61.725 -83.173 1.00 21.63 124 LEU B C 1
ATOM 5397 O O . LEU B 1 145 ? -38.734 61.218 -82.294 1.00 22.19 124 LEU B O 1
ATOM 5402 N N . PHE B 1 146 ? -40.156 62.830 -82.994 1.00 22.03 125 PHE B N 1
ATOM 5403 C CA . PHE B 1 146 ? -40.097 63.679 -81.812 1.00 21.72 125 PHE B CA 1
ATOM 5404 C C . PHE B 1 146 ? -41.524 64.010 -81.407 1.00 19.14 125 PHE B C 1
ATOM 5405 O O . PHE B 1 146 ? -42.329 64.403 -82.255 1.00 20.98 125 PHE B O 1
ATOM 5413 N N . ASP B 1 147 ? -41.850 63.826 -80.127 1.00 17.78 126 ASP B N 1
ATOM 5414 C CA . ASP B 1 147 ? -43.169 64.192 -79.626 1.00 19.60 126 ASP B CA 1
ATOM 5415 C C . ASP B 1 147 ? -43.136 65.660 -79.210 1.00 26.68 126 ASP B C 1
ATOM 5416 O O . ASP B 1 147 ? -42.519 65.984 -78.184 1.00 25.81 126 ASP B O 1
ATOM 5421 N N . PRO B 1 148 ? -43.790 66.569 -79.944 1.00 26.33 127 PRO B N 1
ATOM 5422 C CA . PRO B 1 148 ? -43.658 67.998 -79.626 1.00 31.80 127 PRO B CA 1
ATOM 5423 C C . PRO B 1 148 ? -44.407 68.399 -78.372 1.00 42.28 127 PRO B C 1
ATOM 5424 O O . PRO B 1 148 ? -44.053 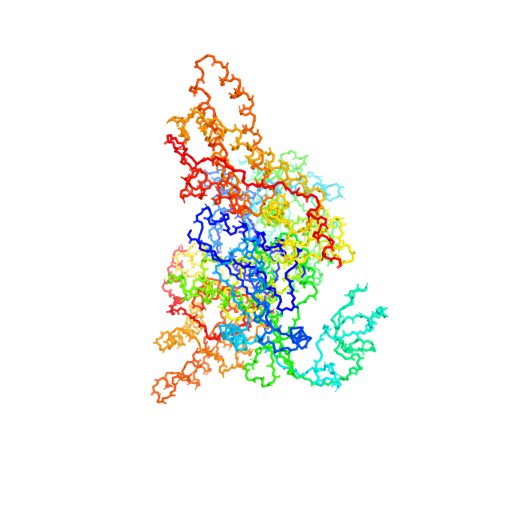69.409 -77.753 1.00 45.80 127 PRO B O 1
ATOM 5428 N N . GLU B 1 149 ? -45.429 67.635 -77.980 1.00 33.37 128 GLU B N 1
ATOM 5429 C CA . GLU B 1 149 ? -46.164 67.929 -76.757 1.00 35.58 128 GLU B CA 1
ATOM 5430 C C . GLU B 1 149 ? -45.323 67.616 -75.525 1.00 38.49 128 GLU B C 1
ATOM 5431 O O . GLU B 1 149 ? -45.257 68.419 -74.586 1.00 37.93 128 GLU B O 1
ATOM 5437 N N . LYS B 1 150 ? -44.652 66.466 -75.518 1.00 27.15 129 LYS B N 1
ATOM 5438 C CA . LYS B 1 150 ? -43.819 66.065 -74.393 1.00 30.37 129 LYS B CA 1
ATOM 5439 C C . LYS B 1 150 ? -42.382 66.568 -74.503 1.00 27.78 129 LYS B C 1
ATOM 5440 O O . LYS B 1 150 ? -41.639 66.487 -73.516 1.00 25.81 129 LYS B O 1
ATOM 5446 N N . GLY B 1 151 ? -41.974 67.075 -75.664 1.00 25.77 130 GLY B N 1
ATOM 5447 C CA . GLY B 1 151 ? -40.590 67.496 -75.855 1.00 27.36 130 GLY B CA 1
ATOM 5448 C C . GLY B 1 151 ? -39.593 66.362 -75.750 1.00 30.97 130 GLY B C 1
ATOM 5449 O O . GLY B 1 151 ? -38.525 66.523 -75.142 1.00 27.65 130 GLY B O 1
ATOM 5450 N N . MET B 1 152 ? -39.914 65.209 -76.336 1.00 26.69 131 MET B N 1
ATOM 5451 C CA . MET B 1 152 ? -39.090 64.019 -76.205 1.00 23.67 131 MET B CA 1
ATOM 5452 C C . MET B 1 152 ? -38.869 63.379 -77.567 1.00 22.32 131 MET B C 1
ATOM 5453 O O . MET B 1 152 ? -39.790 63.299 -78.381 1.00 21.00 131 MET B O 1
ATOM 5458 N N . PHE B 1 153 ? -37.643 62.930 -77.808 1.00 19.52 132 PHE B N 1
ATOM 5459 C CA . PHE B 1 153 ? -37.393 62.044 -78.932 1.00 23.35 132 PHE B CA 1
ATOM 5460 C C . PHE B 1 153 ? -37.989 60.680 -78.638 1.00 26.23 132 PHE B C 1
ATOM 5461 O O . PHE B 1 153 ? -37.882 60.163 -77.524 1.00 24.39 132 PHE B O 1
ATOM 5469 N N . LEU B 1 154 ? -38.606 60.091 -79.651 1.00 22.78 133 LEU B N 1
ATOM 5470 C CA . LEU B 1 154 ? -39.353 58.855 -79.495 1.00 22.52 133 LEU B CA 1
ATOM 5471 C C . LEU B 1 154 ? -38.510 57.685 -79.988 1.00 24.17 133 LEU B C 1
ATOM 5472 O O . LEU B 1 154 ? -38.087 57.668 -81.148 1.00 23.70 133 LEU B O 1
ATOM 5477 N N . SER B 1 155 ? -38.276 56.706 -79.115 1.00 23.82 134 SER B N 1
ATOM 5478 C CA . SER B 1 155 ? -37.707 55.454 -79.593 1.00 29.33 134 SER B CA 1
ATOM 5479 C C . SER B 1 155 ? -38.822 54.564 -80.154 1.00 31.41 134 SER B C 1
ATOM 5480 O O . SER B 1 155 ? -40.013 54.878 -80.070 1.00 21.91 134 SER B O 1
ATOM 5483 N N . ASP B 1 156 ? -38.421 53.434 -80.738 1.00 24.57 135 ASP B N 1
ATOM 5484 C CA . ASP B 1 156 ? -39.328 52.696 -81.614 1.00 24.35 135 ASP B CA 1
ATOM 5485 C C . ASP B 1 156 ? -40.554 52.161 -80.886 1.00 22.88 135 ASP B C 1
ATOM 5486 O O . ASP B 1 156 ? -41.628 52.061 -81.489 1.00 24.24 135 ASP B O 1
ATOM 5491 N N . ARG B 1 157 ? -40.419 51.784 -79.615 1.00 22.96 136 ARG B N 1
ATOM 5492 C CA . ARG B 1 157 ? -41.536 51.190 -78.888 1.00 25.92 136 ARG B CA 1
ATOM 5493 C C . ARG B 1 157 ? -42.466 52.238 -78.285 1.00 28.08 136 ARG B C 1
ATOM 5494 O O . ARG B 1 157 ? -43.370 51.894 -77.519 1.00 24.22 136 ARG B O 1
ATOM 5502 N N . PHE B 1 158 ? -42.266 53.510 -78.615 1.00 21.49 137 PHE B N 1
ATOM 5503 C CA . PHE B 1 158 ? -43.164 54.576 -78.192 1.00 19.95 137 PHE B CA 1
ATOM 5504 C C . PHE B 1 158 ? -43.759 55.288 -79.400 1.00 22.45 137 PHE B C 1
ATOM 5505 O O . PHE B 1 158 ? -44.260 56.413 -79.283 1.00 21.86 137 PHE B O 1
ATOM 5513 N N . ILE B 1 159 ? -43.713 54.629 -80.558 1.00 23.70 138 ILE B N 1
ATOM 5514 C CA . ILE B 1 159 ? -44.309 55.093 -81.803 1.00 19.40 138 ILE B CA 1
ATOM 5515 C C . ILE B 1 159 ? -45.211 53.980 -82.311 1.00 25.65 138 ILE B C 1
ATOM 5516 O O . ILE B 1 159 ? -44.839 52.802 -82.263 1.00 24.08 138 ILE B O 1
ATOM 5521 N N . LYS B 1 160 ? -46.396 54.345 -82.789 1.00 21.87 139 LYS B N 1
ATOM 5522 C CA . LYS B 1 160 ? -47.248 53.410 -83.504 1.00 23.09 139 LYS B CA 1
ATOM 5523 C C . LYS B 1 160 ? -47.717 54.049 -84.802 1.00 24.92 139 LYS B C 1
ATOM 5524 O O . LYS B 1 160 ? -47.922 55.265 -84.878 1.00 23.42 139 LYS B O 1
ATOM 5530 N N . GLY B 1 161 ? -47.897 53.213 -85.818 1.00 20.76 140 GLY B N 1
ATOM 5531 C CA . GLY B 1 161 ? -48.314 53.718 -87.106 1.00 21.14 140 GLY B CA 1
ATOM 5532 C C . GLY B 1 161 ? -48.698 52.585 -88.030 1.00 35.17 140 GLY B C 1
ATOM 5533 O O . GLY B 1 161 ? -48.782 51.426 -87.623 1.00 21.97 140 GLY B O 1
ATOM 5534 N N . THR B 1 162 ? -48.924 52.948 -89.289 1.00 25.41 141 THR B N 1
ATOM 5535 C CA . THR B 1 162 ? -49.357 52.011 -90.316 1.00 25.68 141 THR B CA 1
ATOM 5536 C C . THR B 1 162 ? -48.142 51.419 -91.016 1.00 31.84 141 THR B C 1
ATOM 5537 O O . THR B 1 162 ? -47.255 52.160 -91.454 1.00 21.95 141 THR B O 1
ATOM 5541 N N . CYS B 1 163 ? -48.101 50.089 -91.110 1.00 29.19 142 CYS B N 1
ATOM 5542 C CA . CYS B 1 163 ? -46.961 49.422 -91.723 1.00 28.73 142 CYS B CA 1
ATOM 5543 C C . CYS B 1 163 ? -46.854 49.836 -93.183 1.00 22.81 142 CYS B C 1
ATOM 5544 O O . CYS B 1 163 ? -47.842 49.742 -93.919 1.00 26.62 142 CYS B O 1
ATOM 5547 N N . PRO B 1 164 ? -45.683 50.278 -93.647 1.00 30.63 143 PRO B N 1
ATOM 5548 C CA . PRO B 1 164 ? -45.586 50.726 -95.042 1.00 28.07 143 PRO B CA 1
ATOM 5549 C C . PRO B 1 164 ? -45.760 49.593 -96.038 1.00 32.45 143 PRO B C 1
ATOM 5550 O O . PRO B 1 164 ? -46.174 49.852 -97.171 1.00 31.92 143 PRO B O 1
ATOM 5554 N N . LYS B 1 165 ? -45.483 48.350 -95.637 1.00 31.76 144 LYS B N 1
ATOM 5555 C CA . LYS B 1 165 ? -45.585 47.202 -96.536 1.00 30.21 144 LYS B CA 1
ATOM 5556 C C . LYS B 1 165 ? -47.023 46.703 -96.647 1.00 35.71 144 LYS B C 1
ATOM 5557 O O . LYS B 1 165 ? -47.603 46.683 -97.739 1.00 32.19 144 LYS B O 1
ATOM 5563 N N . CYS B 1 166 ? -47.615 46.286 -95.528 1.00 30.09 145 CYS B N 1
ATOM 5564 C CA . CYS B 1 166 ? -48.934 45.665 -95.583 1.00 33.37 145 CYS B CA 1
ATOM 5565 C C . CYS B 1 166 ? -50.070 46.617 -95.223 1.00 33.65 145 CYS B C 1
ATOM 5566 O O . CYS B 1 166 ? -51.236 46.253 -95.406 1.00 28.15 145 CYS B O 1
ATOM 5569 N N . LYS B 1 167 ? -49.755 47.819 -94.730 1.00 35.56 146 LYS B N 1
ATOM 5570 C CA . LYS B 1 167 ? -50.717 48.872 -94.388 1.00 25.70 146 LYS B CA 1
ATOM 5571 C C . LYS B 1 167 ? -51.544 48.546 -93.148 1.00 25.87 146 LYS B C 1
ATOM 5572 O O . LYS B 1 167 ? -52.618 49.133 -92.943 1.00 28.77 146 LYS B O 1
ATOM 5578 N N . SER B 1 168 ? -51.066 47.642 -92.298 1.00 27.68 147 SER B N 1
ATOM 5579 C CA . SER B 1 168 ? -51.769 47.342 -91.059 1.00 29.54 147 SER B CA 1
ATOM 5580 C C . SER B 1 168 ? -51.556 48.463 -90.054 1.00 25.03 147 SER B C 1
ATOM 5581 O O . SER B 1 168 ? -50.445 48.980 -89.911 1.00 24.14 147 SER B O 1
ATOM 5584 N N . GLU B 1 169 ? -52.627 48.816 -89.347 1.00 27.19 148 GLU B N 1
ATOM 5585 C CA . GLU B 1 169 ? -52.599 49.835 -88.303 1.00 24.84 148 GLU B CA 1
ATOM 5586 C C . GLU B 1 169 ? -51.879 49.344 -87.046 1.00 28.76 148 GLU B C 1
ATOM 5587 O O . GLU B 1 169 ? -51.737 48.142 -86.812 1.00 24.52 148 GLU B O 1
ATOM 5593 N N . ASP B 1 170 ? -51.431 50.310 -86.228 1.00 23.54 149 ASP B N 1
ATOM 5594 C CA . ASP B 1 170 ? -51.069 50.096 -84.822 1.00 26.07 149 ASP B CA 1
ATOM 5595 C C . ASP B 1 170 ? -49.765 49.319 -84.642 1.00 28.79 149 ASP B C 1
ATOM 5596 O O . ASP B 1 170 ? -49.587 48.626 -83.638 1.00 25.79 149 ASP B O 1
ATOM 5601 N N . GLN B 1 171 ? -48.838 49.440 -85.586 1.00 26.97 150 GLN B N 1
ATOM 5602 C CA . GLN B 1 171 ? -47.564 48.737 -85.520 1.00 21.55 150 GLN B CA 1
ATOM 5603 C C . GLN B 1 171 ? -46.506 49.616 -84.868 1.00 24.91 150 GLN B C 1
ATOM 5604 O O . GLN B 1 171 ? -46.521 50.840 -85.006 1.00 29.38 150 GLN B O 1
ATOM 5610 N N . TYR B 1 172 ? -45.571 48.978 -84.166 1.00 24.33 151 TYR B N 1
ATOM 5611 C CA . TYR B 1 172 ? -44.507 49.740 -83.531 1.00 23.52 151 TYR B CA 1
ATOM 5612 C C . TYR B 1 172 ? -43.488 50.203 -84.566 1.00 23.62 151 TYR B C 1
ATOM 5613 O O . TYR B 1 172 ? -43.531 49.824 -85.743 1.00 25.74 151 TYR B O 1
ATOM 5622 N N . GLY B 1 173 ? -42.539 51.016 -84.100 1.00 20.93 152 GLY B N 1
ATOM 5623 C CA . GLY B 1 173 ? -41.610 51.681 -84.995 1.00 24.18 152 GLY B CA 1
ATOM 5624 C C . GLY B 1 173 ? -40.485 50.828 -85.551 1.00 27.45 152 GLY B C 1
ATOM 5625 O O . GLY B 1 173 ? -39.788 51.291 -86.456 1.00 29.36 152 GLY B O 1
ATOM 5626 N N . ASP B 1 174 ? -40.292 49.607 -85.049 1.00 22.35 153 ASP B N 1
ATOM 5627 C CA . ASP B 1 174 ? -39.188 48.752 -85.487 1.00 25.66 153 ASP B CA 1
ATOM 5628 C C . ASP B 1 174 ? -39.618 47.677 -86.475 1.00 32.01 153 ASP B C 1
ATOM 5629 O O . ASP B 1 174 ? -38.886 47.407 -87.435 1.00 25.93 153 ASP B O 1
ATOM 5634 N N . SER B 1 175 ? -40.791 47.067 -86.281 1.00 23.49 154 SER B N 1
ATOM 5635 C CA . SER B 1 175 ? -41.214 45.986 -87.164 1.00 27.86 154 SER B CA 1
ATOM 5636 C C . SER B 1 175 ? -42.713 45.752 -87.027 1.00 26.49 154 SER B C 1
ATOM 5637 O O . SER B 1 175 ? -43.335 46.120 -86.025 1.00 26.82 154 SER B O 1
ATOM 5640 N N . CYS B 1 176 ? -43.273 45.091 -88.041 1.00 27.52 155 CYS B N 1
ATOM 5641 C CA . CYS B 1 176 ? -44.706 44.844 -88.148 1.00 32.29 155 CYS B CA 1
ATOM 5642 C C . CYS B 1 176 ? -45.010 43.407 -87.738 1.00 32.29 155 CYS B C 1
ATOM 5643 O O . CYS B 1 176 ? -44.447 42.465 -88.301 1.00 31.84 155 CYS B O 1
ATOM 5646 N N . GLU B 1 177 ? -45.906 43.245 -86.762 1.00 29.84 156 GLU B N 1
ATOM 5647 C CA . GLU B 1 177 ? -46.298 41.917 -86.300 1.00 31.32 156 GLU B CA 1
ATOM 5648 C C . GLU B 1 177 ? -47.183 41.181 -87.296 1.00 34.34 156 GLU B C 1
ATOM 5649 O O . GLU B 1 177 ? -47.378 39.972 -87.146 1.00 34.11 156 GLU B O 1
ATOM 5651 N N . VAL B 1 178 ? -47.725 41.868 -88.295 1.00 33.92 157 VAL B N 1
ATOM 5652 C CA . VAL B 1 178 ? -48.662 41.242 -89.221 1.00 34.02 157 VAL B CA 1
ATOM 5653 C C . VAL B 1 178 ? -47.935 40.606 -90.397 1.00 29.88 157 VAL B C 1
ATOM 5654 O O . VAL B 1 178 ? -48.203 39.459 -90.761 1.00 31.71 157 VAL B O 1
ATOM 5658 N N . CYS B 1 179 ? -47.016 41.345 -91.016 1.00 32.26 158 CYS B N 1
ATOM 5659 C CA . CYS B 1 179 ? -46.312 40.864 -92.197 1.00 31.67 158 CYS B CA 1
ATOM 5660 C C . CYS B 1 179 ? -44.835 40.586 -91.952 1.00 34.94 158 CYS B C 1
ATOM 5661 O O . CYS B 1 179 ? -44.190 39.970 -92.808 1.00 36.98 158 CYS B O 1
ATOM 5664 N N . GLY B 1 180 ? -44.279 41.025 -90.820 1.00 31.91 159 GLY B N 1
ATOM 5665 C CA . GLY B 1 180 ? -42.905 40.730 -90.468 1.00 33.05 159 GLY B CA 1
ATOM 5666 C C . GLY B 1 180 ? -41.871 41.721 -90.964 1.00 29.40 159 GLY B C 1
ATOM 5667 O O . GLY B 1 180 ? -40.711 41.622 -90.556 1.00 32.30 159 GLY B O 1
ATOM 5668 N N . THR B 1 181 ? -42.251 42.666 -91.825 1.00 28.68 160 THR B N 1
ATOM 5669 C CA . THR B 1 181 ? -41.301 43.644 -92.346 1.00 32.79 160 THR B CA 1
ATOM 5670 C C . THR B 1 181 ? -40.667 44.446 -91.216 1.00 34.53 160 THR B C 1
ATOM 5671 O O . THR B 1 181 ? -41.329 44.804 -90.239 1.00 36.14 160 THR B O 1
ATOM 5675 N N . THR B 1 182 ? -39.374 44.724 -91.354 1.00 42.48 161 THR B N 1
ATOM 5676 C CA . THR B 1 182 ? -38.664 45.645 -90.478 1.00 34.08 161 THR B CA 1
ATOM 5677 C C . THR B 1 182 ? -38.481 46.977 -91.194 1.00 30.30 161 THR B C 1
ATOM 5678 O O . THR B 1 182 ? -38.444 47.040 -92.425 1.00 32.08 161 THR B O 1
ATOM 5682 N N . TYR B 1 183 ? -38.346 48.045 -90.414 1.00 32.58 162 TYR B N 1
ATOM 5683 C CA . TYR B 1 183 ? -38.258 49.372 -91.005 1.00 25.11 162 TYR B CA 1
ATOM 5684 C C . TYR B 1 183 ? -37.735 50.336 -89.952 1.00 21.30 162 TYR B C 1
ATOM 5685 O O . TYR B 1 183 ? -37.683 50.020 -88.760 1.00 23.58 162 TYR B O 1
ATOM 5694 N N . ASN B 1 184 ? -37.327 51.512 -90.413 1.00 31.36 163 ASN B N 1
ATOM 5695 C CA . ASN B 1 184 ? -37.125 52.627 -89.504 1.00 29.07 163 ASN B CA 1
ATOM 5696 C C . ASN B 1 184 ? -38.473 53.271 -89.207 1.00 25.97 163 ASN B C 1
ATOM 5697 O O . ASN B 1 184 ? -39.365 53.302 -90.057 1.00 25.35 163 ASN B O 1
ATOM 5702 N N . ALA B 1 185 ? -38.613 53.795 -87.987 1.00 28.61 164 ALA B N 1
ATOM 5703 C CA . ALA B 1 185 ? -39.900 54.345 -87.572 1.00 24.22 164 ALA B CA 1
ATOM 5704 C C . ALA B 1 185 ? -40.362 55.465 -88.490 1.00 24.19 164 ALA B C 1
ATOM 5705 O O . ALA B 1 185 ? -41.570 55.707 -88.606 1.00 28.22 164 ALA B O 1
ATOM 5707 N N . THR B 1 186 ? -39.427 56.151 -89.163 1.00 26.95 165 THR B N 1
ATOM 5708 C CA . THR B 1 186 ? -39.798 57.196 -90.118 1.00 30.66 165 THR B CA 1
ATOM 5709 C C . THR B 1 186 ? -40.532 56.655 -91.342 1.00 32.87 165 THR B C 1
ATOM 5710 O O . THR B 1 186 ? -41.089 57.448 -92.109 1.00 28.38 165 THR B O 1
ATOM 5714 N N . GLU B 1 187 ? -40.545 55.339 -91.553 1.00 30.32 166 GLU B N 1
ATOM 5715 C CA . GLU B 1 187 ? -41.272 54.788 -92.690 1.00 26.64 166 GLU B CA 1
ATOM 5716 C C . GLU B 1 187 ? -42.727 54.471 -92.378 1.00 26.97 166 GLU B C 1
ATOM 5717 O O . GLU B 1 187 ? -43.504 54.243 -93.312 1.00 26.23 166 GLU B O 1
ATOM 5723 N N . LEU B 1 188 ? -43.112 54.452 -91.101 1.00 27.73 167 LEU B N 1
ATOM 5724 C CA . LEU B 1 188 ? -44.513 54.275 -90.738 1.00 26.41 167 LEU B CA 1
ATOM 5725 C C . LEU B 1 188 ? -45.376 55.370 -91.350 1.00 27.13 167 LEU B C 1
ATOM 5726 O O . LEU B 1 188 ? -45.003 56.547 -91.367 1.00 29.56 167 LEU B O 1
ATOM 5731 N N . LEU B 1 189 ? -46.547 54.985 -91.840 1.00 23.79 168 LEU B N 1
ATOM 5732 C CA . LEU B 1 189 ? -47.509 55.957 -92.327 1.00 21.72 168 LEU B CA 1
ATOM 5733 C C . LEU B 1 189 ? -48.357 56.447 -91.161 1.00 33.08 168 LEU B C 1
ATOM 5734 O O . LEU B 1 189 ? -48.723 55.665 -90.278 1.00 29.42 168 LEU B O 1
ATOM 5739 N N . ASN B 1 190 ? -48.646 57.749 -91.155 1.00 26.19 169 ASN B N 1
ATOM 5740 C CA . ASN B 1 190 ? -49.440 58.420 -90.127 1.00 23.66 169 ASN B CA 1
ATOM 5741 C C . ASN B 1 190 ? -49.063 57.962 -88.709 1.00 23.50 169 ASN B C 1
ATOM 5742 O O . ASN B 1 190 ? -49.903 57.412 -87.991 1.00 27.35 169 ASN B O 1
ATOM 5747 N N . PRO B 1 191 ? -47.820 58.193 -88.278 1.00 23.02 170 PRO B N 1
ATOM 5748 C CA . PRO B 1 191 ? -47.402 57.735 -86.949 1.00 20.16 170 PRO B CA 1
ATOM 5749 C C . PRO B 1 191 ? -48.046 58.554 -85.839 1.00 25.94 170 PRO B C 1
ATOM 5750 O O . PRO B 1 191 ? -48.527 59.674 -86.039 1.00 20.95 170 PRO B O 1
ATOM 5754 N N . ARG B 1 192 ? -48.035 57.973 -84.642 1.00 20.04 171 ARG B N 1
ATOM 5755 C CA . ARG B 1 192 ? -48.466 58.674 -83.442 1.00 20.03 171 ARG B CA 1
ATOM 5756 C C . ARG B 1 192 ? -47.507 58.341 -82.313 1.00 21.09 171 ARG B C 1
ATOM 5757 O O . ARG B 1 192 ? -46.839 57.304 -82.314 1.00 21.82 171 ARG B O 1
ATOM 5765 N N . SER B 1 193 ? -47.449 59.241 -81.344 1.00 22.21 172 SER B N 1
ATOM 5766 C CA . SER B 1 193 ? -46.703 59.006 -80.122 1.00 21.22 172 SER B CA 1
ATOM 5767 C C . SER B 1 193 ? -47.580 58.262 -79.125 1.00 21.98 172 SER B C 1
ATOM 5768 O O . SER B 1 193 ? -48.736 58.634 -78.916 1.00 26.10 172 SER B O 1
ATOM 5771 N N . THR B 1 194 ? -47.043 57.205 -78.519 1.00 19.14 173 THR B N 1
ATOM 5772 C CA . THR B 1 194 ? -47.792 56.537 -77.464 1.00 19.38 173 THR B CA 1
ATOM 5773 C C . THR B 1 194 ? -47.727 57.290 -76.146 1.00 24.98 173 THR B C 1
ATOM 5774 O O . THR B 1 194 ? -48.425 56.907 -75.200 1.00 25.89 173 THR B O 1
ATOM 5778 N N . LEU B 1 195 ? -46.911 58.348 -76.069 1.00 19.91 174 LEU B N 1
ATOM 5779 C CA . LEU B 1 195 ? -46.808 59.127 -74.839 1.00 25.61 174 LEU B CA 1
ATOM 5780 C C . LEU B 1 195 ? -47.945 60.125 -74.714 1.00 29.51 174 LEU B C 1
ATOM 5781 O O . LEU B 1 195 ? -48.424 60.396 -73.607 1.00 30.86 174 LEU B O 1
ATOM 5786 N N . SER B 1 196 ? -48.378 60.691 -75.836 1.00 27.27 175 SER B N 1
ATOM 5787 C CA . SER B 1 196 ? -49.363 61.751 -75.826 1.00 28.13 175 SER B CA 1
ATOM 5788 C C . SER B 1 196 ? -50.479 61.544 -76.834 1.00 32.00 175 SER B C 1
ATOM 5789 O O . SER B 1 196 ? -51.454 62.307 -76.817 1.00 32.18 175 SER B O 1
ATOM 5792 N N . GLY B 1 197 ? -50.375 60.545 -77.706 1.00 34.48 176 GLY B N 1
ATOM 5793 C CA . GLY B 1 197 ? -51.304 60.389 -78.806 1.00 41.89 176 GLY B CA 1
ATOM 5794 C C . GLY B 1 197 ? -51.151 61.421 -79.895 1.00 49.66 176 GLY B C 1
ATOM 5795 O O . GLY B 1 197 ? -51.807 61.300 -80.939 1.00 46.30 176 GLY B O 1
ATOM 5796 N N . ALA B 1 198 ? -50.304 62.429 -79.687 1.00 50.71 177 ALA B N 1
ATOM 5797 C CA . ALA B 1 198 ? -50.124 63.503 -80.647 1.00 50.47 177 ALA B CA 1
ATOM 5798 C C . ALA B 1 198 ? -49.331 63.015 -81.852 1.00 42.28 177 ALA B C 1
ATOM 5799 O O . ALA B 1 198 ? -48.703 61.951 -81.836 1.00 41.39 177 ALA B O 1
ATOM 5801 N N . THR B 1 199 ? -49.388 63.800 -82.916 1.00 38.99 178 THR B N 1
ATOM 5802 C CA A THR B 1 199 ? -48.661 63.468 -84.133 0.72 34.59 178 THR B CA 1
ATOM 5803 C CA B THR B 1 199 ? -48.662 63.470 -84.132 0.28 34.51 178 THR B CA 1
ATOM 5804 C C . THR B 1 199 ? -47.205 63.890 -83.987 1.00 30.56 178 THR B C 1
ATOM 5805 O O . THR B 1 199 ? -46.933 65.076 -83.752 1.00 26.88 178 THR B O 1
ATOM 5812 N N . PRO B 1 200 ? -46.255 62.974 -84.100 1.00 28.12 179 PRO B N 1
ATOM 5813 C CA . PRO B 1 200 ? -44.848 63.354 -83.966 1.00 25.79 179 PRO B CA 1
ATOM 5814 C C . PRO B 1 200 ? -44.366 64.107 -85.192 1.00 26.88 179 PRO B C 1
ATOM 5815 O O . PRO B 1 200 ? -44.989 64.095 -86.255 1.00 30.53 179 PRO B O 1
ATOM 5819 N N . VAL B 1 201 ? -43.227 64.768 -85.021 1.00 25.65 180 VAL B N 1
ATOM 5820 C CA . VAL B 1 201 ? -42.525 65.473 -86.082 1.00 22.55 180 VAL B CA 1
ATOM 5821 C C . VAL B 1 201 ? -41.142 64.855 -86.193 1.00 24.53 180 VAL B C 1
ATOM 5822 O O . VAL B 1 201 ? -40.665 64.188 -85.269 1.00 27.64 180 VAL B O 1
ATOM 5826 N N . GLU B 1 202 ? -40.483 65.099 -87.322 1.00 20.65 181 GLU B N 1
ATOM 5827 C CA . GLU B 1 202 ? -39.145 64.565 -87.557 1.00 21.96 181 GLU B CA 1
ATOM 5828 C C . GLU B 1 202 ? -38.091 65.616 -87.231 1.00 23.03 181 GLU B C 1
ATOM 5829 O O . GLU B 1 202 ? -38.221 66.781 -87.617 1.00 23.20 181 GLU B O 1
ATOM 5835 N N . LYS B 1 203 ? -37.062 65.206 -86.500 1.00 24.52 182 LYS B N 1
ATOM 5836 C CA . LYS B 1 203 ? -35.937 66.070 -86.173 1.00 27.01 182 LYS B CA 1
ATOM 5837 C C . LYS B 1 203 ? -34.669 65.235 -86.278 1.00 27.73 182 LYS B C 1
ATOM 5838 O O . LYS B 1 203 ? -34.724 64.006 -86.362 1.00 33.85 182 LYS B O 1
ATOM 5844 N N . SER B 1 204 ? -33.519 65.904 -86.288 1.00 23.04 183 SER B N 1
ATOM 5845 C CA . SER B 1 204 ? -32.232 65.222 -86.342 1.00 21.45 183 SER B CA 1
ATOM 5846 C C . SER B 1 204 ? -31.647 65.084 -84.940 1.00 21.90 183 SER B C 1
ATOM 5847 O O . SER B 1 204 ? -31.768 65.987 -84.110 1.00 21.77 183 SER B O 1
ATOM 5850 N N . SER B 1 205 ? -30.993 63.957 -84.682 1.00 20.19 184 SER B N 1
ATOM 5851 C CA . SER B 1 205 ? -30.262 63.799 -83.438 1.00 23.81 184 SER B CA 1
ATOM 5852 C C . SER B 1 205 ? -29.020 62.969 -83.718 1.00 23.06 184 SER B C 1
ATOM 5853 O O . SER B 1 205 ? -29.088 61.999 -84.475 1.00 20.29 184 SER B O 1
ATOM 5856 N N . ASP B 1 206 ? -27.886 63.370 -83.141 1.00 17.65 185 ASP B N 1
ATOM 5857 C CA . ASP B 1 206 ? -26.697 62.525 -83.190 1.00 17.61 185 ASP B CA 1
ATOM 5858 C C . ASP B 1 206 ? -26.924 61.274 -82.349 1.00 22.31 185 ASP B C 1
ATOM 5859 O O . ASP B 1 206 ? -27.290 61.370 -81.171 1.00 20.62 185 ASP B O 1
ATOM 5864 N N . HIS B 1 207 ? -26.704 60.103 -82.948 1.00 19.66 186 HIS B N 1
ATOM 5865 C CA . HIS B 1 207 ? -26.824 58.836 -82.238 1.00 17.30 186 HIS B CA 1
ATOM 5866 C C . HIS B 1 207 ? -25.497 58.091 -82.285 1.00 16.75 186 HIS B C 1
ATOM 5867 O O . HIS B 1 207 ? -24.726 58.214 -83.244 1.00 14.31 186 HIS B O 1
ATOM 5874 N N . TYR B 1 208 ? -25.231 57.351 -81.213 1.00 15.76 187 TYR B N 1
ATOM 5875 C CA . TYR B 1 208 ? -24.014 56.565 -81.055 1.00 16.28 187 TYR B CA 1
ATOM 5876 C C . TYR B 1 208 ? -24.346 55.123 -81.398 1.00 18.08 187 TYR B C 1
ATOM 5877 O O . TYR B 1 208 ? -25.378 54.604 -80.967 1.00 16.90 187 TYR B O 1
ATOM 5886 N N . PHE B 1 209 ? -23.484 54.487 -82.184 1.00 15.24 188 PHE B N 1
ATOM 5887 C CA . PHE B 1 209 ? -23.739 53.143 -82.674 1.00 15.83 188 PHE B CA 1
ATOM 5888 C C . PHE B 1 209 ? -22.600 52.220 -82.283 1.00 22.15 188 PHE B C 1
ATOM 5889 O O . PHE B 1 209 ? -21.425 52.577 -82.428 1.00 19.31 188 PHE B O 1
ATOM 5897 N N . PHE B 1 210 ? -22.954 51.031 -81.806 1.00 18.36 189 PHE B N 1
ATOM 5898 C CA . PHE B 1 210 ? -21.976 49.970 -81.626 1.00 19.91 189 PHE B CA 1
ATOM 5899 C C . PHE B 1 210 ? -21.893 49.166 -82.917 1.00 17.46 189 PHE B C 1
ATOM 5900 O O . PHE B 1 210 ? -22.917 48.725 -83.452 1.00 16.48 189 PHE B O 1
ATOM 5908 N N . LYS B 1 211 ? -20.675 48.988 -83.423 1.00 19.41 190 LYS B N 1
ATOM 5909 C CA . LYS B 1 211 ? -20.480 48.400 -84.752 1.00 15.41 190 LYS B CA 1
ATOM 5910 C C . LYS B 1 211 ? -20.465 46.881 -84.630 1.00 17.66 190 LYS B C 1
ATOM 5911 O O . LYS B 1 211 ? -19.449 46.207 -84.818 1.00 18.39 190 LYS B O 1
ATOM 5917 N N . LEU B 1 212 ? -21.646 46.348 -84.330 1.00 17.69 191 LEU B N 1
ATOM 5918 C CA . LEU B 1 212 ? -21.823 44.898 -84.295 1.00 18.09 191 LEU B CA 1
ATOM 5919 C C . LEU B 1 212 ? -21.297 44.180 -85.538 1.00 19.88 191 LEU B C 1
ATOM 5920 O O . LEU B 1 212 ? -20.740 43.080 -85.376 1.00 14.76 191 LEU B O 1
ATOM 5925 N N . PRO B 1 213 ? -21.397 44.717 -86.770 1.00 17.69 192 PRO B N 1
ATOM 5926 C CA . PRO B 1 213 ? -20.834 43.985 -87.916 1.00 19.23 192 PRO B CA 1
ATOM 5927 C C . PRO B 1 213 ? -19.338 43.720 -87.817 1.00 18.11 192 PRO B C 1
ATOM 5928 O O . PRO B 1 213 ? -18.855 42.800 -88.484 1.00 19.12 192 PRO B O 1
ATOM 5932 N N . ASN B 1 214 ? -18.586 44.479 -87.015 1.00 16.23 193 ASN B N 1
ATOM 5933 C CA . ASN B 1 214 ? -17.181 44.145 -86.799 1.00 15.99 193 ASN B CA 1
ATOM 5934 C C . ASN B 1 214 ? -16.992 42.770 -86.163 1.00 19.58 193 ASN B C 1
ATOM 5935 O O . ASN B 1 214 ? -15.853 42.285 -86.103 1.00 21.78 193 ASN B O 1
ATOM 5940 N N . PHE B 1 215 ? -18.059 42.148 -85.653 1.00 19.67 194 PHE B N 1
ATOM 5941 C CA . PHE B 1 215 ? -17.953 40.903 -84.896 1.00 18.09 194 PHE B CA 1
ATOM 5942 C C . PHE B 1 215 ? -18.677 39.740 -85.570 1.00 19.07 194 PHE B C 1
ATOM 5943 O O . PHE B 1 215 ? -18.882 38.702 -84.930 1.00 18.21 194 PHE B O 1
ATOM 5951 N N . ALA B 1 216 ? -19.023 39.872 -86.858 1.00 21.46 195 ALA B N 1
ATOM 5952 C CA . ALA B 1 216 ? -19.833 38.852 -87.524 1.00 20.75 195 ALA B CA 1
ATOM 5953 C C . ALA B 1 216 ? -19.156 37.488 -87.501 1.00 20.74 195 ALA B C 1
ATOM 5954 O O . ALA B 1 216 ? -19.777 36.485 -87.128 1.00 23.95 195 ALA B O 1
ATOM 5956 N N . GLU B 1 217 ? -17.892 37.419 -87.935 1.00 17.65 196 GLU B N 1
ATOM 5957 C CA . GLU B 1 217 ? -17.195 36.135 -87.973 1.00 20.78 196 GLU B CA 1
ATOM 5958 C C . GLU B 1 217 ? -16.964 35.603 -86.571 1.00 19.66 196 GLU B C 1
ATOM 5959 O O . GLU B 1 217 ? -17.125 34.404 -86.315 1.00 23.67 196 GLU B O 1
ATOM 5965 N N . TYR B 1 218 ? -16.551 36.483 -85.663 1.00 20.26 197 TYR B N 1
ATOM 5966 C CA . TYR B 1 218 ? -16.359 36.105 -84.274 1.00 19.35 197 TYR B CA 1
ATOM 5967 C C . TYR B 1 218 ? -17.627 35.484 -83.700 1.00 18.46 197 TYR B C 1
ATOM 5968 O O . TYR B 1 218 ? -17.584 34.426 -83.064 1.00 22.16 197 TYR B O 1
ATOM 5977 N N . LEU B 1 219 ? -18.772 36.138 -83.918 1.00 21.41 198 LEU B N 1
ATOM 5978 C CA . LEU B 1 219 ? -20.021 35.670 -83.326 1.00 17.44 198 LEU B CA 1
ATOM 5979 C C . LEU B 1 219 ? -20.528 34.401 -84.004 1.00 26.48 198 LEU B C 1
ATOM 5980 O O . LEU B 1 219 ? -21.092 33.521 -83.336 1.00 22.30 198 LEU B O 1
ATOM 5985 N N . GLN B 1 220 ? -20.346 34.278 -85.326 1.00 19.00 199 GLN B N 1
ATOM 5986 C CA A GLN B 1 220 ? -20.749 33.047 -85.997 0.53 26.13 199 GLN B CA 1
ATOM 5987 C CA B GLN B 1 220 ? -20.742 33.047 -86.004 0.47 26.11 199 GLN B CA 1
ATOM 5988 C C . GLN B 1 220 ? -20.007 31.843 -85.436 1.00 26.15 199 GLN B C 1
ATOM 5989 O O . GLN B 1 220 ? -20.563 30.743 -85.385 1.00 24.07 199 GLN B O 1
ATOM 6000 N N . LYS B 1 221 ? -18.758 32.027 -85.017 1.00 26.35 200 LYS B N 1
ATOM 6001 C CA . LYS B 1 221 ? -18.059 30.950 -84.332 1.00 28.41 200 LYS B CA 1
ATOM 6002 C C . LYS B 1 221 ? -18.529 30.850 -82.881 1.00 26.81 200 LYS B C 1
ATOM 6003 O O . LYS B 1 221 ? -18.885 29.765 -82.411 1.00 22.69 200 LYS B O 1
ATOM 6005 N N . TRP B 1 222 ? -18.563 31.986 -82.176 1.00 23.54 201 TRP B N 1
ATOM 6006 C CA . TRP B 1 222 ? -18.905 31.998 -80.754 1.00 25.28 201 TRP B CA 1
ATOM 6007 C C . TRP B 1 222 ? -20.242 31.315 -80.491 1.00 22.95 201 TRP B C 1
ATOM 6008 O O . TRP B 1 222 ? -20.354 30.473 -79.595 1.00 22.15 201 TRP B O 1
ATOM 6019 N N . THR B 1 223 ? -21.275 31.672 -81.267 1.00 18.76 202 THR B N 1
ATOM 6020 C CA . THR B 1 223 ? -22.613 31.131 -81.034 1.00 22.70 202 THR B CA 1
ATOM 6021 C C . THR B 1 223 ? -22.707 29.636 -81.307 1.00 24.06 202 THR B C 1
ATOM 6022 O O . THR B 1 223 ? -23.653 28.992 -80.838 1.00 28.52 202 THR B O 1
ATOM 6026 N N . ARG B 1 224 ? -21.760 29.058 -82.037 1.00 27.01 203 ARG B N 1
ATOM 6027 C CA . ARG B 1 224 ? -21.812 27.643 -82.355 1.00 30.29 203 ARG B CA 1
ATOM 6028 C C . ARG B 1 224 ? -20.812 26.816 -81.560 1.00 28.39 203 ARG B C 1
ATOM 6029 O O . ARG B 1 224 ? -20.803 25.594 -81.700 1.00 29.52 203 ARG B O 1
ATOM 6037 N N . ASP B 1 225 ? -19.988 27.441 -80.717 1.00 24.77 204 ASP B N 1
ATOM 6038 C CA . ASP B 1 225 ? -19.103 26.685 -79.836 1.00 26.10 204 ASP B CA 1
ATOM 6039 C C . ASP B 1 225 ? -19.904 25.716 -78.977 1.00 31.43 204 ASP B C 1
ATOM 6040 O O . ASP B 1 225 ? -21.045 25.990 -78.591 1.00 27.09 204 ASP B O 1
ATOM 6045 N N . GLU B 1 226 ? -19.300 24.562 -78.702 1.00 30.81 205 GLU B N 1
ATOM 6046 C CA . GLU B 1 226 ? -19.990 23.499 -77.982 1.00 31.73 205 GLU B CA 1
ATOM 6047 C C . GLU B 1 226 ? -20.472 23.990 -76.622 1.00 31.31 205 GLU B C 1
ATOM 6048 O O . GLU B 1 226 ? -19.702 24.559 -75.842 1.00 34.59 205 GLU B O 1
ATOM 6050 N N . GLY B 1 227 ? -21.761 23.792 -76.353 1.00 32.00 206 GLY B N 1
ATOM 6051 C CA . GLY B 1 227 ? -22.348 24.162 -75.082 1.00 28.97 206 GLY B CA 1
ATOM 6052 C C . GLY B 1 227 ? -22.709 25.620 -74.931 1.00 25.91 206 GLY B C 1
ATOM 6053 O O . GLY B 1 227 ? -23.263 26.002 -73.889 1.00 27.39 206 GLY B O 1
ATOM 6054 N N . ARG B 1 228 ? -22.424 26.457 -75.928 1.00 21.19 207 ARG B N 1
ATOM 6055 C CA . ARG B 1 228 ? -22.688 27.882 -75.766 1.00 20.01 207 ARG B CA 1
ATOM 6056 C C . ARG B 1 228 ? -24.182 28.168 -75.777 1.00 20.59 207 ARG B C 1
ATOM 6057 O O . ARG B 1 228 ? -24.685 28.963 -74.969 1.00 19.07 207 ARG B O 1
ATOM 6065 N N . LEU B 1 229 ? -24.899 27.548 -76.700 1.00 22.39 208 LEU B N 1
ATOM 6066 C CA . LEU B 1 229 ? -26.328 27.731 -76.842 1.00 25.39 208 LEU B CA 1
ATOM 6067 C C . LEU B 1 229 ? -26.983 26.371 -77.001 1.00 19.60 208 LEU B C 1
ATOM 6068 O O . LEU B 1 229 ? -26.359 25.426 -77.495 1.00 22.22 208 LEU B O 1
ATOM 6073 N N . PRO B 1 230 ? -28.232 26.237 -76.580 1.00 23.21 209 PRO B N 1
ATOM 6074 C CA . PRO B 1 230 ? -28.958 24.996 -76.867 1.00 23.06 209 PRO B CA 1
ATOM 6075 C C . PRO B 1 230 ? -29.075 24.793 -78.370 1.00 24.18 209 PRO B C 1
ATOM 6076 O O . PRO B 1 230 ? -29.143 25.750 -79.142 1.00 25.66 209 PRO B O 1
ATOM 6080 N N . LEU B 1 231 ? -29.084 23.525 -78.782 1.00 26.29 210 LEU B N 1
ATOM 6081 C CA . LEU B 1 231 ? -29.018 23.212 -80.208 1.00 37.14 210 LEU B CA 1
ATOM 6082 C C . LEU B 1 231 ? -30.221 23.759 -80.968 1.00 37.24 210 LEU B C 1
ATOM 6083 O O . LEU B 1 231 ? -30.097 24.114 -82.145 1.00 45.22 210 LEU B O 1
ATOM 6085 N N . SER B 1 232 ? -31.384 23.846 -80.318 1.00 26.70 211 SER B N 1
ATOM 6086 C CA . SER B 1 232 ? -32.594 24.264 -81.021 1.00 42.99 211 SER B CA 1
ATOM 6087 C C . SER B 1 232 ? -32.485 25.686 -81.552 1.00 49.35 211 SER B C 1
ATOM 6088 O O . SER B 1 232 ? -33.136 26.026 -82.546 1.00 56.85 211 SER B O 1
ATOM 6091 N N . ILE B 1 233 ? -31.675 26.528 -80.908 1.00 41.85 212 ILE B N 1
ATOM 6092 C CA . ILE B 1 233 ? -31.452 27.896 -81.360 1.00 49.00 212 ILE B CA 1
ATOM 6093 C C . ILE B 1 233 ? -30.783 27.965 -82.733 1.00 60.35 212 ILE B C 1
ATOM 6094 O O . ILE B 1 233 ? -30.787 29.028 -83.360 1.00 63.46 212 ILE B O 1
ATOM 6099 N N . ALA B 1 234 ? -30.244 26.844 -83.232 1.00 58.51 213 ALA B N 1
ATOM 6100 C CA . ALA B 1 234 ? -29.477 26.849 -84.478 1.00 53.81 213 ALA B CA 1
ATOM 6101 C C . ALA B 1 234 ? -30.228 27.548 -85.605 1.00 60.04 213 ALA B C 1
ATOM 6102 O O . ALA B 1 234 ? -29.693 28.455 -86.255 1.00 57.40 213 ALA B O 1
ATOM 6104 N N . ASN B 1 235 ? -31.476 27.138 -85.845 1.00 66.01 214 ASN B N 1
ATOM 6105 C CA . ASN B 1 235 ? -32.267 27.742 -86.914 1.00 65.85 214 ASN B CA 1
ATOM 6106 C C . ASN B 1 235 ? -32.400 29.248 -86.715 1.00 62.80 214 ASN B C 1
ATOM 6107 O O . ASN B 1 235 ? -32.162 30.029 -87.643 1.00 66.17 214 ASN B O 1
ATOM 6109 N N . LYS B 1 236 ? -32.763 29.677 -85.501 1.00 54.67 215 LYS B N 1
ATOM 6110 C CA . LYS B 1 236 ? -32.973 31.099 -85.248 1.00 51.26 215 LYS B CA 1
ATOM 6111 C C . LYS B 1 236 ? -31.696 31.910 -85.416 1.00 52.80 215 LYS B C 1
ATOM 6112 O O . LYS B 1 236 ? -31.774 33.124 -85.634 1.00 49.33 215 LYS B O 1
ATOM 6114 N N . LEU B 1 237 ? -30.529 31.267 -85.333 1.00 56.98 216 LEU B N 1
ATOM 6115 C CA . LEU B 1 237 ? -29.259 31.964 -85.508 1.00 61.46 216 LEU B CA 1
ATOM 6116 C C . LEU B 1 237 ? -28.894 32.100 -86.978 1.00 57.13 216 LEU B C 1
ATOM 6117 O O . LEU B 1 237 ? -28.534 33.191 -87.438 1.00 54.33 216 LEU B O 1
ATOM 6122 N N . ASP B 1 238 ? -28.943 30.989 -87.718 1.00 46.05 217 ASP B N 1
ATOM 6123 C CA . ASP B 1 238 ? -28.711 31.052 -89.158 1.00 53.90 217 ASP B CA 1
ATOM 6124 C C . ASP B 1 238 ? -29.628 32.077 -89.811 1.00 47.79 217 ASP B C 1
ATOM 6125 O O . ASP B 1 238 ? -29.213 32.801 -90.723 1.00 47.45 217 ASP B O 1
ATOM 6130 N N . GLU B 1 239 ? -30.875 32.167 -89.338 1.00 46.14 218 GLU B N 1
ATOM 6131 C CA . GLU B 1 239 ? -31.756 33.250 -89.763 1.00 40.93 218 GLU B CA 1
ATOM 6132 C C . GLU B 1 239 ? -31.126 34.601 -89.474 1.00 43.16 218 GLU B C 1
ATOM 6133 O O . GLU B 1 239 ? -31.065 35.473 -90.349 1.00 36.84 218 GLU B O 1
ATOM 6139 N N . TRP B 1 240 ? -30.649 34.789 -88.236 1.00 37.87 219 TRP B N 1
ATOM 6140 C CA . TRP B 1 240 ? -30.131 36.084 -87.813 1.00 39.18 219 TRP B CA 1
ATOM 6141 C C . TRP B 1 240 ? -28.865 36.456 -88.571 1.00 31.96 219 TRP B C 1
ATOM 6142 O O . TRP B 1 240 ? -28.674 37.625 -88.924 1.00 33.96 219 TRP B O 1
ATOM 6153 N N . PHE B 1 241 ? -27.983 35.486 -88.815 1.00 25.48 220 PHE B N 1
ATOM 6154 C CA . PHE B 1 241 ? -26.753 35.794 -89.533 1.00 31.36 220 PHE B CA 1
ATOM 6155 C C . PHE B 1 241 ? -27.005 35.956 -91.026 1.00 36.96 220 PHE B C 1
ATOM 6156 O O . PHE B 1 241 ? -26.289 36.715 -91.691 1.00 31.45 220 PHE B O 1
ATOM 6164 N N . GLU B 1 242 ? -28.008 35.261 -91.567 1.00 35.44 221 GLU B N 1
ATOM 6165 C CA . GLU B 1 242 ? -28.372 35.479 -92.963 1.00 36.53 221 GLU B CA 1
ATOM 6166 C C . GLU B 1 242 ? -29.023 36.843 -93.147 1.00 31.13 221 GLU B C 1
ATOM 6167 O O . GLU B 1 242 ? -28.748 37.540 -94.129 1.00 40.79 221 GLU B O 1
ATOM 6169 N N . ALA B 1 243 ? -29.891 37.240 -92.214 1.00 33.88 222 ALA B N 1
ATOM 6170 C CA . ALA B 1 243 ? -30.461 38.580 -92.257 1.00 36.68 222 ALA B CA 1
ATOM 6171 C C . ALA B 1 243 ? -29.379 39.646 -92.206 1.00 42.80 222 ALA B C 1
ATOM 6172 O O . ALA B 1 243 ? -29.580 40.758 -92.709 1.00 41.55 222 ALA B O 1
ATOM 6174 N N . GLY B 1 244 ? -28.230 39.329 -91.608 1.00 37.31 223 GLY B N 1
ATOM 6175 C CA . GLY B 1 244 ? -27.121 40.263 -91.533 1.00 30.19 223 GLY B CA 1
ATOM 6176 C C . GLY B 1 244 ? -27.129 41.109 -90.276 1.00 27.32 223 GLY B C 1
ATOM 6177 O O . GLY B 1 244 ? -28.186 41.563 -89.825 1.00 33.85 223 GLY B O 1
ATOM 6178 N N . LEU B 1 245 ? -25.958 41.334 -89.696 1.00 23.12 224 LEU B N 1
ATOM 6179 C CA . LEU B 1 245 ? -25.855 42.146 -88.494 1.00 20.03 224 LEU B CA 1
ATOM 6180 C C . LEU B 1 245 ? -25.758 43.614 -88.875 1.00 22.57 224 LEU B C 1
ATOM 6181 O O . LEU B 1 245 ? -25.186 43.966 -89.909 1.00 22.75 224 LEU B O 1
ATOM 6186 N N . ALA B 1 246 ? -26.311 44.473 -88.029 1.00 20.61 225 ALA B N 1
ATOM 6187 C CA . ALA B 1 246 ? -26.321 45.903 -88.295 1.00 26.65 225 ALA B CA 1
ATOM 6188 C C . ALA B 1 246 ? -25.746 46.657 -87.106 1.00 23.40 225 ALA B C 1
ATOM 6189 O O . ALA B 1 246 ? -25.700 46.137 -85.988 1.00 18.90 225 ALA B O 1
ATOM 6191 N N . ASP B 1 247 ? -25.295 47.889 -87.356 1.00 15.57 226 ASP B N 1
ATOM 6192 C CA . ASP B 1 247 ? -24.934 48.771 -86.249 1.00 18.95 226 ASP B CA 1
ATOM 6193 C C . ASP B 1 247 ? -26.095 48.880 -85.272 1.00 23.54 226 ASP B C 1
ATOM 6194 O O . ASP B 1 247 ? -27.263 48.957 -85.669 1.00 20.71 226 ASP B O 1
ATOM 6199 N N . TRP B 1 248 ? -25.763 48.915 -83.988 1.00 19.13 227 TRP B N 1
ATOM 6200 C CA . TRP B 1 248 ? -26.746 48.956 -82.919 1.00 16.10 227 TRP B CA 1
ATOM 6201 C C . TRP B 1 248 ? -26.774 50.362 -82.337 1.00 15.91 227 TRP B C 1
ATOM 6202 O O . TRP B 1 248 ? -25.755 50.858 -81.842 1.00 17.08 227 TRP B O 1
ATOM 6213 N N . ASP B 1 249 ? -27.939 50.997 -82.385 1.00 15.09 228 ASP B N 1
ATOM 6214 C CA . ASP B 1 249 ? -28.102 52.334 -81.827 1.00 14.04 228 ASP B CA 1
ATOM 6215 C C . ASP B 1 249 ? -28.123 52.246 -80.302 1.00 19.06 228 ASP B C 1
ATOM 6216 O O . ASP B 1 249 ? -29.069 51.711 -79.713 1.00 16.16 228 ASP B O 1
ATOM 6221 N N . ILE B 1 250 ? -27.090 52.786 -79.651 1.00 16.59 229 ILE B N 1
ATOM 6222 C CA . ILE B 1 250 ? -26.922 52.606 -78.212 1.00 17.56 229 ILE B CA 1
ATOM 6223 C C . ILE B 1 250 ? -27.183 53.883 -77.429 1.00 14.64 229 ILE B C 1
ATOM 6224 O O . ILE B 1 250 ? -26.938 53.913 -76.226 1.00 16.41 229 ILE B O 1
ATOM 6229 N N . SER B 1 251 ? -27.677 54.943 -78.063 1.00 16.88 230 SER B N 1
ATOM 6230 C CA . SER B 1 251 ? -27.849 56.186 -77.328 1.00 13.11 230 SER B CA 1
ATOM 6231 C C . SER B 1 251 ? -29.302 56.642 -77.342 1.00 18.22 230 SER B C 1
ATOM 6232 O O . SER B 1 251 ? -30.078 56.310 -78.246 1.00 17.85 230 SER B O 1
ATOM 6235 N N . ARG B 1 252 ? -29.657 57.380 -76.294 1.00 17.59 231 ARG B N 1
ATOM 6236 C CA . ARG B 1 252 ? -30.983 57.957 -76.122 1.00 18.90 231 ARG B CA 1
ATOM 6237 C C . ARG B 1 252 ? -30.8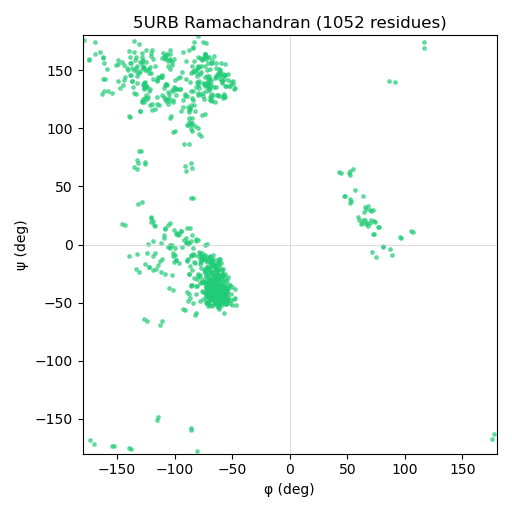23 59.387 -75.620 1.00 21.84 231 ARG B C 1
ATOM 6238 O O . ARG B 1 252 ? -29.970 59.669 -74.771 1.00 20.16 231 ARG B O 1
ATOM 6246 N N . ASP B 1 253 ? -31.666 60.279 -76.128 1.00 20.56 232 ASP B N 1
ATOM 6247 C CA . ASP B 1 253 ? -31.607 61.687 -75.775 1.00 17.26 232 ASP B CA 1
ATOM 6248 C C . ASP B 1 253 ? -32.274 61.975 -74.430 1.00 22.37 232 ASP B C 1
ATOM 6249 O O . ASP B 1 253 ? -33.194 61.268 -73.997 1.00 21.06 232 ASP B O 1
ATOM 6254 N N . ALA B 1 254 ? -31.806 63.042 -73.777 1.00 19.55 233 ALA B N 1
ATOM 6255 C CA . ALA B 1 254 ? -32.510 63.582 -72.625 1.00 24.08 233 ALA B CA 1
ATOM 6256 C C . ALA B 1 254 ? -33.926 63.957 -73.052 1.00 24.27 233 ALA B C 1
ATOM 6257 O O . ALA B 1 254 ? -34.136 64.360 -74.198 1.00 24.91 233 ALA B O 1
ATOM 6259 N N . PRO B 1 255 ? -34.929 63.821 -72.158 1.00 21.58 234 PRO B N 1
ATOM 6260 C CA . PRO B 1 255 ? -34.816 63.303 -70.797 1.00 19.67 234 PRO B CA 1
ATOM 6261 C C . PRO B 1 255 ? -34.795 61.783 -70.804 1.00 22.77 234 PRO B C 1
ATOM 6262 O O . PRO B 1 255 ? -35.535 61.150 -71.556 1.00 22.18 234 PRO B O 1
ATOM 6266 N N . TYR B 1 256 ? -33.953 61.195 -69.963 1.00 21.33 235 TYR B N 1
ATOM 6267 C CA . TYR B 1 256 ? -33.802 59.744 -69.934 1.00 19.16 235 TYR B CA 1
ATOM 6268 C C . TYR B 1 256 ? -33.248 59.361 -68.576 1.00 26.17 235 TYR B C 1
ATOM 6269 O O . TYR B 1 256 ? -32.287 59.977 -68.108 1.00 35.93 235 TYR B O 1
ATOM 6278 N N . PHE B 1 257 ? -33.845 58.364 -67.943 1.00 27.53 236 PHE B N 1
ATOM 6279 C CA . PHE B 1 257 ? -33.319 57.865 -66.679 1.00 22.69 236 PHE B CA 1
ATOM 6280 C C . PHE B 1 257 ? -32.287 56.792 -67.012 1.00 19.20 236 PHE B C 1
ATOM 6281 O O . PHE B 1 257 ? -32.642 55.684 -67.418 1.00 20.07 236 PHE B O 1
ATOM 6289 N N . GLY B 1 258 ? -31.016 57.133 -66.856 1.00 21.02 237 GLY B N 1
ATOM 6290 C CA . GLY B 1 258 ? -29.950 56.232 -67.243 1.00 17.83 237 GLY B CA 1
ATOM 6291 C C . GLY B 1 258 ? -28.610 56.913 -67.066 1.00 21.72 237 GLY B C 1
ATOM 6292 O O . GLY B 1 258 ? -28.506 57.974 -66.437 1.00 19.50 237 GLY B O 1
ATOM 6293 N N . PHE B 1 259 ? -27.586 56.290 -67.639 1.00 20.88 238 PHE B N 1
ATOM 6294 C CA . PHE B 1 259 ? -26.214 56.756 -67.495 1.00 17.53 238 PHE B CA 1
ATOM 6295 C C . PHE B 1 259 ? -25.835 57.632 -68.681 1.00 17.35 238 PHE B C 1
ATOM 6296 O O . PHE B 1 259 ? -26.074 57.254 -69.834 1.00 18.99 238 PHE B O 1
ATOM 6304 N N . GLU B 1 260 ? -25.209 58.778 -68.401 1.00 15.84 239 GLU B N 1
ATOM 6305 C CA . GLU B 1 260 ? -24.738 59.651 -69.471 1.00 18.03 239 GLU B CA 1
ATOM 6306 C C . GLU B 1 260 ? -23.554 59.027 -70.193 1.00 20.63 239 GLU B C 1
ATOM 6307 O O . GLU B 1 260 ? -22.667 58.435 -69.571 1.00 21.03 239 GLU B O 1
ATOM 6313 N N . ILE B 1 261 ? -23.507 59.216 -71.504 1.00 20.11 240 ILE B N 1
ATOM 6314 C CA . ILE B 1 261 ? -22.396 58.678 -72.294 1.00 20.21 240 ILE B CA 1
ATOM 6315 C C . ILE B 1 261 ? -21.194 59.609 -72.142 1.00 20.83 240 ILE B C 1
ATOM 6316 O O . ILE B 1 261 ? -21.349 60.829 -72.284 1.00 18.40 240 ILE B O 1
ATOM 6321 N N . PRO B 1 262 ? -20.008 59.087 -71.829 1.00 21.83 241 PRO B N 1
ATOM 6322 C CA . PRO B 1 262 ? -18.829 59.951 -71.705 1.00 22.56 241 PRO B CA 1
ATOM 6323 C C . PRO B 1 262 ? -18.631 60.816 -72.941 1.00 27.92 241 PRO B C 1
ATOM 6324 O O . PRO B 1 262 ? -18.755 60.351 -74.076 1.00 22.83 241 PRO B O 1
ATOM 6328 N N . ASP B 1 263 ? -18.323 62.090 -72.702 1.00 20.99 242 ASP B N 1
ATOM 6329 C CA . ASP B 1 263 ? -17.997 63.062 -73.741 1.00 28.41 242 ASP B CA 1
ATOM 6330 C C . ASP B 1 263 ? -19.156 63.312 -74.697 1.00 32.81 242 ASP B C 1
ATOM 6331 O O . ASP B 1 263 ? -18.950 63.842 -75.786 1.00 31.64 242 ASP B O 1
ATOM 6336 N N . ALA B 1 264 ? -20.381 62.957 -74.311 1.00 27.30 243 ALA B N 1
ATOM 6337 C CA . ALA B 1 264 ? -21.560 63.141 -75.158 1.00 24.34 243 ALA B CA 1
ATOM 6338 C C . ALA B 1 264 ? -22.650 63.817 -74.336 1.00 29.59 243 ALA B C 1
ATOM 6339 O O . ALA B 1 264 ? -23.583 63.159 -73.854 1.00 24.43 243 ALA B O 1
ATOM 6341 N N . PRO B 1 265 ? -22.576 65.138 -74.178 1.00 30.75 244 PRO B N 1
ATOM 6342 C CA . PRO B 1 265 ? -23.533 65.833 -73.308 1.00 33.21 244 PRO B CA 1
ATOM 6343 C C . PRO B 1 265 ? -24.968 65.557 -73.724 1.00 30.65 244 PRO B C 1
ATOM 6344 O O . PRO B 1 265 ? -25.303 65.548 -74.912 1.00 25.85 244 PRO B O 1
ATOM 6348 N N . ASN B 1 266 ? -25.810 65.300 -72.723 1.00 34.80 245 ASN B N 1
ATOM 6349 C CA . ASN B 1 266 ? -27.240 65.068 -72.900 1.00 30.36 245 ASN B CA 1
ATOM 6350 C C . ASN B 1 266 ? -27.547 63.794 -73.673 1.00 20.20 245 ASN B C 1
ATOM 6351 O O . ASN B 1 266 ? -28.663 63.626 -74.171 1.00 20.72 245 ASN B O 1
ATOM 6356 N N . LYS B 1 267 ? -26.591 62.877 -73.776 1.00 16.71 246 LYS B N 1
ATOM 6357 C CA . LYS B 1 267 ? -26.819 61.579 -74.391 1.00 19.09 246 LYS B CA 1
ATOM 6358 C C . LYS B 1 267 ? -26.653 60.496 -73.339 1.00 17.26 246 LYS B C 1
ATOM 6359 O O . LYS B 1 267 ? -25.740 60.567 -72.512 1.00 18.86 246 LYS B O 1
ATOM 6365 N N . TYR B 1 268 ? -27.521 59.482 -73.400 1.00 17.84 247 TYR B N 1
ATOM 6366 C CA . TYR B 1 268 ? -27.566 58.407 -72.419 1.00 15.54 247 TYR B CA 1
ATOM 6367 C C . TYR B 1 268 ? -27.464 57.058 -73.108 1.00 15.37 247 TYR B C 1
ATOM 6368 O O . TYR B 1 268 ? -27.929 56.884 -74.239 1.00 20.08 247 TYR B O 1
ATOM 6377 N N . PHE B 1 269 ? -26.887 56.088 -72.398 1.00 14.05 248 PHE B N 1
ATOM 6378 C CA . PHE B 1 269 ? -26.926 54.717 -72.885 1.00 14.78 248 PHE B CA 1
ATOM 6379 C C . PHE B 1 269 ? -28.352 54.190 -72.863 1.00 17.79 248 PHE B C 1
ATOM 6380 O O . PHE B 1 269 ? -29.044 54.276 -71.845 1.00 17.23 248 PHE B O 1
ATOM 6388 N N . TYR B 1 270 ? -28.786 53.646 -73.996 1.00 14.33 249 TYR B N 1
ATOM 6389 C CA . TYR B 1 270 ? -29.970 52.801 -74.035 1.00 14.64 249 TYR B CA 1
ATOM 6390 C C . TYR B 1 270 ? -29.892 51.731 -72.951 1.00 21.57 249 TYR B C 1
ATOM 6391 O O . TYR B 1 270 ? -28.837 51.130 -72.731 1.00 16.07 249 TYR B O 1
ATOM 6400 N N . VAL B 1 271 ? -31.024 51.496 -72.278 1.00 20.68 250 VAL B N 1
ATOM 6401 C CA . VAL B 1 271 ? -31.050 50.622 -71.100 1.00 18.39 250 VAL B CA 1
ATOM 6402 C C . VAL B 1 271 ? -30.420 49.269 -71.399 1.00 24.60 250 VAL B C 1
ATOM 6403 O O . VAL B 1 271 ? -29.752 48.674 -70.540 1.00 19.08 250 VAL B O 1
ATOM 6407 N N . TRP B 1 272 ? -30.592 48.767 -72.625 1.00 17.05 251 TRP B N 1
ATOM 6408 C CA . TRP B 1 272 ? -30.060 47.445 -72.926 1.00 20.04 251 TRP B CA 1
ATOM 6409 C C . TRP B 1 272 ? -28.541 47.424 -73.043 1.00 19.51 251 TRP B C 1
ATOM 6410 O O . TRP B 1 272 ? -27.952 46.340 -73.031 1.00 16.67 251 TRP B O 1
ATOM 6421 N N . VAL B 1 273 ? -27.880 48.575 -73.135 1.00 17.03 252 VAL B N 1
ATOM 6422 C CA . VAL B 1 273 ? -26.423 48.568 -73.037 1.00 14.78 252 VAL B CA 1
ATOM 6423 C C . VAL B 1 273 ? -25.992 48.279 -71.608 1.00 15.17 252 VAL B C 1
ATOM 6424 O O . VAL B 1 273 ? -25.138 47.418 -71.355 1.00 14.67 252 VAL B O 1
ATOM 6428 N N . ASP B 1 274 ? -26.551 49.009 -70.645 1.00 15.23 253 ASP B N 1
ATOM 6429 C CA . ASP B 1 274 ? -26.050 48.847 -69.286 1.00 14.37 253 ASP B CA 1
ATOM 6430 C C . ASP B 1 274 ? -26.672 47.647 -68.583 1.00 16.76 253 ASP B C 1
ATOM 6431 O O . ASP B 1 274 ? -26.128 47.191 -67.578 1.00 17.52 253 ASP B O 1
ATOM 6436 N N . ALA B 1 275 ? -27.778 47.103 -69.106 1.00 18.38 254 ALA B N 1
ATOM 6437 C CA . ALA B 1 275 ? -28.500 46.050 -68.388 1.00 13.19 254 ALA B CA 1
ATOM 6438 C C . ALA B 1 275 ? -27.671 44.786 -68.181 1.00 14.23 254 ALA B C 1
ATOM 6439 O O . ALA B 1 275 ? -27.547 44.346 -67.026 1.00 14.92 254 ALA B O 1
ATOM 6441 N N . PRO B 1 276 ? -27.076 44.158 -69.206 1.00 16.39 255 PRO B N 1
ATOM 6442 C CA . PRO B 1 276 ? -26.233 42.985 -68.925 1.00 15.10 255 PRO B CA 1
ATOM 6443 C C . PRO B 1 276 ? -24.943 43.325 -68.205 1.00 15.11 255 PRO B C 1
ATOM 6444 O O . PRO B 1 276 ? -24.385 42.451 -67.538 1.00 14.40 255 PRO B O 1
ATOM 6448 N N . ILE B 1 277 ? -24.432 44.555 -68.325 1.00 14.90 256 ILE B N 1
ATOM 6449 C CA . ILE B 1 277 ? -23.306 44.945 -67.481 1.00 18.68 256 ILE B CA 1
ATOM 6450 C C . ILE B 1 277 ? -23.691 44.816 -66.005 1.00 18.79 256 ILE B C 1
ATOM 6451 O O . ILE B 1 277 ? -22.834 44.568 -65.144 1.00 16.03 256 ILE B O 1
ATOM 6456 N N . GLY B 1 278 ? -24.987 44.907 -65.700 1.00 16.90 257 GLY B N 1
ATOM 6457 C CA . GLY B 1 278 ? -25.456 44.654 -64.348 1.00 15.24 257 GLY B CA 1
ATOM 6458 C C . GLY B 1 278 ? -25.101 43.274 -63.818 1.00 20.46 257 GLY B C 1
ATOM 6459 O O . GLY B 1 278 ? -24.985 43.088 -62.602 1.00 17.95 257 GLY B O 1
ATOM 6460 N N . TYR B 1 279 ? -24.937 42.287 -64.707 1.00 18.91 258 TYR B N 1
ATOM 6461 C CA . TYR B 1 279 ? -24.427 40.987 -64.276 1.00 18.13 258 TYR B CA 1
ATOM 6462 C C . TYR B 1 279 ? -23.052 41.134 -63.643 1.00 18.28 258 TYR B C 1
ATOM 6463 O O . TYR B 1 279 ? -22.780 40.565 -62.575 1.00 16.66 258 TYR B O 1
ATOM 6472 N N . MET B 1 280 ? -22.159 41.863 -64.324 1.00 15.06 259 MET B N 1
ATOM 6473 C CA . MET B 1 280 ? -20.801 42.096 -63.833 1.00 12.79 259 MET B CA 1
ATOM 6474 C C . MET B 1 280 ? -20.804 42.902 -62.546 1.00 15.94 259 MET B C 1
ATOM 6475 O O . MET B 1 280 ? -20.059 42.604 -61.613 1.00 17.09 259 MET B O 1
ATOM 6480 N N . SER B 1 281 ? -21.560 44.000 -62.524 1.00 12.22 260 SER B N 1
ATOM 6481 C CA A SER B 1 281 ? -21.482 44.902 -61.382 0.45 13.32 260 SER B CA 1
ATOM 6482 C CA B SER B 1 281 ? -21.503 44.915 -61.386 0.55 13.19 260 SER B CA 1
ATOM 6483 C C . SER B 1 281 ? -22.160 44.320 -60.151 1.00 13.40 260 SER B C 1
ATOM 6484 O O . SER B 1 281 ? -21.704 44.565 -59.025 1.00 15.96 260 SER B O 1
ATOM 6489 N N . SER B 1 282 ? -23.232 43.544 -60.329 1.00 13.13 261 SER B N 1
ATOM 6490 C CA . SER B 1 282 ? -23.818 42.862 -59.181 1.00 18.08 261 SER B CA 1
ATOM 6491 C C . SER B 1 282 ? -22.814 41.886 -58.583 1.00 17.21 261 SER B C 1
ATOM 6492 O O . SER B 1 282 ? -22.586 41.867 -57.367 1.00 17.39 261 SER B O 1
ATOM 6495 N N . PHE B 1 283 ? -22.175 41.089 -59.440 1.00 11.16 262 PHE B N 1
ATOM 6496 C CA . PHE B 1 283 ? -21.094 40.221 -58.992 1.00 12.70 262 PHE B CA 1
ATOM 6497 C C . PHE B 1 283 ? -19.990 41.019 -58.310 1.00 18.11 262 PHE B C 1
ATOM 6498 O O . PHE B 1 283 ? -19.516 40.647 -57.233 1.00 18.46 262 PHE B O 1
ATOM 6506 N N . GLU B 1 284 ? -19.582 42.141 -58.910 1.00 14.73 263 GLU B N 1
ATOM 6507 C CA . GLU B 1 284 ? -18.482 42.915 -58.340 1.00 16.29 263 GLU B CA 1
ATOM 6508 C C . GLU B 1 284 ? -18.799 43.418 -56.931 1.00 19.04 263 GLU B C 1
ATOM 6509 O O . GLU B 1 284 ? -17.967 43.311 -56.021 1.00 23.43 263 GLU B O 1
ATOM 6515 N N . ASN B 1 285 ? -19.999 43.962 -56.726 1.00 16.58 264 ASN B N 1
ATOM 6516 C CA . ASN B 1 285 ? -20.361 44.456 -55.401 1.00 17.80 264 ASN B CA 1
ATOM 6517 C C . ASN B 1 285 ? -20.483 43.323 -54.397 1.00 19.56 264 ASN B C 1
ATOM 6518 O O . ASN B 1 285 ? -20.162 43.507 -53.221 1.00 17.60 264 ASN B O 1
ATOM 6523 N N . TYR B 1 286 ? -20.943 42.156 -54.845 1.00 17.72 265 TYR B N 1
ATOM 6524 C CA . TYR B 1 286 ? -21.042 40.992 -53.969 1.00 16.57 265 TYR B CA 1
ATOM 6525 C C . TYR B 1 286 ? -19.683 40.561 -53.418 1.00 19.50 265 TYR B C 1
ATOM 6526 O O . TYR B 1 286 ? -19.536 40.330 -52.211 1.00 19.03 265 TYR B O 1
ATOM 6535 N N . ILE B 1 287 ? -18.689 40.374 -54.292 1.00 21.47 266 ILE B N 1
ATOM 6536 C CA . ILE B 1 287 ? -17.451 39.772 -53.805 1.00 23.36 266 ILE B CA 1
ATOM 6537 C C . ILE B 1 287 ? -16.676 40.732 -52.927 1.00 28.71 266 ILE B C 1
ATOM 6538 O O . ILE B 1 287 ? -15.824 40.294 -52.145 1.00 32.54 266 ILE B O 1
ATOM 6543 N N . LYS B 1 288 ? -16.955 42.033 -53.032 1.00 27.49 267 LYS B N 1
ATOM 6544 C CA . LYS B 1 288 ? -16.318 43.007 -52.158 1.00 27.61 267 LYS B CA 1
ATOM 6545 C C . LYS B 1 288 ? -16.696 42.802 -50.697 1.00 32.34 267 LYS B C 1
ATOM 6546 O O . LYS B 1 288 ? -15.906 43.124 -49.806 1.00 41.10 267 LYS B O 1
ATOM 6552 N N . THR B 1 289 ? -17.890 42.284 -50.420 1.00 35.24 268 THR B N 1
ATOM 6553 C CA . THR B 1 289 ? -18.286 42.058 -49.034 1.00 40.33 268 THR B CA 1
ATOM 6554 C C . THR B 1 289 ? -18.176 40.606 -48.598 1.00 37.30 268 THR B C 1
ATOM 6555 O O . THR B 1 289 ? -18.009 40.345 -47.402 1.00 35.90 268 THR B O 1
ATOM 6559 N N . LYS B 1 290 ? -18.264 39.648 -49.521 1.00 25.37 269 LYS B N 1
ATOM 6560 C CA . LYS B 1 290 ? -18.490 38.267 -49.120 1.00 31.09 269 LYS B CA 1
ATOM 6561 C C . LYS B 1 290 ? -17.445 37.262 -49.581 1.00 31.29 269 LYS B C 1
ATOM 6562 O O . LYS B 1 290 ? -17.396 36.164 -49.018 1.00 37.82 269 LYS B O 1
ATOM 6568 N N . ARG B 1 291 ? -16.644 37.562 -50.593 1.00 24.87 270 ARG B N 1
ATOM 6569 C CA . ARG B 1 291 ? -15.685 36.591 -51.121 1.00 25.60 270 ARG B CA 1
ATOM 6570 C C . ARG B 1 291 ? -14.329 37.261 -51.259 1.00 20.91 270 ARG B C 1
ATOM 6571 O O . ARG B 1 291 ? -13.847 37.496 -52.374 1.00 25.20 270 ARG B O 1
ATOM 6579 N N . PRO B 1 292 ? -13.673 37.567 -50.136 1.00 26.19 271 PRO B N 1
ATOM 6580 C CA . PRO B 1 292 ? -12.351 38.204 -50.215 1.00 29.58 271 PRO B CA 1
ATOM 6581 C C . PRO B 1 292 ? -11.318 37.343 -50.915 1.00 28.81 271 PRO B C 1
ATOM 6582 O O . PRO B 1 292 ? -10.284 37.867 -51.345 1.00 31.43 271 PRO B O 1
ATOM 6586 N N . ASP B 1 293 ? -11.565 36.039 -51.041 1.00 25.34 272 ASP B N 1
ATOM 6587 C CA . ASP B 1 293 ? -10.684 35.147 -51.783 1.00 26.75 272 ASP B CA 1
ATOM 6588 C C . ASP B 1 293 ? -10.821 35.296 -53.296 1.00 31.82 272 ASP B C 1
ATOM 6589 O O . ASP B 1 293 ? -9.988 34.763 -54.036 1.00 34.25 272 ASP B O 1
ATOM 6594 N N . LEU B 1 294 ? -11.849 35.984 -53.778 1.00 25.67 273 LEU B N 1
ATOM 6595 C CA . LEU B 1 294 ? -12.061 36.170 -55.206 1.00 24.05 273 LEU B CA 1
ATOM 6596 C C . LEU B 1 294 ? -11.704 37.596 -55.593 1.00 28.30 273 LEU B C 1
ATOM 6597 O O . LEU B 1 294 ? -11.770 38.519 -54.772 1.00 26.57 273 LEU B O 1
ATOM 6602 N N . ASN B 1 295 ? -11.318 37.778 -56.846 1.00 22.74 274 ASN B N 1
ATOM 6603 C CA . ASN B 1 295 ? -11.295 39.116 -57.404 1.00 24.71 274 ASN B CA 1
ATOM 6604 C C . ASN B 1 295 ? -12.063 39.123 -58.714 1.00 21.40 274 ASN B C 1
ATOM 6605 O O . ASN B 1 295 ? -12.354 38.079 -59.300 1.00 21.81 274 ASN B O 1
ATOM 6610 N N . PHE B 1 296 ? -12.384 40.334 -59.154 1.00 18.78 275 PHE B N 1
ATOM 6611 C CA . PHE B 1 296 ? -13.208 40.513 -60.343 1.00 19.21 275 PHE B CA 1
ATOM 6612 C C . PHE B 1 296 ? -12.570 39.848 -61.556 1.00 20.31 275 PHE B C 1
ATOM 6613 O O . PHE B 1 296 ? -13.244 39.140 -62.317 1.00 19.78 275 PHE B O 1
ATOM 6621 N N . ASP B 1 297 ? -11.259 40.050 -61.741 1.00 16.22 276 ASP B N 1
ATOM 6622 C CA . ASP B 1 297 ? -10.580 39.499 -62.911 1.00 22.38 276 ASP B CA 1
ATOM 6623 C C . ASP B 1 297 ? -10.648 37.981 -62.951 1.00 22.08 276 ASP B C 1
ATOM 6624 O O . ASP B 1 297 ? -10.621 37.397 -64.040 1.00 25.57 276 ASP B O 1
ATOM 6629 N N . ASP B 1 298 ? -10.734 37.326 -61.786 1.00 21.95 277 ASP B N 1
ATOM 6630 C CA . ASP B 1 298 ? -10.852 35.867 -61.753 1.00 25.30 277 ASP B CA 1
ATOM 6631 C C . ASP B 1 298 ? -12.018 35.379 -62.601 1.00 23.86 277 ASP B C 1
ATOM 6632 O O . ASP B 1 298 ? -11.986 34.262 -63.132 1.00 23.40 277 ASP B O 1
ATOM 6637 N N . PHE B 1 299 ? -13.065 36.185 -62.720 1.00 13.17 278 PHE B N 1
ATOM 6638 C CA . PHE B 1 299 ? -14.212 35.792 -63.513 1.00 18.18 278 PHE B CA 1
ATOM 6639 C C . PHE B 1 299 ? -14.348 36.551 -64.819 1.00 19.79 278 PHE B C 1
ATOM 6640 O O . PHE B 1 299 ? -14.965 36.029 -65.746 1.00 18.21 278 PHE B O 1
ATOM 6648 N N . TRP B 1 300 ? -13.811 37.763 -64.925 1.00 16.11 279 TRP B N 1
ATOM 6649 C CA . TRP B 1 300 ? -14.133 38.571 -66.097 1.00 12.02 279 TRP B CA 1
ATOM 6650 C C . TRP B 1 300 ? -12.942 38.904 -66.980 1.00 14.50 279 TRP B C 1
ATOM 6651 O O . TRP B 1 300 ? -13.144 39.419 -68.085 1.00 18.59 279 TRP B O 1
ATOM 6662 N N . LYS B 1 301 ? -11.722 38.587 -66.563 1.00 16.50 280 LYS B N 1
ATOM 6663 C CA . LYS B 1 301 ? -10.581 38.719 -67.452 1.00 24.28 280 LYS B CA 1
ATOM 6664 C C . LYS B 1 301 ? -10.618 37.627 -68.523 1.00 23.14 280 LYS B C 1
ATOM 6665 O O . LYS B 1 301 ? -11.112 36.520 -68.300 1.00 21.51 280 LYS B O 1
ATOM 6671 N N . LYS B 1 302 ? -10.074 37.946 -69.699 1.00 21.21 281 LYS B N 1
ATOM 6672 C CA . LYS B 1 302 ? -10.190 37.039 -70.839 1.00 28.36 281 LYS B CA 1
ATOM 6673 C C . LYS B 1 302 ? -9.536 35.687 -70.587 1.00 31.50 281 LYS B C 1
ATOM 6674 O O . LYS B 1 302 ? -9.953 34.683 -71.174 1.00 43.05 281 LYS B O 1
ATOM 6680 N N . ASP B 1 303 ? -8.518 35.623 -69.734 1.00 25.98 282 ASP B N 1
ATOM 6681 C CA . ASP B 1 303 ? -7.890 34.338 -69.450 1.00 37.97 282 ASP B CA 1
ATOM 6682 C C . ASP B 1 303 ? -8.552 33.590 -68.288 1.00 37.36 282 ASP B C 1
ATOM 6683 O O . ASP B 1 303 ? -7.970 32.628 -67.772 1.00 33.87 282 ASP B O 1
ATOM 6688 N N . SER B 1 304 ? -9.748 33.997 -67.869 1.00 30.47 283 SER B N 1
ATOM 6689 C CA . SER B 1 304 ? -10.384 33.347 -66.730 1.00 22.97 283 SER B CA 1
ATOM 6690 C C . SER B 1 304 ? -10.680 31.888 -67.045 1.00 20.63 283 SER B C 1
ATOM 6691 O O . SER B 1 304 ? -11.192 31.562 -68.119 1.00 28.39 283 SER B O 1
ATOM 6694 N N . GLN B 1 305 ? -10.368 31.012 -66.093 1.00 23.69 284 GLN B N 1
ATOM 6695 C CA . GLN B 1 305 ? -10.711 29.602 -66.176 1.00 29.03 284 GLN B CA 1
ATOM 6696 C C . GLN B 1 305 ? -11.984 29.282 -65.410 1.00 31.87 284 GLN B C 1
ATOM 6697 O O . GLN B 1 305 ? -12.322 28.106 -65.241 1.00 33.50 284 GLN B O 1
ATOM 6703 N N . ASN B 1 306 ? -12.688 30.297 -64.932 1.00 19.39 285 ASN B N 1
ATOM 6704 C CA . ASN B 1 306 ? -13.967 30.094 -64.280 1.00 18.26 285 ASN B CA 1
ATOM 6705 C C . ASN B 1 306 ? -15.085 30.232 -65.306 1.00 19.65 285 ASN B C 1
ATOM 6706 O O . ASN B 1 306 ? -14.878 30.712 -66.424 1.00 19.66 285 ASN B O 1
ATOM 6711 N N . GLU B 1 307 ? -16.276 29.789 -64.923 1.00 15.46 286 GLU B N 1
ATOM 6712 C CA . GLU B 1 307 ? -17.392 29.672 -65.848 1.00 14.30 286 GLU B CA 1
ATOM 6713 C C . GLU B 1 307 ? -18.466 30.696 -65.510 1.00 19.68 286 GLU B C 1
ATOM 6714 O O . GLU B 1 307 ? -18.689 31.010 -64.336 1.00 16.04 286 GLU B O 1
ATOM 6720 N N . VAL B 1 308 ? -19.114 31.225 -66.546 1.00 16.45 287 VAL B N 1
ATOM 6721 C CA . VAL B 1 308 ? -20.173 32.218 -66.397 1.00 13.54 287 VAL B CA 1
ATOM 6722 C C . VAL B 1 308 ? -21.386 31.743 -67.182 1.00 15.41 287 VAL B C 1
ATOM 6723 O O . VAL B 1 308 ? -21.294 31.546 -68.397 1.00 13.20 287 VAL B O 1
ATOM 6727 N N . TYR B 1 309 ? -22.535 31.591 -66.506 1.00 15.96 288 TYR B N 1
ATOM 6728 C CA . TYR B 1 309 ? -23.754 31.142 -67.177 1.00 13.22 288 TYR B CA 1
ATOM 6729 C C . TYR B 1 309 ? -24.896 32.109 -66.922 1.00 15.98 288 TYR B C 1
ATOM 6730 O O . TYR B 1 309 ? -25.071 32.585 -65.799 1.00 16.75 288 TYR B O 1
ATOM 6739 N N . HIS B 1 310 ? -25.679 32.380 -67.961 1.00 12.62 289 HIS B N 1
ATOM 6740 C CA . HIS B 1 310 ? -26.870 33.221 -67.864 1.00 15.31 289 HIS B CA 1
ATOM 6741 C C . HIS B 1 310 ? -28.098 32.371 -68.156 1.00 15.95 289 HIS B C 1
ATOM 6742 O O . HIS B 1 310 ? -28.202 31.799 -69.243 1.00 15.60 289 HIS B O 1
ATOM 6749 N N . PHE B 1 311 ? -29.024 32.299 -67.199 1.00 13.18 290 PHE B N 1
ATOM 6750 C CA . PHE B 1 311 ? -30.366 31.783 -67.457 1.00 17.75 290 PHE B CA 1
ATOM 6751 C C . PHE B 1 311 ? -31.222 32.919 -68.008 1.00 19.20 290 PHE B C 1
ATOM 6752 O O . PHE B 1 311 ? -31.350 33.967 -67.364 1.00 18.32 290 PHE B O 1
ATOM 6760 N N . ILE B 1 312 ? -31.817 32.719 -69.184 1.00 16.07 291 ILE B N 1
ATOM 6761 C CA . ILE B 1 312 ? -32.578 33.766 -69.854 1.00 12.66 291 ILE B CA 1
ATOM 6762 C C . ILE B 1 312 ? -33.771 33.162 -70.571 1.00 18.94 291 ILE B C 1
ATOM 6763 O O . ILE B 1 312 ? -33.749 32.002 -70.989 1.00 22.29 291 ILE B O 1
ATOM 6768 N N . GLY B 1 313 ? -34.807 33.978 -70.756 1.00 18.57 292 GLY B N 1
ATOM 6769 C CA . GLY B 1 313 ? -35.905 33.575 -71.598 1.00 21.42 292 GLY B CA 1
ATOM 6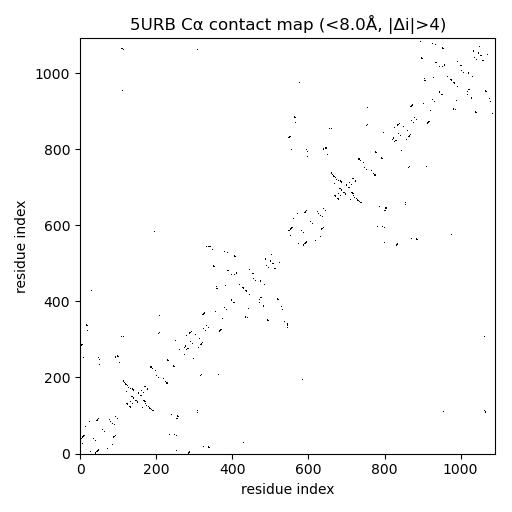770 C C . GLY B 1 313 ? -35.554 33.682 -73.067 1.00 23.29 292 GLY B C 1
ATOM 6771 O O . GLY B 1 313 ? -34.656 34.421 -73.476 1.00 18.79 292 GLY B O 1
ATOM 6772 N N . LYS B 1 314 ? -36.300 32.943 -73.890 1.00 21.66 293 LYS B N 1
ATOM 6773 C CA . LYS B 1 314 ? -35.980 32.902 -75.312 1.00 21.52 293 LYS B CA 1
ATOM 6774 C C . LYS B 1 314 ? -36.249 34.229 -76.010 1.00 22.68 293 LYS B C 1
ATOM 6775 O O . LYS B 1 314 ? -35.740 34.438 -77.113 1.00 26.13 293 LYS B O 1
ATOM 6781 N N . ASP B 1 315 ? -37.013 35.135 -75.391 1.00 20.31 294 ASP B N 1
ATOM 6782 C CA . ASP B 1 315 ? -37.292 36.435 -75.984 1.00 24.27 294 ASP B CA 1
ATOM 6783 C C . ASP B 1 315 ? -36.129 37.421 -75.864 1.00 22.47 294 ASP B C 1
ATOM 6784 O O . ASP B 1 315 ? -36.157 38.466 -76.522 1.00 22.32 294 ASP B O 1
ATOM 6789 N N . ILE B 1 316 ? -35.094 37.118 -75.083 1.00 22.93 295 ILE B N 1
ATOM 6790 C CA . ILE B 1 316 ? -33.968 38.037 -74.956 1.00 22.26 295 ILE B CA 1
ATOM 6791 C C . ILE B 1 316 ? -32.652 37.388 -75.390 1.00 24.85 295 ILE B C 1
ATOM 6792 O O . ILE B 1 316 ? -31.585 37.843 -75.009 1.00 20.36 295 ILE B O 1
ATOM 6797 N N . VAL B 1 317 ? -32.716 36.350 -76.227 1.00 21.96 296 VAL B N 1
ATOM 6798 C CA . VAL B 1 317 ? -31.490 35.665 -76.622 1.00 25.94 296 VAL B CA 1
ATOM 6799 C C . VAL B 1 317 ? -30.622 36.553 -77.513 1.00 26.39 296 VAL B C 1
ATOM 6800 O O . VAL B 1 317 ? -29.390 36.497 -77.437 1.00 22.01 296 VAL B O 1
ATOM 6804 N N . TYR B 1 318 ? -31.236 37.402 -78.343 1.00 25.97 297 TYR B N 1
ATOM 6805 C CA . TYR B 1 318 ? -30.463 38.250 -79.252 1.00 23.22 297 TYR B CA 1
ATOM 6806 C C . TYR B 1 318 ? -29.527 39.173 -78.489 1.00 24.55 297 TYR B C 1
ATOM 6807 O O . TYR B 1 318 ? -28.345 39.279 -78.825 1.00 29.88 297 TYR B O 1
ATOM 6816 N N . PHE B 1 319 ? -30.043 39.875 -77.470 1.00 18.79 298 PHE B N 1
ATOM 6817 C CA . PHE B 1 319 ? -29.177 40.716 -76.654 1.00 20.54 298 PHE B CA 1
ATOM 6818 C C . PHE B 1 319 ? -28.028 39.905 -76.072 1.00 26.68 298 PHE B C 1
ATOM 6819 O O . PHE B 1 319 ? -26.892 40.383 -76.036 1.00 25.42 298 PHE B O 1
ATOM 6827 N N . HIS B 1 320 ? -28.299 38.661 -75.636 1.00 22.64 299 HIS B N 1
ATOM 6828 C CA . HIS B 1 320 ? -27.317 37.890 -74.883 1.00 17.18 299 HIS B CA 1
ATOM 6829 C C . HIS B 1 320 ? -26.355 37.086 -75.740 1.00 14.41 299 HIS B C 1
ATOM 6830 O O . HIS B 1 320 ? -25.269 36.753 -75.258 1.00 15.50 299 HIS B O 1
ATOM 6837 N N . ALA B 1 321 ? -26.739 36.721 -76.963 1.00 18.75 300 ALA B N 1
ATOM 6838 C CA . ALA B 1 321 ? -25.907 35.897 -77.827 1.00 17.86 300 ALA B CA 1
ATOM 6839 C C . ALA B 1 321 ? -25.167 36.696 -78.882 1.00 17.36 300 ALA B C 1
ATOM 6840 O O . ALA B 1 321 ? -24.244 36.160 -79.495 1.00 17.84 300 ALA B O 1
ATOM 6842 N N . LEU B 1 322 ? -25.557 37.948 -79.117 1.00 15.48 301 LEU B N 1
ATOM 6843 C CA . LEU B 1 322 ? -24.908 38.769 -80.137 1.00 19.78 301 LEU B CA 1
ATOM 6844 C C . LEU B 1 322 ? -24.378 40.076 -79.555 1.00 22.28 301 LEU B C 1
ATOM 6845 O O . LEU B 1 322 ? -23.159 40.264 -79.541 1.00 18.13 301 LEU B O 1
ATOM 6850 N N . PHE B 1 323 ? -25.243 40.989 -79.081 1.00 15.97 302 PHE B N 1
ATOM 6851 C CA . PHE B 1 323 ? -24.779 42.282 -78.567 1.00 17.35 302 PHE B CA 1
ATOM 6852 C C . PHE B 1 323 ? -23.816 42.099 -77.400 1.00 17.04 302 PHE B C 1
ATOM 6853 O O . PHE B 1 323 ? -22.751 42.725 -77.349 1.00 14.93 302 PHE B O 1
ATOM 6861 N N . TRP B 1 324 ? -24.218 41.281 -76.422 1.00 13.68 303 TRP B N 1
ATOM 6862 C CA . TRP B 1 324 ? -23.467 41.135 -75.173 1.00 16.55 303 TRP B CA 1
ATOM 6863 C C . TRP B 1 324 ? -22.067 40.570 -75.380 1.00 16.32 303 TRP B C 1
ATOM 6864 O O . TRP B 1 324 ? -21.100 41.207 -74.922 1.00 13.85 303 TRP B O 1
ATOM 6875 N N . PRO B 1 325 ? -21.868 39.424 -76.040 1.00 18.26 304 PRO B N 1
ATOM 6876 C CA . PRO B 1 325 ? -20.483 38.951 -76.206 1.00 15.23 304 PRO B CA 1
ATOM 6877 C C . PRO B 1 325 ? -19.655 39.853 -77.105 1.00 16.83 304 PRO B C 1
ATOM 6878 O O . PRO B 1 325 ? -18.441 39.948 -76.911 1.00 16.58 304 PRO B O 1
ATOM 6882 N N . ALA B 1 326 ? -20.272 40.536 -78.064 1.00 13.50 305 ALA B N 1
ATOM 6883 C CA . ALA B 1 326 ? -19.510 41.447 -78.910 1.00 13.61 305 ALA B CA 1
ATOM 6884 C C . ALA B 1 326 ? -19.007 42.640 -78.108 1.00 17.17 305 ALA B C 1
ATOM 6885 O O . ALA B 1 326 ? -17.846 43.044 -78.248 1.00 15.97 305 ALA B O 1
ATOM 6887 N N . MET B 1 327 ? -19.860 43.206 -77.249 1.00 14.36 306 MET B N 1
ATOM 6888 C CA . MET B 1 327 ? -19.424 44.318 -76.411 1.00 13.83 306 MET B CA 1
ATOM 6889 C C . MET B 1 327 ? -18.316 43.897 -75.464 1.00 18.77 306 MET B C 1
ATOM 6890 O O . MET B 1 327 ? -17.346 44.641 -75.274 1.00 15.52 306 MET B O 1
ATOM 6895 N N . LEU B 1 328 ? -18.456 42.720 -74.843 1.00 13.71 307 LEU B N 1
ATOM 6896 C CA . LEU B 1 328 ? -17.402 42.219 -73.962 1.00 17.14 307 LEU B CA 1
ATOM 6897 C C . LEU B 1 328 ? -16.101 42.005 -74.722 1.00 16.66 307 LEU B C 1
ATOM 6898 O O . LEU B 1 328 ? -15.037 42.502 -74.319 1.00 14.99 307 LEU B O 1
ATOM 6903 N N . GLU B 1 329 ? -16.159 41.244 -75.817 1.00 14.55 308 GLU B N 1
ATOM 6904 C CA . GLU B 1 329 ? -14.970 41.015 -76.633 1.00 14.77 308 GLU B CA 1
ATOM 6905 C C . GLU B 1 329 ? -14.330 42.333 -77.069 1.00 14.43 308 GLU B C 1
ATOM 6906 O O . GLU B 1 329 ? -13.102 42.488 -77.013 1.00 15.47 308 GLU B O 1
ATOM 6912 N N . GLY B 1 330 ? -15.148 43.302 -77.484 1.00 15.01 309 GLY B N 1
ATOM 6913 C CA . GLY B 1 330 ? -14.609 44.579 -77.930 1.00 19.16 309 GLY B CA 1
ATOM 6914 C C . GLY B 1 330 ? -13.905 45.346 -76.826 1.00 15.80 309 GLY B C 1
ATOM 6915 O O . GLY B 1 330 ? -13.017 46.160 -77.098 1.00 14.79 309 GLY B O 1
ATOM 6916 N N . ALA B 1 331 ? -14.286 45.096 -75.578 1.00 13.81 310 ALA B N 1
ATOM 6917 C CA . ALA B 1 331 ? -13.687 45.723 -74.411 1.00 17.09 310 ALA B CA 1
ATOM 6918 C C . ALA B 1 331 ? -12.652 44.815 -73.753 1.00 19.49 310 ALA B C 1
ATOM 6919 O O . ALA B 1 331 ? -12.159 45.133 -72.670 1.00 15.56 310 ALA B O 1
ATOM 6921 N N . ASN B 1 332 ? -12.307 43.704 -74.401 1.00 14.86 311 ASN B N 1
ATOM 6922 C CA . ASN B 1 332 ? -11.280 42.777 -73.931 1.00 15.11 311 ASN B CA 1
ATOM 6923 C C . ASN B 1 332 ? -11.686 42.073 -72.639 1.00 16.99 311 ASN B C 1
ATOM 6924 O O . ASN B 1 332 ? -10.833 41.722 -71.825 1.00 21.41 311 ASN B O 1
ATOM 6929 N N . TYR B 1 333 ? -12.977 41.844 -72.438 1.00 14.62 312 TYR B N 1
ATOM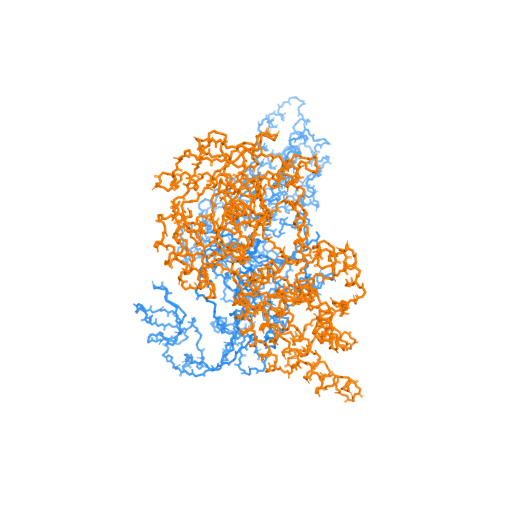 6930 C CA . TYR B 1 333 ? -13.468 41.029 -71.331 1.00 16.17 312 TYR B CA 1
ATOM 6931 C C . TYR B 1 333 ? -13.811 39.630 -71.825 1.00 18.89 312 TYR B C 1
ATOM 6932 O O . TYR B 1 333 ? -14.030 39.419 -73.015 1.00 18.64 312 TYR B O 1
ATOM 6941 N N . ARG B 1 334 ? -13.871 38.669 -70.894 1.00 16.99 313 ARG B N 1
ATOM 6942 C CA . ARG B 1 334 ? -14.333 37.346 -71.290 1.00 18.02 313 ARG B CA 1
ATOM 6943 C C . ARG B 1 334 ? -15.839 37.373 -71.527 1.00 17.27 313 ARG B C 1
ATOM 6944 O O . ARG B 1 334 ? -16.548 38.266 -71.071 1.00 15.21 313 ARG B O 1
ATOM 6952 N N . THR B 1 335 ? -16.317 36.371 -72.253 1.00 15.79 314 THR B N 1
ATOM 6953 C CA . THR B 1 335 ? -17.716 36.217 -72.623 1.00 12.71 314 THR B CA 1
ATOM 6954 C C . THR B 1 335 ? -18.350 35.060 -71.846 1.00 13.07 314 THR B C 1
ATOM 6955 O O . THR B 1 335 ? -17.643 34.197 -71.316 1.00 18.20 314 THR B O 1
ATOM 6959 N N . PRO B 1 336 ? -19.681 35.003 -71.773 1.00 14.44 315 PRO B N 1
ATOM 6960 C CA . PRO B 1 336 ? -20.339 33.898 -71.050 1.00 14.36 315 PRO B CA 1
ATOM 6961 C C . PRO B 1 336 ? -19.955 32.536 -71.608 1.00 15.34 315 PRO B C 1
ATOM 6962 O O . PRO B 1 336 ? -19.778 32.364 -72.818 1.00 16.75 315 PRO B O 1
ATOM 6966 N N . THR B 1 337 ? -19.860 31.560 -70.700 1.00 13.50 316 THR B N 1
ATOM 6967 C CA . THR B 1 337 ? -19.609 30.172 -71.082 1.00 17.34 316 THR B CA 1
ATOM 6968 C C . THR B 1 337 ? -20.824 29.571 -71.768 1.00 20.61 316 THR B C 1
ATOM 6969 O O . THR B 1 337 ? -20.693 28.829 -72.748 1.00 18.14 316 THR B O 1
ATOM 6973 N N . GLY B 1 338 ? -22.016 29.880 -71.272 1.00 17.02 317 GLY B N 1
ATOM 6974 C CA . GLY B 1 338 ? -23.213 29.395 -71.927 1.00 17.76 317 GLY B CA 1
ATOM 6975 C C . GLY B 1 338 ? -24.434 30.186 -71.529 1.00 16.09 317 GLY B C 1
ATOM 6976 O O . GLY B 1 338 ? -24.491 30.806 -70.459 1.00 15.73 317 GLY B O 1
ATOM 6977 N N . LEU B 1 339 ? -25.423 30.146 -72.419 1.00 14.30 318 LEU B N 1
ATOM 6978 C CA . LEU B 1 339 ? -26.747 30.696 -72.186 1.00 17.09 318 LEU B CA 1
ATOM 6979 C C . LEU B 1 339 ? -27.702 29.525 -72.018 1.00 16.28 318 LEU B C 1
ATOM 6980 O O . LEU B 1 339 ? -27.748 28.637 -72.873 1.00 17.65 318 LEU B O 1
ATOM 6985 N N . PHE B 1 340 ? -28.429 29.514 -70.909 1.00 17.96 319 PHE B N 1
ATOM 6986 C CA . PHE B 1 340 ? -29.413 28.480 -70.597 1.00 17.62 319 PHE B CA 1
ATOM 6987 C C . PHE B 1 340 ? -30.772 29.109 -70.851 1.00 19.26 319 PHE B C 1
ATOM 6988 O O . PHE B 1 340 ? -31.206 29.990 -70.106 1.00 19.38 319 PHE B O 1
ATOM 6996 N N . VAL B 1 341 ? -31.431 28.679 -71.912 1.00 18.63 320 VAL B N 1
ATOM 6997 C CA . VAL B 1 341 ? -32.582 29.387 -72.446 1.00 18.21 320 VAL B CA 1
ATOM 6998 C C . VAL B 1 341 ? -33.819 28.567 -72.138 1.00 22.77 320 VAL B C 1
ATOM 6999 O O . VAL B 1 341 ? -33.800 27.335 -72.246 1.00 25.43 320 VAL B O 1
ATOM 7003 N N . ASN B 1 342 ? -34.881 29.234 -71.717 1.00 21.44 321 ASN B N 1
ATOM 7004 C CA A ASN B 1 342 ? -36.131 28.564 -71.393 0.36 25.92 321 ASN B CA 1
ATOM 7005 C CA B ASN B 1 342 ? -36.121 28.523 -71.467 0.64 25.93 321 ASN B CA 1
ATOM 7006 C C . ASN B 1 342 ? -37.288 29.270 -72.087 1.00 26.76 321 ASN B C 1
ATOM 7007 O O . ASN B 1 342 ? -37.192 30.449 -72.448 1.00 28.99 321 ASN B O 1
ATOM 7016 N N . GLY B 1 343 ? -38.387 28.538 -72.248 1.00 24.46 322 GLY B N 1
ATOM 7017 C CA . GLY B 1 343 ? -39.600 29.074 -72.829 1.00 22.88 322 GLY B CA 1
ATOM 7018 C C . GLY B 1 343 ? -40.445 29.756 -71.778 1.00 27.37 322 GLY B C 1
ATOM 7019 O O . GLY B 1 343 ? -39.967 30.136 -70.704 1.00 27.34 322 GLY B O 1
ATOM 7020 N N . PHE B 1 344 ? -41.731 29.873 -72.081 1.00 25.37 323 PHE B N 1
ATOM 7021 C CA . PHE B 1 344 ? -42.682 30.612 -71.269 1.00 34.58 323 PHE B CA 1
ATOM 7022 C C . PHE B 1 344 ? -43.658 29.662 -70.587 1.00 37.52 323 PHE B C 1
ATOM 7023 O O . PHE B 1 344 ? -43.777 28.490 -70.946 1.00 36.43 323 PHE B O 1
ATOM 7031 N N . LEU B 1 345 ? -44.363 30.185 -69.593 1.00 37.18 324 LEU B N 1
ATOM 7032 C CA . LEU B 1 345 ? -45.389 29.430 -68.887 1.00 35.62 324 LEU B CA 1
ATOM 7033 C C . LEU B 1 345 ? -46.754 29.718 -69.497 1.00 35.47 324 LEU B C 1
ATOM 7034 O O . LEU B 1 345 ? -47.089 30.880 -69.753 1.00 36.46 324 LEU B O 1
ATOM 7039 N N . THR B 1 346 ? -47.530 28.663 -69.746 1.00 31.50 325 THR B N 1
ATOM 7040 C CA . THR B 1 346 ? -48.955 28.788 -70.012 1.00 30.99 325 THR B CA 1
ATOM 7041 C C . THR B 1 346 ? -49.716 28.273 -68.796 1.00 31.61 325 THR B C 1
ATOM 7042 O O . THR B 1 346 ? -49.159 27.557 -67.959 1.00 29.77 325 THR B O 1
ATOM 7046 N N . VAL B 1 347 ? -50.989 28.660 -68.683 1.00 35.82 326 VAL B N 1
ATOM 7047 C CA . VAL B 1 347 ? -51.830 28.215 -67.572 1.00 36.49 326 VAL B CA 1
ATOM 7048 C C . VAL B 1 347 ? -53.123 27.645 -68.133 1.00 42.68 326 VAL B C 1
ATOM 7049 O O . VAL B 1 347 ? -53.852 28.336 -68.856 1.00 43.37 326 VAL B O 1
ATOM 7053 N N . ASN B 1 348 ? -53.418 26.395 -67.777 1.00 42.67 327 ASN B N 1
ATOM 7054 C CA . ASN B 1 348 ? -54.565 25.669 -68.319 1.00 44.98 327 ASN B CA 1
ATOM 7055 C C . ASN B 1 348 ? -54.542 25.692 -69.845 1.00 51.05 327 ASN B C 1
ATOM 7056 O O . ASN B 1 348 ? -55.575 25.814 -70.510 1.00 47.41 327 ASN B O 1
ATOM 7061 N N . GLY B 1 349 ? -53.338 25.589 -70.404 1.00 49.87 328 GLY B N 1
ATOM 7062 C CA . GLY B 1 349 ? -53.184 25.470 -71.839 1.00 52.95 328 GLY B CA 1
ATOM 7063 C C . GLY B 1 349 ? -53.424 26.736 -72.626 1.00 57.28 328 GLY B C 1
ATOM 7064 O O . GLY B 1 349 ? -53.660 26.660 -73.834 1.00 61.68 328 GLY B O 1
ATOM 7065 N N . GLN B 1 350 ? -53.367 27.901 -71.984 1.00 51.67 329 GLN B N 1
ATOM 7066 C CA . GLN B 1 350 ? -53.569 29.170 -72.669 1.00 46.81 329 GLN B CA 1
ATOM 7067 C C . GLN B 1 350 ? -52.569 30.188 -72.147 1.00 47.25 329 GLN B C 1
ATOM 7068 O O . GLN B 1 350 ? -51.979 30.014 -71.080 1.00 48.32 329 GLN B O 1
ATOM 7074 N N . LYS B 1 351 ? -52.373 31.255 -72.916 1.00 47.17 330 LYS B N 1
ATOM 7075 C CA . LYS B 1 351 ? -51.546 32.350 -72.435 1.00 51.72 330 LYS B CA 1
ATOM 7076 C C . LYS B 1 351 ? -52.196 32.972 -71.207 1.00 56.94 330 LYS B C 1
ATOM 7077 O O . LYS B 1 351 ? -53.423 33.014 -71.080 1.00 57.93 330 LYS B O 1
ATOM 7079 N N . MET B 1 352 ? -51.360 33.434 -70.282 1.00 54.97 331 MET B N 1
ATOM 7080 C CA . MET B 1 352 ? -51.863 34.006 -69.040 1.00 56.36 331 MET B CA 1
ATOM 7081 C C . MET B 1 352 ? -52.562 35.336 -69.310 1.00 57.44 331 MET B C 1
ATOM 7082 O O . MET B 1 352 ? -52.045 36.181 -70.048 1.00 53.41 331 MET B O 1
ATOM 7087 N N . SER B 1 353 ? -53.738 35.524 -68.711 1.00 57.56 332 SER B N 1
ATOM 7088 C CA . SER B 1 353 ? -54.523 36.735 -68.915 1.00 65.51 332 SER B CA 1
ATOM 7089 C C . SER B 1 353 ? -55.162 37.170 -67.603 1.00 65.78 332 SER B C 1
ATOM 7090 O O . SER B 1 353 ? -55.470 36.344 -66.738 1.00 59.10 332 SER B O 1
ATOM 7093 N N . LYS B 1 354 ? -55.359 38.485 -67.465 1.00 67.53 333 LYS B N 1
ATOM 7094 C CA . LYS B 1 354 ? -56.032 39.005 -66.279 1.00 65.96 333 LYS B CA 1
ATOM 7095 C C . LYS B 1 354 ? -57.480 38.541 -66.211 1.00 68.23 333 LYS B C 1
ATOM 7096 O O . LYS B 1 354 ? -58.018 38.364 -65.113 1.00 70.02 333 LYS B O 1
ATOM 7098 N N . SER B 1 355 ? -58.121 38.327 -67.366 1.00 65.81 334 SER B N 1
ATOM 7099 C CA . SER B 1 355 ? -59.528 37.929 -67.379 1.00 71.10 334 SER B CA 1
ATOM 7100 C C . SER B 1 355 ? -59.709 36.502 -66.868 1.00 69.15 334 SER B C 1
ATOM 7101 O O . SER B 1 355 ? -60.568 36.241 -66.017 1.00 67.91 334 SER B O 1
ATOM 7104 N N . ARG B 1 356 ? -58.917 35.560 -67.384 1.00 62.11 335 ARG B N 1
ATOM 7105 C CA . ARG B 1 356 ? -58.978 34.194 -66.882 1.00 54.93 335 ARG B CA 1
ATOM 7106 C C . ARG B 1 356 ? -58.367 34.054 -65.489 1.00 56.84 335 ARG B C 1
ATOM 7107 O O . ARG B 1 356 ? -58.355 32.942 -64.941 1.00 51.72 335 ARG B O 1
ATOM 7109 N N . GLY B 1 357 ? -57.874 35.146 -64.905 1.00 53.47 336 GLY B N 1
ATOM 7110 C CA . GLY B 1 357 ? -57.290 35.100 -63.581 1.00 45.12 336 GLY B CA 1
ATOM 7111 C C . GLY B 1 357 ? -56.007 34.312 -63.498 1.00 47.62 336 GLY B C 1
ATOM 7112 O O . GLY B 1 357 ? -55.606 33.914 -62.400 1.00 51.20 336 GLY B O 1
ATOM 7113 N N . THR B 1 358 ? -55.351 34.069 -64.634 1.00 46.90 337 THR B N 1
ATOM 7114 C CA . THR B 1 358 ? -54.122 33.289 -64.697 1.00 44.35 337 THR B CA 1
ATOM 7115 C C . THR B 1 358 ? -52.878 34.155 -64.882 1.00 48.00 337 THR B C 1
ATOM 7116 O O . THR B 1 358 ? -51.768 33.619 -64.937 1.00 46.41 337 THR B O 1
ATOM 7120 N N . PHE B 1 359 ? -53.041 35.475 -64.991 1.00 49.91 338 PHE B N 1
ATOM 7121 C CA . PHE B 1 359 ? -51.935 36.434 -64.917 1.00 48.60 338 PHE B CA 1
ATOM 7122 C C . PHE B 1 359 ? -51.750 36.771 -63.443 1.00 43.45 338 PHE B C 1
ATOM 7123 O O . PHE B 1 359 ? -52.328 37.726 -62.921 1.00 45.80 338 PHE B O 1
ATOM 7131 N N . ILE B 1 360 ? -50.960 35.960 -62.749 1.00 38.07 339 ILE B N 1
ATOM 7132 C CA . ILE B 1 360 ? -50.947 35.947 -61.293 1.00 36.10 339 ILE B CA 1
ATOM 7133 C C . ILE B 1 360 ? -49.643 36.551 -60.799 1.00 35.53 339 ILE B C 1
ATOM 7134 O O . ILE B 1 360 ? -48.556 36.135 -61.219 1.00 36.41 339 ILE B O 1
ATOM 7139 N N . LYS B 1 361 ? -49.757 37.537 -59.916 1.00 33.07 340 LYS B N 1
ATOM 7140 C CA . LYS B 1 361 ? -48.585 38.106 -59.272 1.00 31.47 340 LYS B CA 1
ATOM 7141 C C . LYS B 1 361 ? -47.979 37.085 -58.327 1.00 33.74 340 LYS B C 1
ATOM 7142 O O . LYS B 1 361 ? -48.696 36.357 -57.632 1.00 33.33 340 LYS B O 1
ATOM 7148 N N . ALA B 1 362 ? -46.647 37.038 -58.306 1.00 29.14 341 ALA B N 1
ATOM 7149 C CA . ALA B 1 362 ? -45.955 36.189 -57.349 1.00 29.44 341 ALA B CA 1
ATOM 7150 C C . ALA B 1 362 ? -46.469 36.429 -55.939 1.00 32.37 341 ALA B C 1
ATOM 7151 O O . ALA B 1 362 ? -46.711 35.479 -55.184 1.00 31.39 341 ALA B O 1
ATOM 7153 N N . GLU B 1 363 ? -46.674 37.699 -55.579 1.00 26.75 342 GLU B N 1
ATOM 7154 C CA . GLU B 1 363 ? -47.192 38.031 -54.260 1.00 32.27 342 GLU B CA 1
ATOM 7155 C C . GLU B 1 363 ? -48.553 37.385 -54.017 1.00 37.30 342 GLU B C 1
ATOM 7156 O O . GLU B 1 363 ? -48.813 36.868 -52.924 1.00 39.48 342 GLU B O 1
ATOM 7162 N N . THR B 1 364 ? -49.431 37.390 -55.026 1.00 33.17 343 THR B N 1
ATOM 7163 C CA . THR B 1 364 ? -50.766 36.836 -54.827 1.00 37.40 343 THR B CA 1
ATOM 7164 C C . THR B 1 364 ? -50.708 35.334 -54.600 1.00 37.27 343 THR B C 1
ATOM 7165 O O . THR B 1 364 ? -51.452 34.801 -53.764 1.00 37.31 343 THR B O 1
ATOM 7169 N N . TYR B 1 365 ? -49.853 34.631 -55.348 1.00 28.13 344 TYR B N 1
ATOM 7170 C CA . TYR B 1 365 ? -49.653 33.209 -55.086 1.00 27.38 344 TYR B CA 1
ATOM 7171 C C . TYR B 1 365 ? -49.253 32.993 -53.632 1.00 32.06 344 TYR B C 1
ATOM 7172 O O . TYR B 1 365 ? -49.805 32.127 -52.941 1.00 33.36 344 TYR B O 1
ATOM 7181 N N . LEU B 1 366 ? -48.279 33.772 -53.156 1.00 31.40 345 LEU B N 1
ATOM 7182 C CA . LEU B 1 366 ? -47.745 33.581 -51.812 1.00 35.30 345 LEU B CA 1
ATOM 7183 C C . LEU B 1 366 ? -48.779 33.859 -50.730 1.00 36.65 345 LEU B C 1
ATOM 7184 O O . LEU B 1 366 ? -48.639 33.354 -49.611 1.00 32.28 345 LEU B O 1
ATOM 7189 N N . GLN B 1 367 ? -49.810 34.651 -51.031 1.00 30.24 346 GLN B N 1
ATOM 7190 C CA . GLN B 1 367 ? -50.869 34.894 -50.061 1.00 32.36 346 GLN B CA 1
ATOM 7191 C C . GLN B 1 367 ? -51.809 33.706 -49.898 1.00 36.17 346 GLN B C 1
ATOM 7192 O O . GLN B 1 367 ? -52.620 33.707 -48.967 1.00 36.19 346 GLN B O 1
ATOM 7198 N N . HIS B 1 368 ? -51.707 32.687 -50.750 1.00 34.52 347 HIS B N 1
ATOM 7199 C CA . HIS B 1 368 ? -52.648 31.573 -50.721 1.00 38.15 347 HIS B CA 1
ATOM 7200 C C . HIS B 1 368 ? -52.015 30.191 -50.714 1.00 36.76 347 HIS B C 1
ATOM 7201 O O . HIS B 1 368 ? -52.672 29.246 -50.265 1.00 34.07 347 HIS B O 1
ATOM 7208 N N . LEU B 1 369 ? -50.787 30.030 -51.193 1.00 32.17 348 LEU B N 1
ATOM 7209 C CA . LEU B 1 369 ? -50.238 28.705 -51.437 1.00 29.74 348 LEU B CA 1
ATOM 7210 C C . LEU B 1 369 ? -48.793 28.624 -50.958 1.00 27.89 348 LEU B C 1
ATOM 7211 O O . LEU B 1 369 ? -48.074 29.626 -50.924 1.00 30.62 348 LEU B O 1
ATOM 7216 N N . ASN B 1 370 ? -48.384 27.414 -50.592 1.00 28.20 349 ASN B N 1
ATOM 7217 C CA . ASN B 1 370 ? -46.984 27.098 -50.304 1.00 23.69 349 ASN B CA 1
ATOM 7218 C C . ASN B 1 370 ? -46.142 27.238 -51.572 1.00 22.72 349 ASN B C 1
ATOM 7219 O O . ASN B 1 370 ? -46.427 26.562 -52.573 1.00 26.96 349 ASN B O 1
ATOM 7224 N N . PRO B 1 371 ? -45.099 28.080 -51.580 1.00 22.31 350 PRO B N 1
ATOM 7225 C CA . PRO B 1 371 ? -44.277 28.214 -52.794 1.00 23.27 350 PRO B CA 1
ATOM 7226 C C . PRO B 1 371 ? -43.643 26.911 -53.254 1.00 25.06 350 PRO B C 1
ATOM 7227 O O . PRO B 1 371 ? -43.395 26.744 -54.457 1.00 21.87 350 PRO B O 1
ATOM 7231 N N . GLU B 1 372 ? -43.389 25.968 -52.346 1.00 21.84 351 GLU B N 1
ATOM 7232 C CA . GLU B 1 372 ? -42.709 24.745 -52.753 1.00 24.43 351 GLU B CA 1
ATOM 7233 C C . GLU B 1 372 ? -43.604 23.843 -53.598 1.00 26.50 351 GLU B C 1
ATOM 7234 O O . GLU B 1 372 ? -43.078 23.017 -54.354 1.00 23.83 351 GLU B O 1
ATOM 7240 N N . TYR B 1 373 ? -44.933 23.982 -53.502 1.00 24.36 352 TYR B N 1
ATOM 7241 C CA . TYR B 1 373 ? -45.807 23.351 -54.490 1.00 25.22 352 TYR B CA 1
ATOM 7242 C C . TYR B 1 373 ? -45.367 23.723 -55.900 1.00 27.66 352 TYR B C 1
ATOM 7243 O O . TYR B 1 373 ? -45.228 22.862 -56.778 1.00 23.24 352 TYR B O 1
ATOM 7252 N N . LEU B 1 374 ? -45.183 25.027 -56.137 1.00 25.62 353 LEU B N 1
ATOM 7253 C CA . LEU B 1 374 ? -44.863 25.501 -57.479 1.00 23.43 353 LEU B CA 1
ATOM 7254 C C . LEU B 1 374 ? -43.451 25.103 -57.878 1.00 19.83 353 LEU B C 1
ATOM 7255 O O . LEU B 1 374 ? -43.217 24.720 -59.029 1.00 23.86 353 LEU B O 1
ATOM 7260 N N . ARG B 1 375 ? -42.499 25.167 -56.941 1.00 18.11 354 ARG B N 1
ATOM 7261 C CA . ARG B 1 375 ? -41.149 24.705 -57.246 1.00 22.66 354 ARG B CA 1
ATOM 7262 C C . ARG B 1 375 ? -41.169 23.252 -57.710 1.00 18.58 354 ARG B C 1
ATOM 7263 O O . ARG B 1 375 ? -40.508 22.888 -58.690 1.00 20.83 354 ARG B O 1
ATOM 7271 N N . TYR B 1 376 ? -41.913 22.401 -57.002 1.00 18.50 355 TYR B N 1
ATOM 7272 C CA . TYR B 1 376 ? -41.966 20.993 -57.379 1.00 21.42 355 TYR B CA 1
ATOM 7273 C C . TYR B 1 376 ? -42.620 20.807 -58.743 1.00 18.70 355 TYR B C 1
ATOM 7274 O O . TYR B 1 376 ? -42.097 20.086 -59.601 1.00 22.49 355 TYR B O 1
ATOM 7283 N N . TYR B 1 377 ? -43.789 21.415 -58.952 1.00 20.46 356 TYR B N 1
ATOM 7284 C CA . TYR B 1 377 ? -44.467 21.255 -60.237 1.00 23.76 356 TYR B CA 1
ATOM 7285 C C . TYR B 1 377 ? -43.566 21.681 -61.393 1.00 23.13 356 TYR B C 1
ATOM 7286 O O . TYR B 1 377 ? -43.430 20.956 -62.385 1.00 22.31 356 TYR B O 1
ATOM 7295 N N . PHE B 1 378 ? -42.933 22.852 -61.274 1.00 23.22 357 PHE B N 1
ATOM 7296 C CA . PHE B 1 378 ? -42.007 23.320 -62.303 1.00 22.08 357 PHE B CA 1
ATOM 7297 C C . PHE B 1 378 ? -40.878 22.320 -62.524 1.00 23.48 357 PHE B C 1
ATOM 7298 O O . PHE B 1 378 ? -40.546 21.979 -63.669 1.00 21.88 357 PHE B O 1
ATOM 7306 N N . ALA B 1 379 ? -40.257 21.852 -61.436 1.00 22.23 358 ALA B N 1
ATOM 7307 C CA . ALA B 1 379 ? -39.155 20.905 -61.579 1.00 18.92 358 ALA B CA 1
ATOM 7308 C C . ALA B 1 379 ? -39.608 19.655 -62.324 1.00 24.86 358 ALA B C 1
ATOM 7309 O O . ALA B 1 379 ? -38.862 19.105 -63.146 1.00 21.05 358 ALA B O 1
ATOM 7311 N N . SER B 1 380 ? -40.847 19.210 -62.077 1.00 22.71 359 SER B N 1
ATOM 7312 C CA . SER B 1 380 ? -41.324 17.971 -62.680 1.00 20.28 359 SER B CA 1
ATOM 7313 C C . SER B 1 380 ? -41.528 18.105 -64.183 1.00 24.81 359 SER B C 1
ATOM 7314 O O . SER B 1 380 ? -41.669 17.083 -64.866 1.00 22.61 359 SER B O 1
ATOM 7317 N N . LYS B 1 381 ? -41.534 19.331 -64.702 1.00 24.08 360 LYS B N 1
ATOM 7318 C CA . LYS B 1 381 ? -41.710 19.602 -66.118 1.00 29.81 360 LYS B CA 1
ATOM 7319 C C . LYS B 1 381 ? -40.502 20.247 -66.786 1.00 29.99 360 LYS B C 1
ATOM 7320 O O . LYS B 1 381 ? -40.372 20.136 -68.007 1.00 30.99 360 LYS B O 1
ATOM 7326 N N . LEU B 1 382 ? -39.610 20.885 -66.036 1.00 26.28 361 LEU B N 1
ATOM 7327 C CA . LEU B 1 382 ? -38.480 21.584 -66.642 1.00 22.26 361 LEU B CA 1
ATOM 7328 C C . LEU B 1 382 ? -37.481 20.597 -67.238 1.00 29.75 361 LEU B C 1
ATOM 7329 O O . LEU B 1 382 ? -37.180 19.561 -66.646 1.00 23.46 361 LEU B O 1
ATOM 7334 N N . SER B 1 383 ? -36.967 20.916 -68.424 1.00 26.71 362 SER B N 1
ATOM 7335 C CA . SER B 1 383 ? -35.953 20.086 -69.065 1.00 22.24 362 SER B CA 1
ATOM 7336 C C . SER B 1 383 ? -34.922 21.006 -69.707 1.00 25.78 362 SER B C 1
ATOM 7337 O O . SER B 1 383 ? -34.972 22.232 -69.564 1.00 26.39 362 SER B O 1
ATOM 7340 N N . ASP B 1 384 ? -33.980 20.402 -70.429 1.00 25.37 363 ASP B N 1
ATOM 7341 C CA . ASP B 1 384 ? -32.922 21.162 -71.079 1.00 28.74 363 ASP B CA 1
ATOM 7342 C C . ASP B 1 384 ? -33.362 21.732 -72.422 1.00 35.23 363 ASP B C 1
ATOM 7343 O O . ASP B 1 384 ? -32.633 22.535 -73.013 1.00 34.73 363 ASP B O 1
ATOM 7348 N N . LYS B 1 385 ? -34.530 21.335 -72.904 1.00 36.36 364 LYS B N 1
ATOM 7349 C CA . LYS B 1 385 ? -35.069 21.840 -74.153 1.00 38.66 364 LYS B CA 1
ATOM 7350 C C . LYS B 1 385 ? -35.668 23.226 -73.948 1.00 36.88 364 LYS B C 1
ATOM 7351 O O . LYS B 1 385 ? -36.192 23.547 -72.880 1.00 36.17 364 LYS B O 1
ATOM 7353 N N . VAL B 1 386 ? -35.571 24.059 -74.983 1.00 30.43 365 VAL B N 1
ATOM 7354 C CA . VAL B 1 386 ? -36.201 25.377 -74.963 1.00 24.99 365 VAL B CA 1
ATOM 7355 C C . VAL B 1 386 ? -37.661 25.157 -75.338 1.00 30.43 365 VAL B C 1
ATOM 7356 O O . VAL B 1 386 ? -37.996 24.957 -76.505 1.00 37.78 365 VAL B O 1
ATOM 7360 N N . GLU B 1 387 ? -38.534 25.163 -74.341 1.00 31.51 366 GLU B N 1
ATOM 7361 C CA . GLU B 1 387 ? -39.919 24.799 -74.564 1.00 35.59 366 GLU B CA 1
ATOM 7362 C C . GLU B 1 387 ? -40.779 25.537 -73.555 1.00 34.68 366 GLU B C 1
ATOM 7363 O O . GLU B 1 387 ? -40.319 25.910 -72.472 1.00 32.65 366 GLU B O 1
ATOM 7369 N N . ASP B 1 388 ? -42.036 25.744 -73.923 1.00 35.15 367 ASP B N 1
ATOM 7370 C CA . ASP B 1 388 ? -43.002 26.236 -72.959 1.00 36.65 367 ASP B CA 1
ATOM 7371 C C . ASP B 1 388 ? -43.376 25.128 -71.979 1.00 38.22 367 ASP B C 1
ATOM 7372 O O . ASP B 1 388 ? -43.271 23.936 -72.280 1.00 40.92 367 ASP B O 1
ATOM 7377 N N . SER B 1 389 ? -43.790 25.532 -70.784 1.00 33.84 368 SER B N 1
ATOM 7378 C CA . SER B 1 389 ? -44.362 24.626 -69.800 1.00 31.28 368 SER B CA 1
ATOM 7379 C C . SER B 1 389 ? -45.780 25.078 -69.503 1.00 37.92 368 SER B C 1
ATOM 7380 O O . SER B 1 389 ? -46.064 26.281 -69.475 1.00 37.26 368 SER B O 1
ATOM 7383 N N . ASP B 1 390 ? -46.679 24.121 -69.309 1.00 37.06 369 ASP B N 1
ATOM 7384 C CA . ASP B 1 390 ? -48.059 24.430 -68.979 1.00 36.18 369 ASP B CA 1
ATOM 7385 C C . ASP B 1 390 ? -48.310 24.132 -67.512 1.00 37.86 369 ASP B C 1
ATOM 7386 O O . ASP B 1 390 ? -47.967 23.050 -67.024 1.00 36.77 369 ASP B O 1
ATOM 7391 N N . LEU B 1 391 ? -48.913 25.088 -66.816 1.00 37.28 370 LEU B N 1
ATOM 7392 C CA . LEU B 1 391 ? -49.395 24.877 -65.457 1.00 31.92 370 LEU B CA 1
ATOM 7393 C C . LEU B 1 391 ? -50.892 24.609 -65.542 1.00 34.11 370 LEU B C 1
ATOM 7394 O O . LEU B 1 391 ? -51.697 25.539 -65.644 1.00 31.31 370 LEU B O 1
ATOM 7399 N N . ASN B 1 392 ? -51.265 23.332 -65.525 1.00 31.45 371 ASN B N 1
ATOM 7400 C CA . ASN B 1 392 ? -52.661 22.946 -65.402 1.00 31.45 371 ASN B CA 1
ATOM 7401 C C . ASN B 1 392 ? -52.999 22.896 -63.916 1.00 39.70 371 ASN B C 1
ATOM 7402 O O . ASN B 1 392 ? -52.378 22.143 -63.157 1.00 35.34 371 ASN B O 1
ATOM 7407 N N . LEU B 1 393 ? -53.972 23.707 -63.501 1.00 35.70 372 LEU B N 1
ATOM 7408 C CA . LEU B 1 393 ? -54.196 23.908 -62.073 1.00 37.90 372 LEU B CA 1
ATOM 7409 C C . LEU B 1 393 ? -54.795 22.669 -61.422 1.00 36.71 372 LEU B C 1
ATOM 7410 O O . LEU B 1 393 ? -54.436 22.324 -60.288 1.00 40.21 372 LEU B O 1
ATOM 7415 N N . ASP B 1 394 ? -55.695 21.975 -62.120 1.00 34.78 373 ASP B N 1
ATOM 7416 C CA . ASP B 1 394 ? -56.205 20.717 -61.586 1.00 35.49 373 ASP B CA 1
ATOM 7417 C C . ASP B 1 394 ? -55.091 19.681 -61.468 1.00 35.91 373 ASP B C 1
ATOM 7418 O O . ASP B 1 394 ? -54.986 18.983 -60.453 1.00 40.44 373 ASP B O 1
ATOM 7423 N N . ASP B 1 395 ? -54.244 19.574 -62.497 1.00 33.04 374 ASP B N 1
ATOM 7424 C CA . ASP B 1 395 ? -53.109 18.659 -62.445 1.00 36.60 374 ASP B CA 1
ATOM 7425 C C . ASP B 1 395 ? -52.102 19.082 -61.379 1.00 36.21 374 ASP B C 1
ATOM 7426 O O . ASP B 1 395 ? -51.463 18.231 -60.744 1.00 32.23 374 ASP B O 1
ATOM 7431 N N . PHE B 1 396 ? -51.964 20.389 -61.169 1.00 36.19 375 PHE B N 1
ATOM 7432 C CA . PHE B 1 396 ? -51.082 20.926 -60.138 1.00 34.14 375 PHE B CA 1
ATOM 7433 C C . PHE B 1 396 ? -51.446 20.380 -58.762 1.00 35.66 375 PHE B C 1
ATOM 7434 O O . PHE B 1 396 ? -50.581 19.890 -58.021 1.00 33.83 375 PHE B O 1
ATOM 7442 N N . VAL B 1 397 ? -52.732 20.448 -58.407 1.00 29.69 376 VAL B N 1
ATOM 7443 C CA . VAL B 1 397 ? -53.191 19.922 -57.121 1.00 30.27 376 VAL B CA 1
ATOM 7444 C C . VAL B 1 397 ? -52.909 18.427 -57.016 1.00 32.76 376 VAL B C 1
ATOM 7445 O O . VAL B 1 397 ? -52.365 17.946 -56.012 1.00 33.75 376 VAL B O 1
ATOM 7449 N N . GLN B 1 398 ? -53.298 17.665 -58.043 1.00 32.58 377 GLN B N 1
ATOM 7450 C CA . GLN B 1 398 ? -53.223 16.211 -57.953 1.00 37.03 377 GLN B CA 1
ATOM 7451 C C . GLN B 1 398 ? -51.776 15.730 -57.894 1.00 35.96 377 GLN B C 1
ATOM 7452 O O . GLN B 1 398 ? -51.452 14.802 -57.140 1.00 32.39 377 GLN B O 1
ATOM 7454 N N . LYS B 1 399 ? -50.899 16.359 -58.674 1.00 34.43 378 LYS B N 1
ATOM 7455 C CA . LYS B 1 399 ? -49.507 15.925 -58.764 1.00 33.25 378 LYS B CA 1
ATOM 7456 C C . LYS B 1 399 ? -48.753 16.199 -57.468 1.00 30.18 378 LYS B C 1
ATOM 7457 O O . LYS B 1 399 ? -48.092 15.308 -56.924 1.00 27.51 378 LYS B O 1
ATOM 7463 N N . VAL B 1 400 ? -48.814 17.438 -56.973 1.00 29.89 379 VAL B N 1
ATOM 7464 C CA . VAL B 1 400 ? -48.140 17.767 -55.721 1.00 25.47 379 VAL B CA 1
ATOM 7465 C C . VAL B 1 400 ? -48.680 16.897 -54.586 1.00 27.81 379 VAL B C 1
ATOM 7466 O O . VAL B 1 400 ? -47.910 16.344 -53.791 1.00 27.77 379 VAL B O 1
ATOM 7470 N N . ASN B 1 401 ? -50.004 16.712 -54.526 1.00 27.80 380 ASN B N 1
ATOM 7471 C CA . ASN B 1 401 ? -50.592 15.925 -53.442 1.00 27.12 380 ASN B CA 1
ATOM 7472 C C . ASN B 1 401 ? -50.164 14.461 -53.510 1.00 26.95 380 ASN B C 1
ATOM 7473 O O . ASN B 1 401 ? -49.788 13.868 -52.492 1.00 29.01 380 ASN B O 1
ATOM 7478 N N . SER B 1 402 ? -50.220 13.850 -54.695 1.00 28.35 381 SER B N 1
ATOM 7479 C CA . SER B 1 402 ? -49.865 12.437 -54.788 1.00 28.13 381 SER B CA 1
ATOM 7480 C C . SER B 1 402 ? -48.379 12.229 -54.532 1.00 25.81 381 SER B C 1
ATOM 7481 O O . SER B 1 402 ? -47.993 11.363 -53.741 1.00 26.14 381 SER B O 1
ATOM 7484 N N . ASP B 1 403 ? -47.532 13.027 -55.182 1.00 24.78 382 ASP B N 1
ATOM 7485 C CA . ASP B 1 403 ? -46.090 12.809 -55.106 1.00 28.11 382 ASP B CA 1
ATOM 7486 C C . ASP B 1 403 ? -45.534 13.176 -53.736 1.00 32.23 382 ASP B C 1
ATOM 7487 O O . ASP B 1 403 ? -44.780 12.403 -53.138 1.00 32.63 382 ASP B O 1
ATOM 7492 N N . LEU B 1 404 ? -45.861 14.363 -53.235 1.00 22.68 383 LEU B N 1
ATOM 7493 C CA . LEU B 1 404 ? -45.173 14.861 -52.049 1.00 29.14 383 LEU B CA 1
ATOM 7494 C C . LEU B 1 404 ? -45.913 14.497 -50.767 1.00 27.76 383 LEU B C 1
ATOM 7495 O O . LEU B 1 404 ? -45.336 13.884 -49.867 1.00 27.95 383 LEU B O 1
ATOM 7500 N N . VAL B 1 405 ? -47.190 14.870 -50.668 1.00 26.99 384 VAL B N 1
ATOM 7501 C CA . VAL B 1 405 ? -47.916 14.667 -49.417 1.00 26.09 384 VAL B CA 1
ATOM 7502 C C . VAL B 1 405 ? -48.235 13.190 -49.216 1.00 25.71 384 VAL B C 1
ATOM 7503 O O . VAL B 1 405 ? -47.988 12.622 -48.146 1.00 28.48 384 VAL B O 1
ATOM 7507 N N . GLY B 1 406 ? -48.764 12.538 -50.244 1.00 25.96 385 GLY B N 1
ATOM 7508 C CA . GLY B 1 406 ? -49.219 11.171 -50.088 1.00 26.81 385 GLY B CA 1
ATOM 7509 C C . GLY B 1 406 ? -48.158 10.105 -50.292 1.00 26.72 385 GLY B C 1
ATOM 7510 O O . GLY B 1 406 ? -48.348 8.961 -49.870 1.00 27.48 385 GLY B O 1
ATOM 7511 N N . LYS B 1 407 ? -47.049 10.440 -50.946 1.00 26.04 386 LYS B N 1
ATOM 7512 C CA . LYS B 1 407 ? -46.010 9.457 -51.243 1.00 27.76 386 LYS B CA 1
ATOM 7513 C C . LYS B 1 407 ? -44.730 9.753 -50.467 1.00 29.33 386 LYS B C 1
ATOM 7514 O O . LYS B 1 407 ? -44.377 9.008 -49.554 1.00 31.02 386 LYS B O 1
ATOM 7520 N N . VAL B 1 408 ? -44.022 10.829 -50.798 1.00 19.94 387 VAL B N 1
ATOM 7521 C CA . VAL B 1 408 ? -42.685 11.024 -50.248 1.00 15.80 387 VAL B CA 1
ATOM 7522 C C . VAL B 1 408 ? -42.747 11.287 -48.751 1.00 18.99 387 VAL B C 1
ATOM 7523 O O . VAL B 1 408 ? -42.084 10.610 -47.958 1.00 19.53 387 VAL B O 1
ATOM 7527 N N . VAL B 1 409 ? -43.546 12.272 -48.337 1.00 18.30 388 VAL B N 1
ATOM 7528 C CA . VAL B 1 409 ? -43.618 12.597 -46.916 1.00 21.99 388 VAL B CA 1
ATOM 7529 C C . VAL B 1 409 ? -44.237 11.454 -46.121 1.00 22.55 388 VAL B C 1
ATOM 7530 O O . VAL B 1 409 ? -43.869 11.219 -44.961 1.00 23.87 388 VAL B O 1
ATOM 7534 N N . ASN B 1 410 ? -45.181 10.723 -46.719 1.00 22.17 389 ASN B N 1
ATOM 7535 C CA . ASN B 1 410 ? -45.828 9.651 -45.979 1.00 17.34 389 ASN B CA 1
ATOM 7536 C C . ASN B 1 410 ? -44.885 8.488 -45.695 1.00 17.82 389 ASN B C 1
ATOM 7537 O O . ASN B 1 410 ? -45.125 7.733 -44.741 1.00 18.58 389 ASN B O 1
ATOM 7542 N N . ILE B 1 411 ? -43.810 8.337 -46.473 1.00 18.73 390 ILE B N 1
ATOM 7543 C CA . ILE B 1 411 ? -42.802 7.324 -46.151 1.00 18.10 390 ILE B CA 1
ATOM 7544 C C . ILE B 1 411 ? -42.190 7.609 -44.786 1.00 22.38 390 ILE B C 1
ATOM 7545 O O . ILE B 1 411 ? -42.040 6.706 -43.952 1.00 20.88 390 ILE B O 1
ATOM 7550 N N . ALA B 1 412 ? -41.830 8.872 -44.531 1.00 17.90 391 ALA B N 1
ATOM 7551 C CA . ALA B 1 412 ? -41.347 9.233 -43.196 1.00 17.63 391 ALA B CA 1
ATOM 7552 C C . ALA B 1 412 ? -42.416 8.969 -42.144 1.00 18.12 391 ALA B C 1
ATOM 7553 O O . ALA B 1 412 ? -42.156 8.340 -41.109 1.00 22.07 391 ALA B O 1
ATOM 7555 N N . SER B 1 413 ? -43.637 9.426 -42.406 1.00 19.41 392 SER B N 1
ATOM 7556 C CA . SER B 1 413 ? -44.712 9.299 -41.427 1.00 19.69 392 SER B CA 1
ATOM 7557 C C . SER B 1 413 ? -44.972 7.846 -41.072 1.00 18.76 392 SER B C 1
ATOM 7558 O O . SER B 1 413 ? -45.077 7.493 -39.890 1.00 18.28 392 SER B O 1
ATOM 7561 N N . ARG B 1 414 ? -45.073 6.980 -42.087 1.00 19.41 393 ARG B N 1
ATOM 7562 C CA . ARG B 1 414 ? -45.491 5.608 -41.826 1.00 23.77 393 ARG B CA 1
ATOM 7563 C C . ARG B 1 414 ? -44.402 4.828 -41.103 1.00 22.21 393 ARG B C 1
ATOM 7564 O O . ARG B 1 414 ? -44.710 3.883 -40.374 1.00 21.10 393 ARG B O 1
ATOM 7572 N N . CYS B 1 415 ? -43.137 5.221 -41.264 1.00 17.25 394 CYS B N 1
ATOM 7573 C CA . CYS B 1 415 ? -42.052 4.580 -40.525 1.00 20.50 394 CYS B CA 1
ATOM 7574 C C . CYS B 1 415 ? -41.789 5.234 -39.179 1.00 26.65 394 CYS B C 1
ATOM 7575 O O . CYS B 1 415 ? -41.534 4.537 -38.191 1.00 19.85 394 CYS B O 1
ATOM 7578 N N . ALA B 1 416 ? -41.826 6.565 -39.124 1.00 19.68 395 ALA B N 1
ATOM 7579 C CA . ALA B 1 416 ? -41.548 7.246 -37.869 1.00 22.77 395 ALA B CA 1
ATOM 7580 C C . ALA B 1 416 ? -42.561 6.868 -36.806 1.00 20.84 395 ALA B C 1
ATOM 7581 O O . ALA B 1 416 ? -42.243 6.901 -35.614 1.00 23.47 395 ALA B O 1
ATOM 7583 N N . LYS B 1 417 ? -43.777 6.501 -37.221 1.00 23.75 396 LYS B N 1
ATOM 7584 C CA . LYS B 1 417 ? -44.823 6.121 -36.271 1.00 27.77 396 LYS B CA 1
ATOM 7585 C C . LYS B 1 417 ? -44.300 5.127 -35.241 1.00 25.42 396 LYS B C 1
ATOM 7586 O O . LYS B 1 417 ? -44.520 5.283 -34.032 1.00 29.18 396 LYS B O 1
ATOM 7592 N N . PHE B 1 418 ? -43.586 4.102 -35.706 1.00 24.10 397 PHE B N 1
ATOM 7593 C CA . PHE B 1 418 ? -43.104 3.058 -34.805 1.00 26.68 397 PHE B CA 1
ATOM 7594 C C . PHE B 1 418 ? -41.839 3.493 -34.071 1.00 25.66 397 PHE B C 1
ATOM 7595 O O . PHE B 1 418 ? -41.649 3.148 -32.902 1.00 27.65 397 PHE B O 1
ATOM 7603 N N . ILE B 1 419 ? -40.966 4.249 -34.735 1.00 21.43 398 ILE B N 1
ATOM 7604 C CA A ILE B 1 419 ? -39.719 4.684 -34.107 0.37 22.52 398 ILE B CA 1
ATOM 7605 C CA B ILE B 1 419 ? -39.724 4.662 -34.091 0.63 22.59 398 ILE B CA 1
ATOM 7606 C C . ILE B 1 419 ? -40.012 5.600 -32.927 1.00 26.65 398 ILE B C 1
ATOM 7607 O O . ILE B 1 419 ? -39.468 5.426 -31.829 1.00 23.79 398 ILE B O 1
ATOM 7616 N N . ASN B 1 420 ? -40.866 6.606 -33.149 1.00 23.82 399 ASN B N 1
ATOM 7617 C CA . ASN B 1 420 ? -41.187 7.563 -32.092 1.00 25.83 399 ASN B CA 1
ATOM 7618 C C . ASN B 1 420 ? -41.944 6.903 -30.950 1.00 31.68 399 ASN B C 1
ATOM 7619 O O . ASN B 1 420 ? -41.756 7.266 -29.783 1.00 30.19 399 ASN B O 1
ATOM 7624 N N . SER B 1 421 ? -42.823 5.950 -31.260 1.00 31.52 400 SER B N 1
ATOM 7625 C CA . SER B 1 421 ? -43.714 5.442 -30.220 1.00 36.11 400 SER B CA 1
ATOM 7626 C C . SER B 1 421 ? -43.085 4.319 -29.406 1.00 33.76 400 SER B C 1
ATOM 7627 O O . SER B 1 421 ? -43.353 4.201 -28.207 1.00 34.56 400 SER B O 1
ATOM 7630 N N . SER B 1 422 ? -42.270 3.465 -30.020 1.00 28.36 401 SER B N 1
ATOM 7631 C CA . SER B 1 422 ? -41.875 2.235 -29.344 1.00 29.98 401 SER B CA 1
ATOM 7632 C C . SER B 1 422 ? -40.376 2.020 -29.210 1.00 35.06 401 SER B C 1
ATOM 7633 O O . SER B 1 422 ? -39.978 1.061 -28.542 1.00 35.38 401 SER B O 1
ATOM 7636 N N . PHE B 1 423 ? -39.531 2.851 -29.824 1.00 32.92 402 PHE B N 1
ATOM 7637 C CA . PHE B 1 423 ? -38.105 2.542 -29.858 1.00 31.17 402 PHE B CA 1
ATOM 7638 C C . PHE B 1 423 ? -37.245 3.744 -29.464 1.00 31.32 402 PHE B C 1
ATOM 7639 O O . PHE B 1 423 ? -36.141 3.921 -29.982 1.00 29.86 402 PHE B O 1
ATOM 7647 N N . ASN B 1 424 ? -37.738 4.559 -28.527 1.00 33.48 403 ASN B N 1
ATOM 7648 C CA A ASN B 1 424 ? -36.961 5.650 -27.932 0.58 35.14 403 ASN B CA 1
ATOM 7649 C CA B ASN B 1 424 ? -36.961 5.656 -27.934 0.42 35.24 403 ASN B CA 1
ATOM 7650 C C . ASN B 1 424 ? -36.383 6.581 -29.003 1.00 35.13 403 ASN B C 1
ATOM 7651 O O . ASN B 1 424 ? -35.267 7.099 -28.881 1.00 29.54 403 ASN B O 1
ATOM 7660 N N . ASN B 1 425 ? -37.148 6.790 -30.072 1.00 30.11 404 ASN B N 1
ATOM 7661 C CA . ASN B 1 425 ? -36.800 7.765 -31.106 1.00 24.85 404 ASN B CA 1
ATOM 7662 C C . ASN B 1 425 ? -35.464 7.476 -31.785 1.00 22.63 404 ASN B C 1
ATOM 7663 O O . ASN B 1 425 ? -34.862 8.383 -32.369 1.00 24.96 404 ASN B O 1
ATOM 7668 N N . THR B 1 426 ? -34.964 6.246 -31.725 1.00 23.53 405 THR B N 1
ATOM 7669 C CA . THR B 1 426 ? -33.610 5.947 -32.181 1.00 24.15 405 THR B CA 1
ATOM 7670 C C . THR B 1 426 ? -33.637 4.832 -33.219 1.00 23.70 405 THR B C 1
ATOM 7671 O O . THR B 1 426 ? -34.211 3.767 -32.975 1.00 24.41 405 THR B O 1
ATOM 7675 N N . LEU B 1 427 ? -32.998 5.070 -34.363 1.00 18.12 406 LEU B N 1
ATOM 7676 C CA . LEU B 1 427 ? -32.926 4.063 -35.411 1.00 18.64 406 LEU B CA 1
ATOM 7677 C C . LEU B 1 427 ? -32.061 2.879 -34.977 1.00 17.16 406 LEU B C 1
ATOM 7678 O O . LEU B 1 427 ? -31.186 2.993 -34.113 1.00 19.34 406 LEU B O 1
ATOM 7683 N N . SER B 1 428 ? -32.311 1.730 -35.609 1.00 18.13 407 SER B N 1
ATOM 7684 C CA . SER B 1 428 ? -31.604 0.494 -35.290 1.00 17.27 407 SER B CA 1
ATOM 7685 C C . SER B 1 428 ? -30.090 0.667 -35.419 1.00 21.50 407 SER B C 1
ATOM 7686 O O . SER B 1 428 ? -29.591 1.510 -36.173 1.00 20.57 407 SER B O 1
ATOM 7689 N N . SER B 1 429 ? -29.360 -0.188 -34.690 1.00 17.04 408 SER B N 1
ATOM 7690 C CA A SER B 1 429 ? -27.905 -0.119 -34.624 0.77 18.83 408 SER B CA 1
ATOM 7691 C CA B SER B 1 429 ? -27.906 -0.104 -34.631 0.23 19.56 408 SER B CA 1
ATOM 7692 C C . SER B 1 429 ? -27.224 -0.634 -35.883 1.00 22.57 408 SER B C 1
ATOM 7693 O O . SER B 1 429 ? -26.044 -0.339 -36.093 1.00 23.00 408 SER B O 1
ATOM 7698 N N . THR B 1 430 ? -27.921 -1.413 -36.707 1.00 17.57 409 THR B N 1
ATOM 7699 C CA . THR B 1 430 ? -27.398 -1.836 -37.996 1.00 18.78 409 THR B CA 1
ATOM 7700 C C . THR B 1 430 ? -28.445 -1.546 -39.060 1.00 19.84 409 THR B C 1
ATOM 7701 O O . THR B 1 430 ? -29.642 -1.458 -38.774 1.00 22.41 409 THR B O 1
ATOM 7705 N N . CYS B 1 431 ? -27.984 -1.418 -40.299 1.00 20.14 410 CYS B N 1
ATOM 7706 C CA . CYS B 1 431 ? -28.879 -1.319 -41.443 1.00 20.91 410 CYS B CA 1
ATOM 7707 C C . CYS B 1 431 ? -29.205 -2.726 -41.920 1.00 15.86 410 CYS B C 1
ATOM 7708 O O . CYS B 1 431 ? -28.306 -3.466 -42.336 1.00 18.78 410 CYS B O 1
ATOM 7711 N N . ALA B 1 432 ? -30.477 -3.110 -41.831 1.00 18.65 411 ALA B N 1
ATOM 7712 C CA . ALA B 1 432 ? -30.867 -4.479 -42.159 1.00 18.92 411 ALA B CA 1
ATOM 7713 C C . ALA B 1 432 ? -30.990 -4.739 -43.658 1.00 22.26 411 ALA B C 1
ATOM 7714 O O . ALA B 1 432 ? -31.159 -5.899 -44.057 1.00 18.86 411 ALA B O 1
ATOM 7716 N N . GLU B 1 433 ? -30.937 -3.692 -44.497 1.00 14.35 412 GLU B N 1
ATOM 7717 C CA . GLU B 1 433 ? -31.006 -3.822 -45.944 1.00 18.37 412 GLU B CA 1
ATOM 7718 C C . GLU B 1 433 ? -29.918 -2.927 -46.538 1.00 21.04 412 GLU B C 1
ATOM 7719 O O . GLU B 1 433 ? -30.192 -1.949 -47.222 1.00 15.67 412 GLU B O 1
ATOM 7725 N N . SER B 1 434 ? -28.657 -3.281 -46.287 1.00 18.54 413 SER B N 1
ATOM 7726 C CA . SER B 1 434 ? -27.558 -2.434 -46.747 1.00 20.66 413 SER B CA 1
ATOM 7727 C C . SER B 1 434 ? -27.543 -2.314 -48.266 1.00 24.07 413 SER B C 1
ATOM 7728 O O . SER B 1 434 ? -27.306 -1.226 -48.804 1.00 24.05 413 SER B O 1
ATOM 7731 N N . ASP B 1 435 ? -27.801 -3.417 -48.981 1.00 23.32 414 ASP B N 1
ATOM 7732 C CA . ASP B 1 435 ? -27.786 -3.351 -50.439 1.00 21.81 414 ASP B CA 1
ATOM 7733 C C . ASP B 1 435 ? -28.917 -2.474 -50.965 1.00 20.98 414 ASP B C 1
ATOM 7734 O O . ASP B 1 435 ? -28.744 -1.769 -51.962 1.00 22.23 414 ASP B O 1
ATOM 7739 N N . LEU B 1 436 ? -30.088 -2.519 -50.326 1.00 22.73 415 LEU B N 1
ATOM 7740 C CA . LEU B 1 436 ? -31.193 -1.685 -50.787 1.00 21.22 415 LEU B CA 1
ATOM 7741 C C . LEU B 1 436 ? -30.885 -0.213 -50.555 1.00 18.56 415 LEU B C 1
ATOM 7742 O O . LEU B 1 436 ? -31.056 0.620 -51.456 1.00 19.69 415 LEU B O 1
ATOM 7747 N N . VAL B 1 437 ? -30.416 0.129 -49.357 1.00 18.12 416 VAL B N 1
ATOM 7748 C CA . VAL B 1 437 ? -30.037 1.518 -49.104 1.00 17.04 416 VAL B CA 1
ATOM 7749 C C . VAL B 1 437 ? -28.903 1.937 -50.032 1.00 18.04 416 VAL B C 1
ATOM 7750 O O . VAL B 1 437 ? -28.907 3.049 -50.566 1.00 17.60 416 VAL B O 1
ATOM 7754 N N . GLN B 1 438 ? -27.920 1.052 -50.250 1.00 18.25 417 GLN B N 1
ATOM 7755 C CA . GLN B 1 438 ? -26.820 1.381 -51.154 1.00 20.55 417 GLN B CA 1
ATOM 7756 C C . GLN B 1 438 ? -27.317 1.631 -52.572 1.00 21.76 417 GLN B C 1
ATOM 7757 O O . GLN B 1 438 ? -26.766 2.480 -53.283 1.00 15.82 417 GLN B O 1
ATOM 7763 N N . SER B 1 439 ? -28.344 0.896 -53.004 1.00 20.73 418 SER B N 1
ATOM 7764 C CA A SER B 1 439 ? -28.917 1.137 -54.322 0.43 24.95 418 SER B CA 1
ATOM 7765 C CA B SER B 1 439 ? -28.907 1.143 -54.327 0.57 25.51 418 SER B CA 1
ATOM 7766 C C . SER B 1 439 ? -29.503 2.542 -54.411 1.00 19.71 418 SER B C 1
ATOM 7767 O O . SER B 1 439 ? -29.358 3.222 -55.433 1.00 18.65 418 SER B O 1
ATOM 7772 N N . PHE B 1 440 ? -30.160 2.999 -53.339 1.00 15.24 419 PHE B N 1
ATOM 7773 C CA . PHE B 1 440 ? -30.681 4.365 -53.318 1.00 14.70 419 PHE B CA 1
ATOM 7774 C C . PHE B 1 440 ? -29.549 5.386 -53.328 1.00 19.74 419 PHE B C 1
ATOM 7775 O O . PHE B 1 440 ? -29.661 6.440 -53.966 1.00 17.62 419 PHE B O 1
ATOM 7783 N N . ILE B 1 441 ? -28.460 5.102 -52.608 1.00 16.97 420 ILE B N 1
ATOM 7784 C CA . ILE B 1 441 ? -27.292 5.984 -52.652 1.00 14.77 420 ILE B CA 1
ATOM 7785 C C . ILE B 1 441 ? -26.735 6.050 -54.067 1.00 19.32 420 ILE B C 1
ATOM 7786 O O . ILE B 1 441 ? -26.451 7.134 -54.594 1.00 20.03 420 ILE B O 1
ATOM 7791 N N . ASP B 1 442 ? -26.570 4.885 -54.704 1.00 18.22 421 ASP B N 1
ATOM 7792 C CA . ASP B 1 442 ? -25.976 4.837 -56.041 1.00 19.56 421 ASP B CA 1
ATOM 7793 C C . ASP B 1 442 ? -26.874 5.489 -57.074 1.00 24.04 421 ASP B C 1
ATOM 7794 O O . ASP B 1 442 ? -26.377 6.032 -58.067 1.00 28.35 421 ASP B O 1
ATOM 7799 N N . ALA B 1 443 ? -28.192 5.450 -56.868 1.00 16.79 422 ALA B N 1
ATOM 7800 C CA . ALA B 1 443 ? -29.077 6.177 -57.771 1.00 19.46 422 ALA B CA 1
ATOM 7801 C C . ALA B 1 443 ? -28.772 7.667 -57.791 1.00 30.24 422 ALA B C 1
ATOM 7802 O O . ALA B 1 443 ? -29.220 8.358 -58.713 1.00 27.46 422 ALA B O 1
ATOM 7804 N N . GLY B 1 444 ? -28.013 8.169 -56.810 1.00 24.72 423 GLY B N 1
ATOM 7805 C CA . GLY B 1 444 ? -27.718 9.589 -56.756 1.00 26.99 423 GLY B CA 1
ATOM 7806 C C . GLY B 1 444 ? -26.856 10.081 -57.900 1.00 28.00 423 GLY B C 1
ATOM 7807 O O . GLY B 1 444 ? -26.910 11.263 -58.250 1.00 27.62 423 GLY B O 1
ATOM 7808 N N . ASP B 1 445 ? -26.044 9.202 -58.492 1.00 23.64 424 ASP B N 1
ATOM 7809 C CA . ASP B 1 445 ? -25.189 9.650 -59.589 1.00 25.08 424 ASP B CA 1
ATOM 7810 C C . ASP B 1 445 ? -26.025 10.089 -60.783 1.00 22.53 424 ASP B C 1
ATOM 7811 O O . ASP B 1 445 ? -25.766 11.136 -61.383 1.00 26.16 424 ASP B O 1
ATOM 7816 N N . SER B 1 446 ? -27.041 9.302 -61.129 1.00 21.20 425 SER B N 1
ATOM 7817 C CA . SER B 1 446 ? -27.947 9.675 -62.206 1.00 27.52 425 SER B CA 1
ATOM 7818 C C . SER B 1 446 ? -28.725 10.945 -61.860 1.00 25.20 425 SER B C 1
ATOM 7819 O O . SER B 1 446 ? -28.921 11.818 -62.712 1.00 20.37 425 SER B O 1
ATOM 7822 N N . ILE B 1 447 ? -29.163 11.074 -60.609 1.00 19.62 426 ILE B N 1
ATOM 7823 C CA . ILE B 1 447 ? -29.933 12.255 -60.223 1.00 18.47 426 ILE B CA 1
ATOM 7824 C C . ILE B 1 447 ? -29.053 13.501 -60.249 1.00 16.66 426 ILE B C 1
ATOM 7825 O O . ILE B 1 447 ? -29.464 14.560 -60.743 1.00 16.73 426 ILE B O 1
ATOM 7830 N N . ALA B 1 448 ? -27.824 13.395 -59.736 1.00 18.94 427 ALA B N 1
ATOM 7831 C CA . ALA B 1 448 ? -26.905 14.531 -59.776 1.00 20.00 427 ALA B CA 1
ATOM 7832 C C . ALA B 1 448 ? -26.609 14.943 -61.210 1.00 22.08 427 ALA B C 1
ATOM 7833 O O . ALA B 1 448 ? -26.576 16.138 -61.526 1.00 16.47 427 ALA B O 1
ATOM 7835 N N . ALA B 1 449 ? -26.383 13.965 -62.089 1.00 17.03 428 ALA B N 1
ATOM 7836 C CA . ALA B 1 449 ? -26.126 14.272 -63.494 1.00 20.08 428 ALA B CA 1
ATOM 7837 C C . ALA B 1 449 ? -27.326 14.956 -64.145 1.00 21.68 428 ALA B C 1
ATOM 7838 O O . ALA B 1 449 ? -27.161 15.887 -64.943 1.00 21.68 428 ALA B O 1
ATOM 7840 N N . ALA B 1 450 ? -28.542 14.507 -63.826 1.00 17.83 429 ALA B N 1
ATOM 7841 C CA . ALA B 1 450 ? -29.729 15.145 -64.393 1.00 19.85 429 ALA B CA 1
ATOM 7842 C C . ALA B 1 450 ? -29.852 16.595 -63.923 1.00 21.23 429 ALA B C 1
ATOM 7843 O O . ALA B 1 450 ? -30.153 17.490 -64.719 1.00 19.90 429 ALA B O 1
ATOM 7845 N N . TYR B 1 451 ? -29.626 16.847 -62.631 1.00 17.86 430 TYR B N 1
ATOM 7846 C CA . TYR B 1 451 ? -29.677 18.223 -62.142 1.00 17.91 430 TYR B CA 1
ATOM 7847 C C . TYR B 1 451 ? -28.672 19.099 -62.878 1.00 16.00 430 TYR B C 1
ATOM 7848 O O . TYR B 1 451 ? -28.998 20.206 -63.317 1.00 20.72 430 TYR B O 1
ATOM 7857 N N . GLU B 1 452 ? -27.434 18.620 -63.011 1.00 13.81 431 GLU B N 1
ATOM 7858 C CA . GLU B 1 452 ? -26.408 19.429 -63.665 1.00 15.65 431 GLU B CA 1
ATOM 7859 C C . GLU B 1 452 ? -26.753 19.690 -65.123 1.00 16.62 431 GLU B C 1
ATOM 7860 O O . GLU B 1 452 ? -26.473 20.779 -65.639 1.00 17.53 431 GLU B O 1
ATOM 7866 N N . ALA B 1 453 ? -27.392 18.725 -65.792 1.00 19.45 432 ALA B N 1
ATOM 7867 C CA . ALA B 1 453 ? -27.779 18.887 -67.189 1.00 21.48 432 ALA B CA 1
ATOM 7868 C C . ALA B 1 453 ? -29.070 19.671 -67.352 1.00 20.83 432 ALA B C 1
ATOM 7869 O O . ALA B 1 453 ? -29.559 19.799 -68.479 1.00 19.99 432 ALA B O 1
ATOM 7871 N N . ARG B 1 454 ? -29.625 20.195 -66.262 1.00 22.23 433 ARG B N 1
ATOM 7872 C CA . ARG B 1 454 ? -30.909 20.897 -66.254 1.00 16.97 433 ARG B CA 1
ATOM 7873 C C . ARG B 1 454 ? -32.064 19.982 -66.640 1.00 19.01 433 ARG B C 1
ATOM 7874 O O . ARG B 1 454 ? -33.149 20.456 -67.008 1.00 21.89 433 ARG B O 1
ATOM 7882 N N . GLU B 1 455 ? -31.869 18.667 -66.502 1.00 18.05 434 GLU B N 1
ATOM 7883 C CA . GLU B 1 455 ? -32.926 17.697 -66.800 1.00 19.21 434 GLU B CA 1
ATOM 7884 C C . GLU B 1 455 ? -33.751 17.424 -65.545 1.00 20.18 434 GLU B C 1
ATOM 7885 O O . GLU B 1 455 ? -33.778 16.324 -64.997 1.00 23.45 434 GLU B O 1
ATOM 7891 N N . PHE B 1 456 ? -34.414 18.481 -65.075 1.00 17.83 435 PHE B N 1
ATOM 7892 C CA . PHE B 1 456 ? -35.104 18.403 -63.792 1.00 15.11 435 PHE B CA 1
ATOM 7893 C C . PHE B 1 456 ? -36.236 17.386 -63.840 1.00 18.26 435 PHE B C 1
ATOM 7894 O O . PHE B 1 456 ? -36.406 16.600 -62.906 1.00 19.95 435 PHE B O 1
ATOM 7902 N N . SER B 1 457 ? -36.998 17.367 -64.934 1.00 21.50 436 SER B N 1
ATOM 7903 C CA . SER B 1 457 ? -38.085 16.401 -65.055 1.00 22.65 436 SER B CA 1
ATOM 7904 C C . SER B 1 457 ? -37.572 14.971 -64.910 1.00 24.10 436 SER B C 1
ATOM 7905 O O . SER B 1 457 ? -38.228 14.127 -64.283 1.00 23.68 436 SER B O 1
ATOM 7908 N N . THR B 1 458 ? -36.387 14.690 -65.458 1.00 20.15 437 THR B N 1
ATOM 7909 C CA . THR B 1 458 ? -35.777 13.376 -65.280 1.00 22.35 437 THR B CA 1
ATOM 7910 C C . THR B 1 458 ? -35.405 13.131 -63.818 1.00 26.81 437 THR B C 1
ATOM 7911 O O . THR B 1 458 ? -35.674 12.050 -63.272 1.00 17.63 437 THR B O 1
ATOM 7915 N N . ALA B 1 459 ? -34.799 14.125 -63.163 1.00 20.65 438 ALA B N 1
ATOM 7916 C CA . ALA B 1 459 ? -34.437 13.959 -61.763 1.00 20.36 438 ALA B CA 1
ATOM 7917 C C . ALA B 1 459 ? -35.666 13.635 -60.920 1.00 18.45 438 ALA B C 1
ATOM 7918 O O . ALA B 1 459 ? -35.630 12.721 -60.091 1.00 18.91 438 ALA B O 1
ATOM 7920 N N . ILE B 1 460 ? -36.780 14.337 -61.157 1.00 18.03 439 ILE B N 1
ATOM 7921 C CA . ILE B 1 460 ? -37.984 14.119 -60.360 1.00 20.92 439 ILE B CA 1
ATOM 7922 C C . ILE B 1 460 ? -38.545 12.723 -60.608 1.00 20.61 439 ILE B C 1
ATOM 7923 O O . ILE B 1 460 ? -38.902 12.002 -59.666 1.00 19.42 439 ILE B O 1
ATOM 7928 N N . ARG B 1 461 ? -38.640 12.322 -61.877 1.00 21.26 440 ARG B N 1
ATOM 7929 C CA . ARG B 1 461 ? -39.128 10.980 -62.181 1.00 19.82 440 ARG B CA 1
ATOM 7930 C C . ARG B 1 461 ? -38.262 9.926 -61.505 1.00 23.08 440 ARG B C 1
ATOM 7931 O O . ARG B 1 461 ? -38.779 8.945 -60.961 1.00 22.09 440 ARG B O 1
ATOM 7939 N N . GLU B 1 462 ? -36.943 10.130 -61.495 1.00 19.85 441 GLU B N 1
ATOM 7940 C CA . GLU B 1 462 ? -36.063 9.136 -60.889 1.00 18.04 441 GLU B CA 1
ATOM 7941 C C . GLU B 1 462 ? -36.238 9.089 -59.379 1.00 19.89 441 GLU B C 1
ATOM 7942 O O . GLU B 1 462 ? -36.204 8.007 -58.783 1.00 20.57 441 GLU B O 1
ATOM 7948 N N . ILE B 1 463 ? -36.404 10.249 -58.746 1.00 17.54 442 ILE B N 1
ATOM 7949 C CA . ILE B 1 463 ? -36.679 10.281 -57.312 1.00 16.72 442 ILE B CA 1
ATOM 7950 C C . ILE B 1 463 ? -38.000 9.588 -57.010 1.00 22.07 442 ILE B C 1
ATOM 7951 O O . ILE B 1 463 ? -38.101 8.805 -56.058 1.00 20.61 442 ILE B O 1
ATOM 7956 N N . MET B 1 464 ? -39.037 9.869 -57.807 1.00 18.59 443 MET B N 1
ATOM 7957 C CA . MET B 1 464 ? -40.332 9.242 -57.559 1.00 23.49 443 MET B CA 1
ATOM 7958 C C . MET B 1 464 ? -40.268 7.736 -57.755 1.00 19.42 443 MET B C 1
ATOM 7959 O O . MET B 1 464 ? -40.952 6.997 -57.046 1.00 18.92 443 MET B O 1
ATOM 7964 N N . ALA B 1 465 ? -39.454 7.264 -58.701 1.00 21.03 444 ALA B N 1
ATOM 7965 C CA . ALA B 1 465 ? -39.257 5.825 -58.846 1.00 25.45 444 ALA B CA 1
ATOM 7966 C C . ALA B 1 465 ? -38.655 5.232 -57.581 1.00 19.90 444 ALA B C 1
ATOM 7967 O O . ALA B 1 465 ? -39.054 4.149 -57.136 1.00 18.18 444 ALA B O 1
ATOM 7969 N N . LEU B 1 466 ? -37.676 5.928 -57.001 1.00 16.45 445 LEU B N 1
ATOM 7970 C CA . LEU B 1 466 ? -37.095 5.501 -55.736 1.00 18.87 445 LEU B CA 1
ATOM 7971 C C . LEU B 1 466 ? -38.138 5.471 -54.631 1.00 21.35 445 LEU B C 1
ATOM 7972 O O . LEU B 1 466 ? -38.170 4.534 -53.825 1.00 17.81 445 LEU B O 1
ATOM 7977 N N . ALA B 1 467 ? -39.000 6.491 -54.570 1.00 16.84 446 ALA B N 1
ATOM 7978 C CA . ALA B 1 467 ? -40.031 6.500 -53.534 1.00 15.18 446 ALA B CA 1
ATOM 7979 C C . ALA B 1 467 ? -40.973 5.320 -53.704 1.00 20.61 446 ALA B C 1
ATOM 7980 O O . ALA B 1 467 ? -41.425 4.733 -52.715 1.00 18.89 446 ALA B O 1
ATOM 7982 N N . ASP B 1 468 ? -41.281 4.955 -54.953 1.00 18.61 447 ASP B N 1
ATOM 7983 C CA . ASP B 1 468 ? -42.121 3.781 -55.175 1.00 19.98 447 ASP B CA 1
ATOM 7984 C C . ASP B 1 468 ? -41.442 2.519 -54.663 1.00 21.33 447 ASP B C 1
ATOM 7985 O O . ASP B 1 468 ? -42.090 1.662 -54.051 1.00 21.44 447 ASP B O 1
ATOM 7990 N N . ARG B 1 469 ? -40.132 2.386 -54.896 1.00 19.30 448 ARG B N 1
ATOM 7991 C CA . ARG B 1 469 ? -39.416 1.232 -54.366 1.00 20.85 448 ARG B CA 1
ATOM 7992 C C . ARG B 1 469 ? -39.419 1.238 -52.847 1.00 17.17 448 ARG B C 1
ATOM 7993 O O . ARG B 1 469 ? -39.462 0.167 -52.222 1.00 20.79 448 ARG B O 1
ATOM 8001 N N . ALA B 1 470 ? -39.379 2.426 -52.238 1.00 17.48 449 ALA B N 1
ATOM 8002 C CA . ALA B 1 470 ? -39.396 2.487 -50.779 1.00 21.06 449 ALA B CA 1
ATOM 8003 C C . ALA B 1 470 ? -40.746 2.039 -50.234 1.00 24.13 449 ALA B C 1
ATOM 8004 O O . ALA B 1 470 ? -40.804 1.268 -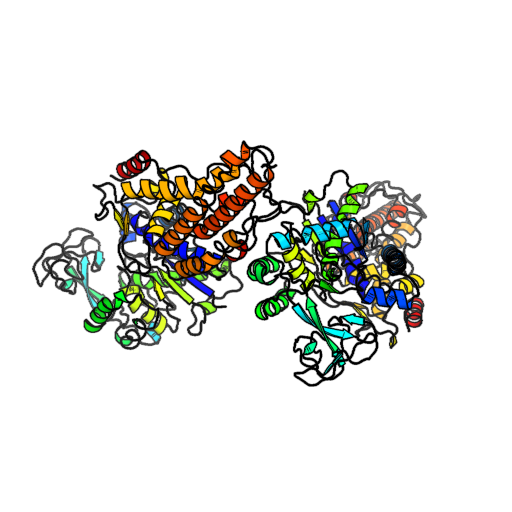49.263 1.00 17.80 449 ALA B O 1
ATOM 8006 N N . ASN B 1 471 ? -41.842 2.509 -50.844 1.00 15.87 450 ASN B N 1
ATOM 8007 C CA . ASN B 1 471 ? -43.162 2.036 -50.437 1.00 19.66 450 ASN B CA 1
ATOM 8008 C C . ASN B 1 471 ? -43.298 0.539 -50.658 1.00 17.92 450 ASN B C 1
ATOM 8009 O O . ASN B 1 471 ? -43.880 -0.167 -49.830 1.00 16.99 450 ASN B O 1
ATOM 8014 N N . GLN B 1 472 ? -42.768 0.040 -51.775 1.00 19.56 451 GLN B N 1
ATOM 8015 C CA A GLN B 1 472 ? -42.824 -1.391 -52.064 0.54 20.46 451 GLN B CA 1
ATOM 8016 C CA B GLN B 1 472 ? -42.845 -1.391 -52.049 0.46 20.45 451 GLN B CA 1
ATOM 8017 C C . GLN B 1 472 ? -42.112 -2.197 -50.980 1.00 19.94 451 GLN B C 1
ATOM 8018 O O . GLN B 1 472 ? -42.621 -3.225 -50.517 1.00 18.36 451 GLN B O 1
ATOM 8029 N N . TYR B 1 473 ? -40.931 -1.740 -50.557 1.00 15.30 452 TYR B N 1
ATOM 8030 C CA . TYR B 1 473 ? -40.209 -2.430 -49.486 1.00 17.35 452 TYR B CA 1
ATOM 8031 C C . TYR B 1 473 ? -41.017 -2.432 -48.200 1.00 19.49 452 TYR B C 1
ATOM 8032 O O . TYR B 1 473 ? -41.144 -3.465 -47.529 1.00 16.42 452 TYR B O 1
ATOM 8041 N N . ILE B 1 474 ? -41.559 -1.273 -47.821 1.00 18.40 453 ILE B N 1
ATOM 8042 C CA . ILE B 1 474 ? -42.322 -1.207 -46.578 1.00 15.66 453 ILE B CA 1
ATOM 8043 C C . ILE B 1 474 ? -43.544 -2.098 -46.674 1.00 17.97 453 ILE B C 1
ATOM 8044 O O . ILE B 1 474 ? -43.900 -2.800 -45.716 1.00 17.17 453 ILE B O 1
ATOM 8049 N N . ASP B 1 475 ? -44.191 -2.103 -47.844 1.00 16.89 454 ASP B N 1
ATOM 8050 C CA . ASP B 1 475 ? -45.397 -2.901 -48.020 1.00 16.56 454 ASP B CA 1
ATOM 8051 C C . ASP B 1 475 ? -45.105 -4.389 -47.966 1.00 21.22 454 ASP B C 1
ATOM 8052 O O . ASP B 1 475 ? -45.946 -5.158 -47.502 1.00 21.83 454 ASP B O 1
ATOM 8057 N N . GLU B 1 476 ? -43.934 -4.817 -48.439 1.00 19.82 455 GLU B N 1
ATOM 8058 C CA A GLU B 1 476 ? -43.605 -6.234 -48.355 0.55 21.64 455 GLU B CA 1
ATOM 8059 C CA B GLU B 1 476 ? -43.591 -6.234 -48.355 0.45 21.73 455 GLU B CA 1
ATOM 8060 C C . GLU B 1 476 ? -43.337 -6.650 -46.913 1.00 19.90 455 GLU B C 1
ATOM 8061 O O . GLU B 1 476 ? -43.754 -7.734 -46.489 1.00 20.23 455 GLU B O 1
ATOM 8072 N N . LYS B 1 477 ? -42.655 -5.797 -46.143 1.00 16.29 456 LYS B N 1
ATOM 8073 C CA . LYS B 1 477 ? -42.281 -6.127 -44.771 1.00 19.29 456 LYS B CA 1
ATOM 8074 C C . LYS B 1 477 ? -43.419 -5.960 -43.766 1.00 19.45 456 LYS B C 1
ATOM 8075 O O . LYS B 1 477 ? -43.393 -6.613 -42.717 1.00 20.55 456 LYS B O 1
ATOM 8081 N N . LYS B 1 478 ? -44.404 -5.109 -44.039 1.00 16.67 457 LYS B N 1
ATOM 8082 C CA . LYS B 1 478 ? -45.580 -4.965 -43.186 1.00 18.17 457 LYS B CA 1
ATOM 8083 C C . LYS B 1 478 ? -45.217 -4.712 -41.721 1.00 16.05 457 LYS B C 1
ATOM 8084 O O . LYS B 1 478 ? -45.547 -5.521 -40.848 1.00 20.03 457 LYS B O 1
ATOM 8090 N N . PRO B 1 479 ? -44.563 -3.593 -41.414 1.00 21.83 458 PRO B N 1
ATOM 8091 C CA . PRO B 1 479 ? -44.278 -3.299 -40.000 1.00 19.08 458 PRO B CA 1
ATOM 8092 C C . PRO B 1 479 ? -45.522 -3.279 -39.136 1.00 20.93 458 PRO B C 1
ATOM 8093 O O . PRO B 1 479 ? -45.439 -3.618 -37.951 1.00 21.88 458 PRO B O 1
ATOM 8097 N N . TRP B 1 480 ? -46.686 -2.939 -39.702 1.00 21.38 459 TRP B N 1
ATOM 8098 C CA . TRP B 1 480 ? -47.917 -2.943 -38.916 1.00 18.32 459 TRP B CA 1
ATOM 8099 C C . TRP B 1 480 ? -48.268 -4.345 -38.442 1.00 24.94 459 TRP B C 1
ATOM 8100 O O . TRP B 1 480 ? -48.763 -4.525 -37.322 1.00 29.55 459 TRP B O 1
ATOM 8111 N N . ALA B 1 481 ? -48.048 -5.352 -39.291 1.00 23.58 460 ALA B N 1
ATOM 8112 C CA . ALA B 1 481 ? -48.286 -6.733 -38.885 1.00 19.31 460 ALA B CA 1
ATOM 8113 C C . ALA B 1 481 ? -47.209 -7.208 -37.916 1.00 22.36 460 ALA B C 1
ATOM 8114 O O . ALA B 1 481 ? -47.512 -7.861 -36.909 1.00 24.50 460 ALA B O 1
ATOM 8116 N N . LEU B 1 482 ? -45.946 -6.894 -38.216 1.00 18.34 461 LEU B N 1
ATOM 8117 C CA . LEU B 1 482 ? -44.842 -7.291 -37.346 1.00 16.71 461 LEU B CA 1
ATOM 8118 C C . LEU B 1 482 ? -45.050 -6.789 -35.923 1.00 19.52 461 LEU B C 1
ATOM 8119 O O . LEU B 1 482 ? -44.745 -7.496 -34.960 1.00 21.50 461 LEU B O 1
ATOM 8124 N N . ALA B 1 483 ? -45.557 -5.565 -35.778 1.00 17.90 462 ALA B N 1
ATOM 8125 C CA . ALA B 1 483 ? -45.764 -4.970 -34.464 1.00 24.64 462 ALA B CA 1
ATOM 8126 C C . ALA B 1 483 ? -46.825 -5.698 -33.660 1.00 30.65 462 ALA B C 1
ATOM 8127 O O . ALA B 1 483 ? -46.897 -5.513 -32.441 1.00 26.37 462 ALA B O 1
ATOM 8129 N N . LYS B 1 484 ? -47.645 -6.530 -34.300 1.00 24.37 463 LYS B N 1
ATOM 8130 C CA . LYS B 1 484 ? -48.664 -7.288 -33.590 1.00 25.81 463 LYS B CA 1
ATOM 8131 C C . LYS B 1 484 ? -48.320 -8.767 -33.507 1.00 29.10 463 LYS B C 1
ATOM 8132 O O . LYS B 1 484 ? -49.179 -9.578 -33.161 1.00 32.50 463 LYS B O 1
ATOM 8138 N N . GLN B 1 485 ? -47.081 -9.137 -33.800 1.00 29.08 464 GLN B N 1
ATOM 8139 C CA . GLN B 1 485 ? -46.656 -10.525 -33.736 1.00 29.61 464 GLN B CA 1
ATOM 8140 C C . GLN B 1 485 ? -45.684 -10.724 -32.583 1.00 27.65 464 GLN B C 1
ATOM 8141 O O . GLN B 1 485 ? -44.894 -9.838 -32.253 1.00 30.49 464 GLN B O 1
ATOM 8147 N N . GLU B 1 486 ? -45.759 -11.901 -31.974 1.00 26.81 465 GLU B N 1
ATOM 8148 C CA . GLU B 1 486 ? -44.845 -12.268 -30.901 1.00 25.99 465 GLU B CA 1
ATOM 8149 C C . GLU B 1 486 ? -43.396 -12.201 -31.360 1.00 28.16 465 GLU B C 1
ATOM 8150 O O . GLU B 1 486 ? -43.025 -12.804 -32.374 1.00 25.54 465 GLU B O 1
ATOM 8156 N N . GLY B 1 487 ? -42.580 -11.451 -30.609 1.00 21.60 466 GLY B N 1
ATOM 8157 C CA . GLY B 1 487 ? -41.130 -11.462 -30.725 1.00 23.16 466 GLY B CA 1
ATOM 8158 C C . GLY B 1 487 ? -40.533 -10.701 -31.895 1.00 24.13 466 GLY B C 1
ATOM 8159 O O . GLY B 1 487 ? -39.355 -10.893 -32.192 1.00 24.17 466 GLY B O 1
ATOM 8160 N N . GLN B 1 488 ? -41.291 -9.830 -32.560 1.00 21.88 467 GLN B N 1
ATOM 8161 C CA . GLN B 1 488 ? -40.825 -9.197 -33.787 1.00 18.15 467 GLN B CA 1
ATOM 8162 C C . GLN B 1 488 ? -40.427 -7.740 -33.585 1.00 23.82 467 GLN B C 1
ATOM 8163 O O . GLN B 1 488 ? -40.306 -6.995 -34.559 1.00 20.65 467 GLN B O 1
ATOM 8169 N N . GLU B 1 489 ? -40.216 -7.316 -32.339 1.00 20.39 468 GLU B N 1
ATOM 8170 C CA . GLU B 1 489 ? -39.911 -5.910 -32.084 1.00 20.34 468 GLU B CA 1
ATOM 8171 C C . GLU B 1 489 ? -38.656 -5.462 -32.827 1.00 22.98 468 GLU B C 1
ATOM 8172 O O . GLU B 1 489 ? -38.627 -4.375 -33.407 1.00 22.75 468 GLU B O 1
ATOM 8178 N N . GLN B 1 490 ? -37.593 -6.275 -32.806 1.00 24.13 469 GLN B N 1
ATOM 8179 C CA . GLN B 1 490 ? -36.375 -5.862 -33.501 1.00 27.80 469 GLN B CA 1
ATOM 8180 C C . GLN B 1 490 ? -36.619 -5.736 -34.996 1.00 24.28 469 GLN B C 1
ATOM 8181 O O . GLN B 1 490 ? -36.056 -4.852 -35.652 1.00 23.11 469 GLN B O 1
ATOM 8187 N N . GLN B 1 491 ? -37.466 -6.601 -35.556 1.00 20.12 470 GLN B N 1
ATOM 8188 C CA . GLN B 1 491 ? -37.721 -6.504 -36.989 1.00 22.59 470 GLN B CA 1
ATOM 8189 C C . GLN B 1 491 ? -38.535 -5.260 -37.318 1.00 18.82 470 GLN B C 1
ATOM 8190 O O . GLN B 1 491 ? -38.302 -4.619 -38.353 1.00 16.88 470 GLN B O 1
ATOM 8196 N N . VAL B 1 492 ? -39.494 -4.895 -36.460 1.00 17.68 471 VAL B N 1
ATOM 8197 C CA . VAL B 1 492 ? -40.204 -3.627 -36.664 1.00 15.83 471 VAL B CA 1
ATOM 8198 C C . VAL B 1 492 ? -39.205 -2.480 -36.724 1.00 19.24 471 VAL B C 1
ATOM 8199 O O . VAL B 1 492 ? -39.213 -1.670 -37.660 1.00 17.35 471 VAL B O 1
ATOM 8203 N N . LEU B 1 493 ? -38.306 -2.413 -35.732 1.00 15.82 472 LEU B N 1
ATOM 8204 C CA . LEU B 1 493 ? -37.293 -1.361 -35.729 1.00 18.14 472 LEU B CA 1
ATOM 8205 C C . LEU B 1 493 ? -36.418 -1.419 -36.978 1.00 17.58 472 LEU B C 1
ATOM 8206 O O . LEU B 1 493 ? -36.165 -0.391 -37.610 1.00 19.02 472 LEU B O 1
ATOM 8211 N N . ASP B 1 494 ? -35.925 -2.611 -37.337 1.00 17.93 473 ASP B N 1
ATOM 8212 C CA . ASP B 1 494 ? -35.045 -2.713 -38.500 1.00 19.94 473 ASP B CA 1
ATOM 8213 C C . ASP B 1 494 ? -35.740 -2.234 -39.767 1.00 21.37 473 ASP B C 1
ATOM 8214 O O . ASP B 1 494 ? -35.148 -1.501 -40.564 1.00 21.00 473 ASP B O 1
ATOM 8219 N N . VAL B 1 495 ? -36.995 -2.643 -39.964 1.00 14.10 474 VAL B N 1
ATOM 8220 C CA . VAL B 1 495 ? -37.726 -2.282 -41.179 1.00 14.70 474 VAL B CA 1
ATOM 8221 C C . VAL B 1 495 ? -37.978 -0.782 -41.223 1.00 17.26 474 VAL B C 1
ATOM 8222 O O . VAL B 1 495 ? -37.733 -0.126 -42.241 1.00 19.26 474 VAL B O 1
ATOM 8226 N N . CYS B 1 496 ? -38.455 -0.213 -40.116 1.00 14.47 475 CYS B N 1
ATOM 8227 C CA . CYS B 1 496 ? -38.757 1.211 -40.110 1.00 15.00 475 CYS B CA 1
ATOM 8228 C C . CYS B 1 496 ? -37.492 2.039 -40.221 1.00 14.62 475 CYS B C 1
ATOM 8229 O O . CYS B 1 496 ? -37.524 3.130 -40.800 1.00 16.01 475 CYS B O 1
ATOM 8232 N N . SER B 1 497 ? -36.377 1.534 -39.678 1.00 13.34 476 SER B N 1
ATOM 8233 C CA . SER B 1 497 ? -35.104 2.235 -39.808 1.00 17.07 476 SER B CA 1
ATOM 8234 C C . SER B 1 497 ? -34.624 2.240 -41.251 1.00 15.28 476 SER B C 1
ATOM 8235 O O . SER B 1 497 ? -34.115 3.258 -41.731 1.00 11.53 476 SER B O 1
ATOM 8238 N N . VAL B 1 498 ? -34.790 1.126 -41.970 1.00 13.03 477 VAL B N 1
ATOM 8239 C CA . VAL B 1 498 ? -34.496 1.152 -43.406 1.00 14.75 477 VAL B CA 1
ATOM 8240 C C . VAL B 1 498 ? -35.388 2.171 -44.101 1.00 15.97 477 VAL B C 1
ATOM 8241 O O . VAL B 1 498 ? -34.930 2.953 -44.946 1.00 17.68 477 VAL B O 1
ATOM 8245 N N . GLY B 1 499 ? -36.681 2.159 -43.772 1.00 16.44 478 GLY B N 1
ATOM 8246 C CA . GLY B 1 499 ? -37.600 3.108 -44.392 1.00 17.03 478 GLY B CA 1
ATOM 8247 C C . GLY B 1 499 ? -37.181 4.551 -44.185 1.00 16.61 478 GLY B C 1
ATOM 8248 O O . GLY B 1 499 ? -37.247 5.367 -45.111 1.00 13.56 478 GLY B O 1
ATOM 8249 N N . ILE B 1 500 ? -36.764 4.893 -42.964 1.00 18.46 479 ILE B N 1
ATOM 8250 C CA . ILE B 1 500 ? -36.259 6.246 -42.713 1.00 14.67 479 ILE B CA 1
ATOM 8251 C C . ILE B 1 500 ? -35.009 6.522 -43.539 1.00 17.61 479 ILE B C 1
ATOM 8252 O O . ILE B 1 500 ? -34.826 7.628 -44.058 1.00 12.64 479 ILE B O 1
ATOM 8257 N N . ASN B 1 501 ? -34.113 5.538 -43.651 1.00 14.51 480 ASN B N 1
ATOM 8258 C CA . ASN B 1 501 ? -32.912 5.747 -44.448 1.00 14.66 480 ASN B CA 1
ATOM 8259 C C . ASN B 1 501 ? -33.253 5.946 -45.919 1.00 15.35 480 ASN B C 1
ATOM 8260 O O . ASN B 1 501 ? -32.607 6.748 -46.604 1.00 12.76 480 ASN B O 1
ATOM 8265 N N . LEU B 1 502 ? -34.255 5.224 -46.432 1.00 11.02 481 LEU B N 1
ATOM 8266 C CA . LEU B 1 502 ? -34.682 5.470 -47.814 1.00 13.94 481 LEU B CA 1
ATOM 8267 C C . LEU B 1 502 ? -35.283 6.862 -47.953 1.00 12.91 481 LEU B C 1
ATOM 8268 O O . LEU B 1 502 ? -34.986 7.586 -48.912 1.00 17.80 481 LEU B O 1
ATOM 8273 N N . PHE B 1 503 ? -36.122 7.253 -46.994 1.00 14.46 482 PHE B N 1
ATOM 8274 C CA . PHE B 1 503 ? -36.695 8.591 -47.011 1.00 15.33 482 PHE B CA 1
ATOM 8275 C C . PHE B 1 503 ? -35.608 9.658 -46.993 1.00 14.96 482 PHE B C 1
ATOM 8276 O O . PHE B 1 503 ? -35.697 10.672 -47.704 1.00 13.52 482 PHE B O 1
ATOM 8284 N N . ARG B 1 504 ? -34.569 9.444 -46.180 1.00 12.48 483 ARG B N 1
ATOM 8285 C CA . ARG B 1 504 ? -33.486 10.410 -46.102 1.00 11.39 483 ARG B CA 1
ATOM 8286 C C . ARG B 1 504 ? -32.842 10.622 -47.464 1.00 15.55 483 ARG B C 1
ATOM 8287 O O . ARG B 1 504 ? -32.533 11.760 -47.840 1.00 15.26 483 ARG B O 1
ATOM 8295 N N . GLN B 1 505 ? -32.624 9.540 -48.214 1.00 12.86 484 GLN B N 1
ATOM 8296 C CA . GLN B 1 505 ? -32.072 9.667 -49.557 1.00 13.42 484 GLN B CA 1
ATOM 8297 C C . GLN B 1 505 ? -32.982 10.510 -50.447 1.00 17.21 484 GLN B C 1
ATOM 8298 O O . GLN B 1 505 ? -32.519 11.442 -51.114 1.00 18.10 484 GLN B O 1
ATOM 8304 N N . LEU B 1 506 ? -34.283 10.196 -50.470 1.00 16.53 485 LEU B N 1
ATOM 8305 C CA . LEU B 1 506 ? -35.236 10.998 -51.241 1.00 15.71 485 LEU B CA 1
ATOM 8306 C C . LEU B 1 506 ? -35.168 12.474 -50.870 1.00 14.85 485 LEU B C 1
ATOM 8307 O O . LEU B 1 506 ? -35.247 13.347 -51.744 1.00 15.25 485 LEU B O 1
ATOM 8312 N N . ALA B 1 507 ? -35.056 12.779 -49.576 1.00 14.22 486 ALA B N 1
ATOM 8313 C CA . ALA B 1 507 ? -35.104 14.179 -49.166 1.00 16.90 486 ALA B CA 1
ATOM 8314 C C . ALA B 1 507 ? -33.829 14.908 -49.562 1.00 16.50 486 ALA B C 1
ATOM 8315 O O . ALA B 1 507 ? -33.873 16.085 -49.939 1.00 16.48 486 ALA B O 1
ATOM 8317 N N . VAL B 1 508 ? -32.681 14.231 -49.480 1.00 14.40 487 VAL B N 1
ATOM 8318 C CA . VAL B 1 508 ? -31.443 14.830 -49.978 1.00 15.10 487 VAL B CA 1
ATOM 8319 C C . VAL B 1 508 ? -31.559 15.113 -51.472 1.00 16.79 487 VAL B C 1
ATOM 8320 O O . VAL B 1 508 ? -31.152 16.178 -51.957 1.00 14.76 487 VAL B O 1
ATOM 8324 N N . TYR B 1 509 ? -32.110 14.168 -52.225 1.00 12.30 488 TYR B N 1
ATOM 8325 C CA . TYR B 1 509 ? -32.231 14.357 -53.673 1.00 11.03 488 TYR B CA 1
ATOM 8326 C C . TYR B 1 509 ? -33.221 15.456 -54.035 1.00 13.17 488 TYR B C 1
ATOM 8327 O O . TYR B 1 509 ? -33.057 16.114 -55.064 1.00 14.89 488 TYR B O 1
ATOM 8336 N N . LEU B 1 510 ? -34.256 15.660 -53.226 1.00 15.23 489 LEU B N 1
ATOM 8337 C CA . LEU B 1 510 ? -35.233 16.711 -53.479 1.00 14.06 489 LEU B CA 1
ATOM 8338 C C . LEU B 1 510 ? -34.844 18.076 -52.923 1.00 14.01 489 LEU B C 1
ATOM 8339 O O . LEU B 1 510 ? -35.514 19.070 -53.242 1.00 16.01 489 LEU B O 1
ATOM 8344 N N . ALA B 1 511 ? -33.798 18.152 -52.109 1.00 11.36 490 ALA B N 1
ATOM 8345 C CA . ALA B 1 511 ? -33.469 19.407 -51.437 1.00 16.10 490 ALA B CA 1
ATOM 8346 C C . ALA B 1 511 ? -33.281 20.601 -52.377 1.00 12.69 490 ALA B C 1
ATOM 8347 O O . ALA B 1 511 ? -33.703 21.706 -52.001 1.00 14.61 490 ALA B O 1
ATOM 8349 N N . PRO B 1 512 ? -32.662 20.480 -53.555 1.00 13.58 491 PRO B N 1
ATOM 8350 C CA . PRO B 1 512 ? -32.583 21.654 -54.450 1.00 14.08 491 PRO B CA 1
ATOM 8351 C C . PRO B 1 512 ? -33.938 22.195 -54.860 1.00 16.50 491 PRO B C 1
ATOM 8352 O O . PRO B 1 512 ? -34.081 23.404 -55.077 1.00 18.25 491 PRO B O 1
ATOM 8356 N N . VAL B 1 513 ? -34.928 21.316 -55.012 1.00 17.03 492 VAL B N 1
ATOM 8357 C CA . VAL B 1 513 ? -36.264 21.718 -55.436 1.00 14.47 492 VAL B CA 1
ATOM 8358 C C . VAL B 1 513 ? -37.090 22.177 -54.249 1.00 15.47 492 VAL B C 1
ATOM 8359 O O . VAL B 1 513 ? -37.894 23.108 -54.360 1.00 17.52 492 VAL B O 1
ATOM 8363 N N . LEU B 1 514 ? -36.898 21.551 -53.090 1.00 13.17 493 LEU B N 1
ATOM 8364 C CA . LEU B 1 514 ? -37.704 21.830 -51.902 1.00 16.66 493 LEU B CA 1
ATOM 8365 C C . LEU B 1 514 ? -36.792 22.191 -50.735 1.00 19.62 493 LEU B C 1
ATOM 8366 O O . LEU B 1 514 ? -36.647 21.413 -49.786 1.00 18.25 493 LEU B O 1
ATOM 8371 N N . PRO B 1 515 ? -36.156 23.366 -50.771 1.00 20.90 494 PRO B N 1
ATOM 8372 C CA . PRO B 1 515 ? -35.203 23.700 -49.699 1.00 20.34 494 PRO B CA 1
ATOM 8373 C C . PRO B 1 515 ? -35.842 23.838 -48.322 1.00 19.39 494 PRO B C 1
ATOM 8374 O O . PRO B 1 515 ? -35.192 23.531 -47.311 1.00 18.97 494 PRO B O 1
ATOM 8378 N N . THR B 1 516 ? -37.089 24.300 -48.242 1.00 19.68 495 THR B N 1
ATOM 8379 C CA . THR B 1 516 ? -37.723 24.434 -46.934 1.00 23.05 495 THR B CA 1
ATOM 8380 C C . THR B 1 516 ? -38.082 23.069 -46.365 1.00 24.10 495 THR B C 1
ATOM 8381 O O . THR B 1 516 ? -37.830 22.797 -45.187 1.00 25.65 495 THR B O 1
ATOM 8385 N N . LEU B 1 517 ? -38.642 22.187 -47.194 1.00 23.34 496 LEU B N 1
ATOM 8386 C CA A LEU B 1 517 ? -38.870 20.820 -46.747 0.43 23.89 496 LEU B CA 1
ATOM 8387 C CA B LEU B 1 517 ? -38.867 20.814 -46.761 0.57 23.82 496 LEU B CA 1
ATOM 8388 C C . LEU B 1 517 ? -37.563 20.163 -46.326 1.00 21.57 496 LEU B C 1
ATOM 8389 O O . LEU B 1 517 ? -37.519 19.441 -45.325 1.00 20.56 496 LEU B O 1
ATOM 8398 N N . ALA B 1 518 ? -36.483 20.417 -47.064 1.00 18.47 497 ALA B N 1
ATOM 8399 C CA . ALA B 1 518 ? -35.199 19.815 -46.718 1.00 21.06 497 ALA B CA 1
ATOM 8400 C C . ALA B 1 518 ? -34.725 20.268 -45.345 1.00 16.47 497 ALA B C 1
ATOM 8401 O O . ALA B 1 518 ? -34.259 19.450 -44.542 1.00 19.15 497 ALA B O 1
ATOM 8403 N N . GLN B 1 519 ? -34.833 21.565 -45.057 1.00 18.23 498 GLN B N 1
ATOM 8404 C CA . GLN B 1 519 ? -34.442 22.056 -43.740 1.00 18.28 498 GLN B CA 1
ATOM 8405 C C . GLN B 1 519 ? -35.307 21.436 -42.643 1.00 25.67 498 GLN B C 1
ATOM 8406 O O . GLN B 1 519 ? -34.806 21.106 -41.560 1.00 23.34 498 GLN B O 1
ATOM 8412 N N . GLN B 1 520 ? -36.604 21.242 -42.913 1.00 19.34 499 GLN B N 1
ATOM 8413 C CA . GLN B 1 520 ? -37.468 20.577 -41.937 1.00 22.17 499 GLN B CA 1
ATOM 8414 C C . GLN B 1 520 ? -37.073 19.118 -41.740 1.00 20.19 499 GLN B C 1
ATOM 8415 O O . GLN B 1 520 ? -37.156 18.592 -40.621 1.00 19.28 499 GLN B O 1
ATOM 8421 N N . VAL B 1 521 ? -36.635 18.447 -42.808 1.00 15.77 500 VAL B N 1
ATOM 8422 C CA . VAL B 1 521 ? -36.180 17.066 -42.681 1.00 14.42 500 VAL B CA 1
ATOM 8423 C C . VAL B 1 521 ? -34.870 17.006 -41.905 1.00 17.63 500 VAL B C 1
ATOM 8424 O O . VAL B 1 521 ? -34.654 16.092 -41.098 1.00 18.69 500 VAL B O 1
ATOM 8428 N N . GLN B 1 522 ? -33.973 17.979 -42.127 1.00 19.01 501 GLN B N 1
ATOM 8429 C CA . GLN B 1 522 ? -32.761 18.063 -41.305 1.00 20.85 501 GLN B CA 1
ATOM 8430 C C . GLN B 1 522 ? -33.102 18.174 -39.825 1.00 25.75 501 GLN B C 1
ATOM 8431 O O . GLN B 1 522 ? -32.442 17.559 -38.977 1.00 23.74 501 GLN B O 1
ATOM 8437 N N . ASP B 1 523 ? -34.109 18.976 -39.489 1.00 21.56 502 ASP B N 1
ATOM 8438 C CA . ASP B 1 523 ? -34.522 19.066 -38.098 1.00 23.80 502 ASP B CA 1
ATOM 8439 C C . ASP B 1 523 ? -35.086 17.736 -37.630 1.00 25.72 502 ASP B C 1
ATOM 8440 O O . ASP B 1 523 ? -34.730 17.240 -36.554 1.00 28.05 502 ASP B O 1
ATOM 8445 N N . PHE B 1 524 ? -35.941 17.124 -38.449 1.00 21.93 503 PHE B N 1
ATOM 8446 C CA . PHE B 1 524 ? -36.581 15.865 -38.068 1.00 22.04 503 PHE B CA 1
ATOM 8447 C C . PHE B 1 524 ? -35.549 14.757 -37.868 1.00 23.21 503 PHE B C 1
ATOM 8448 O O . PHE B 1 524 ? -35.580 14.031 -36.864 1.00 26.49 503 PHE B O 1
ATOM 8456 N N . LEU B 1 525 ? -34.616 14.621 -38.797 1.00 18.37 504 LEU B N 1
ATOM 8457 C CA . LEU B 1 525 ? -33.640 13.541 -38.729 1.00 16.73 504 LEU B CA 1
ATOM 8458 C C . LEU B 1 525 ? -32.382 13.921 -37.969 1.00 20.05 504 LEU B C 1
ATOM 8459 O O . LEU B 1 525 ? -31.479 13.089 -37.854 1.00 23.96 504 LEU B O 1
ATOM 8464 N N . LYS B 1 526 ? -32.310 15.137 -37.434 1.00 24.37 505 LYS B N 1
ATOM 8465 C CA . LYS B 1 526 ? -31.140 15.630 -36.707 1.00 18.19 505 LYS B CA 1
ATOM 8466 C C . LYS B 1 526 ? -29.868 15.436 -37.533 1.00 25.37 505 LYS B C 1
ATOM 8467 O O . LYS B 1 526 ? -28.939 14.717 -37.154 1.00 24.04 505 LYS B O 1
ATOM 8473 N N . LEU B 1 527 ? -29.859 16.087 -38.694 1.00 24.46 506 LEU B N 1
ATOM 8474 C CA . LEU B 1 527 ? -28.750 16.038 -39.639 1.00 23.04 506 LEU B CA 1
ATOM 8475 C C . LEU B 1 527 ? -28.245 17.451 -39.874 1.00 28.75 506 LEU B C 1
ATOM 8476 O O . LEU B 1 527 ? -28.992 18.310 -40.358 1.00 32.87 506 LEU B O 1
ATOM 8481 N N . GLU B 1 528 ? -26.977 17.678 -39.559 1.00 21.12 507 GLU B N 1
ATOM 8482 C CA . GLU B 1 528 ? -26.361 18.978 -39.806 1.00 27.18 507 GLU B CA 1
ATOM 8483 C C . GLU B 1 528 ? -25.952 19.158 -41.266 1.00 29.89 507 GLU B C 1
ATOM 8484 O O . GLU B 1 528 ? -25.893 20.292 -41.756 1.00 29.01 507 GLU B O 1
ATOM 8486 N N . SER B 1 529 ? -25.663 18.072 -41.969 1.00 24.55 508 SER B N 1
ATOM 8487 C CA . SER B 1 529 ? -25.247 18.124 -43.362 1.00 27.52 508 SER B CA 1
ATOM 8488 C C . SER B 1 529 ? -26.305 17.461 -44.228 1.00 25.26 508 SER B C 1
ATOM 8489 O O . SER B 1 529 ? -26.935 16.482 -43.820 1.00 21.16 508 SER B O 1
ATOM 8492 N N . PHE B 1 530 ? -26.505 18.007 -45.424 1.00 19.53 509 PHE B N 1
ATOM 8493 C CA . PHE B 1 530 ? -27.571 17.504 -46.276 1.00 15.75 509 PHE B CA 1
ATOM 8494 C C . PHE B 1 530 ? -27.167 17.588 -47.739 1.00 20.26 509 PHE B C 1
ATOM 8495 O O . PHE B 1 530 ? -28.045 17.541 -48.602 1.00 22.40 509 PHE B O 1
ATOM 8503 N N . ASP B 1 531 ? -25.875 17.727 -48.039 1.00 18.84 510 ASP B N 1
ATOM 8504 C CA . ASP B 1 531 ? -25.411 17.743 -49.417 1.00 17.46 510 ASP B CA 1
ATOM 8505 C C . ASP B 1 531 ? -25.340 16.309 -49.945 1.00 18.70 510 ASP B C 1
ATOM 8506 O O . ASP B 1 531 ? -25.685 15.349 -49.252 1.00 20.78 510 ASP B O 1
ATOM 8511 N N . PHE B 1 532 ? -24.937 16.147 -51.206 1.00 15.47 511 PHE B N 1
ATOM 8512 C CA . PHE B 1 532 ? -24.968 14.804 -51.784 1.00 13.50 511 PHE B CA 1
ATOM 8513 C C . PHE B 1 532 ? -23.962 13.877 -51.108 1.00 18.62 511 PHE B C 1
ATOM 8514 O O . PHE B 1 532 ? -24.277 12.713 -50.841 1.00 16.22 511 PHE B O 1
ATOM 8522 N N . GLU B 1 533 ? -22.758 14.368 -50.811 1.00 13.19 512 GLU B N 1
ATOM 8523 C CA . GLU B 1 533 ? -21.775 13.513 -50.141 1.00 15.50 512 GLU B CA 1
ATOM 8524 C C . GLU B 1 533 ? -22.330 12.948 -48.837 1.00 23.38 512 GLU B C 1
ATOM 8525 O O . GLU B 1 533 ? -22.117 11.771 -48.517 1.00 14.36 512 GLU B O 1
ATOM 8531 N N . SER B 1 534 ? -23.063 13.765 -48.086 1.00 16.58 513 SER B N 1
ATOM 8532 C CA . SER B 1 534 ? -23.519 13.365 -46.760 1.00 20.01 513 SER B CA 1
ATOM 8533 C C . SER B 1 534 ? -24.464 12.170 -46.795 1.00 17.41 513 SER B C 1
ATOM 8534 O O . SER B 1 534 ? -24.590 11.465 -45.788 1.00 17.15 513 SER B O 1
ATOM 8537 N N . ARG B 1 535 ? -25.123 11.910 -47.924 1.00 17.90 514 ARG B N 1
ATOM 8538 C CA . ARG B 1 535 ? -26.046 10.781 -48.003 1.00 13.31 514 ARG B CA 1
ATOM 8539 C C . ARG B 1 535 ? -25.345 9.429 -47.864 1.00 11.60 514 ARG B C 1
ATOM 8540 O O . ARG B 1 535 ? -26.013 8.423 -47.603 1.00 17.28 514 ARG B O 1
ATOM 8548 N N . LYS B 1 536 ? -24.027 9.371 -48.043 1.00 16.03 515 LYS B N 1
ATOM 8549 C CA . LYS B 1 536 ? -23.327 8.104 -47.871 1.00 17.17 515 LYS B CA 1
ATOM 8550 C C . LYS B 1 536 ? -23.243 7.675 -46.416 1.00 19.17 515 LYS B C 1
ATOM 8551 O O . LYS B 1 536 ? -22.851 6.533 -46.149 1.00 18.93 515 LYS B O 1
ATOM 8557 N N . GLN B 1 537 ? -23.586 8.560 -45.479 1.00 15.79 516 GLN B N 1
ATOM 8558 C CA . GLN B 1 537 ? -23.608 8.235 -44.055 1.00 14.61 516 GLN B CA 1
ATOM 8559 C C . GLN B 1 537 ? -24.954 7.596 -43.739 1.00 16.51 516 GLN B C 1
ATOM 8560 O O . GLN B 1 537 ? -25.945 8.292 -43.518 1.00 16.64 516 GLN B O 1
ATOM 8566 N N . ILE B 1 538 ? -24.992 6.265 -43.697 1.00 15.78 517 ILE B N 1
ATOM 8567 C CA . ILE B 1 538 ? -26.230 5.568 -43.365 1.00 17.70 517 ILE B CA 1
ATOM 8568 C C . ILE B 1 538 ? -26.542 5.772 -41.886 1.00 17.13 517 ILE B C 1
ATOM 8569 O O . ILE B 1 538 ? -25.652 5.686 -41.028 1.00 16.50 517 ILE B O 1
ATOM 8574 N N . LEU B 1 539 ? -27.803 6.071 -41.578 1.00 18.33 518 LEU B N 1
ATOM 8575 C CA . LEU B 1 539 ? -28.171 6.435 -40.217 1.00 16.62 518 LEU B CA 1
ATOM 8576 C C . LEU B 1 539 ? -28.374 5.178 -39.378 1.00 21.67 518 LEU B C 1
ATOM 8577 O O . LEU B 1 539 ? -29.283 4.382 -39.648 1.00 17.88 518 LEU B O 1
ATOM 8582 N N . VAL B 1 540 ? -27.519 4.994 -38.366 1.00 16.91 519 VAL B N 1
ATOM 8583 C CA . VAL B 1 540 ? -27.639 3.886 -37.427 1.00 14.04 519 VAL B CA 1
ATOM 8584 C C . VAL B 1 540 ? -27.439 4.424 -36.017 1.00 18.97 519 VAL B C 1
ATOM 8585 O O . VAL B 1 540 ? -26.702 5.391 -35.799 1.00 21.65 519 VAL B O 1
ATOM 8589 N N . SER B 1 541 ? -28.091 3.777 -35.050 1.00 18.79 520 SER B N 1
ATOM 8590 C CA . SER B 1 541 ? -28.019 4.195 -33.649 1.00 22.03 520 SER B CA 1
ATOM 8591 C C . SER B 1 541 ? -28.236 5.695 -33.535 1.00 23.48 520 SER B C 1
ATOM 8592 O O . SER B 1 541 ? -27.547 6.391 -32.779 1.00 22.42 520 SER B O 1
ATOM 8595 N N . HIS B 1 542 ? -29.202 6.192 -34.307 1.00 17.00 521 HIS B N 1
ATOM 8596 C CA . HIS B 1 542 ? -29.317 7.609 -34.630 1.00 20.52 521 HIS B CA 1
ATOM 8597 C C . HIS B 1 542 ? -30.652 8.148 -34.139 1.00 23.05 521 HIS B C 1
ATOM 8598 O O . HIS B 1 542 ? -31.710 7.737 -34.631 1.00 19.15 521 HIS B O 1
ATOM 8605 N N . GLU B 1 543 ? -30.595 9.080 -33.191 1.00 25.19 522 GLU B N 1
ATOM 8606 C CA . GLU B 1 543 ? -31.804 9.655 -32.624 1.00 18.30 522 GLU B CA 1
ATOM 8607 C C . GLU B 1 543 ? -32.456 10.603 -33.619 1.00 24.45 522 GLU B C 1
ATOM 8608 O O . GLU B 1 543 ? -31.776 11.393 -34.282 1.00 22.96 522 GLU B O 1
ATOM 8614 N N . ILE B 1 544 ? -33.783 10.510 -33.737 1.00 22.07 523 ILE B N 1
ATOM 8615 C CA . ILE B 1 544 ? -34.558 11.427 -34.560 1.00 18.91 523 ILE B CA 1
ATOM 8616 C C . ILE B 1 544 ? -35.559 12.141 -33.661 1.00 19.77 523 ILE B C 1
ATOM 8617 O O . ILE B 1 544 ? -35.781 11.763 -32.502 1.00 22.26 523 ILE B O 1
ATOM 8622 N N . ALA B 1 545 ? -36.157 13.197 -34.208 1.00 18.82 524 ALA B N 1
ATOM 8623 C CA . ALA B 1 545 ? -37.162 13.958 -33.484 1.00 29.87 524 ALA B CA 1
ATOM 8624 C C . ALA B 1 545 ? -38.523 13.291 -33.628 1.00 28.80 524 ALA B C 1
ATOM 8625 O O . ALA B 1 545 ? -38.710 12.371 -34.427 1.00 31.37 524 ALA B O 1
ATOM 8627 N N . GLN B 1 546 ? -39.482 13.760 -32.832 1.00 24.81 525 GLN B N 1
ATOM 8628 C CA . GLN B 1 546 ? -40.869 13.390 -33.062 1.00 27.46 525 GLN B CA 1
ATOM 8629 C C . GLN B 1 546 ? -41.287 13.887 -34.436 1.00 29.06 525 GLN B C 1
ATOM 8630 O O . GLN B 1 546 ? -41.077 15.057 -34.769 1.00 27.45 525 GLN B O 1
ATOM 8636 N N . PHE B 1 547 ? -41.833 12.989 -35.253 1.00 28.51 526 PHE B N 1
ATOM 8637 C CA . PHE B 1 547 ? -42.270 13.384 -36.588 1.00 31.35 526 PHE B CA 1
ATOM 8638 C C . PHE B 1 547 ? -43.471 14.313 -36.498 1.00 36.67 526 PHE B C 1
ATOM 8639 O O . PHE B 1 547 ? -44.394 14.083 -35.713 1.00 38.11 526 PHE B O 1
ATOM 8647 N N . GLN B 1 548 ? -43.460 15.360 -37.312 1.00 34.99 527 GLN B N 1
ATOM 8648 C CA . GLN B 1 548 ? -44.660 16.150 -37.514 1.00 46.66 527 GLN B CA 1
ATOM 8649 C C . GLN B 1 548 ? -44.862 16.382 -39.001 1.00 46.83 527 GLN B C 1
ATOM 8650 O O . GLN B 1 548 ? -43.885 16.433 -39.761 1.00 32.51 527 GLN B O 1
ATOM 8656 N N . PRO B 1 549 ? -46.116 16.492 -39.446 1.00 56.94 528 PRO B N 1
ATOM 8657 C CA . PRO B 1 549 ? -46.386 16.695 -40.875 1.00 54.23 528 PRO B CA 1
ATOM 8658 C C . PRO B 1 549 ? -45.523 17.803 -41.450 1.00 36.75 528 PRO B C 1
ATOM 8659 O O . PRO B 1 549 ? -45.364 18.866 -40.852 1.00 36.44 528 PRO B O 1
ATOM 8663 N N . LEU B 1 550 ? -44.937 17.522 -42.608 1.00 34.09 529 LEU B N 1
ATOM 8664 C CA . LEU B 1 550 ? -43.982 18.413 -43.245 1.00 37.87 529 LEU B CA 1
ATOM 8665 C C . LEU B 1 550 ? -44.604 19.312 -44.299 1.00 45.02 529 LEU B C 1
ATOM 8666 O O . LEU B 1 550 ? -43.974 20.296 -44.701 1.00 52.91 529 LEU B O 1
ATOM 8671 N N . MET B 1 551 ? -45.810 18.999 -44.758 1.00 34.71 530 MET B N 1
ATOM 8672 C CA . MET B 1 551 ? -46.405 19.732 -45.865 1.00 34.43 530 MET B CA 1
ATOM 8673 C C . MET B 1 551 ? -47.898 19.438 -45.880 1.00 39.68 530 MET B C 1
ATOM 8674 O O . MET B 1 551 ? -48.302 18.273 -45.812 1.00 38.41 530 MET B O 1
ATOM 8679 N N . GLN B 1 552 ? -48.711 20.486 -45.937 1.00 32.04 531 GLN B N 1
ATOM 8680 C CA . GLN B 1 552 ? -50.146 20.297 -46.055 1.00 36.68 531 GLN B CA 1
ATOM 8681 C C . GLN B 1 552 ? -50.519 20.123 -47.522 1.00 35.27 531 GLN B C 1
ATOM 8682 O O . GLN B 1 552 ? -49.826 20.608 -48.418 1.00 33.19 531 GLN B O 1
ATOM 8684 N N . ARG B 1 553 ? -51.623 19.419 -47.762 1.00 31.13 532 ARG B N 1
ATOM 8685 C CA . ARG B 1 553 ? -52.075 19.181 -49.127 1.00 29.85 532 ARG B CA 1
ATOM 8686 C C . ARG B 1 553 ? -52.455 20.487 -49.816 1.00 29.68 532 ARG B C 1
ATOM 8687 O O . ARG B 1 553 ? -52.868 21.463 -49.182 1.00 29.68 532 ARG B O 1
ATOM 8695 N N . VAL B 1 554 ? -52.318 20.499 -51.138 1.00 26.33 533 VAL B N 1
ATOM 8696 C CA . VAL B 1 554 ? -52.766 21.647 -51.918 1.00 33.32 533 VAL B CA 1
ATOM 8697 C C . VAL B 1 554 ? -54.288 21.692 -51.868 1.00 35.26 533 VAL B C 1
ATOM 8698 O O . VAL B 1 554 ? -54.964 20.708 -52.188 1.00 36.19 533 VAL B O 1
ATOM 8702 N N . ASP B 1 555 ? -54.833 22.824 -51.432 1.00 38.45 534 ASP B N 1
ATOM 8703 C CA . ASP B 1 555 ? -56.271 22.960 -51.256 1.00 39.85 534 ASP B CA 1
ATOM 8704 C C . ASP B 1 555 ? -56.867 23.567 -52.521 1.00 41.03 534 ASP B C 1
ATOM 8705 O O . ASP B 1 555 ? -56.566 24.729 -52.837 1.00 38.49 534 ASP B O 1
ATOM 8710 N N . PRO B 1 556 ? -57.711 22.840 -53.264 1.00 40.94 535 PRO B N 1
ATOM 8711 C CA . PRO B 1 556 ? -58.296 23.412 -54.494 1.00 41.73 535 PRO B CA 1
ATOM 8712 C C . PRO B 1 556 ? -58.956 24.764 -54.275 1.00 46.74 535 PRO B C 1
ATOM 8713 O O . PRO B 1 556 ? -58.898 25.635 -55.157 1.00 40.41 535 PRO B O 1
ATOM 8717 N N . LYS B 1 557 ? -59.576 24.962 -53.106 1.00 38.62 536 LYS B N 1
ATOM 8718 C CA . LYS B 1 557 ? -60.165 26.255 -52.778 1.00 40.71 536 LYS B CA 1
ATOM 8719 C C . LYS B 1 557 ? -59.108 27.346 -52.681 1.00 43.11 536 LYS B C 1
ATOM 8720 O O . LYS B 1 557 ? -59.376 28.504 -53.022 1.00 41.15 536 LYS B O 1
ATOM 8722 N N . ALA B 1 558 ? -57.908 27.004 -52.208 1.00 37.28 537 ALA B N 1
ATOM 8723 C CA . ALA B 1 558 ? -56.851 28.004 -52.123 1.00 41.16 537 ALA B CA 1
ATOM 8724 C C . ALA B 1 558 ? -56.377 28.411 -53.511 1.00 39.43 537 ALA B C 1
ATOM 8725 O O . ALA B 1 558 ? -56.131 29.598 -53.768 1.00 38.34 537 ALA B O 1
ATOM 8727 N N . VAL B 1 559 ? -56.243 27.440 -54.419 1.00 40.12 538 VAL B N 1
ATOM 8728 C CA . VAL B 1 559 ? -55.919 27.765 -55.807 1.00 36.75 538 VAL B CA 1
ATOM 8729 C C . VAL B 1 559 ? -56.964 28.713 -56.379 1.00 37.23 538 VAL B C 1
ATOM 8730 O O . VAL B 1 559 ? -56.634 29.738 -56.992 1.00 37.58 538 VAL B O 1
ATOM 8734 N N . ALA B 1 560 ? -58.245 28.401 -56.152 1.00 40.53 539 ALA B N 1
ATOM 8735 C CA . ALA B 1 560 ? -59.326 29.221 -56.694 1.00 45.27 539 ALA B CA 1
ATOM 8736 C C . ALA B 1 560 ? -59.332 30.615 -56.079 1.00 43.07 539 ALA B C 1
ATOM 8737 O O . ALA B 1 560 ? -59.608 31.602 -56.770 1.00 44.57 539 ALA B O 1
ATOM 8739 N N . ALA B 1 561 ? -59.036 30.717 -54.781 1.00 44.57 540 ALA B N 1
ATOM 8740 C CA . ALA B 1 561 ? -58.905 32.029 -54.155 1.00 44.55 540 ALA B CA 1
ATOM 8741 C C . ALA B 1 561 ? -57.801 32.847 -54.818 1.00 44.23 540 ALA B C 1
ATOM 8742 O O . ALA B 1 561 ? -57.925 34.069 -54.969 1.00 45.58 540 ALA B O 1
ATOM 8744 N N . MET B 1 562 ? -56.714 32.185 -55.220 1.00 39.73 541 MET B N 1
ATOM 8745 C CA . MET B 1 562 ? -55.622 32.880 -55.896 1.00 38.54 541 MET B CA 1
ATOM 8746 C C . MET B 1 562 ? -56.051 33.357 -57.277 1.00 39.80 541 MET B C 1
ATOM 8747 O O . MET B 1 562 ? -55.778 34.500 -57.666 1.00 41.86 541 MET B O 1
ATOM 8752 N N . VAL B 1 563 ? -56.708 32.482 -58.039 1.00 46.48 542 VAL B N 1
ATOM 8753 C CA . VAL B 1 563 ? -57.217 32.860 -59.354 1.00 43.84 542 VAL B CA 1
ATOM 8754 C C . VAL B 1 563 ? -58.159 34.051 -59.234 1.00 49.39 542 VAL B C 1
ATOM 8755 O O . VAL B 1 563 ? -58.038 35.038 -59.971 1.00 45.40 542 VAL B O 1
ATOM 8759 N N . ASP B 1 564 ? -59.095 33.985 -58.278 1.00 46.06 543 ASP B N 1
ATOM 8760 C CA . ASP B 1 564 ? -60.099 35.039 -58.138 1.00 56.47 543 ASP B CA 1
ATOM 8761 C C . ASP B 1 564 ? -59.477 36.353 -57.692 1.00 49.18 543 ASP B C 1
ATOM 8762 O O . ASP B 1 564 ? -59.916 37.429 -58.115 1.00 51.28 543 ASP B O 1
ATOM 8767 N N . ALA B 1 565 ? -58.466 36.288 -56.827 1.00 47.12 544 ALA B N 1
ATOM 8768 C CA . ALA B 1 565 ? -57.754 37.495 -56.428 1.00 47.12 544 ALA B CA 1
ATOM 8769 C C . ALA B 1 565 ? -56.990 38.124 -57.582 1.00 53.55 544 ALA B C 1
ATOM 8770 O O . ALA B 1 565 ? -56.602 39.294 -57.486 1.00 51.67 544 ALA B O 1
ATOM 8772 N N . SER B 1 566 ? -56.756 37.377 -58.660 1.00 49.49 545 SER B N 1
ATOM 8773 C CA . SER B 1 566 ? -55.992 37.864 -59.800 1.00 46.27 545 SER B CA 1
ATOM 8774 C C . SER B 1 566 ? -56.874 38.332 -60.952 1.00 51.17 545 SER B C 1
ATOM 8775 O O . SER B 1 566 ? -56.347 38.818 -61.957 1.00 54.19 545 SER B O 1
ATOM 8778 N N . LYS B 1 567 ? -58.191 38.195 -60.831 1.00 54.38 546 LYS B N 1
ATOM 8779 C CA . LYS B 1 567 ? -59.117 38.577 -61.891 1.00 56.96 546 LYS B CA 1
ATOM 8780 C C . LYS B 1 567 ? -59.330 40.087 -61.882 1.00 66.28 546 LYS B C 1
ATOM 8781 O O . LYS B 1 567 ? -58.858 40.771 -60.973 1.00 67.52 546 LYS B O 1
#

Solvent-accessible surface area: 43901 Å² total

B-factor: mean 28.06, std 11.9, range [9.89, 90.24]

InterPro domains:
  IPR001412 Aminoacyl-tRNA synthetase, class I, conserved site [PS00178] (11-22)
  IPR002547 tRNA-binding domain [PF01588] (592-685)
  IPR002547 tRNA-binding domain [PS50886] (586-687)
  IPR004495 Methionyl-tRNA synthetase, beta subunit, C-terminal [TIGR00399] (559-686)
  IPR004495 Methionyl-tRNA synthetase, beta subunit, C-terminal [cd02800] (582-687)
  IPR009080 Aminoacyl-tRNA synthetase, class Ia, anticodon-binding [SSF47323] (388-546)
  IPR012340 Nucleic acid-binding, OB-fold [G3DSA:2.40.50.140] (578-687)
  IPR012340 Nucleic acid-binding, OB-fold [SSF50249] (585-686)
  IPR014729 Rossmann-like alpha/beta/alpha sandwich fold [G3DSA:3.40.50.620] (3-383)
  IPR014758 Methionyl-tRNA synthetase [TIGR00398] (4-533)
  IPR015413 Methionyl/Leucyl tRNA synthetase [PF09334] (4-394)
  IPR023458 Methionine-tRNA ligase, type 1 [MF_00098] (2-544)
  IPR023458 Methionine-tRNA ligase, type 1 [PTHR45765] (2-676)
  IPR029038 Methionyl-tRNA synthetase, Zn-domain [G3DSA:2.20.28.20] (138-172)
  IPR029038 Methionyl-tRNA synthetase, Zn-domain [SSF57770] (138-172)
  IPR033911 Methioninyl-tRNA synthetase core domain [PR01041] (6-19)
  IPR033911 Methioninyl-tRNA synthetase core domain [PR01041] (38-52)
  IPR033911 Methioninyl-tRNA synthetase core domain [PR01041] (86-97)
  IPR033911 Methioninyl-tRNA synthetase core domain [PR01041] (248-259)
  IPR033911 Methioninyl-tRNA synthetase core domain [PR01041] (289-304)

Organism: Acinetobacter baumannii (NCBI:txid470)

Secondary structure (DSSP, 8-state):
---EEEEEPPPBTTS--BTTTHHHHHHHHHHHHHHHHTT--EEEEEEEB--SHHHHHHHHHTTS-HHHHHHHHHHHHHHHHHHTT---SEEEETTSHHHHHHHHHHHHHHHHHT-EEEEEEEEEEETTTTEE--GGGEEEE-TTT--SSEESSB-TTT--B--GGGSEEEEETTTSPPPEEEEEEEEEE-GGGGHHHHHHHTTSTTTS-TTHHHHHHHHHHH----EE-EEESS-SSPBPTT-TTEEE-HHHHHHHHHHHHHHHHHHHH-TT--THHHHBTT--SEEEEEEEGGGHHIIIIIHHHHHHHTTB---SEEEEE--EEETTB---TTTT-S-BHHHHHTTS-HHHHHHHHHHH--SS---EEE-HHHHHHHHIIIIIIIIHHHHHHHHHHHHHHSTTB--SS-TTHHHHHHHHHTHHHHHHHHHTT-HHHHHHHHHHHHHHHHHHHHHH-HHHHTTSTT-HHHHHHHHHHHHHHHHHHHHHHTTT-HHHHHHHHHHHT-S--STGGGGS---S-B-PPP----PPPPHHHHHHHHHHT-/---EEEEEPPPBTTS--BTTTHHHHHHHHHHHHHHHHTT--EEEEEEEB--SHHHHHHHHHTTS-HHHHHHHHHHHHHHHHHHTT---SEEEETTSHHHHHHHHHHHHHHHHHT-EEEEEEEEEEETTTTEE--GGGEEEE-TTT--SSEESSB-TTT--B--GGGSEEEEETTTSPPPEEEEEEEEEE-GGGGHHHHHHHTTSTTTS-TTHHHHHHHHHHH----EE-EEESS-SSPBPTT-TTEEE-HHHHHHHHHHHHHHHHHHHH-TT--HHHHHBTT--SEEEEEEEGGGHHIIIIIHHHHHHHTTB---SEEEEE--EEETTB---TTTT-S-BHHHHHTTS-HHHHHHHHHHH--SS---EEE-HHHHHHHHIIIIIIIIHHHHHHHHHHHHHHSTTB--SS-TTHHHHHHHHHHHHHHHHHHHTT-HHHHHHHHHHHHHHHHHHHHHH-HHHHTTSTT-HHHHHHHHHHHHHHHHHHHHHHTTT-HHHHHHHHHHHT-S--STGGGGS---S-B-PPP----PPP-HHHHHHHHHHT-

Radius of gyration: 38.11 Å; Cα contacts (8 Å, |Δi|>4): 2042; chains: 2; bounding box: 86×82×108 Å